Protein AF-0000000087012947 (afdb_homodimer)

Solvent-accessible surface area (backbone atoms only — not comparable to full-atom values): 39108 Å² total; per-residue (Å²): 115,67,81,66,63,63,36,28,13,41,36,41,19,41,29,39,44,44,91,86,48,76,45,68,60,33,16,40,22,33,47,44,43,22,22,65,38,73,39,83,63,78,46,70,52,77,39,88,22,59,62,22,33,34,32,38,19,29,26,30,60,28,26,24,43,42,33,34,78,40,29,28,61,63,59,70,38,49,50,70,62,33,48,54,52,50,54,58,54,54,73,69,54,49,71,67,54,40,45,52,17,30,48,48,36,51,44,48,20,41,41,27,31,32,42,31,38,27,40,54,45,83,55,37,69,50,50,49,52,48,20,62,74,72,47,31,32,37,34,29,19,43,53,45,35,55,91,80,39,58,57,68,58,46,51,57,54,44,69,67,58,70,68,54,98,39,28,40,58,34,40,25,35,56,30,74,91,45,38,54,69,70,49,52,52,50,50,48,51,48,19,60,73,64,73,42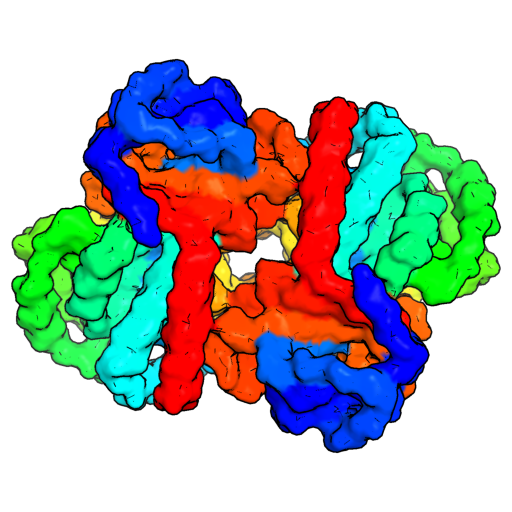,36,36,41,30,45,35,34,45,35,66,64,55,43,52,51,34,31,73,76,69,72,31,49,60,66,54,44,40,44,74,72,69,48,48,53,29,33,43,29,41,32,14,55,59,54,80,81,46,53,70,68,44,56,63,26,59,28,37,30,42,28,50,57,24,40,19,52,41,17,40,32,70,57,56,60,58,68,62,38,46,74,67,67,29,47,48,24,31,20,35,41,24,25,46,48,36,38,44,60,36,56,34,50,45,35,32,45,40,38,26,51,48,10,39,72,68,48,35,47,86,63,35,60,68,57,42,52,33,13,23,14,36,38,28,25,52,65,71,71,43,65,35,30,41,87,44,67,74,14,42,27,32,29,20,31,26,42,42,61,71,44,55,48,71,39,87,90,18,46,66,41,32,49,32,50,43,40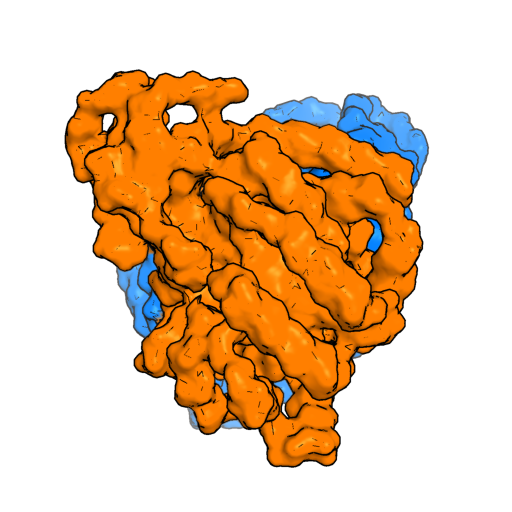,41,35,71,42,40,45,34,31,25,38,61,45,40,51,39,54,31,68,60,44,51,52,52,42,39,55,49,37,53,52,49,45,72,72,98,122,58,76,65,66,62,37,27,13,39,37,41,19,40,28,39,44,43,90,86,48,76,45,68,60,32,16,39,23,33,48,45,42,21,22,64,40,74,39,83,64,80,46,70,53,77,39,87,23,59,61,22,32,34,31,37,20,30,26,30,61,29,25,23,43,43,32,34,78,41,30,31,61,63,60,72,38,48,50,68,61,34,49,53,52,49,54,57,52,54,71,69,53,50,71,66,55,38,46,51,16,30,50,48,38,51,45,48,19,41,41,26,31,33,42,30,36,27,40,54,43,84,55,38,69,51,50,49,53,49,19,63,73,70,47,32,32,36,33,28,17,43,52,46,36,53,90,79,40,60,57,69,57,45,50,57,55,45,71,66,59,70,69,52,100,39,29,39,57,33,40,26,36,56,30,75,90,45,40,55,68,70,50,52,52,49,49,47,52,48,18,62,74,66,71,41,38,36,41,30,46,35,35,45,36,67,66,56,42,52,50,35,31,72,76,69,71,31,48,60,66,55,44,41,43,73,72,69,48,48,51,28,32,42,29,42,32,15,56,59,54,81,80,45,54,70,68,45,56,62,26,59,29,38,30,42,28,52,58,25,38,18,50,41,17,42,32,71,58,58,59,58,68,62,39,48,74,67,67,28,46,47,23,32,21,36,44,24,24,46,47,36,38,43,61,36,56,34,50,46,35,31,45,40,38,26,52,49,11,40,72,68,48,36,46,87,62,34,59,68,57,41,51,33,12,22,14,35,38,27,24,52,66,72,72,43,65,35,30,41,87,43,66,75,14,44,26,32,30,20,30,27,42,42,61,73,42,57,47,72,40,87,90,17,46,66,40,32,49,32,48,42,38,42,35,72,41,40,45,34,31,26,38,62,46,36,50,44,53,32,69,60,42,52,54,52,42,37,54,49,37,53,53,49,43,72,73,100

Structure (mmCIF, N/CA/C/O backbone):
data_AF-0000000087012947-model_v1
#
loop_
_entity.id
_entity.type
_entity.pdbx_description
1 polymer 'Amidohydrolase family protein'
#
loop_
_atom_site.group_PDB
_atom_site.id
_atom_site.type_symbol
_atom_site.label_atom_id
_atom_site.label_alt_id
_atom_site.label_comp_id
_atom_site.label_asym_id
_atom_site.label_entity_id
_atom_site.label_seq_id
_atom_site.pdbx_PDB_ins_code
_atom_site.Cartn_x
_atom_site.Cartn_y
_atom_site.Cartn_z
_atom_site.occupancy
_atom_site.B_iso_or_equiv
_atom_site.auth_seq_id
_atom_site.auth_comp_id
_atom_site.auth_asym_id
_atom_site.auth_atom_id
_atom_site.pdbx_PDB_model_num
ATOM 1 N N . MET A 1 1 ? 8.234 4.309 28.047 1 39.19 1 MET A N 1
ATOM 2 C CA . MET A 1 1 ? 9.023 5.359 27.406 1 39.19 1 MET A CA 1
ATOM 3 C C . MET A 1 1 ? 10.336 5.586 28.156 1 39.19 1 MET A C 1
ATOM 5 O O . MET A 1 1 ? 10.328 5.945 29.328 1 39.19 1 MET A O 1
ATOM 9 N N . GLU A 1 2 ? 11.328 4.879 27.828 1 47.81 2 GLU A N 1
ATOM 10 C CA . GLU A 1 2 ? 12.523 5.02 28.641 1 47.81 2 GLU A CA 1
ATOM 11 C C . GLU A 1 2 ? 13.148 6.402 28.484 1 47.81 2 GLU A C 1
ATOM 13 O O . GLU A 1 2 ? 13.273 6.91 27.375 1 47.81 2 GLU A O 1
ATOM 18 N N . VAL A 1 3 ? 12.93 7.129 29.562 1 48.41 3 VAL A N 1
ATOM 19 C CA . VAL A 1 3 ? 13.516 8.445 29.797 1 48.41 3 VAL A CA 1
ATOM 20 C C . VAL A 1 3 ? 15.023 8.391 29.531 1 48.41 3 VAL A C 1
ATOM 22 O O . VAL A 1 3 ? 15.742 7.637 30.188 1 48.41 3 VAL A O 1
ATOM 25 N N . PHE A 1 4 ? 15.539 8.43 28.25 1 52.97 4 PHE A N 1
ATOM 26 C CA . PHE A 1 4 ? 16.984 8.641 28.156 1 52.97 4 PHE A CA 1
ATOM 27 C C . PHE A 1 4 ? 17.375 10 28.719 1 52.97 4 PHE A C 1
ATOM 29 O O . PHE A 1 4 ? 16.562 10.922 28.75 1 52.97 4 PHE A O 1
ATOM 36 N N . ASN A 1 5 ? 18.438 10.039 29.406 1 60.81 5 ASN A N 1
ATOM 37 C CA . ASN A 1 5 ? 19.078 11.305 29.75 1 60.81 5 ASN A CA 1
ATOM 38 C C . ASN A 1 5 ? 19.016 12.305 28.609 1 60.81 5 ASN A C 1
ATOM 40 O O . ASN A 1 5 ? 18.75 11.93 27.453 1 60.81 5 ASN A O 1
ATOM 44 N N . LYS A 1 6 ? 19.188 13.57 28.875 1 83.12 6 LYS A N 1
ATOM 45 C CA . LYS A 1 6 ? 19.172 14.703 27.969 1 83.12 6 LYS A CA 1
ATOM 46 C C . LYS A 1 6 ? 20.031 14.438 26.734 1 83.12 6 LYS A C 1
ATOM 48 O O . LYS A 1 6 ? 19.641 14.766 25.609 1 83.12 6 LYS A O 1
ATOM 53 N N . THR A 1 7 ? 21.156 13.586 27 1 95.38 7 THR A N 1
ATOM 54 C CA . THR A 1 7 ? 22.094 13.258 25.922 1 95.38 7 THR A CA 1
ATOM 55 C C . THR A 1 7 ? 22.297 11.75 25.828 1 95.38 7 THR A C 1
ATOM 57 O O . THR A 1 7 ? 22.5 11.078 26.844 1 95.38 7 THR A O 1
ATOM 60 N N . TYR A 1 8 ? 22.172 11.141 24.641 1 97.38 8 TYR A N 1
ATOM 61 C CA . TYR A 1 8 ? 22.453 9.727 24.422 1 97.38 8 TYR A CA 1
ATOM 62 C C . TYR A 1 8 ? 22.938 9.484 23 1 97.38 8 TYR A C 1
ATOM 64 O O . TYR A 1 8 ? 22.859 10.375 22.156 1 97.38 8 TYR A O 1
ATOM 72 N N . THR A 1 9 ? 23.547 8.273 22.781 1 98.12 9 THR A N 1
ATOM 73 C CA . THR A 1 9 ? 24.125 7.922 21.484 1 98.12 9 THR A CA 1
ATOM 74 C C . THR A 1 9 ? 23.484 6.652 20.938 1 98.12 9 THR A C 1
ATOM 76 O O . THR A 1 9 ? 23.453 5.621 21.609 1 98.12 9 THR A O 1
ATOM 79 N N . LEU A 1 10 ? 22.828 6.734 19.781 1 98.5 10 LEU A N 1
ATOM 80 C CA . LEU A 1 10 ? 22.594 5.531 18.984 1 98.5 10 LEU A CA 1
ATOM 81 C C . LEU A 1 10 ? 23.906 4.98 18.438 1 98.5 10 LEU A C 1
ATOM 83 O O . LEU A 1 10 ? 24.469 5.547 17.5 1 98.5 10 LEU A O 1
ATOM 87 N N . LYS A 1 11 ? 24.312 3.887 18.953 1 98.56 11 LYS A N 1
ATOM 88 C CA . LYS A 1 11 ? 25.641 3.385 18.641 1 98.56 11 LYS A CA 1
ATOM 89 C C . LYS A 1 11 ? 25.609 2.338 17.531 1 98.56 11 LYS A C 1
ATOM 91 O O . LYS A 1 11 ? 24.797 1.411 17.578 1 98.56 11 LYS A O 1
ATOM 96 N N . ASN A 1 12 ? 26.438 2.486 16.578 1 98.5 12 ASN A N 1
ATOM 97 C CA . ASN A 1 12 ? 26.672 1.521 15.5 1 98.5 12 ASN A CA 1
ATOM 98 C C . ASN A 1 12 ? 25.391 1.253 14.703 1 98.5 12 ASN A C 1
ATOM 100 O O . ASN A 1 12 ? 25 0.098 14.516 1 98.5 12 ASN A O 1
ATOM 104 N N . CYS A 1 13 ? 24.719 2.34 14.336 1 98.69 13 CYS A N 1
ATOM 105 C CA . CYS A 1 13 ? 23.578 2.164 13.43 1 98.69 13 CYS A CA 1
ATOM 106 C C . CYS A 1 13 ? 24.016 1.456 12.148 1 98.69 13 CYS A C 1
ATOM 108 O O . CYS A 1 13 ? 24.969 1.87 11.5 1 98.69 13 CYS A O 1
ATOM 110 N N . SER A 1 14 ? 23.312 0.421 11.781 1 98.56 14 SER A N 1
ATOM 111 C CA . SER A 1 14 ? 23.703 -0.339 10.602 1 98.56 14 SER A CA 1
ATOM 112 C C . SER A 1 14 ? 23.781 0.559 9.367 1 98.56 14 SER A C 1
ATOM 114 O O . SER A 1 14 ? 24.766 0.536 8.641 1 98.56 14 SER A O 1
ATOM 116 N N . PHE A 1 15 ? 22.688 1.311 9.156 1 98.75 15 PHE A N 1
ATOM 117 C CA . PHE A 1 15 ? 22.688 2.33 8.109 1 98.75 15 PHE A CA 1
ATOM 118 C C . PHE A 1 15 ? 21.953 3.578 8.57 1 98.75 15 PHE A C 1
ATOM 120 O O . PHE A 1 15 ? 21.031 3.494 9.391 1 98.75 15 PHE A O 1
ATOM 127 N N . VAL A 1 16 ? 22.406 4.68 8.109 1 98.75 16 VAL A N 1
ATOM 128 C CA . VAL A 1 16 ? 21.703 5.957 8.195 1 98.75 16 VAL A CA 1
ATOM 129 C C . VAL A 1 16 ? 21.406 6.477 6.793 1 98.75 16 VAL A C 1
ATOM 131 O O . VAL A 1 16 ? 22.312 6.633 5.969 1 98.75 16 VAL A O 1
ATOM 134 N N . VAL A 1 17 ? 20.141 6.656 6.523 1 98.56 17 VAL A N 1
ATOM 135 C CA . VAL A 1 17 ? 19.703 7.016 5.176 1 98.56 17 VAL A CA 1
ATOM 136 C C . VAL A 1 17 ? 18.922 8.328 5.219 1 98.56 17 VAL A C 1
ATOM 138 O O . VAL A 1 17 ? 17.906 8.43 5.922 1 98.56 17 VAL A O 1
ATOM 141 N N . ASP A 1 18 ? 19.344 9.336 4.57 1 97.94 18 ASP A N 1
ATOM 142 C CA . ASP A 1 18 ? 18.531 10.508 4.246 1 97.94 18 ASP A CA 1
ATOM 143 C C . ASP A 1 18 ? 18.703 10.906 2.783 1 97.94 18 ASP A C 1
ATOM 145 O O . ASP A 1 18 ? 19.172 10.109 1.967 1 97.94 18 ASP A O 1
ATOM 149 N N . SER A 1 19 ? 18.141 12.055 2.359 1 97.06 19 SER A N 1
ATOM 150 C CA . SER A 1 19 ? 18.062 12.391 0.939 1 97.06 19 SER A CA 1
ATOM 151 C C . SER A 1 19 ? 19.438 12.75 0.389 1 97.06 19 SER A C 1
ATOM 153 O O . SER A 1 19 ? 19.641 12.805 -0.828 1 97.06 19 SER A O 1
ATOM 155 N N . GLU A 1 20 ? 20.438 12.891 1.264 1 96.94 20 GLU A N 1
ATOM 156 C CA . GLU A 1 20 ? 21.75 13.367 0.811 1 96.94 20 GLU A CA 1
ATOM 157 C C . GLU A 1 20 ? 22.797 12.258 0.869 1 96.94 20 GLU A C 1
ATOM 159 O O . GLU A 1 20 ? 23.781 12.305 0.149 1 96.94 20 GLU A O 1
ATOM 164 N N . LYS A 1 21 ? 22.5 11.289 1.762 1 96.31 21 LYS A N 1
ATOM 165 C CA . LYS A 1 21 ? 23.594 10.336 1.99 1 96.31 21 LYS A CA 1
ATOM 166 C C . LYS A 1 21 ? 23.062 9.016 2.543 1 96.31 21 LYS A C 1
ATOM 168 O O . LYS A 1 21 ? 21.938 8.961 3.061 1 96.31 21 LYS A O 1
ATOM 173 N N . VAL A 1 22 ? 23.828 8.008 2.369 1 97.94 22 VAL A N 1
ATOM 174 C CA . VAL A 1 22 ? 23.703 6.715 3.033 1 97.94 22 VAL A CA 1
ATOM 175 C C . VAL A 1 22 ? 25.016 6.383 3.738 1 97.94 22 VAL A C 1
ATOM 177 O O . VAL A 1 22 ? 26.062 6.262 3.094 1 97.94 22 VAL A O 1
ATOM 180 N N . LEU A 1 23 ? 24.953 6.312 5.074 1 98 23 LEU A N 1
ATOM 181 C CA . LEU A 1 23 ? 26.141 5.988 5.871 1 98 23 LEU A CA 1
ATOM 182 C C . LEU A 1 23 ? 26 4.605 6.504 1 98 23 LEU A C 1
ATOM 184 O O . LEU A 1 23 ? 24.891 4.156 6.785 1 98 23 LEU A O 1
ATOM 188 N N . GLU A 1 24 ? 27.078 3.941 6.625 1 97.88 24 GLU A N 1
ATOM 189 C CA . GLU A 1 24 ? 27.109 2.609 7.223 1 97.88 24 GLU A CA 1
ATOM 190 C C . GLU A 1 24 ? 27.906 2.613 8.523 1 97.88 24 GLU A C 1
ATOM 192 O O . GLU A 1 24 ? 28.984 3.207 8.602 1 97.88 24 GLU A O 1
ATOM 197 N N . ASN A 1 25 ? 27.344 2.006 9.531 1 98 25 ASN A N 1
ATOM 198 C CA . ASN A 1 25 ? 28.016 1.775 10.805 1 98 25 ASN A CA 1
ATOM 199 C C . ASN A 1 25 ? 28.469 3.086 11.438 1 98 25 ASN A C 1
ATOM 201 O O . ASN A 1 25 ? 29.656 3.26 11.734 1 98 25 ASN A O 1
ATOM 205 N N . VAL A 1 26 ? 27.484 3.959 11.711 1 98.44 26 VAL A N 1
ATOM 206 C CA . VAL A 1 26 ? 27.812 5.234 12.336 1 98.44 26 VAL A CA 1
ATOM 207 C C . VAL A 1 26 ? 27.016 5.406 13.625 1 98.44 26 VAL A C 1
ATOM 209 O O . VAL A 1 26 ? 26.047 4.68 13.859 1 98.44 26 VAL A O 1
ATOM 212 N N . ASN A 1 27 ? 27.484 6.309 14.461 1 98.75 27 ASN A N 1
ATOM 213 C CA . ASN A 1 27 ? 26.781 6.734 15.664 1 98.75 27 ASN A CA 1
ATOM 214 C C . ASN A 1 27 ? 25.984 8.016 15.422 1 98.75 27 ASN A C 1
ATOM 216 O O . ASN A 1 27 ? 26.344 8.828 14.562 1 98.75 27 ASN A O 1
ATOM 220 N N . ILE A 1 28 ? 24.938 8.211 16.094 1 98.75 28 ILE A N 1
ATOM 221 C CA . ILE A 1 28 ? 24.188 9.461 16.141 1 98.75 28 ILE A CA 1
ATOM 222 C C . ILE A 1 28 ? 24.094 9.938 17.594 1 98.75 28 ILE A C 1
ATOM 224 O O . ILE A 1 28 ? 23.453 9.289 18.422 1 98.75 28 ILE A O 1
ATOM 228 N N . VAL A 1 29 ? 24.672 11.047 17.891 1 98.5 29 VAL A N 1
ATOM 229 C CA . VAL A 1 29 ? 24.562 11.641 19.219 1 98.5 29 VAL A CA 1
ATOM 230 C C . VAL A 1 29 ? 23.375 12.609 19.25 1 98.5 29 VAL A C 1
ATOM 232 O O . VAL A 1 29 ? 23.297 13.523 18.438 1 98.5 29 VAL A O 1
ATOM 235 N N . ILE A 1 30 ? 22.484 12.383 20.156 1 98.06 30 ILE A N 1
ATOM 236 C CA . ILE A 1 30 ? 21.312 13.227 20.344 1 98.06 30 ILE A CA 1
ATOM 237 C C . ILE A 1 30 ? 21.422 13.977 21.672 1 98.06 30 ILE A C 1
ATOM 239 O O . ILE A 1 30 ? 21.766 13.391 22.688 1 98.06 30 ILE A O 1
ATOM 243 N N . ASP A 1 31 ? 21.281 15.234 21.641 1 97 31 ASP A N 1
ATOM 244 C CA . ASP A 1 31 ? 21.25 16.109 22.812 1 97 31 ASP A CA 1
ATOM 245 C C . ASP A 1 31 ? 19.922 16.859 22.891 1 97 31 ASP A C 1
ATOM 247 O O . ASP A 1 31 ? 19.688 17.797 22.141 1 97 31 ASP A O 1
ATOM 251 N N . ASN A 1 32 ? 19.109 16.422 23.859 1 93.5 32 ASN A N 1
ATOM 252 C CA . ASN A 1 32 ? 17.734 16.906 23.969 1 93.5 32 ASN A CA 1
ATOM 253 C C . ASN A 1 32 ? 16.922 16.625 22.703 1 93.5 32 ASN A C 1
ATOM 255 O O . ASN A 1 32 ? 16.719 15.469 22.359 1 93.5 32 ASN A O 1
ATOM 259 N N . ASP A 1 33 ? 16.594 17.641 22 1 94.12 33 ASP A N 1
ATOM 260 C CA . ASP A 1 33 ? 15.703 17.453 20.859 1 94.12 33 ASP A CA 1
ATOM 261 C C . ASP A 1 33 ? 16.453 17.641 19.531 1 94.12 33 ASP A C 1
ATOM 263 O O . ASP A 1 33 ? 15.828 17.719 18.469 1 94.12 33 ASP A O 1
ATOM 267 N N . LYS A 1 34 ? 17.859 17.578 19.625 1 97.31 34 LYS A N 1
ATOM 268 C CA . LYS A 1 34 ? 18.641 17.859 18.422 1 97.31 34 LYS A CA 1
ATOM 269 C C . LYS A 1 34 ? 19.688 16.766 18.203 1 97.31 34 LYS A C 1
ATOM 271 O O . LYS A 1 34 ? 20.141 16.125 19.156 1 97.31 34 LYS A O 1
ATOM 276 N N . ILE A 1 35 ? 20.016 16.609 16.969 1 98.31 35 ILE A N 1
ATOM 277 C CA . ILE A 1 35 ? 21.156 15.781 16.609 1 98.31 35 ILE A CA 1
ATOM 278 C C . ILE A 1 35 ? 22.453 16.562 16.844 1 98.31 35 ILE A C 1
ATOM 280 O O . ILE A 1 35 ? 22.672 17.609 16.234 1 98.31 35 ILE A O 1
ATOM 284 N N . LYS A 1 36 ? 23.234 16.078 17.672 1 98.19 36 LYS A N 1
ATOM 285 C CA . LYS A 1 36 ? 24.469 16.781 18.031 1 98.19 36 LYS A CA 1
ATOM 286 C C . LYS A 1 36 ? 25.609 16.375 17.094 1 98.19 36 LYS A C 1
ATOM 288 O O . LYS A 1 36 ? 26.469 17.203 16.766 1 98.19 36 LYS A O 1
ATOM 293 N N . ASN A 1 37 ? 25.641 15.102 16.766 1 98.31 37 ASN A N 1
ATOM 294 C CA . ASN A 1 37 ? 26.734 14.594 15.938 1 98.31 37 ASN A CA 1
ATOM 295 C C . ASN A 1 37 ? 26.344 13.312 15.211 1 98.31 37 ASN A C 1
ATOM 297 O O . ASN A 1 37 ? 25.547 12.523 15.719 1 98.31 37 ASN A O 1
ATOM 301 N N . VAL A 1 38 ? 26.891 13.133 14.047 1 98.62 38 VAL A N 1
ATOM 302 C CA . VAL A 1 38 ? 26.781 11.891 13.281 1 98.62 38 VAL A CA 1
ATOM 303 C C . VAL A 1 38 ? 28.172 11.414 12.883 1 98.62 38 VAL A C 1
ATOM 305 O O . VAL A 1 38 ? 28.891 12.109 12.156 1 98.62 38 VAL A O 1
ATOM 308 N N . GLY A 1 39 ? 28.562 10.391 13.305 1 97.94 39 GLY A N 1
ATOM 309 C CA . GLY A 1 39 ? 29.906 9.891 13.047 1 97.94 39 GLY A CA 1
ATOM 310 C C . GLY A 1 39 ? 30.328 8.797 14.008 1 97.94 39 GLY A C 1
ATOM 311 O O . GLY A 1 39 ? 29.641 7.777 14.141 1 97.94 39 GLY A O 1
ATOM 312 N N . LYS A 1 40 ? 31.406 8.992 14.703 1 97.75 40 LYS A N 1
ATOM 313 C CA . LYS A 1 40 ? 31.953 7.949 15.57 1 97.75 40 LYS A CA 1
ATOM 314 C C . LYS A 1 40 ? 31.875 8.367 17.031 1 97.75 40 LYS A C 1
ATOM 316 O O . LYS A 1 40 ? 32.094 7.547 17.938 1 97.75 40 LYS A O 1
ATOM 321 N N . GLU A 1 41 ? 31.438 9.594 17.266 1 97.88 41 GLU A N 1
ATOM 322 C CA . GLU A 1 41 ? 31.422 10.133 18.609 1 97.88 41 GLU A CA 1
ATOM 323 C C . GLU A 1 41 ? 30.422 9.398 19.5 1 97.88 41 GLU A C 1
ATOM 325 O O . GLU A 1 41 ? 29.406 8.891 19 1 97.88 41 GLU A O 1
ATOM 330 N N . ILE A 1 42 ? 30.797 9.305 20.766 1 98.06 42 ILE A N 1
ATOM 331 C CA . ILE A 1 42 ? 29.906 8.719 21.766 1 98.06 42 ILE A CA 1
ATOM 332 C C . ILE A 1 42 ? 29.766 9.672 22.938 1 98.06 42 ILE A C 1
ATOM 334 O O . ILE A 1 42 ? 30.75 10.164 23.484 1 98.06 42 ILE A O 1
ATOM 338 N N . GLU A 1 43 ? 28.609 9.984 23.203 1 97.25 43 GLU A N 1
ATOM 339 C CA . GLU A 1 43 ? 28.297 10.828 24.344 1 97.25 43 GLU A CA 1
ATOM 340 C C . GLU A 1 43 ? 27.031 10.367 25.047 1 97.25 43 GLU A C 1
ATOM 342 O O . GLU A 1 43 ? 26.047 9.992 24.391 1 97.25 43 GLU A O 1
ATOM 347 N N . GLY A 1 44 ? 27.031 10.32 26.375 1 96.12 44 GLY A N 1
ATOM 348 C CA . GLY A 1 44 ? 25.859 9.961 27.156 1 96.12 44 GLY A CA 1
ATOM 349 C C . GLY A 1 44 ? 25.547 8.477 27.125 1 96.12 44 GLY A C 1
ATOM 350 O O . GLY A 1 44 ? 26.438 7.652 26.938 1 96.12 44 GLY A O 1
ATOM 351 N N . ASP A 1 45 ? 24.281 8.125 27.406 1 95.62 45 ASP A N 1
ATOM 352 C CA . ASP A 1 45 ? 23.844 6.734 27.391 1 95.62 45 ASP A CA 1
ATOM 353 C C . ASP A 1 45 ? 23.984 6.129 26 1 95.62 45 ASP A C 1
ATOM 355 O O . ASP A 1 45 ? 23.797 6.82 24.984 1 95.62 45 ASP A O 1
ATOM 359 N N . GLU A 1 46 ? 24.391 4.918 26.016 1 96.81 46 GLU A N 1
ATOM 360 C CA . GLU A 1 46 ? 24.578 4.23 24.734 1 96.81 46 GLU A CA 1
ATOM 361 C C . GLU A 1 46 ? 23.406 3.301 24.422 1 96.81 46 GLU A C 1
ATOM 363 O O . GLU A 1 46 ? 22.984 2.521 25.281 1 96.81 46 GLU A O 1
ATOM 368 N N . ILE A 1 47 ? 22.844 3.436 23.297 1 96.88 47 ILE A N 1
ATOM 369 C CA . ILE A 1 47 ? 21.781 2.561 22.797 1 96.88 47 ILE A CA 1
ATOM 370 C C . ILE A 1 47 ? 22.281 1.793 21.578 1 96.88 47 ILE A C 1
ATOM 372 O O . ILE A 1 47 ? 22.719 2.395 20.594 1 96.88 47 ILE A O 1
ATOM 376 N N . ASP A 1 48 ? 22.25 0.467 21.641 1 98.19 48 ASP A N 1
ATOM 377 C CA . ASP A 1 48 ? 22.688 -0.355 20.531 1 98.19 48 ASP A CA 1
ATOM 378 C C . ASP A 1 48 ? 21.797 -0.166 19.312 1 98.19 48 ASP A C 1
ATOM 380 O O . ASP A 1 48 ? 20.594 -0.446 19.359 1 98.19 48 ASP A O 1
ATOM 384 N N . CYS A 1 49 ? 22.312 0.289 18.266 1 98.31 49 CYS A N 1
ATOM 385 C CA . CYS A 1 49 ? 21.562 0.582 17.047 1 98.31 49 CYS A CA 1
ATOM 386 C C . CYS A 1 49 ? 22.047 -0.293 15.891 1 98.31 49 CYS A C 1
ATOM 388 O O . CYS A 1 49 ? 21.734 -0.019 14.734 1 98.31 49 CYS A O 1
ATOM 390 N N . SER A 1 50 ? 22.734 -1.422 16.172 1 98.25 50 SER A N 1
ATOM 391 C CA . SER A 1 50 ? 23.391 -2.246 15.164 1 98.25 50 SER A CA 1
ATOM 392 C C . SER A 1 50 ? 22.375 -3.02 14.336 1 98.25 50 SER A C 1
ATOM 394 O O . SER A 1 50 ? 22.688 -3.502 13.25 1 98.25 50 SER A O 1
ATOM 396 N N . GLU A 1 51 ? 21.141 -3.1 14.789 1 97.94 51 GLU A N 1
ATOM 397 C CA . GLU A 1 51 ? 20.125 -3.883 14.086 1 97.94 51 GLU A CA 1
ATOM 398 C C . GLU A 1 51 ? 19.156 -2.98 13.344 1 97.94 51 GLU A C 1
ATOM 400 O O . GLU A 1 51 ? 18.094 -3.436 12.891 1 97.94 51 GLU A O 1
ATOM 405 N N . TYR A 1 52 ? 19.531 -1.676 13.203 1 98.69 52 TYR A N 1
ATOM 406 C CA . TYR A 1 52 ? 18.531 -0.752 12.68 1 98.69 52 TYR A CA 1
ATOM 407 C C . TYR A 1 52 ? 19.078 0.045 11.508 1 98.69 52 TYR A C 1
ATOM 409 O O . TYR A 1 52 ? 20.281 0.316 11.445 1 98.69 52 TYR A O 1
ATOM 417 N N . VAL A 1 53 ? 18.25 0.301 10.555 1 98.88 53 VAL A N 1
ATOM 418 C CA . VAL A 1 53 ? 18.391 1.359 9.562 1 98.88 53 VAL A CA 1
ATOM 419 C C . VAL A 1 53 ? 17.656 2.611 10.023 1 98.88 53 VAL A C 1
ATOM 421 O O . VAL A 1 53 ? 16.469 2.549 10.367 1 98.88 53 VAL A O 1
ATOM 424 N N . VAL A 1 54 ? 18.344 3.742 10.031 1 98.94 54 VAL A N 1
ATOM 425 C CA . VAL A 1 54 ? 17.766 4.949 10.609 1 98.94 54 VAL A CA 1
ATOM 426 C C . VAL A 1 54 ? 17.5 5.973 9.516 1 98.94 54 VAL A C 1
ATOM 428 O O . VAL A 1 54 ? 18.344 6.199 8.641 1 98.94 54 VAL A O 1
ATOM 431 N N . THR A 1 55 ? 16.328 6.535 9.469 1 98.94 55 THR A N 1
ATOM 432 C CA . THR A 1 55 ? 15.953 7.641 8.594 1 98.94 55 THR A CA 1
ATOM 433 C C . THR A 1 55 ? 15.445 8.828 9.414 1 98.94 55 THR A C 1
ATOM 435 O O . THR A 1 55 ? 15.188 8.695 10.609 1 98.94 55 THR A O 1
ATOM 438 N N . PRO A 1 56 ? 15.367 10.031 8.781 1 98.88 56 PRO A N 1
ATOM 439 C CA . PRO A 1 56 ? 14.586 11.078 9.453 1 98.88 56 PRO A CA 1
ATOM 440 C C . PRO A 1 56 ? 13.117 10.688 9.641 1 98.88 56 PRO A C 1
ATOM 442 O O . PRO A 1 56 ? 12.625 9.781 8.969 1 98.88 56 PRO A O 1
ATOM 445 N N . GLY A 1 57 ? 12.484 11.328 10.602 1 98.81 57 GLY A N 1
ATOM 446 C CA . GLY A 1 57 ? 11.039 11.195 10.703 1 98.81 57 GLY A CA 1
ATOM 447 C C . GLY A 1 57 ? 10.305 11.672 9.469 1 98.81 57 GLY A C 1
ATOM 448 O O . GLY A 1 57 ? 10.828 12.477 8.695 1 98.81 57 GLY A O 1
ATOM 449 N N . PHE A 1 58 ? 9.125 11.18 9.242 1 98.94 58 PHE A N 1
ATOM 450 C CA . PHE A 1 58 ? 8.32 11.539 8.078 1 98.94 58 PHE A CA 1
ATOM 451 C C . PHE A 1 58 ? 7.25 12.555 8.453 1 98.94 58 PHE A C 1
ATOM 453 O O . PHE A 1 58 ? 6.871 12.664 9.625 1 98.94 58 PHE A O 1
ATOM 460 N N . VAL A 1 59 ? 6.801 13.289 7.461 1 98.94 59 VAL A N 1
ATOM 461 C CA . VAL A 1 59 ? 5.754 14.281 7.656 1 98.94 59 VAL A CA 1
ATOM 462 C C . VAL A 1 59 ? 4.52 13.906 6.84 1 98.94 59 VAL A C 1
ATOM 464 O O . VAL A 1 59 ? 4.625 13.617 5.645 1 98.94 59 VAL A O 1
ATOM 467 N N . ASN A 1 60 ? 3.4 13.781 7.496 1 98.94 60 ASN A N 1
ATOM 468 C CA . ASN A 1 60 ? 2.102 13.719 6.832 1 98.94 60 ASN A CA 1
ATOM 469 C C . ASN A 1 60 ? 1.502 15.109 6.645 1 98.94 60 ASN A C 1
ATOM 471 O O . ASN A 1 60 ? 0.846 15.633 7.547 1 98.94 60 ASN A O 1
ATOM 475 N N . SER A 1 61 ? 1.589 15.625 5.43 1 98.94 61 SER A N 1
ATOM 476 C CA . SER A 1 61 ? 1.351 17.047 5.207 1 98.94 61 SER A CA 1
ATOM 477 C C . SER A 1 61 ? -0.141 17.344 5.102 1 98.94 61 SER A C 1
ATOM 479 O O . SER A 1 61 ? -0.536 18.5 4.922 1 98.94 61 SER A O 1
ATOM 481 N N . HIS A 1 62 ? -0.98 16.359 5.234 1 98.94 62 HIS A N 1
ATOM 482 C CA . HIS A 1 62 ? -2.418 16.609 5.242 1 98.94 62 HIS A CA 1
ATOM 483 C C . HIS A 1 62 ? -3.188 15.375 5.711 1 98.94 62 HIS A C 1
ATOM 485 O O . HIS A 1 62 ? -3.053 14.297 5.125 1 98.94 62 HIS A O 1
ATOM 491 N N . THR A 1 63 ? -4 15.555 6.676 1 98.88 63 THR A N 1
ATOM 492 C CA . THR A 1 63 ? -4.875 14.477 7.113 1 98.88 63 THR A CA 1
ATOM 493 C C . THR A 1 63 ? -6.121 15.031 7.793 1 98.88 63 THR A C 1
ATOM 495 O O . THR A 1 63 ? -6.219 16.234 8.039 1 98.88 63 THR A O 1
ATOM 498 N N . HIS A 1 64 ? -7.141 14.234 7.906 1 98.62 64 HIS A N 1
ATOM 499 C CA . HIS A 1 64 ? -8.328 14.422 8.727 1 98.62 64 HIS A CA 1
ATOM 500 C C . HIS A 1 64 ? -8.359 13.438 9.891 1 98.62 64 HIS A C 1
ATOM 502 O O . HIS A 1 64 ? -9.133 12.484 9.883 1 98.62 64 HIS A O 1
ATOM 508 N N . SER A 1 65 ? -7.621 13.719 10.922 1 98.44 65 SER A N 1
ATOM 509 C CA . SER A 1 65 ? -7.258 12.75 11.945 1 98.44 65 SER A CA 1
ATOM 510 C C . SER A 1 65 ? -8.492 12.18 12.633 1 98.44 65 SER A C 1
ATOM 512 O O . SER A 1 65 ? -8.586 10.969 12.859 1 98.44 65 SER A O 1
ATOM 514 N N . ALA A 1 66 ? -9.508 12.969 12.859 1 98.06 66 ALA A N 1
ATOM 515 C CA . ALA A 1 66 ? -10.648 12.547 13.672 1 98.06 66 ALA A CA 1
ATOM 516 C C . ALA A 1 66 ? -11.578 11.641 12.883 1 98.06 66 ALA A C 1
ATOM 518 O O . ALA A 1 66 ? -12.539 11.094 13.438 1 98.06 66 ALA A O 1
ATOM 519 N N . MET A 1 67 ? -11.273 11.391 11.672 1 98.06 67 MET A N 1
ATOM 520 C CA . MET A 1 67 ? -12.164 10.586 10.828 1 98.06 67 MET A CA 1
ATOM 521 C C . MET A 1 67 ? -11.922 9.094 11.055 1 98.06 67 MET A C 1
ATOM 523 O O . MET A 1 67 ? -12.523 8.258 10.383 1 98.06 67 MET A O 1
ATOM 527 N N . ILE A 1 68 ? -11.141 8.703 12.008 1 98.38 68 ILE A N 1
ATOM 528 C CA . ILE A 1 68 ? -10.883 7.301 12.297 1 98.38 68 ILE A CA 1
ATOM 529 C C . ILE A 1 68 ? -12.211 6.562 12.5 1 98.38 68 ILE A C 1
ATOM 531 O O . ILE A 1 68 ? -12.391 5.449 12.008 1 98.38 68 ILE A O 1
ATOM 535 N N . PHE A 1 69 ? -13.125 7.184 13.195 1 97.56 69 PHE A N 1
ATOM 536 C CA . PHE A 1 69 ? -14.375 6.508 13.5 1 97.56 69 PHE A CA 1
ATOM 537 C C . PHE A 1 69 ? -15.188 6.27 12.234 1 97.56 69 PHE A C 1
ATOM 539 O O . PHE A 1 69 ? -16.125 5.473 12.234 1 97.56 69 PHE A O 1
ATOM 546 N N . LEU A 1 70 ? -14.812 6.898 11.133 1 97.88 70 LEU A N 1
ATOM 547 C CA . LEU A 1 70 ? -15.523 6.781 9.867 1 97.88 70 LEU A CA 1
ATOM 548 C C . LEU A 1 70 ? -14.797 5.828 8.922 1 97.88 70 LEU A C 1
ATOM 550 O O . LEU A 1 70 ? -15.258 5.578 7.805 1 97.88 70 LEU A O 1
ATOM 554 N N . ARG A 1 71 ? -13.672 5.262 9.32 1 97.81 71 ARG A N 1
ATOM 555 C CA . ARG A 1 71 ? -12.906 4.352 8.477 1 97.81 71 ARG A CA 1
ATOM 556 C C . ARG A 1 71 ? -13.766 3.174 8.023 1 97.81 71 ARG A C 1
ATOM 558 O O . ARG A 1 71 ? -14.398 2.51 8.844 1 97.81 71 ARG A O 1
ATOM 565 N N . GLY A 1 72 ? -13.758 2.979 6.734 1 97.25 72 GLY A N 1
ATOM 566 C CA . GLY A 1 72 ? -14.477 1.848 6.172 1 97.25 72 GLY A CA 1
ATOM 567 C C . GLY A 1 72 ? -15.938 2.152 5.887 1 97.25 72 GLY A C 1
ATOM 568 O O . GLY A 1 72 ? -16.625 1.353 5.254 1 97.25 72 GLY A O 1
ATOM 569 N N . TYR A 1 73 ? -16.469 3.33 6.395 1 96 73 TYR A N 1
ATOM 570 C CA . TYR A 1 73 ? -17.859 3.713 6.227 1 96 73 TYR A CA 1
ATOM 571 C C . TYR A 1 73 ? -18.109 4.242 4.824 1 96 73 TYR A C 1
ATOM 573 O O . TYR A 1 73 ? -17.547 5.266 4.426 1 96 73 TYR A O 1
ATOM 581 N N . TYR A 1 74 ? -18.859 3.484 3.955 1 94.88 74 TYR A N 1
ATOM 582 C CA . TYR A 1 74 ? -19.297 3.869 2.613 1 94.88 74 TYR A CA 1
ATOM 583 C C . TYR A 1 74 ? -18.094 4.035 1.686 1 94.88 74 TYR A C 1
ATOM 585 O O . TYR A 1 74 ? -18.078 4.938 0.845 1 94.88 74 TYR A O 1
ATOM 593 N N . ASP A 1 75 ? -17.094 3.199 1.784 1 95.06 75 ASP A N 1
ATOM 594 C CA . ASP A 1 75 ? -15.859 3.27 1.005 1 95.06 75 ASP A CA 1
ATOM 595 C C . ASP A 1 75 ? -16.141 3.07 -0.483 1 95.06 75 ASP A C 1
ATOM 597 O O . ASP A 1 75 ? -15.383 3.543 -1.331 1 95.06 75 ASP A O 1
ATOM 601 N N . ASP A 1 76 ? -17.188 2.414 -0.863 1 94.69 76 ASP A N 1
ATOM 602 C CA . ASP A 1 76 ? -17.406 2.051 -2.258 1 94.69 76 ASP A CA 1
ATOM 603 C C . ASP A 1 76 ? -18.531 2.898 -2.873 1 94.69 76 ASP A C 1
ATOM 605 O O . ASP A 1 76 ? -19.344 2.393 -3.643 1 94.69 76 ASP A O 1
ATOM 609 N N . SER A 1 77 ? -18.469 4.215 -2.561 1 91.56 77 SER A N 1
ATOM 610 C CA . SER A 1 77 ? -19.438 5.168 -3.09 1 91.56 77 SER A CA 1
ATOM 611 C C . SER A 1 77 ? -18.75 6.277 -3.873 1 91.56 77 SER A C 1
ATOM 613 O O . SER A 1 77 ? -17.547 6.535 -3.684 1 91.56 77 SER A O 1
ATOM 615 N N . GLU A 1 78 ? -19.531 6.891 -4.742 1 89.44 78 GLU A N 1
ATOM 616 C CA . GLU A 1 78 ? -19.031 8.062 -5.461 1 89.44 78 GLU A CA 1
ATOM 617 C C . GLU A 1 78 ? -18.812 9.234 -4.516 1 89.44 78 GLU A C 1
ATOM 619 O O . GLU A 1 78 ? -19.469 9.32 -3.467 1 89.44 78 GLU A O 1
ATOM 624 N N . LEU A 1 79 ? -17.953 10.172 -4.91 1 85 79 LEU A N 1
ATOM 625 C CA . LEU A 1 79 ? -17.438 11.242 -4.055 1 85 79 LEU A CA 1
ATOM 626 C C . LEU A 1 79 ? -18.594 12 -3.396 1 85 79 LEU A C 1
ATOM 628 O O . LEU A 1 79 ? -18.609 12.156 -2.174 1 85 79 LEU A O 1
ATOM 632 N N . GLN A 1 80 ? -19.531 12.453 -4.188 1 85.25 80 GLN A N 1
ATOM 633 C CA . GLN A 1 80 ? -20.594 13.281 -3.635 1 85.25 80 GLN A CA 1
ATOM 634 C C . GLN A 1 80 ? -21.438 12.5 -2.623 1 85.25 80 GLN A C 1
ATOM 636 O O . GLN A 1 80 ? -21.766 13.016 -1.558 1 85.25 80 GLN A O 1
ATOM 641 N N . GLU A 1 81 ? -21.797 11.258 -3.027 1 89.81 81 GLU A N 1
ATOM 642 C CA . GLU A 1 81 ? -22.516 10.398 -2.09 1 89.81 81 GLU A CA 1
ATOM 643 C C . GLU A 1 81 ? -21.688 10.148 -0.832 1 89.81 81 GLU A C 1
ATOM 645 O O . GLU A 1 81 ? -22.219 10.203 0.283 1 89.81 81 GLU A O 1
ATOM 650 N N . TRP A 1 82 ? -20.484 9.844 -1.011 1 92.19 82 TRP A N 1
ATOM 651 C CA . TRP A 1 82 ? -19.562 9.617 0.101 1 92.19 82 TRP A CA 1
ATOM 652 C C . TRP A 1 82 ? -19.5 10.836 1.02 1 92.19 82 TRP A C 1
ATOM 654 O O . TRP A 1 82 ? -19.641 10.703 2.238 1 92.19 82 TRP A O 1
ATOM 664 N N . LEU A 1 83 ? -19.391 12.023 0.473 1 87.88 83 LEU A N 1
ATOM 665 C CA . LEU A 1 83 ? -19.328 13.258 1.24 1 87.88 83 LEU A CA 1
ATOM 666 C C . LEU A 1 83 ? -20.594 13.461 2.051 1 87.88 83 LEU A C 1
ATOM 668 O O . LEU A 1 83 ? -20.547 13.812 3.23 1 87.88 83 LEU A O 1
ATOM 672 N N . ASP A 1 84 ? -21.703 13.234 1.418 1 90.06 84 ASP A N 1
ATOM 673 C CA . ASP A 1 84 ? -22.984 13.391 2.094 1 90.06 84 ASP A CA 1
ATOM 674 C C . ASP A 1 84 ? -23.094 12.453 3.299 1 90.06 84 ASP A C 1
ATOM 676 O O . ASP A 1 84 ? -23.578 12.859 4.363 1 90.06 84 ASP A O 1
ATOM 680 N N . LYS A 1 85 ? -22.641 11.281 3.1 1 92.31 85 LYS A N 1
ATOM 681 C CA . LYS A 1 85 ? -22.703 10.297 4.18 1 92.31 85 LYS A CA 1
ATOM 682 C C . LYS A 1 85 ? -21.719 10.648 5.297 1 92.31 85 LYS A C 1
ATOM 684 O O . LYS A 1 85 ? -22.031 10.477 6.477 1 92.31 85 LYS A O 1
ATOM 689 N N . MET A 1 86 ? -20.516 11.094 4.945 1 91.56 86 MET A N 1
ATOM 690 C CA . MET A 1 86 ? -19.547 11.539 5.941 1 91.56 86 MET A CA 1
ATOM 691 C C . MET A 1 86 ? -20.125 12.664 6.797 1 91.56 86 MET A C 1
ATOM 693 O O . MET A 1 86 ? -20.078 12.594 8.031 1 91.56 86 MET A O 1
ATOM 697 N N . TRP A 1 87 ? -20.688 13.688 6.172 1 88 87 TRP A N 1
ATOM 698 C CA . TRP A 1 87 ? -21.188 14.859 6.879 1 88 87 TRP A CA 1
ATOM 699 C C . TRP A 1 87 ? -22.344 14.477 7.801 1 88 87 TRP A C 1
ATOM 701 O O . TRP A 1 87 ? -22.469 15 8.906 1 88 87 TRP A O 1
ATOM 711 N N . GLU A 1 88 ? -23.172 13.562 7.32 1 90.25 88 GLU A N 1
ATOM 712 C CA . GLU A 1 88 ? -24.281 13.07 8.141 1 90.25 88 GLU A CA 1
ATOM 713 C C . GLU A 1 88 ? -23.766 12.398 9.414 1 90.25 88 GLU A C 1
ATOM 715 O O . GLU A 1 88 ? -24.234 12.695 10.508 1 90.25 88 GLU A O 1
ATOM 720 N N . LYS A 1 89 ? -22.797 11.555 9.258 1 91.81 89 LYS A N 1
ATOM 721 C CA . LYS A 1 89 ? -22.266 10.82 10.398 1 91.81 89 LYS A CA 1
ATOM 722 C C . LYS A 1 89 ? -21.453 11.727 11.312 1 91.81 89 LYS A C 1
ATOM 724 O O . LYS A 1 89 ? -21.469 11.555 12.531 1 91.81 89 LYS A O 1
ATOM 729 N N . GLU A 1 90 ? -20.734 12.633 10.758 1 90.38 90 GLU A N 1
ATOM 730 C CA . GLU A 1 90 ? -19.922 13.586 11.523 1 90.38 90 GLU A CA 1
ATOM 731 C C . GLU A 1 90 ? -20.797 14.445 12.43 1 90.38 90 GLU A C 1
ATOM 733 O O . GLU A 1 90 ? -20.406 14.766 13.555 1 90.38 90 GLU A O 1
ATOM 738 N N . ARG A 1 91 ? -21.938 14.836 11.992 1 87.25 91 ARG A N 1
ATOM 739 C CA . ARG A 1 91 ? -22.859 15.648 12.773 1 87.25 91 ARG A CA 1
ATOM 740 C C . ARG A 1 91 ? -23.312 14.914 14.031 1 87.25 91 ARG A C 1
ATOM 742 O O . ARG A 1 91 ? -23.609 15.539 15.055 1 87.25 91 ARG A O 1
ATOM 749 N N . SER A 1 92 ? -23.219 13.672 13.938 1 87.25 92 SER A N 1
ATOM 750 C CA . SER A 1 92 ? -23.719 12.875 15.055 1 87.25 92 SER A CA 1
ATOM 751 C C . SER A 1 92 ? -22.578 12.477 15.984 1 87.25 92 SER A C 1
ATOM 753 O O . SER A 1 92 ? -22.828 11.914 17.062 1 87.25 92 SER A O 1
ATOM 755 N N . ALA A 1 93 ? -21.406 12.836 15.617 1 90.81 93 ALA A N 1
ATOM 756 C CA . ALA A 1 93 ? -20.266 12.406 16.422 1 90.81 93 ALA A CA 1
ATOM 757 C C . ALA A 1 93 ? -20.047 13.336 17.625 1 90.81 93 ALA A C 1
ATOM 759 O O . ALA A 1 93 ? -19.984 14.555 17.453 1 90.81 93 ALA A O 1
ATOM 760 N N . GLY A 1 94 ? -19.953 12.82 18.828 1 92.38 94 GLY A N 1
ATOM 761 C CA . GLY A 1 94 ? -19.672 13.602 20.016 1 92.38 94 GLY A CA 1
ATOM 762 C C . GLY A 1 94 ? -18.203 13.953 20.141 1 92.38 94 GLY A C 1
ATOM 763 O O . GLY A 1 94 ? -17.344 13.391 19.453 1 92.38 94 GLY A O 1
ATOM 764 N N . LYS A 1 95 ? -17.953 14.859 21.062 1 95 95 LYS A N 1
ATOM 765 C CA . LYS A 1 95 ? -16.594 15.352 21.281 1 95 95 LYS A CA 1
ATOM 766 C C . LYS A 1 95 ? -15.664 14.219 21.719 1 95 95 LYS A C 1
ATOM 768 O O . LYS A 1 95 ? -14.484 14.211 21.359 1 95 95 LYS A O 1
ATOM 773 N N . ASN A 1 96 ? -16.219 13.297 22.422 1 96.62 96 ASN A N 1
ATOM 774 C CA . ASN A 1 96 ? -15.414 12.18 22.906 1 96.62 96 ASN A CA 1
ATOM 775 C C . ASN A 1 96 ? -14.938 11.289 21.75 1 96.62 96 ASN A C 1
ATOM 777 O O . ASN A 1 96 ? -13.805 10.805 21.766 1 96.62 96 ASN A O 1
ATOM 781 N N . ILE A 1 97 ? -15.812 11.062 20.797 1 97.38 97 ILE A N 1
ATOM 782 C CA . ILE A 1 97 ? -15.477 10.242 19.625 1 97.38 97 ILE A CA 1
ATOM 783 C C . ILE A 1 97 ? -14.414 10.945 18.797 1 97.38 97 ILE A C 1
ATOM 785 O O . ILE A 1 97 ? -13.453 10.312 18.344 1 97.38 97 ILE A O 1
ATOM 789 N N . LEU A 1 98 ? -14.555 12.273 18.641 1 97.62 98 LEU A N 1
ATOM 790 C CA . LEU A 1 98 ? -13.594 13.039 17.859 1 97.62 98 LEU A CA 1
ATOM 791 C C . LEU A 1 98 ? -12.211 13.008 18.516 1 97.62 98 LEU A C 1
ATOM 793 O O . LEU A 1 98 ? -11.211 12.789 17.828 1 97.62 98 LEU A O 1
ATOM 797 N N . ARG A 1 99 ? -12.188 13.211 19.797 1 98.12 99 ARG A N 1
ATOM 798 C CA . ARG A 1 99 ? -10.922 13.211 20.516 1 98.12 99 ARG A CA 1
ATOM 799 C C . ARG A 1 99 ? -10.25 11.844 20.453 1 98.12 99 ARG A C 1
ATOM 801 O O . ARG A 1 99 ? -9.062 11.742 20.141 1 98.12 99 ARG A O 1
ATOM 808 N N . LEU A 1 100 ? -11.031 10.82 20.734 1 98.44 100 LEU A N 1
ATOM 809 C CA . LEU A 1 100 ? -10.523 9.453 20.719 1 98.44 100 LEU A CA 1
ATOM 810 C C . LEU A 1 100 ? -10.016 9.086 19.328 1 98.44 100 LEU A C 1
ATOM 812 O O . LEU A 1 100 ? -8.961 8.461 19.188 1 98.44 100 LEU A O 1
ATOM 816 N N . SER A 1 101 ? -10.766 9.438 18.344 1 98.62 101 SER A N 1
ATOM 817 C CA . SER A 1 101 ? -10.375 9.18 16.953 1 98.62 101 SER A CA 1
ATOM 818 C C . SER A 1 101 ? -9.086 9.914 16.594 1 98.62 101 SER A C 1
ATOM 820 O O . SER A 1 101 ? -8.203 9.352 15.945 1 98.62 101 SER A O 1
ATOM 822 N N . SER A 1 102 ? -8.969 11.164 17 1 98.81 102 SER A N 1
ATOM 823 C CA . SER A 1 102 ? -7.75 11.93 16.734 1 98.81 102 SER A CA 1
ATOM 824 C C . SER A 1 102 ? -6.543 11.297 17.422 1 98.81 102 SER A C 1
ATOM 826 O O . SER A 1 102 ? -5.453 11.242 16.844 1 98.81 102 SER A O 1
ATOM 828 N N . GLU A 1 103 ? -6.734 10.859 18.641 1 98.88 103 GLU A N 1
ATOM 829 C CA . GLU A 1 103 ? -5.637 10.227 19.359 1 98.88 103 GLU A CA 1
ATOM 830 C C . GLU A 1 103 ? -5.199 8.938 18.672 1 98.88 103 GLU A C 1
ATOM 832 O O . GLU A 1 103 ? -4.004 8.68 18.531 1 98.88 103 GLU A O 1
ATOM 837 N N . LEU A 1 104 ? -6.18 8.125 18.266 1 98.81 104 LEU A N 1
ATOM 838 C CA . LEU A 1 104 ? -5.887 6.91 17.516 1 98.81 104 LEU A CA 1
ATOM 839 C C . LEU A 1 104 ? -5.125 7.242 16.234 1 98.81 104 LEU A C 1
ATOM 841 O O . LEU A 1 104 ? -4.18 6.535 15.875 1 98.81 104 LEU A O 1
ATOM 845 N N . ALA A 1 105 ? -5.559 8.273 15.57 1 98.88 105 ALA A N 1
ATOM 846 C CA . ALA A 1 105 ? -4.898 8.688 14.328 1 98.88 105 ALA A CA 1
ATOM 847 C C . ALA A 1 105 ? -3.438 9.047 14.586 1 98.88 105 ALA A C 1
ATOM 849 O O . ALA A 1 105 ? -2.555 8.656 13.812 1 98.88 105 ALA A O 1
ATOM 850 N N . VAL A 1 106 ? -3.176 9.773 15.617 1 98.88 106 VAL A N 1
ATOM 851 C CA . VAL A 1 106 ? -1.818 10.188 15.953 1 98.88 106 VAL A CA 1
ATOM 852 C C . VAL A 1 106 ? -0.966 8.961 16.266 1 98.88 106 VAL A C 1
ATOM 854 O O . VAL A 1 106 ? 0.171 8.852 15.797 1 98.88 106 VAL A O 1
ATOM 857 N N . LEU A 1 107 ? -1.506 8.047 17 1 98.75 107 LEU A N 1
ATOM 858 C CA . LEU A 1 107 ? -0.771 6.832 17.328 1 98.75 107 LEU A CA 1
ATOM 859 C C . LEU A 1 107 ? -0.483 6.004 16.094 1 98.75 107 LEU A C 1
ATOM 861 O O . LEU A 1 107 ? 0.601 5.43 15.953 1 98.75 107 LEU A O 1
ATOM 865 N N . GLU A 1 108 ? -1.441 5.941 15.227 1 98.69 108 GLU A N 1
ATOM 866 C CA . GLU A 1 108 ? -1.221 5.25 13.953 1 98.69 108 GLU A CA 1
ATOM 867 C C . GLU A 1 108 ? -0.096 5.91 13.164 1 98.69 108 GLU A C 1
ATOM 869 O O . GLU A 1 108 ? 0.772 5.223 12.617 1 98.69 108 GLU A O 1
ATOM 874 N N . MET A 1 109 ? -0.129 7.195 13.055 1 98.88 109 MET A N 1
ATOM 875 C CA . MET A 1 109 ? 0.913 7.938 12.352 1 98.88 109 MET A CA 1
ATOM 876 C C . MET A 1 109 ? 2.275 7.703 12.992 1 98.88 109 MET A C 1
ATOM 878 O O . MET A 1 109 ? 3.252 7.41 12.297 1 98.88 109 MET A O 1
ATOM 882 N N . LEU A 1 110 ? 2.34 7.734 14.312 1 98.69 110 LEU A N 1
ATOM 883 C CA . LEU A 1 110 ? 3.588 7.469 15.023 1 98.69 110 LEU A CA 1
ATOM 884 C C . LEU A 1 110 ? 4.09 6.059 14.734 1 98.69 110 LEU A C 1
ATOM 886 O O . LEU A 1 110 ? 5.277 5.863 14.461 1 98.69 110 LEU A O 1
ATOM 890 N N . SER A 1 111 ? 3.234 5.113 14.719 1 98.31 111 SER A N 1
ATOM 891 C CA . SER A 1 111 ? 3.605 3.711 14.539 1 98.31 111 SER A CA 1
ATOM 892 C C . SER A 1 111 ? 4.195 3.469 13.148 1 98.31 111 SER A C 1
ATOM 894 O O . SER A 1 111 ? 4.887 2.473 12.93 1 98.31 111 SER A O 1
ATOM 896 N N . SER A 1 112 ? 3.898 4.402 12.234 1 98.31 112 SER A N 1
ATOM 897 C CA . SER A 1 112 ? 4.414 4.254 10.883 1 98.31 112 SER A CA 1
ATOM 898 C C . SER A 1 112 ? 5.512 5.27 10.594 1 98.31 112 SER A C 1
ATOM 900 O O . SER A 1 112 ? 5.887 5.477 9.438 1 98.31 112 SER A O 1
ATOM 902 N N . GLY A 1 113 ? 5.98 5.984 11.586 1 98.69 113 GLY A N 1
ATOM 903 C CA . GLY A 1 113 ? 7.188 6.785 11.445 1 98.69 113 GLY A CA 1
ATOM 904 C C . GLY A 1 113 ? 6.898 8.258 11.227 1 98.69 113 GLY A C 1
ATOM 905 O O . GLY A 1 113 ? 7.82 9.055 11.055 1 98.69 113 GLY A O 1
ATOM 906 N N . THR A 1 114 ? 5.609 8.664 11.258 1 98.88 114 THR A N 1
ATOM 907 C CA . THR A 1 114 ? 5.273 10.078 11.117 1 98.88 114 THR A CA 1
ATOM 908 C C . THR A 1 114 ? 5.598 10.844 12.398 1 98.88 114 THR A C 1
ATOM 910 O O . THR A 1 114 ? 5.168 10.453 13.484 1 98.88 114 THR A O 1
ATOM 913 N N . THR A 1 115 ? 6.309 11.891 12.234 1 98.69 115 THR A N 1
ATOM 914 C CA . THR A 1 115 ? 6.723 12.664 13.406 1 98.69 115 THR A CA 1
ATOM 915 C C . THR A 1 115 ? 6.184 14.086 13.336 1 98.69 115 THR A C 1
ATOM 917 O O . THR A 1 115 ? 6.34 14.859 14.273 1 98.69 115 THR A O 1
ATOM 920 N N . ALA A 1 116 ? 5.523 14.438 12.305 1 98.88 116 ALA A N 1
ATOM 921 C CA . ALA A 1 116 ? 4.809 15.695 12.156 1 98.88 116 ALA A CA 1
ATOM 922 C C . ALA A 1 116 ? 3.633 15.555 11.195 1 98.88 116 ALA A C 1
ATOM 924 O O . ALA A 1 116 ? 3.693 14.773 10.242 1 98.88 116 ALA A O 1
ATOM 925 N N . PHE A 1 117 ? 2.557 16.328 11.453 1 98.94 117 PHE A N 1
ATOM 926 C CA . PHE A 1 117 ? 1.421 16.203 10.547 1 98.94 117 PHE A CA 1
ATOM 927 C C . PHE A 1 117 ? 0.605 17.484 10.523 1 98.94 117 PHE A C 1
ATOM 929 O O . PHE A 1 117 ? 0.674 18.297 11.461 1 98.94 117 PHE A O 1
ATOM 936 N N . VAL A 1 118 ? -0.096 17.703 9.398 1 98.94 118 VAL A N 1
ATOM 937 C CA . VAL A 1 118 ? -1.053 18.797 9.227 1 98.94 118 VAL A CA 1
ATOM 938 C C . VAL A 1 118 ? -2.477 18.234 9.25 1 98.94 118 VAL A C 1
ATOM 940 O O . VAL A 1 118 ? -2.801 17.312 8.5 1 98.94 118 VAL A O 1
ATOM 943 N N . ASP A 1 119 ? -3.297 18.828 10.125 1 98.94 119 ASP A N 1
ATOM 944 C CA . ASP A 1 119 ? -4.641 18.297 10.328 1 98.94 119 ASP A CA 1
ATOM 945 C C . ASP A 1 119 ? -5.703 19.328 9.945 1 98.94 119 ASP A C 1
ATOM 947 O O . ASP A 1 119 ? -5.59 20.5 10.305 1 98.94 119 ASP A O 1
ATOM 951 N N . MET A 1 120 ? -6.625 18.906 9.156 1 98.69 120 MET A N 1
ATOM 952 C CA . MET A 1 120 ? -7.816 19.688 8.844 1 98.69 120 MET A CA 1
ATOM 953 C C . MET A 1 120 ? -9.078 19 9.359 1 98.69 120 MET A C 1
ATOM 955 O O . MET A 1 120 ? -9.586 18.078 8.719 1 98.69 120 MET A O 1
ATOM 959 N N . TYR A 1 121 ? -9.523 19.469 10.453 1 97.19 121 TYR A N 1
ATOM 960 C CA . TYR A 1 121 ? -10.773 18.953 10.992 1 97.19 121 TYR A CA 1
ATOM 961 C C . TYR A 1 121 ? -11.398 19.953 11.969 1 97.19 121 TYR A C 1
ATOM 963 O O . TYR A 1 121 ? -11.203 21.156 11.836 1 97.19 121 TYR A O 1
ATOM 971 N N . PHE A 1 122 ? -12.195 19.5 12.992 1 95.69 122 PHE A N 1
ATOM 972 C CA . PHE A 1 122 ? -13.055 20.422 13.734 1 95.69 122 PHE A CA 1
ATOM 973 C C . PHE A 1 122 ? -12.562 20.578 15.164 1 95.69 122 PHE A C 1
ATOM 975 O O . PHE A 1 122 ? -13.07 21.438 15.906 1 95.69 122 PHE A O 1
ATOM 982 N N . ASN A 1 123 ? -11.562 19.828 15.586 1 97.38 123 ASN A N 1
ATOM 983 C CA . ASN A 1 123 ? -11.188 19.812 17 1 97.38 123 ASN A CA 1
ATOM 984 C C . ASN A 1 123 ? -9.688 20.047 17.188 1 97.38 123 ASN A C 1
ATOM 986 O O . ASN A 1 123 ? -9.016 19.281 17.859 1 97.38 123 ASN A O 1
ATOM 990 N N . PRO A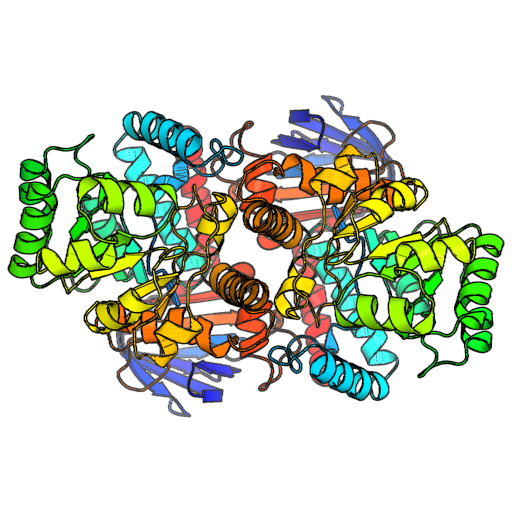 1 124 ? -9.203 21.188 16.703 1 98.44 124 PRO A N 1
ATOM 991 C CA . PRO A 1 124 ? -7.77 21.484 16.828 1 98.44 124 PRO A CA 1
ATOM 992 C C . PRO A 1 124 ? -7.312 21.562 18.281 1 98.44 124 PRO A C 1
ATOM 994 O O . PRO A 1 124 ? -6.137 21.328 18.578 1 98.44 124 PRO A O 1
ATOM 997 N N . GLU A 1 125 ? -8.18 21.906 19.234 1 98 125 GLU A N 1
ATOM 998 C CA . GLU A 1 125 ? -7.805 21.938 20.641 1 98 125 GLU A CA 1
ATOM 999 C C . GLU A 1 125 ? -7.359 20.562 21.141 1 98 125 GLU A C 1
ATOM 1001 O O . GLU A 1 125 ? -6.438 20.453 21.938 1 98 125 GLU A O 1
ATOM 1006 N N . ASP A 1 126 ? -8.062 19.531 20.703 1 98.44 126 ASP A N 1
ATOM 1007 C CA . ASP A 1 126 ? -7.645 18.172 21.016 1 98.44 126 ASP A CA 1
ATOM 1008 C C . ASP A 1 126 ? -6.262 17.875 20.453 1 98.44 126 ASP A C 1
ATOM 1010 O O . ASP A 1 126 ? -5.457 17.188 21.078 1 98.44 126 ASP A O 1
ATOM 1014 N N . ILE A 1 127 ? -6.008 18.375 19.25 1 98.75 127 ILE A N 1
ATOM 1015 C CA . ILE A 1 127 ? -4.738 18.125 18.578 1 98.75 127 ILE A CA 1
ATOM 1016 C C . ILE A 1 127 ? -3.602 18.781 19.375 1 98.75 127 ILE A C 1
ATOM 1018 O O . ILE A 1 127 ? -2.502 18.234 19.453 1 98.75 127 ILE A O 1
ATOM 1022 N N . ILE A 1 128 ? -3.834 20 19.953 1 98.38 128 ILE A N 1
ATOM 1023 C CA . ILE A 1 128 ? -2.85 20.656 20.812 1 98.38 128 ILE A CA 1
ATOM 1024 C C . ILE A 1 128 ? -2.475 19.719 21.953 1 98.38 128 ILE A C 1
ATOM 1026 O O . ILE A 1 128 ? -1.291 19.469 22.203 1 98.38 128 ILE A O 1
ATOM 1030 N N . GLU A 1 129 ? -3.479 19.203 22.609 1 98.31 129 GLU A N 1
ATOM 1031 C CA . GLU A 1 129 ? -3.264 18.359 23.781 1 98.31 129 GLU A CA 1
ATOM 1032 C C . GLU A 1 129 ? -2.584 17.047 23.391 1 98.31 129 GLU A C 1
ATOM 1034 O O . GLU A 1 129 ? -1.647 16.609 24.062 1 98.31 129 GLU A O 1
ATOM 1039 N N . ILE A 1 130 ? -3.061 16.406 22.328 1 98.38 130 ILE A N 1
ATOM 1040 C CA . ILE A 1 130 ? -2.551 15.125 21.875 1 98.38 130 ILE A CA 1
ATOM 1041 C C . ILE A 1 130 ? -1.103 15.273 21.422 1 98.38 130 ILE A C 1
ATOM 1043 O O . ILE A 1 130 ? -0.265 14.406 21.688 1 98.38 130 ILE A O 1
ATOM 1047 N N . SER A 1 131 ? -0.831 16.359 20.672 1 97.75 131 SER A N 1
ATOM 1048 C CA . SER A 1 131 ? 0.531 16.609 20.203 1 97.75 131 SER A CA 1
ATOM 1049 C C . SER A 1 131 ? 1.494 16.75 21.391 1 97.75 131 SER A C 1
ATOM 1051 O O . SER A 1 131 ? 2.605 16.219 21.344 1 97.75 131 SER A O 1
ATOM 1053 N N . GLN A 1 132 ? 1.078 17.422 22.438 1 96.69 132 GLN A N 1
ATOM 1054 C CA . GLN A 1 132 ? 1.895 17.578 23.625 1 96.69 132 GLN A CA 1
ATOM 1055 C C . GLN A 1 132 ? 2.076 16.25 24.344 1 96.69 132 GLN A C 1
ATOM 1057 O O . GLN A 1 132 ? 3.172 15.922 24.812 1 96.69 132 GLN A O 1
ATOM 1062 N N . GLN A 1 133 ? 1.039 15.516 24.422 1 97 133 GLN A N 1
ATOM 1063 C CA . GLN A 1 133 ? 1.037 14.234 25.125 1 97 133 GLN A CA 1
ATOM 1064 C C . GLN A 1 133 ? 2.008 13.258 24.469 1 97 133 GLN A C 1
ATOM 1066 O O . GLN A 1 133 ? 2.711 12.516 25.172 1 97 133 GLN A O 1
ATOM 1071 N N . TYR A 1 134 ? 2.1 13.258 23.156 1 97.25 134 TYR A N 1
ATOM 1072 C CA . TYR A 1 134 ? 2.848 12.211 22.469 1 97.25 134 TYR A CA 1
ATOM 1073 C C . TYR A 1 134 ? 4.133 12.766 21.859 1 97.25 134 TYR A C 1
ATOM 1075 O O . TYR A 1 134 ? 4.961 12.008 21.344 1 97.25 134 TYR A O 1
ATOM 1083 N N . GLY A 1 135 ? 4.293 14.07 21.875 1 96.44 135 GLY A N 1
ATOM 1084 C CA . GLY A 1 135 ? 5.531 14.695 21.438 1 96.44 135 GLY A CA 1
ATOM 1085 C C . GLY A 1 135 ? 5.586 14.898 19.938 1 96.44 135 GLY A C 1
ATOM 1086 O O . GLY A 1 135 ? 6.617 15.312 19.391 1 96.44 135 GLY A O 1
ATOM 1087 N N . ILE A 1 136 ? 4.465 14.656 19.234 1 98.06 136 ILE A N 1
ATOM 1088 C CA . ILE A 1 136 ? 4.434 14.773 17.781 1 98.06 136 ILE A CA 1
ATOM 1089 C C . ILE A 1 136 ? 4.137 16.219 17.391 1 98.06 136 ILE A C 1
ATOM 1091 O O . ILE A 1 136 ? 3.352 16.906 18.047 1 98.06 136 ILE A O 1
ATOM 1095 N N . ARG A 1 137 ? 4.758 16.734 16.344 1 98.31 137 ARG A N 1
ATOM 1096 C CA . ARG A 1 137 ? 4.508 18.078 15.859 1 98.31 137 ARG A CA 1
ATOM 1097 C C . ARG A 1 137 ? 3.246 18.141 15.008 1 98.31 137 ARG A C 1
ATOM 1099 O O . ARG A 1 137 ? 2.992 17.25 14.203 1 98.31 137 ARG A O 1
ATOM 1106 N N . ALA A 1 138 ? 2.447 19.172 15.258 1 98.75 138 ALA A N 1
ATOM 1107 C CA . ALA A 1 138 ? 1.186 19.266 14.523 1 98.75 138 ALA A CA 1
ATOM 1108 C C . ALA A 1 138 ? 0.911 20.703 14.094 1 98.75 138 ALA A C 1
ATOM 1110 O O . ALA A 1 138 ? 1.312 21.656 14.773 1 98.75 138 ALA A O 1
ATOM 1111 N N . ALA A 1 139 ? 0.346 20.875 12.961 1 98.88 139 ALA A N 1
ATOM 1112 C CA . ALA A 1 139 ? -0.307 22.109 12.523 1 98.88 139 ALA A CA 1
ATOM 1113 C C . ALA A 1 139 ? -1.796 21.891 12.281 1 98.88 139 ALA A C 1
ATOM 1115 O O . ALA A 1 139 ? -2.182 20.938 11.594 1 98.88 139 ALA A O 1
ATOM 1116 N N . ALA A 1 140 ? -2.617 22.656 12.93 1 98.81 140 ALA A N 1
ATOM 1117 C CA . ALA A 1 140 ? -4.062 22.484 12.797 1 98.81 140 ALA A CA 1
ATOM 1118 C C . ALA A 1 140 ? -4.797 23.781 13.156 1 98.81 140 ALA A C 1
ATOM 1120 O O . ALA A 1 140 ? -4.203 24.703 13.727 1 98.81 140 ALA A O 1
ATOM 1121 N N . GLY A 1 141 ? -5.98 23.859 12.844 1 98.69 141 GLY A N 1
ATOM 1122 C CA . GLY A 1 141 ? -6.898 24.953 13.133 1 98.69 141 GLY A CA 1
ATOM 1123 C C . GLY A 1 141 ? -8.352 24.594 12.859 1 98.69 141 GLY A C 1
ATOM 1124 O O . GLY A 1 141 ? -8.648 23.5 12.391 1 98.69 141 GLY A O 1
ATOM 1125 N N . TYR A 1 142 ? -9.203 25.5 13.266 1 98.06 142 TYR A N 1
ATOM 1126 C CA . TYR A 1 142 ? -10.617 25.312 12.938 1 98.06 142 TYR A CA 1
ATOM 1127 C C . TYR A 1 142 ? -10.852 25.438 11.438 1 98.06 142 TYR A C 1
ATOM 1129 O O . TYR A 1 142 ? -10.125 26.172 10.75 1 98.06 142 TYR A O 1
ATOM 1137 N N . THR A 1 143 ? -11.82 24.75 10.938 1 98.06 143 THR A N 1
ATOM 1138 C CA . THR A 1 143 ? -12.062 24.688 9.5 1 98.06 143 THR A CA 1
ATOM 1139 C C . THR A 1 143 ? -13.234 25.578 9.109 1 98.06 143 THR A C 1
ATOM 1141 O O . THR A 1 143 ? -14.328 25.453 9.664 1 98.06 143 THR A O 1
ATOM 1144 N N . PHE A 1 144 ? -13.008 26.5 8.188 1 98.38 144 PHE A N 1
ATOM 1145 C CA . PHE A 1 144 ? -14.094 27.25 7.574 1 98.38 144 PHE A CA 1
ATOM 1146 C C . PHE A 1 144 ? -14.891 26.375 6.617 1 98.38 144 PHE A C 1
ATOM 1148 O O . PHE A 1 144 ? -14.336 25.812 5.664 1 98.38 144 PHE A O 1
ATOM 1155 N N . LEU A 1 145 ? -16.062 26.172 6.832 1 95.94 145 LEU A N 1
ATOM 1156 C CA . LEU A 1 145 ? -17.078 25.438 6.07 1 95.94 145 LEU A CA 1
ATOM 1157 C C . LEU A 1 145 ? -18.453 26.094 6.242 1 95.94 145 LEU A C 1
ATOM 1159 O O . LEU A 1 145 ? -19.203 25.734 7.148 1 95.94 145 LEU A O 1
ATOM 1163 N N . ASP A 1 146 ? -18.906 26.875 5.32 1 95.62 146 ASP A N 1
ATOM 1164 C CA . ASP A 1 146 ? -19.984 27.844 5.488 1 95.62 146 ASP A CA 1
ATOM 1165 C C . ASP A 1 146 ? -21.312 27.141 5.762 1 95.62 146 ASP A C 1
ATOM 1167 O O . ASP A 1 146 ? -22.172 27.688 6.465 1 95.62 146 ASP A O 1
ATOM 1171 N N . LYS A 1 147 ? -21.547 25.953 5.18 1 90.94 147 LYS A N 1
ATOM 1172 C CA . LYS A 1 147 ? -22.828 25.266 5.332 1 90.94 147 LYS A CA 1
ATOM 1173 C C . LYS A 1 147 ? -22.984 24.719 6.746 1 90.94 147 LYS A C 1
ATOM 1175 O O . LYS A 1 147 ? -24.109 24.422 7.176 1 90.94 147 LYS A O 1
ATOM 1180 N N . ILE A 1 148 ? -21.906 24.656 7.453 1 89.56 148 ILE A N 1
ATOM 1181 C CA . ILE A 1 148 ? -21.953 23.969 8.734 1 89.56 148 ILE A CA 1
ATOM 1182 C C . ILE A 1 148 ? -21.641 24.953 9.867 1 89.56 148 ILE A C 1
ATOM 1184 O O . ILE A 1 148 ? -22.25 24.891 10.938 1 89.56 148 ILE A O 1
ATOM 1188 N N . PHE A 1 149 ? -20.734 25.906 9.625 1 93.69 149 PHE A N 1
ATOM 1189 C CA . PHE A 1 149 ? -20.266 26.781 10.688 1 93.69 149 PHE A CA 1
ATOM 1190 C C . PHE A 1 149 ? -20.375 28.25 10.266 1 93.69 149 PHE A C 1
ATOM 1192 O O . PHE A 1 149 ? -20.141 28.578 9.102 1 93.69 149 PHE A O 1
ATOM 1199 N N . ASP A 1 150 ? -20.672 29.094 11.273 1 97.25 150 ASP A N 1
ATOM 1200 C CA . ASP A 1 150 ? -20.594 30.531 11.062 1 97.25 150 ASP A CA 1
ATOM 1201 C C . ASP A 1 150 ? -19.141 31 10.969 1 97.25 150 ASP A C 1
ATOM 1203 O O . ASP A 1 150 ? -18.359 30.828 11.914 1 97.25 150 ASP A O 1
ATOM 1207 N N . PRO A 1 151 ? -18.781 31.609 9.852 1 98.12 151 PRO A N 1
ATOM 1208 C CA . PRO A 1 151 ? -17.375 32 9.656 1 98.12 151 PRO A CA 1
ATOM 1209 C C . PRO A 1 151 ? -16.859 32.906 10.766 1 98.12 151 PRO A C 1
ATOM 1211 O O . PRO A 1 151 ? -15.68 32.812 11.141 1 98.12 151 PRO A O 1
ATOM 1214 N N . GLU A 1 152 ? -17.703 33.781 11.242 1 98.06 152 GLU A N 1
ATOM 1215 C CA . GLU A 1 152 ? -17.281 34.688 12.297 1 98.06 152 GLU A CA 1
ATOM 1216 C C . GLU A 1 152 ? -16.984 33.906 13.594 1 98.06 152 GLU A C 1
ATOM 1218 O O . GLU A 1 152 ? -16.078 34.281 14.336 1 98.06 152 GLU A O 1
ATOM 1223 N N . GLU A 1 153 ? -17.781 32.969 13.844 1 98.12 153 GLU A N 1
ATOM 1224 C CA . GLU A 1 153 ? -17.547 32.125 15.008 1 98.12 153 GLU A CA 1
ATOM 1225 C C . GLU A 1 153 ? -16.25 31.328 14.859 1 98.12 153 GLU A C 1
ATOM 1227 O O . GLU A 1 153 ? -15.492 31.172 15.82 1 98.12 153 GLU A O 1
ATOM 1232 N N . VAL A 1 154 ? -16.062 30.797 13.703 1 98.25 154 VAL A N 1
ATOM 1233 C CA . VAL A 1 154 ? -14.828 30.078 13.414 1 98.25 154 VAL A CA 1
ATOM 1234 C C . VAL A 1 154 ? -13.617 30.984 13.641 1 98.25 154 VAL A C 1
ATOM 1236 O O . VAL A 1 154 ? -12.633 30.578 14.258 1 98.25 154 VAL A O 1
ATOM 1239 N N . ALA A 1 155 ? -13.727 32.188 13.133 1 98.38 155 ALA A N 1
ATOM 1240 C CA . ALA A 1 155 ? -12.641 33.156 13.273 1 98.38 155 ALA A CA 1
ATOM 1241 C C . ALA A 1 155 ? -12.352 33.438 14.742 1 98.38 155 ALA A C 1
ATOM 1243 O O . ALA A 1 155 ? -11.188 33.531 15.148 1 98.38 155 ALA A O 1
ATOM 1244 N N . LYS A 1 156 ? -13.406 33.625 15.516 1 98.19 156 LYS A N 1
ATOM 1245 C CA . LYS A 1 156 ? -13.258 33.906 16.953 1 98.19 156 LYS A CA 1
ATOM 1246 C C . LYS A 1 156 ? -12.555 32.75 17.641 1 98.19 156 LYS A C 1
ATOM 1248 O O . LYS A 1 156 ? -11.648 32.969 18.453 1 98.19 156 LYS A O 1
ATOM 1253 N N . MET A 1 157 ? -12.945 31.562 17.344 1 98.19 157 MET A N 1
ATOM 1254 C CA . MET A 1 157 ? -12.336 30.375 17.953 1 98.19 157 MET A CA 1
ATOM 1255 C C . MET A 1 157 ? -10.883 30.219 17.516 1 98.19 157 MET A C 1
ATOM 1257 O O . MET A 1 157 ? -10.023 29.875 18.328 1 98.19 157 MET A O 1
ATOM 1261 N N . GLN A 1 158 ? -10.641 30.438 16.25 1 98.38 158 GLN A N 1
ATOM 1262 C CA . GLN A 1 158 ? -9.297 30.344 15.695 1 98.38 158 GLN A CA 1
ATOM 1263 C C . GLN A 1 158 ? -8.336 31.297 16.422 1 98.38 158 GLN A C 1
ATOM 1265 O O . GLN A 1 158 ? -7.191 30.938 16.688 1 98.38 158 GLN A O 1
ATOM 1270 N N . ARG A 1 159 ? -8.797 32.469 16.734 1 97.94 159 ARG A N 1
ATOM 1271 C CA . ARG A 1 159 ? -7.973 33.5 17.391 1 97.94 159 ARG A CA 1
ATOM 1272 C C . ARG A 1 159 ? -7.559 33.031 18.781 1 97.94 159 ARG A C 1
ATOM 1274 O O . ARG A 1 159 ? -6.578 33.531 19.344 1 97.94 159 ARG A O 1
ATOM 1281 N N . ARG A 1 160 ? -8.242 32.062 19.312 1 97.31 160 ARG A N 1
ATOM 1282 C CA . ARG A 1 160 ? -7.965 31.594 20.672 1 97.31 160 ARG A CA 1
ATOM 1283 C C . ARG A 1 160 ? -6.875 30.516 20.656 1 97.31 160 ARG A C 1
ATOM 1285 O O . ARG A 1 160 ? -6.305 30.203 21.703 1 97.31 160 ARG A O 1
ATOM 1292 N N . LEU A 1 161 ? -6.621 29.953 19.516 1 97.69 161 LEU A N 1
ATOM 1293 C CA . LEU A 1 161 ? -5.582 28.938 19.438 1 97.69 161 LEU A CA 1
ATOM 1294 C C . LEU A 1 161 ? -4.199 29.547 19.641 1 97.69 161 LEU A C 1
ATOM 1296 O O . LEU A 1 161 ? -3.91 30.625 19.094 1 97.69 161 LEU A O 1
ATOM 1300 N N . ARG A 1 162 ? -3.396 28.891 20.453 1 94.88 162 ARG A N 1
ATOM 1301 C CA . ARG A 1 162 ? -2.055 29.391 20.734 1 94.88 162 ARG A CA 1
ATOM 1302 C C . ARG A 1 162 ? -0.99 28.422 20.234 1 94.88 162 ARG A C 1
ATOM 1304 O O . ARG A 1 162 ? -1.157 27.203 20.344 1 94.88 162 ARG A O 1
ATOM 1311 N N . GLU A 1 163 ? -0.024 28.969 19.672 1 96.5 163 GLU A N 1
ATOM 1312 C CA . GLU A 1 163 ? 1.135 28.188 19.25 1 96.5 163 GLU A CA 1
ATOM 1313 C C . GLU A 1 163 ? 1.888 27.625 20.453 1 96.5 163 GLU A C 1
ATOM 1315 O O . GLU A 1 163 ? 1.982 28.266 21.484 1 96.5 163 GLU A O 1
ATOM 1320 N N . THR A 1 164 ? 2.35 26.391 20.359 1 96 164 THR A N 1
ATOM 1321 C CA . THR A 1 164 ? 3.275 25.781 21.312 1 96 164 THR A CA 1
ATOM 1322 C C . THR A 1 164 ? 4.527 25.281 20.594 1 96 164 THR A C 1
ATOM 1324 O O . THR A 1 164 ? 4.699 25.516 19.391 1 96 164 THR A O 1
ATOM 1327 N N . ASN A 1 165 ? 5.406 24.703 21.375 1 93.69 165 ASN A N 1
ATOM 1328 C CA . ASN A 1 165 ? 6.617 24.141 20.781 1 93.69 165 ASN A CA 1
ATOM 1329 C C . ASN A 1 165 ? 6.305 23 19.812 1 93.69 165 ASN A C 1
ATOM 1331 O O . ASN A 1 165 ? 7.094 22.719 18.906 1 93.69 165 ASN A O 1
ATOM 1335 N N . LEU A 1 166 ? 5.113 22.391 19.938 1 96.94 166 LEU A N 1
ATOM 1336 C CA . LEU A 1 166 ? 4.781 21.219 19.125 1 96.94 166 LEU A CA 1
ATOM 1337 C C . LEU A 1 166 ? 3.537 21.484 18.281 1 96.94 166 LEU A C 1
ATOM 1339 O O . LEU A 1 166 ? 3.127 20.625 17.5 1 96.94 166 LEU A O 1
ATOM 1343 N N . PHE A 1 167 ? 2.961 22.688 18.438 1 98 167 PHE A N 1
ATOM 1344 C CA . PHE A 1 167 ? 1.707 22.953 17.734 1 98 167 PHE A CA 1
ATOM 1345 C C . PHE A 1 167 ? 1.738 24.328 17.062 1 98 167 PHE A C 1
ATOM 1347 O O . PHE A 1 167 ? 2.105 25.312 17.688 1 98 167 PHE A O 1
ATOM 1354 N N . LYS A 1 168 ? 1.379 24.344 15.844 1 98.19 168 LYS A N 1
ATOM 1355 C CA . LYS A 1 168 ? 1.248 25.578 15.07 1 98.19 168 LYS A CA 1
ATOM 1356 C C . LYS A 1 168 ? -0.189 25.781 14.602 1 98.19 168 LYS A C 1
ATOM 1358 O O . LYS A 1 168 ? -0.735 24.953 13.875 1 98.19 168 LYS A O 1
ATOM 1363 N N . PRO A 1 169 ? -0.831 26.859 15.031 1 98.5 169 PRO A N 1
ATOM 1364 C CA . PRO A 1 169 ? -2.16 27.156 14.492 1 98.5 169 PRO A CA 1
ATOM 1365 C C . PRO A 1 169 ? -2.123 27.562 13.023 1 98.5 169 PRO A C 1
ATOM 1367 O O . PRO A 1 169 ? -1.312 28.406 12.633 1 98.5 169 PRO A O 1
ATOM 1370 N N . ILE A 1 170 ? -2.922 26.953 12.227 1 98.81 170 ILE A N 1
ATOM 1371 C CA . ILE A 1 170 ? -3.068 27.312 10.82 1 98.81 170 ILE A CA 1
ATOM 1372 C C . ILE A 1 170 ? -4.539 27.547 10.5 1 98.81 170 ILE A C 1
ATOM 1374 O O . ILE A 1 170 ? -5.418 27.234 11.305 1 98.81 170 ILE A O 1
ATOM 1378 N N . ILE A 1 171 ? -4.793 28.188 9.344 1 98.81 171 ILE A N 1
ATOM 1379 C CA . ILE A 1 171 ? -6.16 28.453 8.922 1 98.81 171 ILE A CA 1
ATOM 1380 C C . ILE A 1 171 ? -6.621 27.375 7.941 1 98.81 171 ILE A C 1
ATOM 1382 O O . ILE A 1 171 ? -6.055 27.234 6.855 1 98.81 171 ILE A O 1
ATOM 1386 N N . ASN A 1 172 ? -7.605 26.625 8.383 1 98.81 172 ASN A N 1
ATOM 1387 C CA . ASN A 1 172 ? -8.164 25.609 7.492 1 98.81 172 ASN A CA 1
ATOM 1388 C C . ASN A 1 172 ? -9.391 26.125 6.754 1 98.81 172 ASN A C 1
ATOM 1390 O O . ASN A 1 172 ? -10.336 26.609 7.379 1 98.81 172 ASN A O 1
ATOM 1394 N N . VAL A 1 173 ? -9.359 26.094 5.492 1 98.75 173 VAL A N 1
ATOM 1395 C CA . VAL A 1 173 ? -10.516 26.312 4.621 1 98.75 173 VAL A CA 1
ATOM 1396 C C . VAL A 1 173 ? -10.82 25.031 3.848 1 98.75 173 VAL A C 1
ATOM 1398 O O . VAL A 1 173 ? -9.961 24.516 3.127 1 98.75 173 VAL A O 1
ATOM 1401 N N . HIS A 1 174 ? -11.992 24.578 4.047 1 97 174 HIS A N 1
ATOM 1402 C CA . HIS A 1 174 ? -12.297 23.297 3.424 1 97 174 HIS A CA 1
ATOM 1403 C C . HIS A 1 174 ? -11.992 23.328 1.929 1 97 174 HIS A C 1
ATOM 1405 O O . HIS A 1 174 ? -11.234 22.484 1.43 1 97 174 HIS A O 1
ATOM 1411 N N . SER A 1 175 ? -12.609 24.234 1.192 1 96.62 175 SER A N 1
ATOM 1412 C CA . SER A 1 175 ? -12.438 24.391 -0.248 1 96.62 175 SER A CA 1
ATOM 1413 C C . SER A 1 175 ? -13.055 25.688 -0.739 1 96.62 175 SER A C 1
ATOM 1415 O O . SER A 1 175 ? -13.789 26.344 -0.004 1 96.62 175 SER A O 1
ATOM 1417 N N . ILE A 1 176 ? -12.75 26.062 -1.976 1 96.62 176 ILE A N 1
ATOM 1418 C CA . ILE A 1 176 ? -13.289 27.297 -2.518 1 96.62 176 ILE A CA 1
ATOM 1419 C C . ILE A 1 176 ? -14.781 27.141 -2.789 1 96.62 176 ILE A C 1
ATOM 1421 O O . ILE A 1 176 ? -15.531 28.125 -2.785 1 96.62 176 ILE A O 1
ATOM 1425 N N . TYR A 1 177 ? -15.227 25.891 -2.988 1 93.38 177 TYR A N 1
ATOM 1426 C CA . TYR A 1 177 ? -16.641 25.688 -3.287 1 93.38 177 TYR A CA 1
ATOM 1427 C C . TYR A 1 177 ? -17.453 25.484 -2.008 1 93.38 177 TYR A C 1
ATOM 1429 O O . TYR A 1 177 ? -18.688 25.453 -2.043 1 93.38 177 TYR A O 1
ATOM 1437 N N . ALA A 1 178 ? -16.75 25.391 -0.876 1 93.94 178 ALA A N 1
ATOM 1438 C CA . ALA A 1 178 ? -17.453 25.156 0.383 1 93.94 178 ALA A CA 1
ATOM 1439 C C . ALA A 1 178 ? -17.578 26.438 1.195 1 93.94 178 ALA A C 1
ATOM 1441 O O . ALA A 1 178 ? -18.141 26.438 2.295 1 93.94 178 ALA A O 1
ATOM 1442 N N . VAL A 1 179 ? -17.047 27.578 0.699 1 97.31 179 VAL A N 1
ATOM 1443 C CA . VAL A 1 179 ? -17.078 28.859 1.409 1 97.31 179 VAL A CA 1
ATOM 1444 C C . VAL A 1 179 ? -17.375 29.984 0.427 1 97.31 179 VAL A C 1
ATOM 1446 O O . VAL A 1 179 ? -17.203 29.828 -0.783 1 97.31 179 VAL A O 1
ATOM 1449 N N . ASN A 1 180 ? -17.906 31.094 0.952 1 97 180 ASN A N 1
ATOM 1450 C CA . ASN A 1 180 ? -18.109 32.281 0.121 1 97 180 ASN A CA 1
ATOM 1451 C C . ASN A 1 180 ? -16.859 33.156 0.096 1 97 180 ASN A C 1
ATOM 1453 O O . ASN A 1 180 ? -15.898 32.906 0.82 1 97 180 ASN A O 1
ATOM 1457 N N . GLU A 1 181 ? -16.891 34.094 -0.78 1 97.94 181 GLU A N 1
ATOM 1458 C CA . GLU A 1 181 ? -15.75 35 -0.951 1 97.94 181 GLU A CA 1
ATOM 1459 C C . GLU A 1 181 ? -15.43 35.75 0.346 1 97.94 181 GLU A C 1
ATOM 1461 O O . GLU A 1 181 ? -14.266 35.938 0.69 1 97.94 181 GLU A O 1
ATOM 1466 N N . LYS A 1 182 ? -16.422 36.219 1.037 1 98.19 182 LYS A N 1
ATOM 1467 C CA . LYS A 1 182 ? -16.234 36.938 2.303 1 98.19 182 LYS A CA 1
ATOM 1468 C C . LYS A 1 182 ? -15.484 36.062 3.305 1 98.19 182 LYS A C 1
ATOM 1470 O O . LYS A 1 182 ? -14.641 36.562 4.059 1 98.19 182 LYS A O 1
ATOM 1475 N N . THR A 1 183 ? -15.828 34.812 3.314 1 98.62 183 THR A N 1
ATOM 1476 C CA . THR A 1 183 ? -15.164 33.875 4.203 1 98.62 183 THR A CA 1
ATOM 1477 C C . THR A 1 183 ? -13.695 33.688 3.816 1 98.62 183 THR A C 1
ATOM 1479 O O . THR A 1 183 ? -12.828 33.594 4.684 1 98.62 183 THR A O 1
ATOM 1482 N N . LEU A 1 184 ? -13.414 33.625 2.559 1 98.62 184 LEU A N 1
ATOM 1483 C CA . LEU A 1 184 ? -12.039 33.531 2.084 1 98.62 184 LEU A CA 1
ATOM 1484 C C . LEU A 1 184 ? -11.227 34.75 2.516 1 98.62 184 LEU A C 1
ATOM 1486 O O . LEU A 1 184 ? -10.078 34.625 2.93 1 98.62 184 LEU A O 1
ATOM 1490 N N . LEU A 1 185 ? -11.852 35.875 2.395 1 98.5 185 LEU A N 1
ATOM 1491 C CA . LEU A 1 185 ? -11.172 37.125 2.783 1 98.5 185 LEU A CA 1
ATOM 1492 C C . LEU A 1 185 ? -10.945 37.156 4.289 1 98.5 185 LEU A C 1
ATOM 1494 O O . LEU A 1 185 ? -9.914 37.656 4.758 1 98.5 185 LEU A O 1
ATOM 1498 N N . LEU A 1 186 ? -11.938 36.688 5.008 1 98.5 186 LEU A N 1
ATOM 1499 C CA . LEU A 1 186 ? -11.781 36.562 6.453 1 98.5 186 LEU A CA 1
ATOM 1500 C C . LEU A 1 186 ? -10.625 35.625 6.797 1 98.5 186 LEU A C 1
ATOM 1502 O O . LEU A 1 186 ? -9.836 35.906 7.695 1 98.5 186 LEU A O 1
ATOM 1506 N N . ALA A 1 187 ? -10.547 34.531 6.145 1 98.69 187 ALA A N 1
ATOM 1507 C CA . ALA A 1 187 ? -9.453 33.562 6.332 1 98.69 187 ALA A CA 1
ATOM 1508 C C . ALA A 1 187 ? -8.109 34.219 6.02 1 98.69 187 ALA A C 1
ATOM 1510 O O . ALA A 1 187 ? -7.129 34 6.738 1 98.69 187 ALA A O 1
ATOM 1511 N N . LYS A 1 188 ? -8.062 34.938 4.918 1 98.5 188 LYS A N 1
ATOM 1512 C CA . LYS A 1 188 ? -6.855 35.656 4.543 1 98.5 188 LYS A CA 1
ATOM 1513 C C . LYS A 1 188 ? -6.406 36.594 5.656 1 98.5 188 LYS A C 1
ATOM 1515 O O . LYS A 1 188 ? -5.234 36.594 6.039 1 98.5 188 LYS A O 1
ATOM 1520 N N . ASP A 1 189 ? -7.324 37.375 6.145 1 98 189 ASP A N 1
ATOM 1521 C CA . ASP A 1 189 ? -7.035 38.312 7.207 1 98 189 ASP A CA 1
ATOM 1522 C C . ASP A 1 189 ? -6.504 37.594 8.453 1 98 189 ASP A C 1
ATOM 1524 O O . ASP A 1 189 ? -5.559 38.062 9.086 1 98 189 ASP A O 1
ATOM 1528 N N . LEU A 1 190 ? -7.09 36.531 8.797 1 98 190 LEU A N 1
ATOM 1529 C CA . LEU A 1 190 ? -6.672 35.75 9.961 1 98 190 LEU A CA 1
ATOM 1530 C C . LEU A 1 190 ? -5.262 35.188 9.773 1 98 190 LEU A C 1
ATOM 1532 O O . LEU A 1 190 ? -4.469 35.188 10.719 1 98 190 LEU A O 1
ATOM 1536 N N . ALA A 1 191 ? -5.004 34.656 8.602 1 98.06 191 ALA A N 1
ATOM 1537 C CA . ALA A 1 191 ? -3.68 34.125 8.312 1 98.06 191 ALA A CA 1
ATOM 1538 C C . ALA A 1 191 ? -2.605 35.188 8.469 1 98.06 191 ALA A C 1
ATOM 1540 O O . ALA A 1 191 ? -1.523 34.938 8.992 1 98.06 191 ALA A O 1
ATOM 1541 N N . GLU A 1 192 ? -2.916 36.375 7.992 1 97.19 192 GLU A N 1
ATOM 1542 C CA . GLU A 1 192 ? -1.997 37.5 8.117 1 97.19 192 GLU A CA 1
ATOM 1543 C C . GLU A 1 192 ? -1.834 37.906 9.578 1 97.19 192 GLU A C 1
ATOM 1545 O O . GLU A 1 192 ? -0.714 38.125 10.039 1 97.19 192 GLU A O 1
ATOM 1550 N N . GLU A 1 193 ? -2.975 38 10.242 1 96.88 193 GLU A N 1
ATOM 1551 C CA . GLU A 1 193 ? -2.994 38.375 11.648 1 96.88 193 GLU A CA 1
ATOM 1552 C C . GLU A 1 193 ? -2.15 37.406 12.492 1 96.88 193 GLU A C 1
ATOM 1554 O O . GLU A 1 193 ? -1.44 37.844 13.398 1 96.88 193 GLU A O 1
ATOM 1559 N N . GLN A 1 194 ? -2.166 36.156 12.203 1 96.38 194 GLN A N 1
ATOM 1560 C CA . GLN A 1 194 ? -1.527 35.125 13.023 1 96.38 194 GLN A CA 1
ATOM 1561 C C . GLN A 1 194 ? -0.198 34.688 12.414 1 96.38 194 GLN A C 1
ATOM 1563 O O . GLN A 1 194 ? 0.461 33.812 12.938 1 96.38 194 GLN A O 1
ATOM 1568 N N . ASN A 1 195 ? 0.202 35.312 11.336 1 95.81 195 ASN A N 1
ATOM 1569 C CA . ASN A 1 195 ? 1.437 35 10.625 1 95.81 195 ASN A CA 1
ATOM 1570 C C . ASN A 1 195 ? 1.545 33.5 10.344 1 95.81 195 ASN A C 1
ATOM 1572 O O . ASN A 1 195 ? 2.527 32.875 10.719 1 95.81 195 ASN A O 1
ATOM 1576 N N . THR A 1 196 ? 0.521 33 9.797 1 97.75 196 THR A N 1
ATOM 1577 C CA . THR A 1 196 ? 0.437 31.578 9.445 1 97.75 196 THR A CA 1
ATOM 1578 C C . THR A 1 196 ? -0.096 31.406 8.023 1 97.75 196 THR A C 1
ATOM 1580 O O . THR A 1 196 ? -0.052 32.344 7.223 1 97.75 196 THR A O 1
ATOM 1583 N N . TRP A 1 197 ? -0.402 30.172 7.574 1 98.44 197 TRP A N 1
ATOM 1584 C CA . TRP A 1 197 ? -0.825 29.938 6.195 1 98.44 197 TRP A CA 1
ATOM 1585 C C . TRP A 1 197 ? -2.219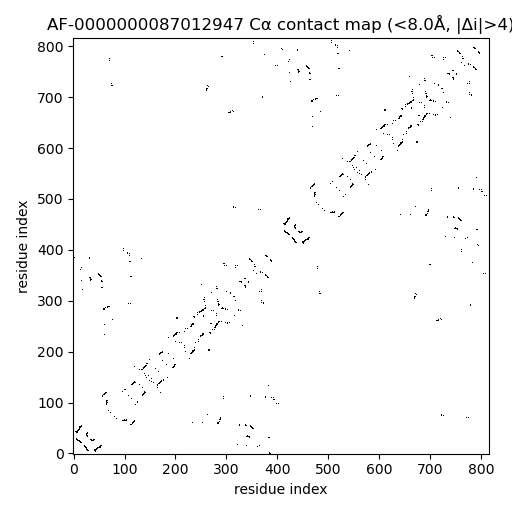 29.312 6.148 1 98.44 197 TRP A C 1
ATOM 1587 O O . TRP A 1 197 ? -2.74 28.875 7.172 1 98.44 197 TRP A O 1
ATOM 1597 N N . ILE A 1 198 ? -2.846 29.359 5.008 1 98.81 198 ILE A N 1
ATOM 1598 C CA . ILE A 1 198 ? -4.141 28.75 4.742 1 98.81 198 ILE A CA 1
ATOM 1599 C C . ILE A 1 198 ? -3.936 27.359 4.148 1 98.81 198 ILE A C 1
ATOM 1601 O O . ILE A 1 198 ? -3.191 27.188 3.18 1 98.81 198 ILE A O 1
ATOM 1605 N N . ASN A 1 199 ? -4.441 26.344 4.777 1 98.88 199 ASN A N 1
ATOM 1606 C CA . ASN A 1 199 ? -4.539 24.984 4.242 1 98.88 199 ASN A CA 1
ATOM 1607 C C . ASN A 1 199 ? -5.883 24.75 3.559 1 98.88 199 ASN A C 1
ATOM 1609 O O . ASN A 1 199 ? -6.934 24.906 4.18 1 98.88 199 ASN A O 1
ATOM 1613 N N . ILE A 1 200 ? -5.867 24.344 2.252 1 98.88 200 ILE A N 1
ATOM 1614 C CA . ILE A 1 200 ? -7.129 24.328 1.515 1 98.88 200 ILE A CA 1
ATOM 1615 C C . ILE A 1 200 ? -7.098 23.219 0.462 1 98.88 200 ILE A C 1
ATOM 1617 O O . ILE A 1 200 ? -6.074 23.016 -0.196 1 98.88 200 ILE A O 1
ATOM 1621 N N . HIS A 1 201 ? -8.172 22.391 0.382 1 98.25 201 HIS A N 1
ATOM 1622 C CA . HIS A 1 201 ? -8.352 21.547 -0.797 1 98.25 201 HIS A CA 1
ATOM 1623 C C . HIS A 1 201 ? -8.523 22.391 -2.053 1 98.25 201 HIS A C 1
ATOM 1625 O O . HIS A 1 201 ? -9.359 23.312 -2.08 1 98.25 201 HIS A O 1
ATOM 1631 N N . LEU A 1 202 ? -7.844 22.031 -3.098 1 98.5 202 LEU A N 1
ATOM 1632 C CA . LEU A 1 202 ? -7.859 22.891 -4.27 1 98.5 202 LEU A CA 1
ATOM 1633 C C . LEU A 1 202 ? -7.668 22.094 -5.547 1 98.5 202 LEU A C 1
ATOM 1635 O O . LEU A 1 202 ? -6.805 21.219 -5.609 1 98.5 202 LEU A O 1
ATOM 1639 N N . SER A 1 203 ? -8.492 22.391 -6.582 1 98.31 203 SER A N 1
ATOM 1640 C CA . SER A 1 203 ? -8.414 21.766 -7.902 1 98.31 203 SER A CA 1
ATOM 1641 C C . SER A 1 203 ? -8.43 20.25 -7.801 1 98.31 203 SER A C 1
ATOM 1643 O O . SER A 1 203 ? -7.598 19.578 -8.414 1 98.31 203 SER A O 1
ATOM 1645 N N . GLU A 1 204 ? -9.352 19.766 -6.992 1 96.06 204 GLU A N 1
ATOM 1646 C CA . GLU A 1 204 ? -9.406 18.328 -6.688 1 96.06 204 GLU A CA 1
ATOM 1647 C C . GLU A 1 204 ? -10.266 17.578 -7.703 1 96.06 204 GLU A C 1
ATOM 1649 O O . GLU A 1 204 ? -9.969 16.438 -8.047 1 96.06 204 GLU A O 1
ATOM 1654 N N . THR A 1 205 ? -11.344 18.266 -8.148 1 95.25 205 THR A N 1
ATOM 1655 C CA . THR A 1 205 ? -12.297 17.578 -9.023 1 95.25 205 THR A CA 1
ATOM 1656 C C . THR A 1 205 ? -12.57 18.406 -10.273 1 95.25 205 THR A C 1
ATOM 1658 O O . THR A 1 205 ? -12.398 19.641 -10.258 1 95.25 205 THR A O 1
ATOM 1661 N N . ARG A 1 206 ? -13.133 17.844 -11.344 1 94.38 206 ARG A N 1
ATOM 1662 C CA . ARG A 1 206 ? -13.562 18.516 -12.57 1 94.38 206 ARG A CA 1
ATOM 1663 C C . ARG A 1 206 ? -14.711 19.484 -12.289 1 94.38 206 ARG A C 1
ATOM 1665 O O . ARG A 1 206 ? -14.766 20.578 -12.867 1 94.38 206 ARG A O 1
ATOM 1672 N N . LYS A 1 207 ? -15.508 18.984 -11.383 1 94.56 207 LYS A N 1
ATOM 1673 C CA . LYS A 1 207 ? -16.656 19.828 -11.031 1 94.56 207 LYS A CA 1
ATOM 1674 C C . LYS A 1 207 ? -16.203 21.141 -10.406 1 94.56 207 LYS A C 1
ATOM 1676 O O . LYS A 1 207 ? -16.766 22.203 -10.703 1 94.56 207 LYS A O 1
ATOM 1681 N N . GLU A 1 208 ? -15.219 21.094 -9.578 1 95.5 208 GLU A N 1
ATOM 1682 C CA . GLU A 1 208 ? -14.688 22.297 -8.953 1 95.5 208 GLU A CA 1
ATOM 1683 C C . GLU A 1 208 ? -14.172 23.281 -10.008 1 95.5 208 GLU A C 1
ATOM 1685 O O . GLU A 1 208 ? -14.43 24.484 -9.93 1 95.5 208 GLU A O 1
ATOM 1690 N N . ILE A 1 209 ? -13.453 22.75 -11.008 1 97 209 ILE A N 1
ATOM 1691 C CA . ILE A 1 209 ? -12.883 23.578 -12.062 1 97 209 ILE A CA 1
ATOM 1692 C C . ILE A 1 209 ? -14.008 24.25 -12.852 1 97 209 ILE A C 1
ATOM 1694 O O . ILE A 1 209 ? -13.992 25.469 -13.047 1 97 209 ILE A O 1
ATOM 1698 N N . TYR A 1 210 ? -14.969 23.406 -13.203 1 96.56 210 TYR A N 1
ATOM 1699 C CA . TYR A 1 210 ? -16.094 23.891 -14.008 1 96.56 210 TYR A CA 1
ATOM 1700 C C . TYR A 1 210 ? -16.875 24.953 -13.266 1 96.56 210 TYR A C 1
ATOM 1702 O O . TYR A 1 210 ? -17.141 26.031 -13.805 1 96.56 210 TYR A O 1
ATOM 1710 N N . GLU A 1 211 ? -17.188 24.688 -12.031 1 96.31 211 GLU A N 1
ATOM 1711 C CA . GLU A 1 211 ? -18.031 25.594 -11.25 1 96.31 211 GLU A CA 1
ATOM 1712 C C . GLU A 1 211 ? -17.297 26.891 -10.93 1 96.31 211 GLU A C 1
ATOM 1714 O O . GLU A 1 211 ? -17.906 27.969 -10.93 1 96.31 211 GLU A O 1
ATOM 1719 N N . THR A 1 212 ? -16.031 26.828 -10.633 1 97.31 212 THR A N 1
ATOM 1720 C CA . THR A 1 212 ? -15.25 28.016 -10.328 1 97.31 212 THR A CA 1
ATOM 1721 C C . THR A 1 212 ? -15.133 28.922 -11.555 1 97.31 212 THR A C 1
ATOM 1723 O O . THR A 1 212 ? -15.32 30.125 -11.469 1 97.31 212 THR A O 1
ATOM 1726 N N . LYS A 1 213 ? -14.859 28.281 -12.688 1 97.25 213 LYS A N 1
ATOM 1727 C CA . LYS A 1 213 ? -14.766 29.031 -13.938 1 97.25 213 LYS A CA 1
ATOM 1728 C C . LYS A 1 213 ? -16.109 29.688 -14.281 1 97.25 213 LYS A C 1
ATOM 1730 O O . LYS A 1 213 ? -16.141 30.844 -14.695 1 97.25 213 LYS A O 1
ATOM 1735 N N . LEU A 1 214 ? -17.156 28.938 -14.117 1 97.31 214 LEU A N 1
ATOM 1736 C CA . LEU A 1 214 ? -18.5 29.422 -14.445 1 97.31 214 LEU A CA 1
ATOM 1737 C C . LEU A 1 214 ? -18.891 30.594 -13.547 1 97.31 214 LEU A C 1
ATOM 1739 O O . LEU A 1 214 ? -19.406 31.609 -14.031 1 97.31 214 LEU A O 1
ATOM 1743 N N . ARG A 1 215 ? -18.594 30.562 -12.25 1 96.69 215 ARG A N 1
ATOM 1744 C CA . ARG A 1 215 ? -19.109 31.516 -11.273 1 96.69 215 ARG A CA 1
ATOM 1745 C C . ARG A 1 215 ? -18.156 32.688 -11.094 1 96.69 215 ARG A C 1
ATOM 1747 O O . ARG A 1 215 ? -18.578 33.812 -10.82 1 96.69 215 ARG A O 1
ATOM 1754 N N . LYS A 1 216 ? -16.828 32.375 -11.227 1 96.81 216 LYS A N 1
ATOM 1755 C CA . LYS A 1 216 ? -15.844 33.406 -10.875 1 96.81 216 LYS A CA 1
ATOM 1756 C C . LYS A 1 216 ? -15.055 33.844 -12.102 1 96.81 216 LYS A C 1
ATOM 1758 O O . LYS A 1 216 ? -14.328 34.844 -12.055 1 96.81 216 LYS A O 1
ATOM 1763 N N . GLY A 1 217 ? -15.133 33.094 -13.211 1 97.31 217 GLY A N 1
ATOM 1764 C CA . GLY A 1 217 ? -14.422 33.438 -14.438 1 97.31 217 GLY A CA 1
ATOM 1765 C C . GLY A 1 217 ? -12.945 33.094 -14.383 1 97.31 217 GLY A C 1
ATOM 1766 O O . GLY A 1 217 ? -12.172 33.5 -15.25 1 97.31 217 GLY A O 1
ATOM 1767 N N . LYS A 1 218 ? -12.57 32.406 -13.352 1 97.69 218 LYS A N 1
ATOM 1768 C CA . LYS A 1 218 ? -11.172 32.062 -13.125 1 97.69 218 LYS A CA 1
ATOM 1769 C C . LYS A 1 218 ? -11.039 30.594 -12.703 1 97.69 218 LYS A C 1
ATOM 1771 O O . LYS A 1 218 ? -12.008 29.984 -12.25 1 97.69 218 LYS A O 1
ATOM 1776 N N . PHE A 1 219 ? -9.828 30.062 -12.898 1 97.94 219 PHE A N 1
ATOM 1777 C CA . PHE A 1 219 ? -9.516 28.766 -12.336 1 97.94 219 PHE A CA 1
ATOM 1778 C C . PHE A 1 219 ? -9.18 28.875 -10.852 1 97.94 219 PHE A C 1
ATOM 1780 O O . PHE A 1 219 ? -8.914 29.969 -10.359 1 97.94 219 PHE A O 1
ATOM 1787 N N . PRO A 1 220 ? -9.188 27.812 -10.109 1 98.38 220 PRO A N 1
ATOM 1788 C CA . PRO A 1 220 ? -9.164 27.859 -8.648 1 98.38 220 PRO A CA 1
ATOM 1789 C C . PRO A 1 220 ? -7.93 28.578 -8.102 1 98.38 220 PRO A C 1
ATOM 1791 O O . PRO A 1 220 ? -8.055 29.438 -7.23 1 98.38 220 PRO A O 1
ATOM 1794 N N . VAL A 1 221 ? -6.754 28.234 -8.578 1 98.38 221 VAL A N 1
ATOM 1795 C CA . VAL A 1 221 ? -5.539 28.875 -8.086 1 98.38 221 VAL A CA 1
ATOM 1796 C C . VAL A 1 221 ? -5.551 30.359 -8.438 1 98.38 221 VAL A C 1
ATOM 1798 O O . VAL A 1 221 ? -5.223 31.219 -7.609 1 98.38 221 VAL A O 1
ATOM 1801 N N . GLU A 1 222 ? -5.953 30.656 -9.648 1 97.56 222 GLU A N 1
ATOM 1802 C CA . GLU A 1 222 ? -6.086 32.031 -10.109 1 97.56 222 GLU A CA 1
ATOM 1803 C C . GLU A 1 222 ? -7.066 32.812 -9.234 1 97.56 222 GLU A C 1
ATOM 1805 O O . GLU A 1 222 ? -6.848 34 -8.953 1 97.56 222 GLU A O 1
ATOM 1810 N N . TYR A 1 223 ? -8.133 32.188 -8.945 1 98.19 223 TYR A N 1
ATOM 1811 C CA . TYR A 1 223 ? -9.164 32.812 -8.125 1 98.19 223 TYR A CA 1
ATOM 1812 C C . TYR A 1 223 ? -8.609 33.219 -6.762 1 98.19 223 TYR A C 1
ATOM 1814 O O . TYR A 1 223 ? -8.766 34.344 -6.324 1 98.19 223 TYR A O 1
ATOM 1822 N N . LEU A 1 224 ? -7.883 32.312 -6.078 1 98.31 224 LEU A N 1
ATOM 1823 C CA . LEU A 1 224 ? -7.285 32.625 -4.785 1 98.31 224 LEU A CA 1
ATOM 1824 C C . LEU A 1 224 ? -6.293 33.781 -4.906 1 98.31 224 LEU A C 1
ATOM 1826 O O . LEU A 1 224 ? -6.285 34.688 -4.074 1 98.31 224 LEU A O 1
ATOM 1830 N N . ARG A 1 225 ? -5.52 33.781 -5.938 1 97.38 225 ARG A N 1
ATOM 1831 C CA . ARG A 1 225 ? -4.527 34.812 -6.156 1 97.38 225 ARG A CA 1
ATOM 1832 C C . ARG A 1 225 ? -5.199 36.156 -6.406 1 97.38 225 ARG A C 1
ATOM 1834 O O . ARG A 1 225 ? -4.695 37.188 -5.973 1 97.38 225 ARG A O 1
ATOM 1841 N N . SER A 1 226 ? -6.281 36.125 -7.152 1 97.56 226 SER A N 1
ATOM 1842 C CA . SER A 1 226 ? -7.004 37.344 -7.457 1 97.56 226 SER A CA 1
ATOM 1843 C C . SER A 1 226 ? -7.555 38 -6.191 1 97.56 226 SER A C 1
ATOM 1845 O O . SER A 1 226 ? -7.801 39.219 -6.16 1 97.56 226 SER A O 1
ATOM 1847 N N . LEU A 1 227 ? -7.742 37.219 -5.164 1 97.94 227 LEU A N 1
ATOM 1848 C CA . LEU A 1 227 ? -8.211 37.719 -3.883 1 97.94 227 LEU A CA 1
ATOM 1849 C C . LEU A 1 227 ? -7.039 38.156 -3.002 1 97.94 227 LEU A C 1
ATOM 1851 O O . LEU A 1 227 ? -7.23 38.531 -1.846 1 97.94 227 LEU A O 1
ATOM 1855 N N . GLY A 1 228 ? -5.781 38 -3.531 1 97.5 228 GLY A N 1
ATOM 1856 C CA . GLY A 1 228 ? -4.586 38.375 -2.783 1 97.5 228 GLY A CA 1
ATOM 1857 C C . GLY A 1 228 ? -4.133 37.281 -1.827 1 97.5 228 GLY A C 1
ATOM 1858 O O . GLY A 1 228 ? -3.305 37.531 -0.948 1 97.5 228 GLY A O 1
ATOM 1859 N N . ILE A 1 229 ? -4.645 36.125 -1.918 1 97.88 229 ILE A N 1
ATOM 1860 C CA . ILE A 1 229 ? -4.25 35 -1.082 1 97.88 229 ILE A CA 1
ATOM 1861 C C . ILE A 1 229 ? -3.084 34.281 -1.733 1 97.88 229 ILE A C 1
ATOM 1863 O O . ILE A 1 229 ? -3.242 33.656 -2.797 1 97.88 229 ILE A O 1
ATOM 1867 N N . THR A 1 230 ? -1.888 34.281 -1.093 1 94.62 230 THR A N 1
ATOM 1868 C CA . THR A 1 230 ? -0.71 33.719 -1.726 1 94.62 230 THR A CA 1
ATOM 1869 C C . THR A 1 230 ? -0.041 32.688 -0.797 1 94.62 230 THR A C 1
ATOM 1871 O O . THR A 1 230 ? 0.682 31.812 -1.254 1 94.62 230 THR A O 1
ATOM 1874 N N . LYS A 1 231 ? -0.247 32.844 0.48 1 96.12 231 LYS A N 1
ATOM 1875 C CA . LYS A 1 231 ? 0.394 31.969 1.442 1 96.12 231 LYS A CA 1
ATOM 1876 C C . LYS A 1 231 ? -0.529 30.812 1.823 1 96.12 231 LYS A C 1
ATOM 1878 O O . LYS A 1 231 ? -1.02 30.75 2.953 1 96.12 231 LYS A O 1
ATOM 1883 N N . PHE A 1 232 ? -0.649 29.906 0.918 1 98.5 232 PHE A N 1
ATOM 1884 C CA . PHE A 1 232 ? -1.516 28.766 1.179 1 98.5 232 PHE A CA 1
ATOM 1885 C C . PHE A 1 232 ? -0.808 27.469 0.834 1 98.5 232 PHE A C 1
ATOM 1887 O O . PHE A 1 232 ? 0.206 27.469 0.132 1 98.5 232 PHE A O 1
ATOM 1894 N N . GLN A 1 233 ? -1.202 26.438 1.492 1 98.81 233 GLN A N 1
ATOM 1895 C CA . GLN A 1 233 ? -0.939 25.047 1.139 1 98.81 233 GLN A CA 1
ATOM 1896 C C . GLN A 1 233 ? -2.096 24.453 0.337 1 98.81 233 GLN A C 1
ATOM 1898 O O . GLN A 1 233 ? -3.211 24.328 0.845 1 98.81 233 GLN A O 1
ATOM 1903 N N . ALA A 1 234 ? -1.815 24.141 -0.924 1 98.88 234 ALA A N 1
ATOM 1904 C CA . ALA A 1 234 ? -2.84 23.578 -1.804 1 98.88 234 ALA A CA 1
ATOM 1905 C C . ALA A 1 234 ? -2.795 22.062 -1.8 1 98.88 234 ALA A C 1
ATOM 1907 O O . ALA A 1 234 ? -1.77 21.453 -2.133 1 98.88 234 ALA A O 1
ATOM 1908 N N . VAL A 1 235 ? -3.891 21.453 -1.456 1 98.75 235 VAL A N 1
ATOM 1909 C CA . VAL A 1 235 ? -3.951 20.016 -1.3 1 98.75 235 VAL A CA 1
ATOM 1910 C C . VAL A 1 235 ? -4.688 19.391 -2.484 1 98.75 235 VAL A C 1
ATOM 1912 O O . VAL A 1 235 ? -5.691 19.938 -2.953 1 98.75 235 VAL A O 1
ATOM 1915 N N . HIS A 1 236 ? -4.246 18.203 -3.021 1 98.25 236 HIS A N 1
ATOM 1916 C CA . HIS A 1 236 ? -4.773 17.359 -4.094 1 98.25 236 HIS A CA 1
ATOM 1917 C C . HIS A 1 236 ? -4.273 17.828 -5.457 1 98.25 236 HIS A C 1
ATOM 1919 O O . HIS A 1 236 ? -3.387 17.203 -6.043 1 98.25 236 HIS A O 1
ATOM 1925 N N . LEU A 1 237 ? -4.816 18.938 -6 1 98.25 237 LEU A N 1
ATOM 1926 C CA . LEU A 1 237 ? -4.332 19.609 -7.199 1 98.25 237 LEU A CA 1
ATOM 1927 C C . LEU A 1 237 ? -4.324 18.672 -8.391 1 98.25 237 LEU A C 1
ATOM 1929 O O . LEU A 1 237 ? -3.465 18.766 -9.266 1 98.25 237 LEU A O 1
ATOM 1933 N N . GLY A 1 238 ? -5.211 17.703 -8.461 1 97.31 238 GLY A N 1
ATOM 1934 C CA . GLY A 1 238 ? -5.293 16.766 -9.57 1 97.31 238 GLY A CA 1
ATOM 1935 C C . GLY A 1 238 ? -5.723 17.422 -10.867 1 97.31 238 GLY A C 1
ATOM 1936 O O . GLY A 1 238 ? -5.492 16.875 -11.945 1 97.31 238 GLY A O 1
ATOM 1937 N N . TRP A 1 239 ? -6.312 18.609 -10.828 1 97.75 239 TRP A N 1
ATOM 1938 C CA . TRP A 1 239 ? -6.863 19.266 -12.008 1 97.75 239 TRP A CA 1
ATOM 1939 C C . TRP A 1 239 ? -6.336 20.688 -12.125 1 97.75 239 TRP A C 1
ATOM 1941 O O . TRP A 1 239 ? -7.016 21.562 -12.664 1 97.75 239 TRP A O 1
ATOM 1951 N N . VAL A 1 240 ? -5.188 20.922 -11.625 1 97.94 240 VAL A N 1
ATOM 1952 C CA . VAL A 1 240 ? -4.578 22.25 -11.742 1 97.94 240 VAL A CA 1
ATOM 1953 C C . VAL A 1 240 ? -4.156 22.484 -13.195 1 97.94 240 VAL A C 1
ATOM 1955 O O . VAL A 1 240 ? -3.654 21.578 -13.859 1 97.94 240 VAL A O 1
ATOM 1958 N N . ALA A 1 241 ? -4.426 23.672 -13.656 1 96.25 241 ALA A N 1
ATOM 1959 C CA . ALA A 1 241 ? -4.051 24.016 -15.023 1 96.25 241 ALA A CA 1
ATOM 1960 C C . ALA A 1 241 ? -2.557 24.312 -15.125 1 96.25 241 ALA A C 1
ATOM 1962 O O . ALA A 1 241 ? -1.94 24.781 -14.164 1 96.25 241 ALA A O 1
ATOM 1963 N N . SER A 1 242 ? -1.988 24.109 -16.328 1 95.25 242 SER A N 1
ATOM 1964 C CA . SER A 1 242 ? -0.549 24.234 -16.516 1 95.25 242 SER A CA 1
ATOM 1965 C C . SER A 1 242 ? -0.085 25.656 -16.234 1 95.25 242 SER A C 1
ATOM 1967 O O . SER A 1 242 ? 1.004 25.875 -15.695 1 95.25 242 SER A O 1
ATOM 1969 N N . TRP A 1 243 ? -0.888 26.625 -16.578 1 95 243 TRP A N 1
ATOM 1970 C CA . TRP A 1 243 ? -0.474 28.016 -16.422 1 95 243 TRP A CA 1
ATOM 1971 C C . TRP A 1 243 ? -0.565 28.422 -14.953 1 95 243 TRP A C 1
ATOM 1973 O O . TRP A 1 243 ? -0.017 29.453 -14.562 1 95 243 TRP A O 1
ATOM 1983 N N . GLU A 1 244 ? -1.282 27.688 -14.117 1 97.5 244 GLU A N 1
ATOM 1984 C CA . GLU A 1 244 ? -1.416 27.969 -12.688 1 97.5 244 GLU A CA 1
ATOM 1985 C C . GLU A 1 244 ? -0.186 27.516 -11.914 1 97.5 244 GLU A C 1
ATOM 1987 O O . GLU A 1 244 ? 0.022 27.922 -10.773 1 97.5 244 GLU A O 1
ATOM 1992 N N . ILE A 1 245 ? 0.628 26.703 -12.453 1 97.56 245 ILE A N 1
ATOM 1993 C CA . ILE A 1 245 ? 1.768 26.125 -11.75 1 97.56 245 ILE A CA 1
ATOM 1994 C C . ILE A 1 245 ? 2.713 27.234 -11.297 1 97.56 245 ILE A C 1
ATOM 1996 O O . ILE A 1 245 ? 3.164 27.25 -10.156 1 97.56 245 ILE A O 1
ATOM 2000 N N . ASP A 1 246 ? 2.955 28.188 -12.133 1 95.62 246 ASP A N 1
ATOM 2001 C CA . ASP A 1 246 ? 3.838 29.297 -11.789 1 95.62 246 ASP A CA 1
ATOM 2002 C C . ASP A 1 246 ? 3.262 30.109 -10.641 1 95.62 246 ASP A C 1
ATOM 2004 O O . ASP A 1 246 ? 4.008 30.688 -9.844 1 95.62 246 ASP A O 1
ATOM 2008 N N . MET A 1 247 ? 1.953 30.156 -10.586 1 96.38 247 MET A N 1
ATOM 2009 C CA . MET A 1 247 ? 1.281 30.922 -9.539 1 96.38 247 MET A CA 1
ATOM 2010 C C . MET A 1 247 ? 1.453 30.25 -8.188 1 96.38 247 MET A C 1
ATOM 2012 O O . MET A 1 247 ? 1.26 30.891 -7.145 1 96.38 247 MET A O 1
ATOM 2016 N N . LEU A 1 248 ? 1.832 29.016 -8.172 1 98.06 248 LEU A N 1
ATOM 2017 C CA . LEU A 1 248 ? 1.966 28.234 -6.941 1 98.06 248 LEU A CA 1
ATOM 2018 C C . LEU A 1 248 ? 3.35 28.422 -6.328 1 98.06 248 LEU A C 1
ATOM 2020 O O . LEU A 1 248 ? 3.611 27.953 -5.219 1 98.06 248 LEU A O 1
ATOM 2024 N N . LYS A 1 249 ? 4.234 29.141 -6.973 1 96.5 249 LYS A N 1
ATOM 2025 C CA . LYS A 1 249 ? 5.594 29.344 -6.492 1 96.5 249 LYS A CA 1
ATOM 2026 C C . LYS A 1 249 ? 5.594 30.125 -5.176 1 96.5 249 LYS A C 1
ATOM 2028 O O . LYS A 1 249 ? 6.484 29.938 -4.34 1 96.5 249 LYS A O 1
ATOM 2033 N N . ASP A 1 250 ? 4.586 30.953 -5.02 1 94.38 250 ASP A N 1
ATOM 2034 C CA . ASP A 1 250 ? 4.5 31.781 -3.818 1 94.38 250 ASP A CA 1
ATOM 2035 C C . ASP A 1 250 ? 3.74 31.062 -2.709 1 94.38 250 ASP A C 1
ATOM 2037 O O . ASP A 1 250 ? 3.682 31.547 -1.575 1 94.38 250 ASP A O 1
ATOM 2041 N N . SER A 1 251 ? 3.135 29.938 -3.033 1 97.38 251 SER A N 1
ATOM 2042 C CA . SER A 1 251 ? 2.447 29.156 -2.012 1 97.38 251 SER A CA 1
ATOM 2043 C C . SER A 1 251 ? 3.438 28.531 -1.034 1 97.38 251 SER A C 1
ATOM 2045 O O . SER A 1 251 ? 4.633 28.453 -1.319 1 97.38 251 SER A O 1
ATOM 2047 N N . VAL A 1 252 ? 2.955 28.172 0.131 1 98.19 252 VAL A N 1
ATOM 2048 C CA . VAL A 1 252 ? 3.82 27.578 1.146 1 98.19 252 VAL A CA 1
ATOM 2049 C C . VAL A 1 252 ? 4.215 26.172 0.728 1 98.19 252 VAL A C 1
ATOM 2051 O O . VAL A 1 252 ? 5.352 25.75 0.946 1 98.19 252 VAL A O 1
ATOM 2054 N N . ALA A 1 253 ? 3.266 25.422 0.208 1 98.75 253 ALA A N 1
ATOM 2055 C CA . ALA A 1 253 ? 3.492 24.062 -0.246 1 98.75 253 ALA A CA 1
ATOM 2056 C C . ALA A 1 253 ? 2.32 23.562 -1.085 1 98.75 253 ALA A C 1
ATOM 2058 O O . ALA A 1 253 ? 1.233 24.141 -1.052 1 98.75 253 ALA A O 1
ATOM 2059 N N . VAL A 1 254 ? 2.576 22.578 -1.872 1 98.88 254 VAL A N 1
ATOM 2060 C CA . VAL A 1 254 ? 1.535 21.781 -2.502 1 98.88 254 VAL A CA 1
ATOM 2061 C C . VAL A 1 254 ? 1.603 20.344 -1.98 1 98.88 254 VAL A C 1
ATOM 2063 O O . VAL A 1 254 ? 2.689 19.828 -1.712 1 98.88 254 VAL A O 1
ATOM 2066 N N . THR A 1 255 ? 0.446 19.734 -1.771 1 98.94 255 THR A N 1
ATOM 2067 C CA . THR A 1 255 ? 0.403 18.406 -1.15 1 98.94 255 THR A CA 1
ATOM 2068 C C . THR A 1 255 ? -0.335 17.406 -2.043 1 98.94 255 THR A C 1
ATOM 2070 O O . THR A 1 255 ? -1.505 17.625 -2.375 1 98.94 255 THR A O 1
ATOM 2073 N N . HIS A 1 256 ? 0.365 16.375 -2.443 1 98.81 256 HIS A N 1
ATOM 2074 C CA . HIS A 1 256 ? -0.178 15.25 -3.205 1 98.81 256 HIS A CA 1
ATOM 2075 C C . HIS A 1 256 ? -0.777 14.195 -2.283 1 98.81 256 HIS A C 1
ATOM 2077 O O . HIS A 1 256 ? -0.131 13.766 -1.325 1 98.81 256 HIS A O 1
ATOM 2083 N N . CYS A 1 257 ? -2.018 13.828 -2.451 1 98.69 257 CYS A N 1
ATOM 2084 C CA . CYS A 1 257 ? -2.689 12.758 -1.725 1 98.69 257 CYS A CA 1
ATOM 2085 C C . CYS A 1 257 ? -3.156 11.664 -2.676 1 98.69 257 CYS A C 1
ATOM 2087 O O . CYS A 1 257 ? -4.355 11.5 -2.904 1 98.69 257 CYS A O 1
ATOM 2089 N N . PRO A 1 258 ? -2.207 10.828 -3.148 1 98.56 258 PRO A N 1
ATOM 2090 C CA . PRO A 1 258 ? -2.5 9.93 -4.27 1 98.56 258 PRO A CA 1
ATOM 2091 C C . PRO A 1 258 ? -3.572 8.898 -3.932 1 98.56 258 PRO A C 1
ATOM 2093 O O . PRO A 1 258 ? -4.473 8.648 -4.738 1 98.56 258 PRO A O 1
ATOM 2096 N N . THR A 1 259 ? -3.549 8.281 -2.795 1 98.69 259 THR A N 1
ATOM 2097 C CA . THR A 1 259 ? -4.48 7.215 -2.447 1 98.69 259 THR A CA 1
ATOM 2098 C C . THR A 1 259 ? -5.906 7.746 -2.361 1 98.69 259 THR A C 1
ATOM 2100 O O . THR A 1 259 ? -6.828 7.16 -2.936 1 98.69 259 THR A O 1
ATOM 2103 N N . SER A 1 260 ? -6.086 8.812 -1.641 1 97.81 260 SER A N 1
ATOM 2104 C CA . SER A 1 260 ? -7.426 9.375 -1.506 1 97.81 260 SER A CA 1
ATOM 2105 C C . SER A 1 260 ? -7.996 9.773 -2.861 1 97.81 260 SER A C 1
ATOM 2107 O O . SER A 1 260 ? -9.18 9.562 -3.133 1 97.81 260 SER A O 1
ATOM 2109 N N . ASN A 1 261 ? -7.168 10.422 -3.715 1 97.25 261 ASN A N 1
ATOM 2110 C CA . ASN A 1 261 ? -7.613 10.828 -5.043 1 97.25 261 ASN A CA 1
ATOM 2111 C C . ASN A 1 261 ? -8.055 9.625 -5.879 1 97.25 261 ASN A C 1
ATOM 2113 O O . ASN A 1 261 ? -9.062 9.695 -6.582 1 97.25 261 ASN A O 1
ATOM 2117 N N . MET A 1 262 ? -7.297 8.516 -5.785 1 97.88 262 MET A N 1
ATOM 2118 C CA . MET A 1 262 ? -7.668 7.312 -6.527 1 97.88 262 MET A CA 1
ATOM 2119 C C . MET A 1 262 ? -8.93 6.68 -5.945 1 97.88 262 MET A C 1
ATOM 2121 O O . MET A 1 262 ? -9.836 6.305 -6.688 1 97.88 262 MET A O 1
ATOM 2125 N N . LYS A 1 263 ? -8.969 6.566 -4.66 1 97.69 263 LYS A N 1
ATOM 2126 C CA . LYS A 1 263 ? -10.07 5.871 -3.994 1 97.69 263 LYS A CA 1
ATOM 2127 C C . LYS A 1 263 ? -11.406 6.559 -4.273 1 97.69 263 LYS A C 1
ATOM 2129 O O . LYS A 1 263 ? -12.414 5.895 -4.508 1 97.69 263 LYS A O 1
ATOM 2134 N N . LEU A 1 264 ? -11.352 7.871 -4.246 1 96.31 264 LEU A N 1
ATOM 2135 C CA . LEU A 1 264 ? -12.57 8.641 -4.449 1 96.31 264 LEU A CA 1
ATOM 2136 C C . LEU A 1 264 ? -12.805 8.906 -5.934 1 96.31 264 LEU A C 1
ATOM 2138 O O . LEU A 1 264 ? -13.773 9.578 -6.305 1 96.31 264 LEU A O 1
ATOM 2142 N N . ALA A 1 265 ? -11.945 8.453 -6.766 1 97.06 265 ALA A N 1
ATOM 2143 C CA . ALA A 1 265 ? -12.07 8.477 -8.219 1 97.06 265 ALA A CA 1
ATOM 2144 C C . ALA A 1 265 ? -12.195 9.914 -8.727 1 97.06 265 ALA A C 1
ATOM 2146 O O . ALA A 1 265 ? -13.047 10.203 -9.578 1 97.06 265 ALA A O 1
ATOM 2147 N N . THR A 1 266 ? -11.336 10.758 -8.141 1 95 266 THR A N 1
ATOM 2148 C CA . THR A 1 266 ? -11.391 12.164 -8.547 1 95 266 THR A CA 1
ATOM 2149 C C . THR A 1 266 ? -10.703 12.359 -9.898 1 95 266 THR A C 1
ATOM 2151 O O . THR A 1 266 ? -10.867 13.398 -10.539 1 95 266 THR A O 1
ATOM 2154 N N . ALA A 1 267 ? -9.969 11.398 -10.336 1 92.5 267 ALA A N 1
ATOM 2155 C CA . ALA A 1 267 ? -9.219 11.445 -11.586 1 92.5 267 ALA A CA 1
ATOM 2156 C C . ALA A 1 267 ? -8.234 12.609 -11.586 1 92.5 267 ALA A C 1
ATOM 2158 O O . ALA A 1 267 ? -7.762 13.039 -10.531 1 92.5 267 ALA A O 1
ATOM 2159 N N . GLY A 1 268 ? -7.77 12.969 -12.719 1 94.31 268 GLY A N 1
ATOM 2160 C CA . GLY A 1 268 ? -6.785 14.031 -12.812 1 94.31 268 GLY A CA 1
ATOM 2161 C C . GLY A 1 268 ? -5.371 13.57 -12.523 1 94.31 268 GLY A C 1
ATOM 2162 O O . GLY A 1 268 ? -5.148 12.398 -12.203 1 94.31 268 GLY A O 1
ATOM 2163 N N . ALA A 1 269 ? -4.438 14.445 -12.711 1 95.81 269 ALA A N 1
ATOM 2164 C CA . ALA A 1 269 ? -3.021 14.141 -12.531 1 95.81 269 ALA A CA 1
ATOM 2165 C C . ALA A 1 269 ? -2.311 15.258 -11.773 1 95.81 269 ALA A C 1
ATOM 2167 O O . ALA A 1 269 ? -2.305 16.406 -12.211 1 95.81 269 ALA A O 1
ATOM 2168 N N . PHE A 1 270 ? -1.794 14.93 -10.633 1 98.25 270 PHE A N 1
ATOM 2169 C CA . PHE A 1 270 ? -0.968 15.867 -9.883 1 98.25 270 PHE A CA 1
ATOM 2170 C C . PHE A 1 270 ? 0.367 16.094 -10.578 1 98.25 270 PHE A C 1
ATOM 2172 O O . PHE A 1 270 ? 1.164 15.164 -10.727 1 98.25 270 PHE A O 1
ATOM 2179 N N . PRO A 1 271 ? 0.633 17.297 -11 1 98.38 271 PRO A N 1
ATOM 2180 C CA . PRO A 1 271 ? 1.858 17.531 -11.773 1 98.38 271 PRO A CA 1
ATOM 2181 C C . PRO A 1 271 ? 3.102 17.625 -10.891 1 98.38 271 PRO A C 1
ATOM 2183 O O . PRO A 1 271 ? 3.758 18.656 -10.852 1 98.38 271 PRO A O 1
ATOM 2186 N N . PHE A 1 272 ? 3.477 16.516 -10.328 1 98.75 272 PHE A N 1
ATOM 2187 C CA . PHE A 1 272 ? 4.574 16.406 -9.375 1 98.75 272 PHE A CA 1
ATOM 2188 C C . PHE A 1 272 ? 5.879 16.891 -9.992 1 98.75 272 PHE A C 1
ATOM 2190 O O . PHE A 1 272 ? 6.562 17.75 -9.422 1 98.75 272 PHE A O 1
ATOM 2197 N N . TYR A 1 273 ? 6.227 16.406 -11.125 1 98.44 273 TYR A N 1
ATOM 2198 C CA . TYR A 1 273 ? 7.492 16.688 -11.789 1 98.44 273 TYR A CA 1
ATOM 2199 C C . TYR A 1 273 ? 7.602 18.172 -12.141 1 98.44 273 TYR A C 1
ATOM 2201 O O . TYR A 1 273 ? 8.625 18.812 -11.867 1 98.44 273 TYR A O 1
ATOM 2209 N N . GLU A 1 274 ? 6.555 18.719 -12.742 1 98.44 274 GLU A N 1
ATOM 2210 C CA . GLU A 1 274 ? 6.555 20.109 -13.156 1 98.44 274 GLU A CA 1
ATOM 2211 C C . GLU A 1 274 ? 6.676 21.047 -11.961 1 98.44 274 GLU A C 1
ATOM 2213 O O . GLU A 1 274 ? 7.414 22.031 -12 1 98.44 274 GLU A O 1
ATOM 2218 N N . MET A 1 275 ? 5.957 20.75 -10.938 1 98.62 275 MET A N 1
ATOM 2219 C CA . MET A 1 275 ? 5.984 21.594 -9.75 1 98.62 275 MET A CA 1
ATOM 2220 C C . MET A 1 275 ? 7.336 21.516 -9.047 1 98.62 275 MET A C 1
ATOM 2222 O O . MET A 1 275 ? 7.887 22.531 -8.633 1 98.62 275 MET A O 1
ATOM 2226 N N . MET A 1 276 ? 7.789 20.281 -8.875 1 98.31 276 MET A N 1
ATOM 2227 C CA . MET A 1 276 ? 9.109 20.094 -8.289 1 98.31 276 MET A CA 1
ATOM 2228 C C . MET A 1 276 ? 10.172 20.859 -9.07 1 98.31 276 MET A C 1
ATOM 2230 O O . MET A 1 276 ? 11.008 21.547 -8.484 1 98.31 276 MET A O 1
ATOM 2234 N N . ASN A 1 277 ? 10.156 20.797 -10.375 1 97.69 277 ASN A N 1
ATOM 2235 C CA . ASN A 1 277 ? 11.148 21.453 -11.234 1 97.69 277 ASN A CA 1
ATOM 2236 C C . ASN A 1 277 ? 10.984 22.969 -11.227 1 97.69 277 ASN A C 1
ATOM 2238 O O . ASN A 1 277 ? 11.938 23.703 -11.492 1 97.69 277 ASN A O 1
ATOM 2242 N N . ALA A 1 278 ? 9.805 23.391 -10.945 1 97.94 278 ALA A N 1
ATOM 2243 C CA . ALA A 1 278 ? 9.547 24.828 -10.859 1 97.94 278 ALA A CA 1
ATOM 2244 C C . ALA A 1 278 ? 10.016 25.391 -9.523 1 97.94 278 ALA A C 1
ATOM 2246 O O . ALA A 1 278 ? 9.953 26.609 -9.289 1 97.94 278 ALA A O 1
ATOM 2247 N N . GLY A 1 279 ? 10.445 24.547 -8.633 1 97.81 279 GLY A N 1
ATOM 2248 C CA . GLY A 1 279 ? 10.953 24.984 -7.348 1 97.81 279 GLY A CA 1
ATOM 2249 C C . GLY A 1 279 ? 9.883 25.078 -6.277 1 97.81 279 GLY A C 1
ATOM 2250 O O . GLY A 1 279 ? 10.109 25.641 -5.207 1 97.81 279 GLY A O 1
ATOM 2251 N N . ILE A 1 280 ? 8.711 24.625 -6.582 1 98.56 280 ILE A N 1
ATOM 2252 C CA . ILE A 1 280 ? 7.609 24.609 -5.625 1 98.56 280 ILE A CA 1
ATOM 2253 C C . ILE A 1 280 ? 7.852 23.531 -4.578 1 98.56 280 ILE A C 1
ATOM 2255 O O . ILE A 1 280 ? 8.383 22.453 -4.891 1 98.56 280 ILE A O 1
ATOM 2259 N N . ASN A 1 281 ? 7.562 23.75 -3.316 1 98.75 281 ASN A N 1
ATOM 2260 C CA . ASN A 1 281 ? 7.695 22.766 -2.24 1 98.75 281 ASN A CA 1
ATOM 2261 C C . ASN A 1 281 ? 6.613 21.703 -2.318 1 98.75 281 ASN A C 1
ATOM 2263 O O . ASN A 1 281 ? 5.508 21.891 -1.806 1 98.75 281 ASN A O 1
ATOM 2267 N N . VAL A 1 282 ? 6.949 20.578 -2.883 1 98.94 282 VAL A N 1
ATOM 2268 C CA . VAL A 1 282 ? 6.004 19.469 -3.057 1 98.94 282 VAL A CA 1
ATOM 2269 C C . VAL A 1 282 ? 6.051 18.562 -1.837 1 98.94 282 VAL A C 1
ATOM 2271 O O . VAL A 1 282 ? 7.125 18.109 -1.434 1 98.94 282 VAL A O 1
ATOM 2274 N N . THR A 1 283 ? 4.91 18.297 -1.267 1 98.94 283 THR A N 1
ATOM 2275 C CA . THR A 1 283 ? 4.789 17.406 -0.109 1 98.94 283 THR A CA 1
ATOM 2276 C C . THR A 1 283 ? 3.754 16.312 -0.366 1 98.94 283 THR A C 1
ATOM 2278 O O . THR A 1 283 ? 3.102 16.312 -1.412 1 98.94 283 THR A O 1
ATOM 2281 N N . ILE A 1 284 ? 3.617 15.352 0.58 1 98.94 284 ILE A N 1
ATOM 2282 C CA . ILE A 1 284 ? 2.682 14.234 0.454 1 98.94 284 ILE A CA 1
ATOM 2283 C C . ILE A 1 284 ? 1.841 14.125 1.724 1 98.94 284 ILE A C 1
ATOM 2285 O O . ILE A 1 284 ? 2.348 14.328 2.83 1 98.94 284 ILE A O 1
ATOM 2289 N N . GLY A 1 285 ? 0.63 13.867 1.586 1 98.94 285 GLY A N 1
ATOM 2290 C CA . GLY A 1 285 ? -0.29 13.617 2.686 1 98.94 285 GLY A CA 1
ATOM 2291 C C . GLY A 1 285 ? -1.178 12.414 2.459 1 98.94 285 GLY A C 1
ATOM 2292 O O . GLY A 1 285 ? -1.345 11.961 1.324 1 98.94 285 GLY A O 1
ATOM 2293 N N . THR A 1 286 ? -1.727 11.914 3.51 1 98.75 286 THR A N 1
ATOM 2294 C CA . THR A 1 286 ? -2.57 10.727 3.416 1 98.75 286 THR A CA 1
ATOM 2295 C C . THR A 1 286 ? -4.023 11.117 3.164 1 98.75 286 THR A C 1
ATOM 2297 O O . THR A 1 286 ? -4.824 10.289 2.721 1 98.75 286 THR A O 1
ATOM 2300 N N . ASP A 1 287 ? -4.25 12.289 3.455 1 98.06 287 ASP A N 1
ATOM 2301 C CA . ASP A 1 287 ? -5.648 12.664 3.619 1 98.06 287 ASP A CA 1
ATOM 2302 C C . ASP A 1 287 ? -6.27 11.969 4.824 1 98.06 287 ASP A C 1
ATOM 2304 O O . ASP A 1 287 ? -5.574 11.641 5.789 1 98.06 287 ASP A O 1
ATOM 2308 N N . GLY A 1 288 ? -7.621 11.664 4.867 1 97.38 288 GLY A N 1
ATOM 2309 C CA . GLY A 1 288 ? -8.258 11.141 6.066 1 97.38 288 GLY A CA 1
ATOM 2310 C C . GLY A 1 288 ? -8.391 9.625 6.059 1 97.38 288 GLY A C 1
ATOM 2311 O O . GLY A 1 288 ? -8.305 9 5 1 97.38 288 GLY A O 1
ATOM 2312 N N . PRO A 1 289 ? -8.516 9.039 7.223 1 97.88 289 PRO A N 1
ATOM 2313 C CA . PRO A 1 289 ? -8.711 7.59 7.32 1 97.88 289 PRO A CA 1
ATOM 2314 C C . PRO A 1 289 ? -9.992 7.117 6.637 1 97.88 289 PRO A C 1
ATOM 2316 O O . PRO A 1 289 ? -10.156 5.918 6.391 1 97.88 289 PRO A O 1
ATOM 2319 N N . ALA A 1 290 ? -10.859 8.008 6.316 1 97.44 290 ALA A N 1
ATOM 2320 C CA . ALA A 1 290 ? -12.086 7.621 5.621 1 97.44 290 ALA A CA 1
ATOM 2321 C C . ALA A 1 290 ? -11.883 7.637 4.105 1 97.44 290 ALA A C 1
ATOM 2323 O O . ALA A 1 290 ? -12.594 6.941 3.373 1 97.44 290 ALA A O 1
ATOM 2324 N N . SER A 1 291 ? -10.961 8.414 3.613 1 96.81 291 SER A N 1
ATOM 2325 C CA . SER A 1 291 ? -10.781 8.57 2.174 1 96.81 291 SER A CA 1
ATOM 2326 C C . SER A 1 291 ? -9.531 7.848 1.687 1 96.81 291 SER A C 1
ATOM 2328 O O . SER A 1 291 ? -9.344 7.672 0.482 1 96.81 291 SER A O 1
ATOM 2330 N N . ASN A 1 292 ? -8.664 7.438 2.562 1 96.75 292 ASN A N 1
ATOM 2331 C CA . ASN A 1 292 ? -7.414 6.754 2.266 1 96.75 292 ASN A CA 1
ATOM 2332 C C . ASN A 1 292 ? -7.457 5.289 2.688 1 96.75 292 ASN A C 1
ATOM 2334 O O . ASN A 1 292 ? -7.215 4.398 1.873 1 96.75 292 ASN A O 1
ATOM 2338 N N . ASN A 1 293 ? -7.703 5.246 4.039 1 97.38 293 ASN A N 1
ATOM 2339 C CA . ASN A 1 293 ? -8.031 4.305 5.105 1 97.38 293 ASN A CA 1
ATOM 2340 C C . ASN A 1 293 ? -6.828 4.039 6.004 1 97.38 293 ASN A C 1
ATOM 2342 O O . ASN A 1 293 ? -6.973 3.461 7.086 1 97.38 293 ASN A O 1
ATOM 2346 N N . SER A 1 294 ? -5.629 4.305 5.543 1 97.94 294 SER A N 1
ATOM 2347 C CA . SER A 1 294 ? -4.449 4.199 6.395 1 97.94 294 SER A CA 1
ATOM 2348 C C . SER A 1 294 ? -3.74 5.547 6.523 1 97.94 294 SER A C 1
ATOM 2350 O O . SER A 1 294 ? -3.721 6.336 5.574 1 97.94 294 SER A O 1
ATOM 2352 N N . LEU A 1 295 ? -3.15 5.805 7.637 1 98.69 295 LEU A N 1
ATOM 2353 C CA . LEU A 1 295 ? -2.348 7 7.863 1 98.69 295 LEU A CA 1
ATOM 2354 C C . LEU A 1 295 ? -0.859 6.668 7.84 1 98.69 295 LEU A C 1
ATOM 2356 O O . LEU A 1 295 ? -0.074 7.27 8.578 1 98.69 295 LEU A O 1
ATOM 2360 N N . ASP A 1 296 ? -0.487 5.637 7.078 1 98.75 296 ASP A N 1
ATOM 2361 C CA . ASP A 1 296 ? 0.883 5.18 6.867 1 98.75 296 ASP A CA 1
ATOM 2362 C C . ASP A 1 296 ? 1.543 5.93 5.715 1 98.75 296 ASP A C 1
ATOM 2364 O O . ASP A 1 296 ? 1.313 5.613 4.547 1 98.75 296 ASP A O 1
ATOM 2368 N N . ILE A 1 297 ? 2.402 6.844 6.016 1 98.81 297 ILE A N 1
ATOM 2369 C CA . ILE A 1 297 ? 2.973 7.758 5.035 1 98.81 297 ILE A CA 1
ATOM 2370 C C . ILE A 1 297 ? 3.961 7.008 4.145 1 98.81 297 ILE A C 1
ATOM 2372 O O . ILE A 1 297 ? 4.25 7.441 3.025 1 98.81 297 ILE A O 1
ATOM 2376 N N . ILE A 1 298 ? 4.516 5.883 4.605 1 98.81 298 ILE A N 1
ATOM 2377 C CA . ILE A 1 298 ? 5.418 5.078 3.793 1 98.81 298 ILE A CA 1
ATOM 2378 C C . ILE A 1 298 ? 4.648 4.461 2.627 1 98.81 298 ILE A C 1
ATOM 2380 O O . ILE A 1 298 ? 5.121 4.473 1.487 1 98.81 298 ILE A O 1
ATOM 2384 N N . ARG A 1 299 ? 3.471 3.977 2.9 1 98.69 299 ARG A N 1
ATOM 2385 C CA . ARG A 1 299 ? 2.611 3.455 1.841 1 98.69 299 ARG A CA 1
ATOM 2386 C C . ARG A 1 299 ? 2.254 4.551 0.839 1 98.69 299 ARG A C 1
ATOM 2388 O O . ARG A 1 299 ? 2.143 4.285 -0.36 1 98.69 299 ARG A O 1
ATOM 2395 N N . GLU A 1 300 ? 2.072 5.734 1.381 1 98.81 300 GLU A N 1
ATOM 2396 C CA . GLU A 1 300 ? 1.711 6.852 0.514 1 98.81 300 GLU A CA 1
ATOM 2397 C C . GLU A 1 300 ? 2.859 7.215 -0.425 1 98.81 300 GLU A C 1
ATOM 2399 O O . GLU A 1 300 ? 2.629 7.621 -1.565 1 98.81 300 GLU A O 1
ATOM 2404 N N . MET A 1 301 ? 4.145 7.172 0.062 1 98.75 301 MET A N 1
ATOM 2405 C CA . MET A 1 301 ? 5.297 7.402 -0.803 1 98.75 301 MET A CA 1
ATOM 2406 C C . MET A 1 301 ? 5.254 6.484 -2.021 1 98.75 301 MET A C 1
ATOM 2408 O O . MET A 1 301 ? 5.406 6.941 -3.154 1 98.75 301 MET A O 1
ATOM 2412 N N . LYS A 1 302 ? 5.027 5.215 -1.731 1 98.75 302 LYS A N 1
ATOM 2413 C CA . LYS A 1 302 ? 4.988 4.242 -2.82 1 98.75 302 LYS A CA 1
ATOM 2414 C C . LYS A 1 302 ? 3.869 4.57 -3.809 1 98.75 302 LYS A C 1
ATOM 2416 O O . LYS A 1 302 ? 4.094 4.602 -5.02 1 98.75 302 LYS A O 1
ATOM 2421 N N . ASN A 1 303 ? 2.689 4.801 -3.295 1 98.75 303 ASN A N 1
ATOM 2422 C CA . ASN A 1 303 ? 1.55 5.078 -4.164 1 98.75 303 ASN A CA 1
ATOM 2423 C C . ASN A 1 303 ? 1.761 6.352 -4.98 1 98.75 303 ASN A C 1
ATOM 2425 O O . ASN A 1 303 ? 1.297 6.445 -6.117 1 98.75 303 ASN A O 1
ATOM 2429 N N . ALA A 1 304 ? 2.473 7.324 -4.371 1 98.81 304 ALA A N 1
ATOM 2430 C CA . ALA A 1 304 ? 2.764 8.555 -5.098 1 98.81 304 ALA A CA 1
ATOM 2431 C C . ALA A 1 304 ? 3.617 8.281 -6.332 1 98.81 304 ALA A C 1
ATOM 2433 O O . ALA A 1 304 ? 3.287 8.719 -7.434 1 98.81 304 ALA A O 1
ATOM 2434 N N . VAL A 1 305 ? 4.691 7.535 -6.156 1 98.56 305 VAL A N 1
ATOM 2435 C CA . VAL A 1 305 ? 5.574 7.23 -7.281 1 98.56 305 VAL A CA 1
ATOM 2436 C C . VAL A 1 305 ? 4.82 6.398 -8.32 1 98.56 305 VAL A C 1
ATOM 2438 O O . VAL A 1 305 ? 4.898 6.672 -9.516 1 98.56 305 VAL A O 1
ATOM 2441 N N . LEU A 1 306 ? 4.078 5.395 -7.859 1 98.56 306 LEU A N 1
ATOM 2442 C CA . LEU A 1 306 ? 3.352 4.508 -8.758 1 98.56 306 LEU A CA 1
ATOM 2443 C C . LEU A 1 306 ? 2.363 5.289 -9.617 1 98.56 306 LEU A C 1
ATOM 2445 O O . LEU A 1 306 ? 2.324 5.121 -10.836 1 98.56 306 LEU A O 1
ATOM 2449 N N . LEU A 1 307 ? 1.601 6.137 -8.961 1 98.5 307 LEU A N 1
ATOM 2450 C CA . LEU A 1 307 ? 0.583 6.895 -9.68 1 98.5 307 LEU A CA 1
ATOM 2451 C C . LEU A 1 307 ? 1.223 7.855 -10.68 1 98.5 307 LEU A C 1
ATOM 2453 O O . LEU A 1 307 ? 0.713 8.039 -11.789 1 98.5 307 LEU A O 1
ATOM 2457 N N . GLN A 1 308 ? 2.316 8.508 -10.305 1 98.5 308 GLN A N 1
ATOM 2458 C CA . GLN A 1 308 ? 3.025 9.406 -11.211 1 98.5 308 GLN A CA 1
ATOM 2459 C C . GLN A 1 308 ? 3.539 8.664 -12.438 1 98.5 308 GLN A C 1
ATOM 2461 O O . GLN A 1 308 ? 3.406 9.156 -13.562 1 98.5 308 GLN A O 1
ATOM 2466 N N . ARG A 1 309 ? 4.09 7.473 -12.219 1 98.06 309 ARG A N 1
ATOM 2467 C CA . ARG A 1 309 ? 4.629 6.688 -13.32 1 98.06 309 ARG A CA 1
ATOM 2468 C C . ARG A 1 309 ? 3.518 6.215 -14.25 1 98.06 309 ARG A C 1
ATOM 2470 O O . ARG A 1 309 ? 3.715 6.125 -15.469 1 98.06 309 ARG A O 1
ATOM 2477 N N . HIS A 1 310 ? 2.391 5.895 -13.664 1 97.38 310 HIS A N 1
ATOM 2478 C CA . HIS A 1 310 ? 1.238 5.523 -14.477 1 97.38 310 HIS A CA 1
ATOM 2479 C C . HIS A 1 310 ? 0.743 6.707 -15.305 1 97.38 310 HIS A C 1
ATOM 2481 O O . HIS A 1 310 ? 0.289 6.535 -16.438 1 97.38 310 HIS A O 1
ATOM 2487 N N . SER A 1 311 ? 0.826 7.902 -14.742 1 96.19 311 SER A N 1
ATOM 2488 C CA . SER A 1 311 ? 0.311 9.102 -15.391 1 96.19 311 SER A CA 1
ATOM 2489 C C . SER A 1 311 ? 1.266 9.602 -16.469 1 96.19 311 SER A C 1
ATOM 2491 O O . SER A 1 311 ? 0.83 10.055 -17.531 1 96.19 311 SER A O 1
ATOM 2493 N N . TYR A 1 312 ? 2.566 9.523 -16.203 1 96.25 312 TYR A N 1
ATOM 2494 C CA . TYR A 1 312 ? 3.562 10.078 -17.125 1 96.25 312 TYR A CA 1
ATOM 2495 C C . TYR A 1 312 ? 4.023 9.023 -18.125 1 96.25 312 TYR A C 1
ATOM 2497 O O . TYR A 1 312 ? 4.66 9.359 -19.125 1 96.25 312 TYR A O 1
ATOM 2505 N N . TRP A 1 313 ? 3.799 7.734 -17.828 1 95.94 313 TRP A N 1
ATOM 2506 C CA . TRP A 1 313 ? 4.227 6.598 -18.641 1 95.94 313 TRP A CA 1
ATOM 2507 C C . TRP A 1 313 ? 5.746 6.535 -18.734 1 95.94 313 TRP A C 1
ATOM 2509 O O . TRP A 1 313 ? 6.301 6.203 -19.781 1 95.94 313 TRP A O 1
ATOM 2519 N N . ASP A 1 314 ? 6.422 7.027 -17.656 1 96.56 314 ASP A N 1
ATOM 2520 C CA . ASP A 1 314 ? 7.871 6.918 -17.547 1 96.56 314 ASP A CA 1
ATOM 2521 C C . ASP A 1 314 ? 8.305 6.996 -16.078 1 96.56 314 ASP A C 1
ATOM 2523 O O . ASP A 1 314 ? 7.469 7.004 -15.172 1 96.56 314 ASP A O 1
ATOM 2527 N N . THR A 1 315 ? 9.555 6.902 -15.867 1 97.25 315 THR A N 1
ATOM 2528 C CA . THR A 1 315 ? 10.055 6.789 -14.5 1 97.25 315 THR A CA 1
ATOM 2529 C C . THR A 1 315 ? 10.688 8.102 -14.039 1 97.25 315 THR A C 1
ATOM 2531 O O . THR A 1 315 ? 11.625 8.094 -13.242 1 97.25 315 THR A O 1
ATOM 2534 N N . ARG A 1 316 ? 10.18 9.312 -14.547 1 97.44 316 ARG A N 1
ATOM 2535 C CA . ARG A 1 316 ? 10.773 10.602 -14.203 1 97.44 316 ARG A CA 1
ATOM 2536 C C . ARG A 1 316 ? 10.641 10.891 -12.719 1 97.44 316 ARG A C 1
ATOM 2538 O O . ARG A 1 316 ? 11.492 11.57 -12.133 1 97.44 316 ARG A O 1
ATOM 2545 N N . ILE A 1 317 ? 9.57 10.445 -12.094 1 98.38 317 ILE A N 1
ATOM 2546 C CA . ILE A 1 317 ? 9.445 10.539 -10.641 1 98.38 317 ILE A CA 1
ATOM 2547 C C . ILE A 1 317 ? 10.016 9.281 -10 1 98.38 317 ILE A C 1
ATOM 2549 O O . ILE A 1 317 ? 9.664 8.164 -10.383 1 98.38 317 ILE A O 1
ATOM 2553 N N . LYS A 1 318 ? 10.891 9.445 -9.055 1 98.19 318 LYS A N 1
ATOM 2554 C CA . LYS A 1 318 ? 11.656 8.352 -8.461 1 98.19 318 LYS A CA 1
ATOM 2555 C C . LYS A 1 318 ? 11.469 8.312 -6.945 1 98.19 318 LYS A C 1
ATOM 2557 O O . LYS A 1 318 ? 10.812 9.18 -6.371 1 98.19 318 LYS A O 1
ATOM 2562 N N . ALA A 1 319 ? 12.062 7.281 -6.32 1 98.44 319 ALA A N 1
ATOM 2563 C CA . ALA A 1 319 ? 11.984 7.078 -4.875 1 98.44 319 ALA A CA 1
ATOM 2564 C C . ALA A 1 319 ? 12.508 8.297 -4.117 1 98.44 319 ALA A C 1
ATOM 2566 O O . ALA A 1 319 ? 11.906 8.727 -3.135 1 98.44 319 ALA A O 1
ATOM 2567 N N . MET A 1 320 ? 13.586 8.859 -4.59 1 98.44 320 MET A N 1
ATOM 2568 C CA . MET A 1 320 ? 14.227 9.984 -3.92 1 98.44 320 MET A CA 1
ATOM 2569 C C . MET A 1 320 ? 13.289 11.188 -3.867 1 98.44 320 MET A C 1
ATOM 2571 O O . MET A 1 320 ? 13.266 11.922 -2.877 1 98.44 320 MET A O 1
ATOM 2575 N N . HIS A 1 321 ? 12.5 11.391 -4.883 1 98.81 321 HIS A N 1
ATOM 2576 C CA . HIS A 1 321 ? 11.609 12.547 -4.961 1 98.81 321 HIS A CA 1
ATOM 2577 C C . HIS A 1 321 ? 10.516 12.469 -3.904 1 98.81 321 HIS A C 1
ATOM 2579 O O . HIS A 1 321 ? 10.242 13.461 -3.217 1 98.81 321 HIS A O 1
ATOM 2585 N N . VAL A 1 322 ? 9.906 11.32 -3.75 1 98.88 322 VAL A N 1
ATOM 2586 C CA . VAL A 1 322 ? 8.812 11.188 -2.797 1 98.88 322 VAL A CA 1
ATOM 2587 C C . VAL A 1 322 ? 9.367 11.094 -1.378 1 98.88 322 VAL A C 1
ATOM 2589 O O . VAL A 1 322 ? 8.734 11.555 -0.426 1 98.88 322 VAL A O 1
ATOM 2592 N N . PHE A 1 323 ? 10.594 10.523 -1.198 1 98.94 323 PHE A N 1
ATOM 2593 C CA . PHE A 1 323 ? 11.258 10.508 0.099 1 98.94 323 PHE A CA 1
ATOM 2594 C C . PHE A 1 323 ? 11.516 11.93 0.586 1 98.94 323 PHE A C 1
ATOM 2596 O O . PHE A 1 323 ? 11.227 12.258 1.736 1 98.94 323 PHE A O 1
ATOM 2603 N N . LYS A 1 324 ? 11.984 12.773 -0.295 1 98.88 324 LYS A N 1
ATOM 2604 C CA . LYS A 1 324 ? 12.203 14.18 0.033 1 98.88 324 LYS A CA 1
ATOM 2605 C C . LYS A 1 324 ? 10.883 14.875 0.365 1 98.88 324 LYS A C 1
ATOM 2607 O O . LYS A 1 324 ? 10.82 15.68 1.295 1 98.88 324 LYS A O 1
ATOM 2612 N N . ALA A 1 325 ? 9.883 14.547 -0.354 1 98.94 325 ALA A N 1
ATOM 2613 C CA . ALA A 1 325 ? 8.57 15.164 -0.189 1 98.94 325 ALA A CA 1
ATOM 2614 C C . ALA A 1 325 ? 7.988 14.859 1.188 1 98.94 325 ALA A C 1
ATOM 2616 O O . ALA A 1 325 ? 7.188 15.633 1.717 1 98.94 325 ALA A O 1
ATOM 2617 N N . THR A 1 326 ? 8.422 13.727 1.815 1 98.88 326 THR A N 1
ATOM 2618 C CA . THR A 1 326 ? 7.855 13.305 3.094 1 98.88 326 THR A CA 1
ATOM 2619 C C . THR A 1 326 ? 8.844 13.547 4.23 1 98.88 326 THR A C 1
ATOM 2621 O O . THR A 1 326 ? 8.586 13.172 5.375 1 98.88 326 THR A O 1
ATOM 2624 N N . THR A 1 327 ? 10.039 14.094 3.943 1 98.81 327 THR A N 1
ATOM 2625 C CA . THR A 1 327 ? 11.031 14.422 4.957 1 98.81 327 THR A CA 1
ATOM 2626 C C . THR A 1 327 ? 11.406 15.898 4.895 1 98.81 327 THR A C 1
ATOM 2628 O O . THR A 1 327 ? 10.664 16.75 5.395 1 98.81 327 THR A O 1
ATOM 2631 N N . GLU A 1 328 ? 12.344 16.25 4.055 1 98.5 328 GLU A N 1
ATOM 2632 C CA . GLU A 1 328 ? 12.859 17.625 3.982 1 98.5 328 GLU A CA 1
ATOM 2633 C C . GLU A 1 328 ? 11.75 18.609 3.617 1 98.5 328 GLU A C 1
ATOM 2635 O O . GLU A 1 328 ? 11.602 19.641 4.266 1 98.5 328 GLU A O 1
ATOM 2640 N N . ASN A 1 329 ? 11.016 18.281 2.568 1 98.88 329 ASN A N 1
ATOM 2641 C CA . ASN A 1 329 ? 9.977 19.203 2.098 1 98.88 329 ASN A CA 1
ATOM 2642 C C . ASN A 1 329 ? 8.844 19.344 3.115 1 98.88 329 ASN A C 1
ATOM 2644 O O . ASN A 1 329 ? 8.266 20.422 3.256 1 98.88 329 ASN A O 1
ATOM 2648 N N . GLY A 1 330 ? 8.5 18.234 3.762 1 98.81 330 GLY A N 1
ATOM 2649 C CA . GLY A 1 330 ? 7.504 18.297 4.816 1 98.81 330 GLY A CA 1
ATOM 2650 C C . GLY A 1 330 ? 7.914 19.188 5.973 1 98.81 330 GLY A C 1
ATOM 2651 O O . GLY A 1 330 ? 7.117 20 6.449 1 98.81 330 GLY A O 1
ATOM 2652 N N . TYR A 1 331 ? 9.141 19.047 6.426 1 98.62 331 TYR A N 1
ATOM 2653 C CA . TYR A 1 331 ? 9.625 19.875 7.535 1 98.62 331 TYR A CA 1
ATOM 2654 C C . TYR A 1 331 ? 9.758 21.328 7.121 1 98.62 331 TYR A C 1
ATOM 2656 O O . TYR A 1 331 ? 9.555 22.234 7.934 1 98.62 331 TYR A O 1
ATOM 2664 N N . LYS A 1 332 ? 10.094 21.547 5.871 1 98.5 332 LYS A N 1
ATOM 2665 C CA . LYS A 1 332 ? 10.125 22.906 5.336 1 98.5 332 LYS A CA 1
ATOM 2666 C C . LYS A 1 332 ? 8.758 23.562 5.445 1 98.5 332 LYS A C 1
ATOM 2668 O O . LYS A 1 332 ? 8.664 24.766 5.742 1 98.5 332 LYS A O 1
ATOM 2673 N N . LEU A 1 333 ? 7.723 22.812 5.195 1 98.5 333 LEU A N 1
ATOM 2674 C CA . LEU A 1 333 ? 6.355 23.297 5.355 1 98.5 333 LEU A CA 1
ATOM 2675 C C . LEU A 1 333 ? 6.129 23.828 6.77 1 98.5 333 LEU A C 1
ATOM 2677 O O . LEU A 1 333 ? 5.445 24.828 6.961 1 98.5 333 LEU A O 1
ATOM 2681 N N . PHE A 1 334 ? 6.77 23.219 7.781 1 97.44 334 PHE A N 1
ATOM 2682 C CA . PHE A 1 334 ? 6.621 23.578 9.188 1 97.44 334 PHE A CA 1
ATOM 2683 C C . PHE A 1 334 ? 7.594 24.688 9.555 1 97.44 334 PHE A C 1
ATOM 2685 O O . PHE A 1 334 ? 7.484 25.281 10.633 1 97.44 334 PHE A O 1
ATOM 2692 N N . GLY A 1 335 ? 8.523 24.953 8.688 1 96.81 335 GLY A N 1
ATOM 2693 C CA . GLY A 1 335 ? 9.555 25.922 9.008 1 96.81 335 GLY A CA 1
ATOM 2694 C C . GLY A 1 335 ? 10.547 25.406 10.039 1 96.81 335 GLY A C 1
ATOM 2695 O O . GLY A 1 335 ? 11.055 26.188 10.852 1 96.81 335 GLY A O 1
ATOM 2696 N N . ILE A 1 336 ? 10.719 24.141 10.062 1 96.38 336 ILE A N 1
ATOM 2697 C CA . ILE A 1 336 ? 11.578 23.5 11.047 1 96.38 336 ILE A CA 1
ATOM 2698 C C . ILE A 1 336 ? 12.781 22.875 10.344 1 96.38 336 ILE A C 1
ATOM 2700 O O . ILE A 1 336 ? 12.648 22.312 9.25 1 96.38 336 ILE A O 1
ATOM 2704 N N . LYS A 1 337 ? 13.898 22.984 11.008 1 97.12 337 LYS A N 1
ATOM 2705 C CA . LYS A 1 337 ? 15.078 22.297 10.5 1 97.12 337 LYS A CA 1
ATOM 2706 C C . LYS A 1 337 ? 15.016 20.797 10.797 1 97.12 337 LYS A C 1
ATOM 2708 O O . LYS A 1 337 ? 15.586 20.328 11.789 1 97.12 337 LYS A O 1
ATOM 2713 N N . GLY A 1 338 ? 14.438 20.078 9.945 1 97.69 338 GLY A N 1
ATOM 2714 C CA . GLY A 1 338 ? 14.258 18.625 10.047 1 97.69 338 GLY A CA 1
ATOM 2715 C C . GLY A 1 338 ? 14.289 17.938 8.703 1 97.69 338 GLY A C 1
ATOM 2716 O O . GLY A 1 338 ? 14.43 18.578 7.66 1 97.69 338 GLY A O 1
ATOM 2717 N N . GLY A 1 339 ? 14.273 16.656 8.711 1 98.44 339 GLY A N 1
ATOM 2718 C CA . GLY A 1 339 ? 14.172 15.875 7.484 1 98.44 339 GLY A CA 1
ATOM 2719 C C . GLY A 1 339 ? 15.516 15.383 6.977 1 98.44 339 GLY A C 1
ATOM 2720 O O . GLY A 1 339 ? 15.578 14.672 5.969 1 98.44 339 GLY A O 1
ATOM 2721 N N . LEU A 1 340 ? 16.547 15.766 7.633 1 98.56 340 LEU A N 1
ATOM 2722 C CA . LEU A 1 340 ? 17.891 15.25 7.41 1 98.56 340 LEU A CA 1
ATOM 2723 C C . LEU A 1 340 ? 18.531 14.797 8.727 1 98.56 340 LEU A C 1
ATOM 2725 O O . LEU A 1 340 ? 18.109 15.234 9.797 1 98.56 340 LEU A O 1
ATOM 2729 N N . ILE A 1 341 ? 19.453 13.867 8.602 1 98.62 341 ILE A N 1
ATOM 2730 C CA . ILE A 1 341 ? 20.219 13.445 9.773 1 98.62 341 ILE A CA 1
ATOM 2731 C C . ILE A 1 341 ? 21.562 14.18 9.797 1 98.62 341 ILE A C 1
ATOM 2733 O O . ILE A 1 341 ? 22.578 13.648 9.328 1 98.62 341 ILE A O 1
ATOM 2737 N N . LYS A 1 342 ? 21.438 15.328 10.336 1 97.69 342 LYS A N 1
ATOM 2738 C CA . LYS A 1 342 ? 22.547 16.281 10.352 1 97.69 342 LYS A CA 1
ATOM 2739 C C . LYS A 1 342 ? 22.609 17.047 11.672 1 97.69 342 LYS A C 1
ATOM 2741 O O . LYS A 1 342 ? 21.594 17.188 12.352 1 97.69 342 LYS A O 1
ATOM 2746 N N . GLU A 1 343 ? 23.828 17.594 11.945 1 98.19 343 GLU A N 1
ATOM 2747 C CA . GLU A 1 343 ? 24.016 18.375 13.164 1 98.19 343 GLU A CA 1
ATOM 2748 C C . GLU A 1 343 ? 23.047 19.562 13.203 1 98.19 343 GLU A C 1
ATOM 2750 O O . GLU A 1 343 ? 22.812 20.219 12.188 1 98.19 343 GLU A O 1
ATOM 2755 N N . ASP A 1 344 ? 22.406 19.734 14.336 1 97.69 344 ASP A N 1
ATOM 2756 C CA . ASP A 1 344 ? 21.531 20.859 14.672 1 97.69 344 ASP A CA 1
ATOM 2757 C C . ASP A 1 344 ? 20.125 20.656 14.125 1 97.69 344 ASP A C 1
ATOM 2759 O O . ASP A 1 344 ? 19.25 21.5 14.312 1 97.69 344 ASP A O 1
ATOM 2763 N N . TYR A 1 345 ? 19.875 19.578 13.414 1 98.31 345 TYR A N 1
ATOM 2764 C CA . TYR A 1 345 ? 18.516 19.219 13.008 1 98.31 345 TYR A CA 1
ATOM 2765 C C . TYR A 1 345 ? 17.75 18.578 14.156 1 98.31 345 TYR A C 1
ATOM 2767 O O . TYR A 1 345 ? 18.359 18.047 15.094 1 98.31 345 TYR A O 1
ATOM 2775 N N . VAL A 1 346 ? 16.406 18.688 14.109 1 97.88 346 VAL A N 1
ATOM 2776 C CA . VAL A 1 346 ? 15.594 18.078 15.141 1 97.88 346 VAL A CA 1
ATOM 2777 C C . VAL A 1 346 ? 15.836 16.562 15.156 1 97.88 346 VAL A C 1
ATOM 2779 O O . VAL A 1 346 ? 16.016 15.953 14.102 1 97.88 346 VAL A O 1
ATOM 2782 N N . ALA A 1 347 ? 15.844 15.984 16.359 1 97.5 347 ALA A N 1
ATOM 2783 C CA . ALA A 1 347 ? 16.047 14.547 16.531 1 97.5 347 ALA A CA 1
ATOM 2784 C C . ALA A 1 347 ? 14.727 13.781 16.406 1 97.5 347 ALA A C 1
ATOM 2786 O O . ALA A 1 347 ? 14.289 13.148 17.375 1 97.5 347 ALA A O 1
ATOM 2787 N N . ASP A 1 348 ? 14.086 13.883 15.352 1 98.25 348 ASP A N 1
ATOM 2788 C CA . ASP A 1 348 ? 12.961 13.062 14.906 1 98.25 348 ASP A CA 1
ATOM 2789 C C . ASP A 1 348 ? 13.422 12.008 13.906 1 98.25 348 ASP A C 1
ATOM 2791 O O . ASP A 1 348 ? 13.719 12.328 12.75 1 98.25 348 ASP A O 1
ATOM 2795 N N . LEU A 1 349 ? 13.461 10.758 14.359 1 98.75 349 LEU A N 1
ATOM 2796 C CA . LEU A 1 349 ? 14.055 9.688 13.57 1 98.75 349 LEU A CA 1
ATOM 2797 C C . LEU A 1 349 ? 13.172 8.445 13.57 1 98.75 349 LEU A C 1
ATOM 2799 O O . LEU A 1 349 ? 12.344 8.273 14.477 1 98.75 349 LEU A O 1
ATOM 2803 N N . VAL A 1 350 ? 13.312 7.672 12.586 1 98.88 350 VAL A N 1
ATOM 2804 C CA . VAL A 1 350 ? 12.633 6.387 12.461 1 98.88 350 VAL A CA 1
ATOM 2805 C C . VAL A 1 350 ? 13.656 5.258 12.391 1 98.88 350 VAL A C 1
ATOM 2807 O O . VAL A 1 350 ? 14.633 5.34 11.641 1 98.88 350 VAL A O 1
ATOM 2810 N N . LEU A 1 351 ? 13.523 4.246 13.195 1 98.88 351 LEU A N 1
ATOM 2811 C CA . LEU A 1 351 ? 14.391 3.076 13.188 1 98.88 351 LEU A CA 1
ATOM 2812 C C . LEU A 1 351 ? 13.672 1.865 12.602 1 98.88 351 LEU A C 1
ATOM 2814 O O . LEU A 1 351 ? 12.711 1.364 13.195 1 98.88 351 LEU A O 1
ATOM 2818 N N . PHE A 1 352 ? 14.172 1.405 11.445 1 98.81 352 PHE A N 1
ATOM 2819 C CA . PHE A 1 352 ? 13.656 0.21 10.781 1 98.81 352 PHE A CA 1
ATOM 2820 C C . PHE A 1 352 ? 14.445 -1.022 11.211 1 98.81 352 PHE A C 1
ATOM 2822 O O . PHE A 1 352 ? 15.672 -0.965 11.359 1 98.81 352 PHE A O 1
ATOM 2829 N N . ASN A 1 353 ? 13.805 -2.141 11.406 1 97.75 353 ASN A N 1
ATOM 2830 C CA . ASN A 1 353 ? 14.508 -3.41 11.562 1 97.75 353 ASN A CA 1
ATOM 2831 C C . ASN A 1 353 ? 15.266 -3.793 10.297 1 97.75 353 ASN A C 1
ATOM 2833 O O . ASN A 1 353 ? 14.664 -4.055 9.258 1 97.75 353 ASN A O 1
ATOM 2837 N N . LYS A 1 354 ? 16.531 -3.896 10.398 1 97.44 354 LYS A N 1
ATOM 2838 C CA . LYS A 1 354 ? 17.344 -4.082 9.195 1 97.44 354 LYS A CA 1
ATOM 2839 C C . LYS A 1 354 ? 17.078 -5.434 8.547 1 97.44 354 LYS A C 1
ATOM 2841 O O . LYS A 1 354 ? 17.219 -5.59 7.336 1 97.44 354 LYS A O 1
ATOM 2846 N N . TYR A 1 355 ? 16.594 -6.43 9.266 1 96.38 355 TYR A N 1
ATOM 2847 C CA . TYR A 1 355 ? 16.359 -7.773 8.75 1 96.38 355 TYR A CA 1
ATOM 2848 C C . TYR A 1 355 ? 15.078 -7.82 7.918 1 96.38 355 TYR A C 1
ATOM 2850 O O . TYR A 1 355 ? 14.852 -8.781 7.176 1 96.38 355 TYR A O 1
ATOM 2858 N N . ASP A 1 356 ? 14.273 -6.773 8.039 1 96.62 356 ASP A N 1
ATOM 2859 C CA . ASP A 1 356 ? 13.062 -6.68 7.238 1 96.62 356 ASP A CA 1
ATOM 2860 C C . ASP A 1 356 ? 13.352 -6.07 5.871 1 96.62 356 ASP A C 1
ATOM 2862 O O . ASP A 1 356 ? 12.539 -6.184 4.949 1 96.62 356 ASP A O 1
ATOM 2866 N N . LEU A 1 357 ? 14.445 -5.406 5.742 1 97.81 357 LEU A N 1
ATOM 2867 C CA . LEU A 1 357 ? 14.742 -4.66 4.523 1 97.81 357 LEU A CA 1
ATOM 2868 C C . LEU A 1 357 ? 15.695 -5.441 3.629 1 97.81 357 LEU A C 1
ATOM 2870 O O . LEU A 1 357 ? 16.641 -4.875 3.064 1 97.81 357 LEU A O 1
ATOM 2874 N N . TYR A 1 358 ? 15.477 -6.73 3.49 1 97.44 358 TYR A N 1
ATOM 2875 C CA . TYR A 1 358 ? 16.344 -7.578 2.676 1 97.44 358 TYR A CA 1
ATOM 2876 C C . TYR A 1 358 ? 15.984 -7.461 1.199 1 97.44 358 TYR A C 1
ATOM 2878 O O . TYR A 1 358 ? 14.82 -7.262 0.847 1 97.44 358 TYR A O 1
ATOM 2886 N N . PRO A 1 359 ? 16.984 -7.57 0.299 1 97.19 359 PRO A N 1
ATOM 2887 C CA . PRO A 1 359 ? 18.406 -7.602 0.605 1 97.19 359 PRO A CA 1
ATOM 2888 C C . PRO A 1 359 ? 18.922 -6.293 1.208 1 97.19 359 PRO A C 1
ATOM 2890 O O . PRO A 1 359 ? 18.516 -5.211 0.766 1 97.19 359 PRO A O 1
ATOM 2893 N N . LEU A 1 360 ? 19.656 -6.391 2.193 1 97.75 360 LEU A N 1
ATOM 2894 C CA . LEU A 1 360 ? 20.219 -5.23 2.875 1 97.75 360 LEU A CA 1
ATOM 2895 C C . LEU A 1 360 ? 21.484 -4.758 2.18 1 97.75 360 LEU A C 1
ATOM 2897 O O . LEU A 1 360 ? 22.594 -5.145 2.566 1 97.75 360 LEU A O 1
ATOM 2901 N N . LYS A 1 361 ? 21.328 -3.914 1.195 1 96.38 361 LYS A N 1
ATOM 2902 C CA . LYS A 1 361 ? 22.422 -3.365 0.399 1 96.38 361 LYS A CA 1
ATOM 2903 C C . LYS A 1 361 ? 22.328 -1.843 0.329 1 96.38 361 LYS A C 1
ATOM 2905 O O . LYS A 1 361 ? 21.25 -1.28 0.196 1 96.38 361 LYS A O 1
ATOM 2910 N N . LYS A 1 362 ? 23.484 -1.205 0.399 1 96.12 362 LYS A N 1
ATOM 2911 C CA . LYS A 1 362 ? 23.578 0.251 0.437 1 96.12 362 LYS A CA 1
ATOM 2912 C C . LYS A 1 362 ? 22.875 0.881 -0.758 1 96.12 362 LYS A C 1
ATOM 2914 O O . LYS A 1 362 ? 22.188 1.902 -0.617 1 96.12 362 LYS A O 1
ATOM 2919 N N . ASP A 1 363 ? 22.984 0.261 -1.882 1 94.19 363 ASP A N 1
ATOM 2920 C CA . ASP A 1 363 ? 22.453 0.846 -3.113 1 94.19 363 ASP A CA 1
ATOM 2921 C C . ASP A 1 363 ? 20.969 0.55 -3.275 1 94.19 363 ASP A C 1
ATOM 2923 O O . ASP A 1 363 ? 20.328 1.031 -4.215 1 94.19 363 ASP A O 1
ATOM 2927 N N . ARG A 1 364 ? 20.359 -0.175 -2.301 1 95.81 364 ARG A N 1
ATOM 2928 C CA . ARG A 1 364 ? 18.969 -0.589 -2.436 1 95.81 364 ARG A CA 1
ATOM 2929 C C . ARG A 1 364 ? 18.125 -0.066 -1.275 1 95.81 364 ARG A C 1
ATOM 2931 O O . ARG A 1 364 ? 16.891 -0.157 -1.302 1 95.81 364 ARG A O 1
ATOM 2938 N N . LEU A 1 365 ? 18.75 0.55 -0.342 1 97.44 365 LEU A N 1
ATOM 2939 C CA . LEU A 1 365 ? 18.094 0.871 0.919 1 97.44 365 LEU A CA 1
ATOM 2940 C C . LEU A 1 365 ? 16.938 1.84 0.696 1 97.44 365 LEU A C 1
ATOM 2942 O O . LEU A 1 365 ? 15.836 1.626 1.205 1 97.44 365 LEU A O 1
ATOM 2946 N N . LEU A 1 366 ? 17.234 2.91 -0.067 1 97.94 366 LEU A N 1
ATOM 2947 C CA . LEU A 1 366 ? 16.156 3.877 -0.303 1 97.94 366 LEU A CA 1
ATOM 2948 C C . LEU A 1 366 ? 15 3.232 -1.046 1 97.94 366 LEU A C 1
ATOM 2950 O O . LEU A 1 366 ? 13.836 3.486 -0.727 1 97.94 366 LEU A O 1
ATOM 2954 N N . SER A 1 367 ? 15.312 2.393 -2.031 1 97.69 367 SER A N 1
ATOM 2955 C CA . SER A 1 367 ? 14.289 1.659 -2.766 1 97.69 367 SER A CA 1
ATOM 2956 C C . SER A 1 367 ? 13.484 0.759 -1.838 1 97.69 367 SER A C 1
ATOM 2958 O O . SER A 1 367 ? 12.25 0.703 -1.933 1 97.69 367 SER A O 1
ATOM 2960 N N . ASN A 1 368 ? 14.164 0.047 -0.968 1 98.38 368 ASN A N 1
ATOM 2961 C CA . ASN A 1 368 ? 13.484 -0.856 -0.048 1 98.38 368 ASN A CA 1
ATOM 2962 C C . ASN A 1 368 ? 12.578 -0.094 0.919 1 98.38 368 ASN A C 1
ATOM 2964 O O . ASN A 1 368 ? 11.508 -0.578 1.289 1 98.38 368 ASN A O 1
ATOM 2968 N N . ILE A 1 369 ? 12.961 1.08 1.289 1 98.56 369 ILE A N 1
ATOM 2969 C CA . ILE A 1 369 ? 12.172 1.899 2.201 1 98.56 369 ILE A CA 1
ATOM 2970 C C . ILE A 1 369 ? 10.922 2.406 1.487 1 98.56 369 ILE A C 1
ATOM 2972 O O . ILE A 1 369 ? 9.828 2.379 2.051 1 98.56 369 ILE A O 1
ATOM 2976 N N . VAL A 1 370 ? 11.047 2.768 0.224 1 98.69 370 VAL A N 1
ATOM 2977 C CA . VAL A 1 370 ? 9.961 3.436 -0.477 1 98.69 370 VAL A CA 1
ATOM 2978 C C . VAL A 1 370 ? 9.047 2.395 -1.13 1 98.69 370 VAL A C 1
ATOM 2980 O O . VAL A 1 370 ? 7.824 2.494 -1.051 1 98.69 370 VAL A O 1
ATOM 2983 N N . TYR A 1 371 ? 9.594 1.359 -1.732 1 98.56 371 TYR A N 1
ATOM 2984 C CA . TYR A 1 371 ? 8.812 0.483 -2.594 1 98.56 371 TYR A CA 1
ATOM 2985 C C . TYR A 1 371 ? 8.406 -0.79 -1.857 1 98.56 371 TYR A C 1
ATOM 2987 O O . TYR A 1 371 ? 7.512 -1.512 -2.295 1 98.56 371 TYR A O 1
ATOM 2995 N N . TYR A 1 372 ? 9.102 -1.083 -0.774 1 98.62 372 TYR A N 1
ATOM 2996 C CA . TYR A 1 372 ? 8.852 -2.361 -0.12 1 98.62 372 TYR A CA 1
ATOM 2997 C C . TYR A 1 372 ? 8.289 -2.156 1.28 1 98.62 372 TYR A C 1
ATOM 2999 O O . TYR A 1 372 ? 7.27 -2.756 1.639 1 98.62 372 TYR A O 1
ATOM 3007 N N . ALA A 1 373 ? 8.859 -1.316 2.076 1 98.5 373 ALA A N 1
ATOM 3008 C CA . ALA A 1 373 ? 8.547 -1.171 3.496 1 98.5 373 ALA A CA 1
ATOM 3009 C C . ALA A 1 373 ? 7.176 -0.532 3.691 1 98.5 373 ALA A C 1
ATOM 3011 O O . ALA A 1 373 ? 6.605 0.026 2.75 1 98.5 373 ALA A O 1
ATOM 3012 N N . THR A 1 374 ? 6.57 -0.702 4.805 1 98.25 374 THR A N 1
ATOM 3013 C CA . THR A 1 374 ? 5.418 -0.014 5.371 1 98.25 374 THR A CA 1
ATOM 3014 C C . THR A 1 374 ? 5.633 0.269 6.855 1 98.25 374 THR A C 1
ATOM 3016 O O . THR A 1 374 ? 6.746 0.128 7.363 1 98.25 374 THR A O 1
ATOM 3019 N N . GLY A 1 375 ? 4.582 0.74 7.473 1 97.69 375 GLY A N 1
ATOM 3020 C CA . GLY A 1 375 ? 4.664 0.903 8.914 1 97.69 375 GLY A CA 1
ATOM 3021 C C . GLY A 1 375 ? 5.027 -0.377 9.641 1 97.69 375 GLY A C 1
ATOM 3022 O O . GLY A 1 375 ? 5.539 -0.337 10.758 1 97.69 375 GLY A O 1
ATOM 3023 N N . GLU A 1 376 ? 4.844 -1.532 8.992 1 95.81 376 GLU A N 1
ATOM 3024 C CA . GLU A 1 376 ? 5.172 -2.826 9.586 1 95.81 376 GLU A CA 1
ATOM 3025 C C . GLU A 1 376 ? 6.656 -2.922 9.914 1 95.81 376 GLU A C 1
ATOM 3027 O O . GLU A 1 376 ? 7.039 -3.561 10.898 1 95.81 376 GLU A O 1
ATOM 3032 N N . ASN A 1 377 ? 7.469 -2.277 9.164 1 98 377 ASN A N 1
ATOM 3033 C CA . ASN A 1 377 ? 8.914 -2.455 9.25 1 98 377 ASN A CA 1
ATOM 3034 C C . ASN A 1 377 ? 9.547 -1.476 10.234 1 98 377 ASN A C 1
ATOM 3036 O O . ASN A 1 377 ? 10.727 -1.585 10.555 1 98 377 ASN A O 1
ATOM 3040 N N . VAL A 1 378 ? 8.734 -0.529 10.703 1 98.56 378 VAL A N 1
ATOM 3041 C CA . VAL A 1 378 ? 9.188 0.415 11.719 1 98.56 378 VAL A CA 1
ATOM 3042 C C . VAL A 1 378 ? 9.219 -0.27 13.086 1 98.56 378 VAL A C 1
ATOM 3044 O O . VAL A 1 378 ? 8.273 -0.967 13.461 1 98.56 378 VAL A O 1
ATOM 3047 N N . ASN A 1 379 ? 10.297 -0.103 13.836 1 98.31 379 ASN A N 1
ATOM 3048 C CA . ASN A 1 379 ? 10.445 -0.738 15.141 1 98.31 379 ASN A CA 1
ATOM 3049 C C . ASN A 1 379 ? 10.406 0.287 16.266 1 98.31 379 ASN A C 1
ATOM 3051 O O . ASN A 1 379 ? 9.828 0.03 17.328 1 98.31 379 ASN A O 1
ATOM 3055 N N . LYS A 1 380 ? 11.086 1.442 16.047 1 98.25 380 LYS A N 1
ATOM 3056 C CA . LYS A 1 380 ? 11.148 2.535 17.016 1 98.25 380 LYS A CA 1
ATOM 3057 C C . LYS A 1 380 ? 11.039 3.889 16.312 1 98.25 380 LYS A C 1
ATOM 3059 O O . LYS A 1 380 ? 11.328 4.008 15.125 1 98.25 380 LYS A O 1
ATOM 3064 N N . ILE A 1 381 ? 10.641 4.785 17.109 1 98.25 381 ILE A N 1
ATOM 3065 C CA . ILE A 1 381 ? 10.586 6.164 16.656 1 98.25 381 ILE A CA 1
ATOM 3066 C C . ILE A 1 381 ? 11.219 7.082 17.703 1 98.25 381 ILE A C 1
ATOM 3068 O O . ILE A 1 381 ? 11.141 6.812 18.891 1 98.25 381 ILE A O 1
ATOM 3072 N N . ILE A 1 382 ? 11.898 8.008 17.281 1 97.56 382 ILE A N 1
ATOM 3073 C CA . ILE A 1 382 ? 12.391 9.086 18.141 1 97.56 382 ILE A CA 1
ATOM 3074 C C . ILE A 1 382 ? 11.664 10.383 17.812 1 97.56 382 ILE A C 1
ATOM 3076 O O . ILE A 1 382 ? 11.664 10.82 16.656 1 97.56 382 ILE A O 1
ATOM 3080 N N . ILE A 1 383 ? 11.055 10.945 18.781 1 95.69 383 ILE A N 1
ATOM 3081 C CA . ILE A 1 383 ? 10.32 12.195 18.625 1 95.69 383 ILE A CA 1
ATOM 3082 C C . ILE A 1 383 ? 10.773 13.195 19.688 1 95.69 383 ILE A C 1
ATOM 3084 O O . ILE A 1 383 ? 10.656 12.93 20.875 1 95.69 383 ILE A O 1
ATOM 3088 N N . ASN A 1 384 ? 11.219 14.289 19.188 1 91.06 384 ASN A N 1
ATOM 3089 C CA . ASN A 1 384 ? 11.734 15.289 20.125 1 91.06 384 ASN A CA 1
ATOM 3090 C C . ASN A 1 384 ? 12.781 14.703 21.062 1 91.06 384 ASN A C 1
ATOM 3092 O O . ASN A 1 384 ? 12.734 14.938 22.266 1 91.06 384 ASN A O 1
ATOM 3096 N N . GLY A 1 385 ? 13.562 13.828 20.516 1 91.94 385 GLY A N 1
ATOM 3097 C CA . GLY A 1 385 ? 14.695 13.258 21.219 1 91.94 385 GLY A CA 1
ATOM 3098 C C . GLY A 1 385 ? 14.312 12.086 22.109 1 91.94 385 GLY A C 1
ATOM 3099 O O . GLY A 1 385 ? 15.172 11.445 22.703 1 91.94 385 GLY A O 1
ATOM 3100 N N . LYS A 1 386 ? 13.102 11.789 22.219 1 94.69 386 LYS A N 1
ATOM 3101 C CA . LYS A 1 386 ? 12.641 10.688 23.047 1 94.69 386 LYS A CA 1
ATOM 3102 C C . LYS A 1 386 ? 12.359 9.438 22.219 1 94.69 386 LYS A C 1
ATOM 3104 O O . LYS A 1 386 ? 11.656 9.508 21.219 1 94.69 386 LYS A O 1
ATOM 3109 N N . ILE A 1 387 ? 12.836 8.273 22.672 1 95.5 387 ILE A N 1
ATOM 3110 C CA . ILE A 1 387 ? 12.688 7.016 21.938 1 95.5 387 ILE A CA 1
ATOM 3111 C C . ILE A 1 387 ? 11.422 6.293 22.406 1 95.5 387 ILE A C 1
ATOM 3113 O O . ILE A 1 387 ? 11.172 6.176 23.609 1 95.5 387 ILE A O 1
ATOM 3117 N N . ILE A 1 388 ? 10.656 5.887 21.516 1 96.19 388 ILE A N 1
ATOM 3118 C CA . ILE A 1 388 ? 9.445 5.125 21.797 1 96.19 388 ILE A CA 1
ATOM 3119 C C . ILE A 1 388 ? 9.438 3.84 20.969 1 96.19 388 ILE A C 1
ATOM 3121 O O . ILE A 1 388 ? 9.719 3.867 19.766 1 96.19 388 ILE A O 1
ATOM 3125 N N . ASP A 1 389 ? 9.133 2.719 21.594 1 97.62 389 ASP A N 1
ATOM 3126 C CA . ASP A 1 389 ? 9.023 1.439 20.906 1 97.62 389 ASP A CA 1
ATOM 3127 C C . ASP A 1 389 ? 7.656 1.287 20.25 1 97.62 389 ASP A C 1
ATOM 3129 O O . ASP A 1 389 ? 6.625 1.576 20.859 1 97.62 389 ASP A O 1
ATOM 3133 N N . LYS A 1 390 ? 7.613 0.851 19.031 1 97.75 390 LYS A N 1
ATOM 3134 C CA . LYS A 1 390 ? 6.355 0.651 18.312 1 97.75 390 LYS A CA 1
ATOM 3135 C C . LYS A 1 390 ? 5.414 -0.262 19.094 1 97.75 390 LYS A C 1
ATOM 3137 O O . LYS A 1 390 ? 4.195 -0.079 19.062 1 97.75 390 LYS A O 1
ATOM 3142 N N . LYS A 1 391 ? 5.957 -1.25 19.781 1 96.75 391 LYS A N 1
ATOM 3143 C CA . LYS A 1 391 ? 5.145 -2.191 20.547 1 96.75 391 LYS A CA 1
ATOM 3144 C C . LYS A 1 391 ? 4.27 -1.462 21.578 1 96.75 391 LYS A C 1
ATOM 3146 O O . LYS A 1 391 ? 3.105 -1.812 21.766 1 96.75 391 LYS A O 1
ATOM 3151 N N . THR A 1 392 ? 4.852 -0.464 22.156 1 97.62 392 THR A N 1
ATOM 3152 C CA . THR A 1 392 ? 4.109 0.319 23.141 1 97.62 392 THR A CA 1
ATOM 3153 C C . THR A 1 392 ? 2.994 1.115 22.484 1 97.62 392 THR A C 1
ATOM 3155 O O . THR A 1 392 ? 1.9 1.246 23.031 1 97.62 392 THR A O 1
ATOM 3158 N N . ILE A 1 393 ? 3.262 1.62 21.359 1 98.12 393 ILE A N 1
ATOM 3159 C CA . ILE A 1 393 ? 2.273 2.377 20.594 1 98.12 393 ILE A CA 1
ATOM 3160 C C . ILE A 1 393 ? 1.112 1.465 20.203 1 98.12 393 ILE A C 1
ATOM 3162 O O . ILE A 1 393 ? -0.054 1.835 20.359 1 98.12 393 ILE A O 1
ATOM 3166 N N . LYS A 1 394 ? 1.425 0.275 19.719 1 97.75 394 LYS A N 1
ATOM 3167 C CA . LYS A 1 394 ? 0.414 -0.68 19.281 1 97.75 394 LYS A CA 1
ATOM 3168 C C . LYS A 1 394 ? -0.489 -1.104 20.438 1 97.75 394 LYS A C 1
ATOM 3170 O O . LYS A 1 394 ? -1.691 -1.303 20.25 1 97.75 394 LYS A O 1
ATOM 3175 N N . GLU A 1 395 ? 0.131 -1.3 21.578 1 98 395 GLU A N 1
ATOM 3176 C CA . GLU A 1 395 ? -0.661 -1.658 22.75 1 98 395 GLU A CA 1
ATOM 3177 C C . GLU A 1 395 ? -1.677 -0.569 23.094 1 98 395 GLU A C 1
ATOM 3179 O O . GLU A 1 395 ? -2.83 -0.865 23.406 1 98 395 GLU A O 1
ATOM 3184 N N . LYS A 1 396 ? -1.211 0.652 22.984 1 98.38 396 LYS A N 1
ATOM 3185 C CA . LYS A 1 396 ? -2.109 1.774 23.234 1 98.38 396 LYS A CA 1
ATOM 3186 C C . LYS A 1 396 ? -3.203 1.857 22.188 1 98.38 396 LYS A C 1
ATOM 3188 O O . LYS A 1 396 ? -4.352 2.174 22.484 1 98.38 396 LYS A O 1
ATOM 3193 N N . ILE A 1 397 ? -2.838 1.597 20.953 1 98.44 397 ILE A N 1
ATOM 3194 C CA . ILE A 1 397 ? -3.816 1.584 19.875 1 98.44 397 ILE A CA 1
ATOM 3195 C C . ILE A 1 397 ? -4.898 0.548 20.172 1 98.44 397 ILE A C 1
ATOM 3197 O O . ILE A 1 397 ? -6.094 0.835 20.047 1 98.44 397 ILE A O 1
ATOM 3201 N N . HIS A 1 398 ? -4.531 -0.643 20.578 1 98.12 398 HIS A N 1
ATOM 3202 C CA . HIS A 1 398 ? -5.488 -1.706 20.859 1 98.12 398 HIS A CA 1
ATOM 3203 C C . HIS A 1 398 ? -6.438 -1.315 21.984 1 98.12 398 HIS A C 1
ATOM 3205 O O . HIS A 1 398 ? -7.637 -1.584 21.922 1 98.12 398 HIS A O 1
ATOM 3211 N N . GLU A 1 399 ? -5.859 -0.637 22.984 1 98.38 399 GLU A N 1
ATOM 3212 C CA . GLU A 1 399 ? -6.676 -0.172 24.094 1 98.38 399 GLU A CA 1
ATOM 3213 C C . GLU A 1 399 ? -7.707 0.852 23.641 1 98.38 399 GLU A C 1
ATOM 3215 O O . GLU A 1 399 ? -8.891 0.739 23.969 1 98.38 399 GLU A O 1
ATOM 3220 N N . LEU A 1 400 ? -7.258 1.789 22.891 1 98.44 400 LEU A N 1
ATOM 3221 C CA . LEU A 1 400 ? -8.133 2.871 22.453 1 98.44 400 LEU A CA 1
ATOM 3222 C C . LEU A 1 400 ? -9.125 2.381 21.406 1 98.44 400 LEU A C 1
ATOM 3224 O O . LEU A 1 400 ? -10.258 2.854 21.344 1 98.44 400 LEU A O 1
ATOM 3228 N N . ALA A 1 401 ? -8.664 1.451 20.547 1 97.81 401 ALA A N 1
ATOM 3229 C CA . ALA A 1 401 ? -9.555 0.862 19.562 1 97.81 401 ALA A CA 1
ATOM 3230 C C . ALA A 1 401 ? -10.734 0.165 20.234 1 97.81 401 ALA A C 1
ATOM 3232 O O . ALA A 1 401 ? -11.875 0.255 19.75 1 97.81 401 ALA A O 1
ATOM 3233 N N . LYS A 1 402 ? -10.477 -0.542 21.312 1 97.38 402 LYS A N 1
ATOM 3234 C CA . LYS A 1 402 ? -11.547 -1.179 22.094 1 97.38 402 LYS A CA 1
ATOM 3235 C C . LYS A 1 402 ? -12.547 -0.147 22.594 1 97.38 402 LYS A C 1
ATOM 3237 O O . LYS A 1 402 ? -13.758 -0.352 22.516 1 97.38 402 LYS A O 1
ATOM 3242 N N . LYS A 1 403 ? -12.008 0.946 23.094 1 97.81 403 LYS A N 1
ATOM 3243 C CA . LYS A 1 403 ? -12.859 2.018 23.609 1 97.81 403 LYS A CA 1
ATOM 3244 C C . LYS A 1 403 ? -13.703 2.629 22.5 1 97.81 403 LYS A C 1
ATOM 3246 O O . LYS A 1 403 ? -14.891 2.904 22.703 1 97.81 403 LYS A O 1
ATOM 3251 N N . LEU A 1 404 ? -13.07 2.861 21.359 1 97.25 404 LEU A N 1
ATOM 3252 C CA . LEU A 1 404 ? -13.797 3.426 20.234 1 97.25 404 LEU A CA 1
ATOM 3253 C C . LEU A 1 404 ? -14.945 2.508 19.812 1 97.25 404 LEU A C 1
ATOM 3255 O O . LEU A 1 404 ? -16.047 2.975 19.547 1 97.25 404 LEU A O 1
ATOM 3259 N N . ASN A 1 405 ? -14.641 1.207 19.734 1 96.12 405 ASN A N 1
ATOM 3260 C CA . ASN A 1 405 ? -15.648 0.237 19.328 1 96.12 405 ASN A CA 1
ATOM 3261 C C . ASN A 1 405 ? -16.844 0.219 20.281 1 96.12 405 ASN A C 1
ATOM 3263 O O . ASN A 1 405 ? -17.969 -0.01 19.859 1 96.12 405 ASN A O 1
ATOM 3267 N N . GLU A 1 406 ? -16.609 0.469 21.516 1 95.31 406 GLU A N 1
ATOM 3268 C CA . GLU A 1 406 ? -17.672 0.517 22.516 1 95.31 406 GLU A CA 1
ATOM 3269 C C . GLU A 1 406 ? -18.547 1.759 22.328 1 95.31 406 GLU A C 1
ATOM 3271 O O . GLU A 1 406 ? -19.75 1.735 22.625 1 95.31 406 GLU A O 1
ATOM 3276 N N . LEU A 1 407 ? -17.953 2.791 21.812 1 94.25 407 LEU A N 1
ATOM 3277 C CA . LEU A 1 407 ? -18.641 4.074 21.719 1 94.25 407 LEU A CA 1
ATOM 3278 C C . LEU A 1 407 ? -19.469 4.148 20.438 1 94.25 407 LEU A C 1
ATOM 3280 O O . LEU A 1 407 ? -20.469 4.871 20.375 1 94.25 407 LEU A O 1
ATOM 3284 N N . ILE A 1 408 ? -19.031 3.496 19.453 1 92.19 408 ILE A N 1
ATOM 3285 C CA . ILE A 1 408 ? -19.719 3.676 18.172 1 92.19 408 ILE A CA 1
ATOM 3286 C C . ILE A 1 408 ? -20.547 2.438 17.844 1 92.19 408 ILE A C 1
ATOM 3288 O O . ILE A 1 408 ? -20.172 1.321 18.219 1 92.19 408 ILE A O 1
ATOM 3292 N N . MET B 1 1 ? 5.293 -25.172 15.875 1 36.5 1 MET B N 1
ATOM 3293 C CA . MET B 1 1 ? 4.859 -26.562 15.945 1 36.5 1 MET B CA 1
ATOM 3294 C C . MET B 1 1 ? 3.336 -26.656 15.938 1 36.5 1 MET B C 1
ATOM 3296 O O . MET B 1 1 ? 2.777 -27.734 16.125 1 36.5 1 MET B O 1
ATOM 3300 N N . GLU B 1 2 ? 2.328 -25.969 15.336 1 47.31 2 GLU B N 1
ATOM 3301 C CA . GLU B 1 2 ? 0.969 -26.172 15.828 1 47.31 2 GLU B CA 1
ATOM 3302 C C . GLU B 1 2 ? 0.425 -27.531 15.406 1 47.31 2 GLU B C 1
ATOM 3304 O O . GLU B 1 2 ? -0.001 -27.703 14.258 1 47.31 2 GLU B O 1
ATOM 3309 N N . VAL B 1 3 ? 1.185 -28.641 15.648 1 50.78 3 VAL B N 1
ATOM 3310 C CA . VAL B 1 3 ? 0.553 -29.859 15.141 1 50.78 3 VAL B CA 1
ATOM 3311 C C . VAL B 1 3 ? -0.811 -30.047 15.805 1 50.78 3 VAL B C 1
ATOM 3313 O O . VAL B 1 3 ? -0.903 -30.141 17.031 1 50.78 3 VAL B O 1
ATOM 3316 N N . PHE B 1 4 ? -1.904 -29.344 15.25 1 57.62 4 PHE B N 1
ATOM 3317 C CA . PHE B 1 4 ? -3.213 -29.781 15.727 1 57.62 4 PHE B CA 1
ATOM 3318 C C . PHE B 1 4 ? -3.514 -31.203 15.297 1 57.62 4 PHE B C 1
ATOM 3320 O O . PHE B 1 4 ? -2.955 -31.688 14.305 1 57.62 4 PHE B O 1
ATOM 3327 N N . ASN B 1 5 ? -4.207 -31.953 16.141 1 62.69 5 ASN B N 1
ATOM 3328 C CA . ASN B 1 5 ? -4.805 -33.219 15.703 1 62.69 5 ASN B CA 1
ATOM 3329 C C . ASN B 1 5 ? -5.496 -33.062 14.352 1 62.69 5 ASN B C 1
ATOM 3331 O O . ASN B 1 5 ? -5.707 -31.953 13.875 1 62.69 5 ASN B O 1
ATOM 3335 N N . LYS B 1 6 ? -5.844 -34.156 13.797 1 84.25 6 LYS B N 1
ATOM 3336 C CA . LYS B 1 6 ? -6.484 -34.25 12.484 1 84.25 6 LYS B CA 1
ATOM 3337 C C . LYS B 1 6 ? -7.758 -33.406 12.438 1 84.25 6 LYS B C 1
ATOM 3339 O O . LYS B 1 6 ? -8.047 -32.75 11.43 1 84.25 6 LYS B O 1
ATOM 3344 N N . THR B 1 7 ? -8.477 -33.25 13.68 1 95.62 7 THR B N 1
ATOM 3345 C CA . THR B 1 7 ? -9.711 -32.469 13.781 1 95.62 7 THR B CA 1
ATOM 3346 C C . THR B 1 7 ? -9.617 -31.469 14.922 1 95.62 7 THR B C 1
ATOM 3348 O O . THR B 1 7 ? -9.203 -31.797 16.031 1 95.62 7 THR B O 1
ATOM 3351 N N . TYR B 1 8 ? -9.945 -30.172 14.672 1 97.5 8 TYR B N 1
ATOM 3352 C CA . TYR B 1 8 ? -9.977 -29.141 15.695 1 97.5 8 TYR B CA 1
ATOM 3353 C C . TYR B 1 8 ? -11 -28.062 15.336 1 97.5 8 TYR B C 1
ATOM 3355 O O . TYR B 1 8 ? -11.516 -28.031 14.219 1 97.5 8 TYR B O 1
ATOM 3363 N N . THR B 1 9 ? -11.352 -27.219 16.359 1 98.25 9 THR B N 1
ATOM 3364 C CA . THR B 1 9 ? -12.359 -26.188 16.188 1 98.25 9 THR B CA 1
ATOM 3365 C C . THR B 1 9 ? -11.781 -24.812 16.531 1 98.25 9 THR B C 1
ATOM 3367 O O . THR B 1 9 ? -11.234 -24.609 17.625 1 98.25 9 THR B O 1
ATOM 3370 N N . LEU B 1 10 ? -11.742 -23.891 15.57 1 98.56 10 LEU B N 1
ATOM 3371 C CA . LEU B 1 10 ? -11.641 -22.484 15.914 1 98.56 10 LEU B CA 1
ATOM 3372 C C . LEU B 1 10 ? -12.906 -22 16.625 1 98.56 10 LEU B C 1
ATOM 3374 O O . LEU B 1 10 ? -13.938 -21.812 15.977 1 98.56 10 LEU B O 1
ATOM 3378 N N . LYS B 1 11 ? -12.812 -21.766 17.859 1 98.56 11 LYS B N 1
ATOM 3379 C CA . LYS B 1 11 ? -14 -21.5 18.672 1 98.56 11 LYS B CA 1
ATOM 3380 C C . LYS B 1 11 ? -14.234 -20 18.828 1 98.56 11 LYS B C 1
ATOM 3382 O O . LYS B 1 11 ? -13.305 -19.25 19.156 1 98.56 11 LYS B O 1
ATOM 3387 N N . ASN B 1 12 ? -15.398 -19.578 18.578 1 98.56 12 ASN B N 1
ATOM 3388 C CA . ASN B 1 12 ? -15.875 -18.219 18.828 1 98.56 12 ASN B CA 1
ATOM 3389 C C . ASN B 1 12 ? -15.078 -17.188 18.031 1 98.56 12 ASN B C 1
ATOM 3391 O O . ASN B 1 12 ? -14.578 -16.219 18.594 1 98.56 12 ASN B O 1
ATOM 3395 N N . CYS B 1 13 ? -14.906 -17.484 16.734 1 98.75 13 CYS B N 1
ATOM 3396 C CA . CYS B 1 13 ? -14.305 -16.484 15.883 1 98.75 13 CYS B CA 1
ATOM 3397 C C . CYS B 1 13 ? -15.109 -15.18 15.914 1 98.75 13 CYS B C 1
ATOM 3399 O O . CYS B 1 13 ? -16.312 -15.195 15.703 1 98.75 13 CYS B O 1
ATOM 3401 N N . SER B 1 14 ? -14.445 -14.078 16.141 1 98.56 14 SER B N 1
ATOM 3402 C CA . SER B 1 14 ? -15.156 -12.805 16.25 1 98.56 14 SER B CA 1
ATOM 3403 C C . SER B 1 14 ? -15.977 -12.531 14.992 1 98.56 14 SER B C 1
ATOM 3405 O O . SER B 1 14 ? -17.156 -12.211 15.078 1 98.56 14 SER B O 1
ATOM 3407 N N . PHE B 1 15 ? -15.289 -12.633 13.844 1 98.75 15 PHE B N 1
ATOM 3408 C CA . PHE B 1 15 ? -15.977 -12.555 12.562 1 98.75 15 PHE B CA 1
ATOM 3409 C C . PHE B 1 15 ? -15.391 -13.547 11.57 1 98.75 15 PHE B C 1
ATOM 3411 O O . PHE B 1 15 ? -14.211 -13.883 11.641 1 98.75 15 PHE B O 1
ATOM 3418 N N . VAL B 1 16 ? -16.219 -14.047 10.742 1 98.75 16 VAL B N 1
ATOM 3419 C CA . VAL B 1 16 ? -15.852 -14.797 9.547 1 98.75 16 VAL B CA 1
ATOM 3420 C C . VAL B 1 16 ? -16.328 -14.062 8.297 1 98.75 16 VAL B C 1
ATOM 3422 O O . VAL B 1 16 ? -17.516 -13.766 8.164 1 98.75 16 VAL B O 1
ATOM 3425 N N . VAL B 1 17 ? -15.406 -13.711 7.457 1 98.56 17 VAL B N 1
ATOM 3426 C CA . VAL B 1 17 ? -15.719 -12.883 6.297 1 98.56 17 VAL B CA 1
ATOM 3427 C C . VAL B 1 17 ? -15.297 -13.609 5.02 1 98.56 17 VAL B C 1
ATOM 3429 O O . VAL B 1 17 ? -14.133 -13.961 4.855 1 98.56 17 VAL B O 1
ATOM 3432 N N . ASP B 1 18 ? -16.172 -13.906 4.137 1 97.94 18 ASP B N 1
ATOM 3433 C CA . ASP B 1 18 ? -15.867 -14.273 2.754 1 97.94 18 ASP B CA 1
ATOM 3434 C C . ASP B 1 18 ? -16.766 -13.516 1.776 1 97.94 18 ASP B C 1
ATOM 3436 O O . ASP B 1 18 ? -17.359 -12.5 2.135 1 97.94 18 ASP B O 1
ATOM 3440 N N . SER B 1 19 ? -16.719 -13.844 0.475 1 97.12 19 SER B N 1
ATOM 3441 C CA . SER B 1 19 ? -17.375 -13.031 -0.54 1 97.12 19 SER B CA 1
ATOM 3442 C C . SER B 1 19 ? -18.891 -13.164 -0.463 1 97.12 19 SER B C 1
ATOM 3444 O O . SER B 1 19 ? -19.625 -12.367 -1.056 1 97.12 19 SER B O 1
ATOM 3446 N N . GLU B 1 20 ? -19.391 -14.109 0.339 1 97 20 GLU B N 1
ATOM 3447 C CA . GLU B 1 20 ? -20.812 -14.375 0.345 1 97 20 GLU B CA 1
ATOM 3448 C C . GLU B 1 20 ? -21.469 -13.914 1.648 1 97 20 GLU B C 1
ATOM 3450 O O . GLU B 1 20 ? -22.656 -13.641 1.69 1 97 20 GLU B O 1
ATOM 3455 N N . LYS B 1 21 ? -20.594 -13.852 2.689 1 96.31 21 LYS B N 1
ATOM 3456 C CA . LYS B 1 21 ? -21.234 -13.625 3.984 1 96.31 21 LYS B CA 1
ATOM 3457 C C . LYS B 1 21 ? -20.25 -13.039 4.988 1 96.31 21 LYS B C 1
ATOM 3459 O O . LYS B 1 21 ? -19.031 -13.141 4.801 1 96.31 21 LYS B O 1
ATOM 3464 N N . VAL B 1 22 ? -20.781 -12.414 5.961 1 97.94 22 VAL B N 1
ATOM 3465 C CA . VAL B 1 22 ? -20.094 -12.016 7.191 1 97.94 22 VAL B CA 1
ATOM 3466 C C . VAL B 1 22 ? -20.844 -12.586 8.398 1 97.94 22 VAL B C 1
ATOM 3468 O O . VAL B 1 22 ? -22.016 -12.273 8.609 1 97.94 22 VAL B O 1
ATOM 3471 N N . LEU B 1 23 ? -20.172 -13.477 9.125 1 98 23 LEU B N 1
ATOM 3472 C CA . LEU B 1 23 ? -20.75 -14.086 10.312 1 98 23 LEU B CA 1
ATOM 3473 C C . LEU B 1 23 ? -20.047 -13.602 11.578 1 98 23 LEU B C 1
ATOM 3475 O O . LEU B 1 23 ? -18.859 -13.266 11.539 1 98 23 LEU B O 1
ATOM 3479 N N . GLU B 1 24 ? -20.781 -13.484 12.602 1 97.88 24 GLU B N 1
ATOM 3480 C CA . GLU B 1 24 ? -20.266 -13.047 13.891 1 97.88 24 GLU B CA 1
ATOM 3481 C C . GLU B 1 24 ? -20.359 -14.156 14.938 1 97.88 24 GLU B C 1
ATOM 3483 O O . GLU B 1 24 ? -21.391 -14.836 15.031 1 97.88 24 GLU B O 1
ATOM 3488 N N . ASN B 1 25 ? -19.281 -14.367 15.648 1 98 25 ASN B N 1
ATOM 3489 C CA . ASN B 1 25 ? -19.25 -15.273 16.781 1 98 25 ASN B CA 1
ATOM 3490 C C . ASN B 1 25 ? -19.641 -16.703 16.391 1 98 25 ASN B C 1
ATOM 3492 O O . ASN B 1 25 ? -20.562 -17.281 16.953 1 98 25 ASN B O 1
ATOM 3496 N N . VAL B 1 26 ? -18.844 -17.25 15.453 1 98.44 26 VAL B N 1
ATOM 3497 C CA . VAL B 1 26 ? -19.109 -18.625 15.016 1 98.44 26 VAL B CA 1
ATOM 3498 C C . VAL B 1 26 ? -17.875 -19.484 15.211 1 98.44 26 VAL B C 1
ATOM 3500 O O . VAL B 1 26 ? -16.766 -18.969 15.414 1 98.44 26 VAL B O 1
ATOM 3503 N N . ASN B 1 27 ? -18.094 -20.781 15.211 1 98.81 27 ASN B N 1
ATOM 3504 C CA . ASN B 1 27 ? -17.016 -21.766 15.211 1 98.81 27 ASN B CA 1
ATOM 3505 C C . ASN B 1 27 ? -16.719 -22.281 13.805 1 98.81 27 ASN B C 1
ATOM 3507 O O . ASN B 1 27 ? -17.609 -22.266 12.938 1 98.81 27 ASN B O 1
ATOM 3511 N N . ILE B 1 28 ? -15.555 -22.672 13.539 1 98.81 28 ILE B N 1
ATOM 3512 C CA . ILE B 1 28 ? -15.156 -23.375 12.328 1 98.81 28 ILE B CA 1
ATOM 3513 C C . ILE B 1 28 ? -14.516 -24.703 12.703 1 98.81 28 ILE B C 1
ATOM 3515 O O . ILE B 1 28 ? -13.453 -24.75 13.32 1 98.81 28 ILE B O 1
ATOM 3519 N N . VAL B 1 29 ? -15.125 -25.781 12.328 1 98.62 29 VAL B N 1
ATOM 3520 C CA . VAL B 1 29 ? -14.547 -27.094 12.539 1 98.62 29 VAL B CA 1
ATOM 3521 C C . VAL B 1 29 ? -13.719 -27.5 11.328 1 98.62 29 VAL B C 1
ATOM 3523 O O . VAL B 1 29 ? -14.211 -27.5 10.195 1 98.62 29 VAL B O 1
ATOM 3526 N N . ILE B 1 30 ? -12.5 -27.828 11.562 1 98.12 30 ILE B N 1
ATOM 3527 C CA . ILE B 1 30 ? -11.578 -28.266 10.523 1 98.12 30 ILE B CA 1
ATOM 3528 C C . ILE B 1 30 ? -11.242 -29.75 10.727 1 98.12 30 ILE B C 1
ATOM 3530 O O . ILE B 1 30 ? -10.945 -30.172 11.852 1 98.12 30 ILE B O 1
ATOM 3534 N N . ASP B 1 31 ? -11.383 -30.516 9.75 1 97.12 31 ASP B N 1
ATOM 3535 C CA . ASP B 1 31 ? -11.008 -31.938 9.727 1 97.12 31 ASP B CA 1
ATOM 3536 C C . ASP B 1 31 ? -9.992 -32.219 8.625 1 97.12 31 ASP B C 1
ATOM 3538 O O . ASP B 1 31 ? -10.336 -32.219 7.438 1 97.12 31 ASP B O 1
ATOM 3542 N N . ASN B 1 32 ? -8.758 -32.469 9.055 1 93.69 32 ASN B N 1
ATOM 3543 C CA . ASN B 1 32 ? -7.637 -32.594 8.133 1 93.69 32 ASN B CA 1
ATOM 3544 C C . ASN B 1 32 ? -7.434 -31.312 7.324 1 93.69 32 ASN B C 1
ATOM 3546 O O . ASN B 1 32 ? -7.145 -30.25 7.891 1 93.69 32 ASN B O 1
ATOM 3550 N N . ASP B 1 33 ? -7.684 -31.375 6.07 1 94.25 33 ASP B N 1
ATOM 3551 C CA . ASP B 1 33 ? -7.383 -30.219 5.227 1 94.25 33 ASP B CA 1
ATOM 3552 C C . ASP B 1 33 ? -8.664 -29.562 4.727 1 94.25 33 ASP B C 1
ATOM 3554 O O . ASP B 1 33 ? -8.617 -28.703 3.832 1 94.25 33 ASP B O 1
ATOM 3558 N N . LYS B 1 34 ? -9.836 -29.875 5.441 1 97.44 34 LYS B N 1
ATOM 3559 C CA . LYS B 1 34 ? -11.117 -29.359 4.973 1 97.44 34 LYS B CA 1
ATOM 3560 C C . LYS B 1 34 ? -11.898 -28.719 6.113 1 97.44 34 LYS B C 1
ATOM 3562 O O . LYS B 1 34 ? -11.719 -29.062 7.277 1 97.44 34 LYS B O 1
ATOM 3567 N N . ILE B 1 35 ? -12.703 -27.781 5.723 1 98.31 35 ILE B N 1
ATOM 3568 C CA . ILE B 1 35 ? -13.68 -27.219 6.652 1 98.31 35 ILE B CA 1
ATOM 3569 C C . ILE B 1 35 ? -14.859 -28.172 6.797 1 98.31 35 ILE B C 1
ATOM 3571 O O . ILE B 1 35 ? -15.539 -28.484 5.816 1 98.31 35 ILE B O 1
ATOM 3575 N N . LYS B 1 36 ? -15.055 -28.625 7.93 1 98.25 36 LYS B N 1
ATOM 3576 C CA . LYS B 1 36 ? -16.109 -29.609 8.18 1 98.25 36 LYS B CA 1
ATOM 3577 C C . LYS B 1 36 ? -17.438 -28.922 8.5 1 98.25 36 LYS B C 1
ATOM 3579 O O . LYS B 1 36 ? -18.5 -29.406 8.117 1 98.25 36 LYS B O 1
ATOM 3584 N N . ASN B 1 37 ? -17.344 -27.844 9.258 1 98.31 37 ASN B N 1
ATOM 3585 C CA . ASN B 1 37 ? -18.562 -27.156 9.688 1 98.31 37 ASN B CA 1
ATOM 3586 C C . ASN B 1 37 ? -18.266 -25.703 10.055 1 98.31 37 ASN B C 1
ATOM 3588 O O . ASN B 1 37 ? -17.172 -25.375 10.523 1 98.31 37 ASN B O 1
ATOM 3592 N N . VAL B 1 38 ? -19.234 -24.859 9.82 1 98.62 38 VAL B N 1
ATOM 3593 C CA . VAL B 1 38 ? -19.219 -23.469 10.258 1 98.62 38 VAL B CA 1
ATOM 3594 C C . VAL B 1 38 ? -20.5 -23.156 11.023 1 98.62 38 VAL B C 1
ATOM 3596 O O . VAL B 1 38 ? -21.609 -23.25 10.469 1 98.62 38 VAL B O 1
ATOM 3599 N N . GLY B 1 39 ? -20.422 -22.875 12.148 1 97.94 39 GLY B N 1
ATOM 3600 C CA . GLY B 1 39 ? -21.594 -22.641 12.984 1 97.94 39 GLY B CA 1
ATOM 3601 C C . GLY B 1 39 ? -21.297 -22.703 14.469 1 97.94 39 GLY B C 1
ATOM 3602 O O . GLY B 1 39 ? -20.422 -21.984 14.961 1 97.94 39 GLY B O 1
ATOM 3603 N N . LYS B 1 40 ? -21.969 -23.562 15.195 1 97.69 40 LYS B N 1
ATOM 3604 C CA . LYS B 1 40 ? -21.812 -23.625 16.656 1 97.69 40 LYS B CA 1
ATOM 3605 C C . LYS B 1 40 ? -21.172 -24.953 17.078 1 97.69 40 LYS B C 1
ATOM 3607 O O . LYS B 1 40 ? -20.781 -25.094 18.234 1 97.69 40 LYS B O 1
ATOM 3612 N N . GLU B 1 41 ? -20.953 -25.812 16.094 1 97.94 41 GLU B N 1
ATOM 3613 C CA . GLU B 1 41 ? -20.438 -27.141 16.406 1 97.94 41 GLU B CA 1
ATOM 3614 C C . GLU B 1 41 ? -19.016 -27.078 16.953 1 97.94 41 GLU B C 1
ATOM 3616 O O . GLU B 1 41 ? -18.266 -26.156 16.609 1 97.94 41 GLU B O 1
ATOM 3621 N N . ILE B 1 42 ? -18.75 -28 17.844 1 98.12 42 ILE B N 1
ATOM 3622 C CA . ILE B 1 42 ? -17.406 -28.156 18.391 1 98.12 42 ILE B CA 1
ATOM 3623 C C . ILE B 1 42 ? -16.938 -29.594 18.25 1 98.12 42 ILE B C 1
ATOM 3625 O O . ILE B 1 42 ? -17.672 -30.531 18.625 1 98.12 42 ILE B O 1
ATOM 3629 N N . GLU B 1 43 ? -15.906 -29.75 17.656 1 97.44 43 GLU B N 1
ATOM 3630 C CA . GLU B 1 43 ? -15.289 -31.062 17.516 1 97.44 43 GLU B CA 1
ATOM 3631 C C . GLU B 1 43 ? -13.773 -30.984 17.641 1 97.44 43 GLU B C 1
ATOM 3633 O O . GLU B 1 43 ? -13.148 -30.047 17.125 1 97.44 43 GLU B O 1
ATOM 3638 N N . GLY B 1 44 ? -13.156 -31.938 18.359 1 96.19 44 GLY B N 1
ATOM 3639 C CA . GLY B 1 44 ? -11.711 -32 18.484 1 96.19 44 GLY B CA 1
ATOM 3640 C C . GLY B 1 44 ? -11.148 -30.938 19.406 1 96.19 44 GLY B C 1
ATOM 3641 O O . GLY B 1 44 ? -11.844 -30.469 20.312 1 96.19 44 GLY B O 1
ATOM 3642 N N . ASP B 1 45 ? -9.852 -30.641 19.25 1 95.69 45 ASP B N 1
ATOM 3643 C CA . ASP B 1 45 ? -9.195 -29.625 20.062 1 95.69 45 ASP B CA 1
ATOM 3644 C C . ASP B 1 45 ? -9.805 -28.25 19.828 1 95.69 45 ASP B C 1
ATOM 3646 O O . ASP B 1 45 ? -10.234 -27.938 18.703 1 95.69 45 ASP B O 1
ATOM 3650 N N . GLU B 1 46 ? -9.891 -27.547 20.875 1 97 46 GLU B N 1
ATOM 3651 C CA . GLU B 1 46 ? -10.484 -26.203 20.781 1 97 46 GLU B CA 1
ATOM 3652 C C . GLU B 1 46 ? -9.414 -25.125 20.766 1 97 46 GLU B C 1
ATOM 3654 O O . GLU B 1 46 ? -8.492 -25.141 21.578 1 97 46 GLU B O 1
ATOM 3659 N N . ILE B 1 47 ? -9.445 -24.266 19.812 1 96.94 47 ILE B N 1
ATOM 3660 C CA . ILE B 1 47 ? -8.57 -23.109 19.703 1 96.94 47 ILE B CA 1
ATOM 3661 C C . ILE B 1 47 ? -9.398 -21.828 19.844 1 96.94 47 ILE B C 1
ATOM 3663 O O . ILE B 1 47 ? -10.352 -21.609 19.078 1 96.94 47 ILE B O 1
ATOM 3667 N N . ASP B 1 48 ? -9.062 -20.984 20.828 1 98.25 48 ASP B N 1
ATOM 3668 C CA . ASP B 1 48 ? -9.789 -19.734 21.031 1 98.25 48 ASP B CA 1
ATOM 3669 C C . ASP B 1 48 ? -9.594 -18.781 19.844 1 98.25 48 ASP B C 1
ATOM 3671 O O . ASP B 1 48 ? -8.469 -18.391 19.531 1 98.25 48 ASP B O 1
ATOM 3675 N N . CYS B 1 49 ? -10.609 -18.453 19.203 1 98.31 49 CYS B N 1
ATOM 3676 C CA . CYS B 1 49 ? -10.57 -17.609 18.016 1 98.31 49 CYS B CA 1
ATOM 3677 C C . CYS B 1 49 ? -11.32 -16.297 18.25 1 98.31 49 CYS B C 1
ATOM 3679 O O . CYS B 1 49 ? -11.633 -15.578 17.297 1 98.31 49 CYS B O 1
ATOM 3681 N N . SER B 1 50 ? -11.547 -15.906 19.516 1 98.31 50 SER B N 1
ATOM 3682 C CA . SER B 1 50 ? -12.398 -14.773 19.891 1 98.31 50 SER B CA 1
ATOM 3683 C C . SER B 1 50 ? -11.727 -13.445 19.547 1 98.31 50 SER B C 1
ATOM 3685 O O . SER B 1 50 ? -12.391 -12.414 19.469 1 98.31 50 SER B O 1
ATOM 3687 N N . GLU B 1 51 ? -10.445 -13.461 19.281 1 97.94 51 GLU B N 1
ATOM 3688 C CA . GLU B 1 51 ? -9.719 -12.219 19.031 1 97.94 51 GLU B CA 1
ATOM 3689 C C . GLU B 1 51 ? -9.406 -12.062 17.547 1 97.94 51 GLU B C 1
ATOM 3691 O O . GLU B 1 51 ? -8.609 -11.203 17.156 1 97.94 51 GLU B O 1
ATOM 3696 N N . TYR B 1 52 ? -10.078 -12.898 16.703 1 98.69 52 TYR B N 1
ATOM 3697 C CA . TYR B 1 52 ? -9.641 -12.914 15.305 1 98.69 52 TYR B CA 1
ATOM 3698 C C . TYR B 1 52 ? -10.828 -12.711 14.367 1 98.69 52 TYR B C 1
ATOM 3700 O O . TYR B 1 52 ? -11.953 -13.109 14.68 1 98.69 52 TYR B O 1
ATOM 3708 N N . VAL B 1 53 ? -10.586 -12.016 13.305 1 98.88 53 VAL B N 1
ATOM 3709 C CA . VAL B 1 53 ? -11.391 -12.031 12.086 1 98.88 53 VAL B CA 1
ATOM 3710 C C . VAL B 1 53 ? -10.812 -13.031 11.094 1 98.88 53 VAL B C 1
ATOM 3712 O O . VAL B 1 53 ? -9.617 -12.992 10.789 1 98.88 53 VAL B O 1
ATOM 3715 N N . VAL B 1 54 ? -11.648 -13.938 10.586 1 98.94 54 VAL B N 1
ATOM 3716 C CA . VAL B 1 54 ? -11.141 -15.023 9.766 1 98.94 54 VAL B CA 1
ATOM 3717 C C . VAL B 1 54 ? -11.617 -14.852 8.32 1 98.94 54 VAL B C 1
ATOM 3719 O O . VAL B 1 54 ? -12.789 -14.555 8.086 1 98.94 54 VAL B O 1
ATOM 3722 N N . THR B 1 55 ? -10.75 -14.938 7.367 1 98.94 55 THR B N 1
ATOM 3723 C CA . THR B 1 55 ? -11.055 -14.961 5.941 1 98.94 55 THR B CA 1
ATOM 3724 C C . THR B 1 55 ? -10.5 -16.219 5.289 1 98.94 55 THR B C 1
ATOM 3726 O O . THR B 1 55 ? -9.703 -16.953 5.898 1 98.94 55 THR B O 1
ATOM 3729 N N . PRO B 1 56 ? -10.969 -16.547 4.055 1 98.88 56 PRO B N 1
ATOM 3730 C CA . PRO B 1 56 ? -10.211 -17.562 3.301 1 98.88 56 PRO B CA 1
ATOM 3731 C C . PRO B 1 56 ? -8.773 -17.125 3.018 1 98.88 56 PRO B C 1
ATOM 3733 O O . PRO B 1 56 ? -8.461 -15.93 3.092 1 98.88 56 PRO B O 1
ATOM 3736 N N . GLY B 1 57 ? -7.918 -18.109 2.775 1 98.81 57 GLY B N 1
ATOM 3737 C CA . GLY B 1 57 ? -6.594 -17.781 2.275 1 98.81 57 GLY B CA 1
ATOM 3738 C C . GLY B 1 57 ? -6.617 -17.047 0.946 1 98.81 57 GLY B C 1
ATOM 3739 O O . GLY B 1 57 ? -7.594 -17.141 0.198 1 98.81 57 GLY B O 1
ATOM 3740 N N . PHE B 1 58 ? -5.598 -16.297 0.642 1 98.94 58 PHE B N 1
ATOM 3741 C CA . PHE B 1 58 ? -5.512 -15.531 -0.594 1 98.94 58 PHE B CA 1
ATOM 3742 C C . PHE B 1 58 ? -4.633 -16.25 -1.614 1 98.94 58 PHE B C 1
ATOM 3744 O O . PHE B 1 58 ? -3.797 -17.078 -1.25 1 98.94 58 PHE B O 1
ATOM 3751 N N . VAL B 1 59 ? -4.852 -15.914 -2.865 1 98.94 59 VAL B N 1
ATOM 3752 C CA . VAL B 1 59 ? -4.07 -16.5 -3.955 1 98.94 59 VAL B CA 1
ATOM 3753 C C . VAL B 1 59 ? -3.291 -15.391 -4.672 1 98.94 59 VAL B C 1
ATOM 3755 O O . VAL B 1 59 ? -3.859 -14.359 -5.043 1 98.94 59 VAL B O 1
ATOM 3758 N N . ASN B 1 60 ? -2.002 -15.539 -4.742 1 98.94 60 ASN B N 1
ATOM 3759 C CA . ASN B 1 60 ? -1.168 -14.742 -5.633 1 98.94 60 ASN B CA 1
ATOM 3760 C C . ASN B 1 60 ? -1.032 -15.398 -7.008 1 98.94 60 ASN B C 1
ATOM 3762 O O . ASN B 1 60 ? -0.17 -16.25 -7.207 1 98.94 60 ASN B O 1
ATOM 3766 N N . SER B 1 61 ? -1.768 -14.891 -7.977 1 98.94 61 SER B N 1
ATOM 3767 C CA . SER B 1 61 ? -1.969 -15.609 -9.227 1 98.94 61 SER B CA 1
ATOM 3768 C C . SER B 1 61 ? -0.791 -15.422 -10.172 1 98.94 61 SER B C 1
ATOM 3770 O O . SER B 1 61 ? -0.782 -15.961 -11.281 1 98.94 61 SER B O 1
ATOM 3772 N N . HIS B 1 62 ? 0.215 -14.688 -9.773 1 98.94 62 HIS B N 1
ATOM 3773 C CA . HIS B 1 62 ? 1.409 -14.555 -10.602 1 98.94 62 HIS B CA 1
ATOM 3774 C C . HIS B 1 62 ? 2.549 -13.906 -9.82 1 98.94 62 HIS B C 1
ATOM 3776 O O . HIS B 1 62 ? 2.4 -12.805 -9.289 1 98.94 62 HIS B O 1
ATOM 3782 N N . THR B 1 63 ? 3.65 -14.562 -9.805 1 98.88 63 THR B N 1
ATOM 3783 C CA . THR B 1 63 ? 4.836 -13.969 -9.195 1 98.88 63 THR B CA 1
ATOM 3784 C C . THR B 1 63 ? 6.105 -14.562 -9.797 1 98.88 63 THR B C 1
ATOM 3786 O O . THR B 1 63 ? 6.043 -15.523 -10.57 1 98.88 63 THR B O 1
ATOM 3789 N N . HIS B 1 64 ? 7.211 -13.891 -9.633 1 98.62 64 HIS B N 1
ATOM 3790 C CA . HIS B 1 64 ? 8.57 -14.359 -9.875 1 98.62 64 HIS B CA 1
ATOM 3791 C C . HIS B 1 64 ? 9.328 -14.539 -8.562 1 98.62 64 HIS B C 1
ATOM 3793 O O . HIS B 1 64 ? 10.203 -13.734 -8.227 1 98.62 64 HIS B O 1
ATOM 3799 N N . SER B 1 65 ? 9.094 -15.625 -7.883 1 98.44 65 SER B N 1
ATOM 3800 C CA . SER B 1 65 ? 9.453 -15.797 -6.48 1 98.44 65 SER B CA 1
ATOM 3801 C C . SER B 1 65 ? 10.953 -15.656 -6.273 1 98.44 65 SER B C 1
ATOM 3803 O O . SER B 1 65 ? 11.398 -15 -5.328 1 98.44 65 SER B O 1
ATOM 3805 N N . ALA B 1 66 ? 11.766 -16.125 -7.18 1 98.06 66 ALA B N 1
ATOM 3806 C CA . ALA B 1 66 ? 13.211 -16.203 -6.969 1 98.06 66 ALA B CA 1
ATOM 3807 C C . ALA B 1 66 ? 13.859 -14.828 -7.152 1 98.06 66 ALA B C 1
ATOM 3809 O O . ALA B 1 66 ? 15.055 -14.656 -6.895 1 98.06 66 ALA B O 1
ATOM 3810 N N . MET B 1 67 ? 13.102 -13.852 -7.477 1 98.06 67 MET B N 1
ATOM 3811 C CA . MET B 1 67 ? 13.664 -12.531 -7.742 1 98.06 67 MET B CA 1
ATOM 3812 C C . MET B 1 67 ? 13.867 -11.758 -6.441 1 98.06 67 MET B C 1
ATOM 3814 O O . MET B 1 67 ? 14.258 -10.586 -6.469 1 98.06 67 MET B O 1
ATOM 3818 N N . ILE B 1 68 ? 13.711 -12.352 -5.305 1 98.38 68 ILE B N 1
ATOM 3819 C CA . ILE B 1 68 ? 13.914 -11.688 -4.023 1 98.38 68 ILE B CA 1
ATOM 3820 C C . ILE B 1 68 ? 15.312 -11.07 -3.982 1 98.38 68 ILE B C 1
ATOM 3822 O O . ILE B 1 68 ? 15.484 -9.938 -3.521 1 98.38 68 ILE B O 1
ATOM 3826 N N . PHE B 1 69 ? 16.281 -11.781 -4.48 1 97.56 69 PHE B N 1
ATOM 3827 C CA . PHE B 1 69 ? 17.656 -11.289 -4.406 1 97.56 69 PHE B CA 1
ATOM 3828 C C . PHE B 1 69 ? 17.828 -10.047 -5.266 1 97.56 69 PHE B C 1
ATOM 3830 O O . PHE B 1 69 ? 18.828 -9.32 -5.125 1 97.56 69 PHE B O 1
ATOM 3837 N N . LEU B 1 70 ? 16.875 -9.742 -6.133 1 97.88 70 LEU B N 1
ATOM 3838 C CA . LEU B 1 70 ? 16.938 -8.602 -7.035 1 97.88 70 LEU B CA 1
ATOM 3839 C C . LEU B 1 70 ? 16.094 -7.445 -6.512 1 97.88 70 LEU B C 1
ATOM 3841 O O . LEU B 1 70 ? 16.047 -6.375 -7.125 1 97.88 70 LEU B O 1
ATOM 3845 N N . ARG B 1 71 ? 15.422 -7.602 -5.379 1 97.81 71 ARG B N 1
ATOM 3846 C CA . ARG B 1 71 ? 14.57 -6.559 -4.82 1 97.81 71 ARG B CA 1
ATOM 3847 C C . ARG B 1 71 ? 15.359 -5.27 -4.602 1 97.81 71 ARG B C 1
ATOM 3849 O O . ARG B 1 71 ? 16.422 -5.285 -3.979 1 97.81 71 ARG B O 1
ATOM 3856 N N . GLY B 1 72 ? 14.812 -4.219 -5.137 1 97.31 72 GLY B N 1
ATOM 3857 C CA . GLY B 1 72 ? 15.422 -2.91 -4.941 1 97.31 72 GLY B CA 1
ATOM 3858 C C . GLY B 1 72 ? 16.484 -2.59 -5.969 1 97.31 72 GLY B C 1
ATOM 3859 O O . GLY B 1 72 ? 16.969 -1.458 -6.039 1 97.31 72 GLY B O 1
ATOM 3860 N N . TYR B 1 73 ? 16.922 -3.623 -6.773 1 96 73 TYR B N 1
ATOM 3861 C CA . TYR B 1 73 ? 17.969 -3.451 -7.77 1 96 73 TYR B CA 1
ATOM 3862 C C . TYR B 1 73 ? 17.438 -2.732 -9 1 96 73 TYR B C 1
ATOM 3864 O O . TYR B 1 73 ? 16.547 -3.234 -9.688 1 96 73 TYR B O 1
ATOM 3872 N N . TYR B 1 74 ? 17.875 -1.448 -9.258 1 94.88 74 TYR B N 1
ATOM 3873 C CA . TYR B 1 74 ? 17.547 -0.646 -10.438 1 94.88 74 TYR B CA 1
ATOM 3874 C C . TYR B 1 74 ? 16.062 -0.342 -10.508 1 94.88 74 TYR B C 1
ATOM 3876 O O . TYR B 1 74 ? 15.469 -0.34 -11.586 1 94.88 74 TYR B O 1
ATOM 3884 N N . ASP B 1 75 ? 15.414 -0.075 -9.398 1 95 75 ASP B N 1
ATOM 3885 C CA . ASP B 1 75 ? 13.984 0.177 -9.312 1 95 75 ASP B CA 1
ATOM 3886 C C . ASP B 1 75 ? 13.594 1.438 -10.078 1 95 75 ASP B C 1
ATOM 3888 O O . ASP B 1 75 ? 12.453 1.57 -10.531 1 95 75 ASP B O 1
ATOM 3892 N N . ASP B 1 76 ? 14.477 2.371 -10.281 1 94.69 76 ASP B N 1
ATOM 3893 C CA . ASP B 1 76 ? 14.117 3.664 -10.859 1 94.69 76 ASP B CA 1
ATOM 3894 C C . ASP B 1 76 ? 14.625 3.787 -12.289 1 94.69 76 ASP B C 1
ATOM 3896 O O . ASP B 1 76 ? 15.102 4.848 -12.695 1 94.69 76 ASP B O 1
ATOM 3900 N N . SER B 1 77 ? 14.414 2.68 -13.047 1 91.44 77 SER B N 1
ATOM 3901 C CA . SER B 1 77 ? 14.812 2.635 -14.453 1 91.44 77 SER B CA 1
ATOM 3902 C C . SER B 1 77 ? 13.625 2.312 -15.352 1 91.44 77 SER B C 1
ATOM 3904 O O . SER B 1 77 ? 12.625 1.75 -14.891 1 91.44 77 SER B O 1
ATOM 3906 N N . GLU B 1 78 ? 13.773 2.705 -16.609 1 89.31 78 GLU B N 1
ATOM 3907 C CA . GLU B 1 78 ? 12.758 2.342 -17.594 1 89.31 78 GLU B CA 1
ATOM 3908 C C . GLU B 1 78 ? 12.75 0.838 -17.844 1 89.31 78 GLU B C 1
ATOM 3910 O O . GLU B 1 78 ? 13.766 0.164 -17.656 1 89.31 78 GLU B O 1
ATOM 3915 N N . LEU B 1 79 ? 11.625 0.315 -18.328 1 84.81 79 LEU B N 1
ATOM 3916 C CA . LEU B 1 79 ? 11.344 -1.114 -18.422 1 84.81 79 LEU B CA 1
ATOM 3917 C C . LEU B 1 79 ? 12.469 -1.845 -19.141 1 84.81 79 LEU B C 1
ATOM 3919 O O . LEU B 1 79 ? 13.016 -2.822 -18.625 1 84.81 79 LEU B O 1
ATOM 3923 N N . GLN B 1 80 ? 12.828 -1.376 -20.312 1 84.88 80 GLN B N 1
ATOM 3924 C CA . GLN B 1 80 ? 13.828 -2.092 -21.094 1 84.88 80 GLN B CA 1
ATOM 3925 C C . GLN B 1 80 ? 15.172 -2.123 -20.375 1 84.88 80 GLN B C 1
ATOM 3927 O O . GLN B 1 80 ? 15.844 -3.16 -20.344 1 84.88 80 GLN B O 1
ATOM 3932 N N . GLU B 1 81 ? 15.578 -0.933 -19.875 1 89.69 81 GLU B N 1
ATOM 3933 C CA . GLU B 1 81 ? 16.812 -0.888 -19.094 1 89.69 81 GLU B CA 1
ATOM 3934 C C . GLU B 1 81 ? 16.719 -1.799 -17.875 1 89.69 81 GLU B C 1
ATOM 3936 O O . GLU B 1 81 ? 17.672 -2.523 -17.562 1 89.69 81 GLU B O 1
ATOM 3941 N N . TRP B 1 82 ? 15.656 -1.736 -17.203 1 92.12 82 TRP B N 1
ATOM 3942 C CA . TRP B 1 82 ? 15.414 -2.58 -16.031 1 92.12 82 TRP B CA 1
ATOM 3943 C C . TRP B 1 82 ? 15.523 -4.059 -16.391 1 92.12 82 TRP B C 1
ATOM 3945 O O . TRP B 1 82 ? 16.219 -4.82 -15.727 1 92.12 82 TRP B O 1
ATOM 3955 N N . LEU B 1 83 ? 14.914 -4.473 -17.484 1 87.75 83 LEU B N 1
ATOM 3956 C CA . LEU B 1 83 ? 14.945 -5.855 -17.953 1 87.75 83 LEU B CA 1
ATOM 3957 C C . LEU B 1 83 ? 16.375 -6.301 -18.25 1 87.75 83 LEU B C 1
ATOM 3959 O O . LEU B 1 83 ? 16.781 -7.391 -17.844 1 87.75 83 LEU B O 1
ATOM 3963 N N . ASP B 1 84 ? 17.094 -5.449 -18.906 1 89.88 84 ASP B N 1
ATOM 3964 C CA . ASP B 1 84 ? 18.484 -5.766 -19.25 1 89.88 84 ASP B CA 1
ATOM 3965 C C . ASP B 1 84 ? 19.312 -5.996 -17.984 1 89.88 84 ASP B C 1
ATOM 3967 O O . ASP B 1 84 ? 20.125 -6.922 -17.938 1 89.88 84 ASP B O 1
ATOM 3971 N N . LYS B 1 85 ? 19.078 -5.172 -17.047 1 92.25 85 LYS B N 1
ATOM 3972 C CA . LYS B 1 85 ? 19.828 -5.289 -15.797 1 92.25 85 LYS B CA 1
ATOM 3973 C C . LYS B 1 85 ? 19.406 -6.535 -15.016 1 92.25 85 LYS B C 1
ATOM 3975 O O . LYS B 1 85 ? 20.25 -7.207 -14.414 1 92.25 85 LYS B O 1
ATOM 3980 N N . MET B 1 86 ? 18.109 -6.836 -14.992 1 91.56 86 MET B N 1
ATOM 3981 C CA . MET B 1 86 ? 17.625 -8.055 -14.352 1 91.56 86 MET B CA 1
ATOM 3982 C C . MET B 1 86 ? 18.281 -9.289 -14.961 1 91.56 86 MET B C 1
ATOM 3984 O O . MET B 1 86 ? 18.812 -10.141 -14.25 1 91.56 86 MET B O 1
ATOM 3988 N N . TRP B 1 87 ? 18.266 -9.398 -16.281 1 87.94 87 TRP B N 1
ATOM 3989 C CA . TRP B 1 87 ? 18.781 -10.562 -16.984 1 87.94 87 TRP B CA 1
ATOM 3990 C C . TRP B 1 87 ? 20.281 -10.727 -16.75 1 87.94 87 TRP B C 1
ATOM 3992 O O . TRP B 1 87 ? 20.766 -11.844 -16.594 1 87.94 87 TRP B O 1
ATOM 4002 N N . GLU B 1 88 ? 20.969 -9.609 -16.719 1 90.19 88 GLU B N 1
ATOM 4003 C CA . GLU B 1 88 ? 22.391 -9.633 -16.438 1 90.19 88 GLU B CA 1
ATOM 4004 C C . GLU B 1 88 ? 22.672 -10.219 -15.047 1 90.19 88 GLU B C 1
ATOM 4006 O O . GLU B 1 88 ? 23.516 -11.102 -14.898 1 90.19 88 GLU B O 1
ATOM 4011 N N . LYS B 1 89 ? 21.953 -9.758 -14.086 1 91.69 89 LYS B N 1
ATOM 4012 C CA . LYS B 1 89 ? 22.172 -10.211 -12.711 1 91.69 89 LYS B CA 1
ATOM 4013 C C . LYS B 1 89 ? 21.688 -11.648 -12.523 1 91.69 89 LYS B C 1
ATOM 4015 O O . LYS B 1 89 ? 22.281 -12.414 -11.758 1 91.69 89 LYS B O 1
ATOM 4020 N N . GLU B 1 90 ? 20.609 -12.008 -13.141 1 90.38 90 GLU B N 1
ATOM 4021 C CA . GLU B 1 90 ? 20.062 -13.352 -13.062 1 90.38 90 GLU B CA 1
ATOM 4022 C C . GLU B 1 90 ? 21.047 -14.391 -13.594 1 90.38 90 GLU B C 1
ATOM 4024 O O . GLU B 1 90 ? 21.141 -15.492 -13.055 1 90.38 90 GLU B O 1
ATOM 4029 N N . ARG B 1 91 ? 21.75 -14.078 -14.617 1 87.25 91 ARG B N 1
ATOM 4030 C CA . ARG B 1 91 ? 22.734 -14.977 -15.211 1 87.25 91 ARG B CA 1
ATOM 4031 C C . ARG B 1 91 ? 23.844 -15.297 -14.227 1 87.25 91 ARG B C 1
ATOM 4033 O O . ARG B 1 91 ? 24.438 -16.391 -14.273 1 87.25 91 ARG B O 1
ATOM 4040 N N . SER B 1 92 ? 24 -14.43 -13.344 1 87.38 92 SER B N 1
ATOM 4041 C CA . SER B 1 92 ? 25.094 -14.602 -12.406 1 87.38 92 SER B CA 1
ATOM 4042 C C . SER B 1 92 ? 24.625 -15.25 -11.109 1 87.38 92 SER B C 1
ATOM 4044 O O . SER B 1 92 ? 25.438 -15.609 -10.25 1 87.38 92 SER B O 1
ATOM 4046 N N . ALA B 1 93 ? 23.359 -15.484 -11.031 1 90.94 93 ALA B N 1
ATOM 4047 C CA . ALA B 1 93 ? 22.828 -16.031 -9.781 1 90.94 93 ALA B CA 1
ATOM 4048 C C . ALA B 1 93 ? 22.969 -17.547 -9.727 1 90.94 93 ALA B C 1
ATOM 4050 O O . ALA B 1 93 ? 22.594 -18.25 -10.664 1 90.94 93 ALA B O 1
ATOM 4051 N N . GLY B 1 94 ? 23.547 -18.094 -8.68 1 92.5 94 GLY B N 1
ATOM 4052 C CA . GLY B 1 94 ? 23.656 -19.531 -8.492 1 92.5 94 GLY B CA 1
ATOM 4053 C C . GLY B 1 94 ? 22.375 -20.172 -8.008 1 92.5 94 GLY B C 1
ATOM 4054 O O . GLY B 1 94 ? 21.453 -19.469 -7.586 1 92.5 94 GLY B O 1
ATOM 4055 N N . LYS B 1 95 ? 22.375 -21.484 -8.07 1 95 95 LYS B N 1
ATOM 4056 C CA . LYS B 1 95 ? 21.203 -22.266 -7.688 1 95 95 LYS B CA 1
ATOM 4057 C C . LYS B 1 95 ? 20.828 -22.031 -6.227 1 95 95 LYS B C 1
ATOM 4059 O O . LYS B 1 95 ? 19.656 -22.016 -5.871 1 95 95 LYS B O 1
ATOM 4064 N N . ASN B 1 96 ? 21.828 -21.797 -5.438 1 96.62 96 ASN B N 1
ATOM 4065 C CA . ASN B 1 96 ? 21.594 -21.578 -4.016 1 96.62 96 ASN B CA 1
ATOM 4066 C C . ASN B 1 96 ? 20.844 -20.266 -3.766 1 96.62 96 ASN B C 1
ATOM 4068 O O . ASN B 1 96 ? 19.984 -20.203 -2.898 1 96.62 96 ASN B O 1
ATOM 4072 N N . ILE B 1 97 ? 21.219 -19.234 -4.504 1 97.38 97 ILE B N 1
ATOM 4073 C CA . ILE B 1 97 ? 20.578 -17.938 -4.371 1 97.38 97 ILE B CA 1
ATOM 4074 C C . ILE B 1 97 ? 19.125 -18.031 -4.832 1 97.38 97 ILE B C 1
ATOM 4076 O O . ILE B 1 97 ? 18.234 -17.484 -4.184 1 97.38 97 ILE B O 1
ATOM 4080 N N . LEU B 1 98 ? 18.906 -18.75 -5.934 1 97.62 98 LEU B N 1
ATOM 4081 C CA . LEU B 1 98 ? 17.547 -18.906 -6.461 1 97.62 98 LEU B CA 1
ATOM 4082 C C . LEU B 1 98 ? 16.656 -19.641 -5.469 1 97.62 98 LEU B C 1
ATOM 4084 O O . LEU B 1 98 ? 15.523 -19.219 -5.215 1 97.62 98 LEU B O 1
ATOM 4088 N N . ARG B 1 99 ? 17.172 -20.703 -4.934 1 98.12 99 ARG B N 1
ATOM 4089 C CA . ARG B 1 99 ? 16.406 -21.5 -3.979 1 98.12 99 ARG B CA 1
ATOM 4090 C C . ARG B 1 99 ? 16.094 -20.688 -2.723 1 98.12 99 ARG B C 1
ATOM 4092 O O . ARG B 1 99 ? 14.945 -20.656 -2.273 1 98.12 99 ARG B O 1
ATOM 4099 N N . LEU B 1 100 ? 17.125 -20.062 -2.186 1 98.44 100 LEU B N 1
ATOM 4100 C CA . LEU B 1 100 ? 16.953 -19.25 -0.981 1 98.44 100 LEU B CA 1
ATOM 4101 C C . LEU B 1 100 ? 15.969 -18.109 -1.215 1 98.44 100 LEU B C 1
ATOM 4103 O O . LEU B 1 100 ? 15.133 -17.828 -0.357 1 98.44 100 LEU B O 1
ATOM 4107 N N . SER B 1 101 ? 16.094 -17.469 -2.328 1 98.62 101 SER B N 1
ATOM 4108 C CA . SER B 1 101 ? 15.188 -16.391 -2.688 1 98.62 101 SER B CA 1
ATOM 4109 C C . SER B 1 101 ? 13.75 -16.891 -2.822 1 98.62 101 SER B C 1
ATOM 4111 O O . SER B 1 101 ? 12.812 -16.234 -2.361 1 98.62 101 SER B O 1
ATOM 4113 N N . SER B 1 102 ? 13.555 -18.031 -3.457 1 98.81 102 SER B N 1
ATOM 4114 C CA . SER B 1 102 ? 12.227 -18.609 -3.592 1 98.81 102 SER B CA 1
ATOM 4115 C C . SER B 1 102 ? 11.625 -18.938 -2.229 1 98.81 102 SER B C 1
ATOM 4117 O O . SER B 1 102 ? 10.43 -18.719 -2.002 1 98.81 102 SER B O 1
ATOM 4119 N N . GLU B 1 103 ? 12.438 -19.5 -1.359 1 98.88 103 GLU B N 1
ATOM 4120 C CA . GLU B 1 103 ? 11.953 -19.828 -0.022 1 98.88 103 GLU B CA 1
ATOM 4121 C C . GLU B 1 103 ? 11.539 -18.562 0.741 1 98.88 103 GLU B C 1
ATOM 4123 O O . GLU B 1 103 ? 10.492 -18.547 1.396 1 98.88 103 GLU B O 1
ATOM 4128 N N . LEU B 1 104 ? 12.383 -17.531 0.664 1 98.81 104 LEU B N 1
ATOM 4129 C CA . LEU B 1 104 ? 12.039 -16.25 1.272 1 98.81 104 LEU B CA 1
ATOM 4130 C C . LEU B 1 104 ? 10.734 -15.711 0.707 1 98.81 104 LEU B C 1
ATOM 4132 O O . LEU B 1 104 ? 9.898 -15.18 1.45 1 98.81 104 LEU B O 1
ATOM 4136 N N . ALA B 1 105 ? 10.586 -15.812 -0.582 1 98.88 105 ALA B N 1
ATOM 4137 C CA . ALA B 1 105 ? 9.367 -15.344 -1.231 1 98.88 105 ALA B CA 1
ATOM 4138 C C . ALA B 1 105 ? 8.133 -16.078 -0.693 1 98.88 105 ALA B C 1
ATOM 4140 O O . ALA B 1 105 ? 7.109 -15.445 -0.419 1 98.88 105 ALA B O 1
ATOM 4141 N N . VAL B 1 106 ? 8.227 -17.359 -0.559 1 98.88 106 VAL B N 1
ATOM 4142 C CA . VAL B 1 106 ? 7.117 -18.156 -0.061 1 98.88 106 VAL B CA 1
ATOM 4143 C C . VAL B 1 106 ? 6.785 -17.75 1.371 1 98.88 106 VAL B C 1
ATOM 4145 O O . VAL B 1 106 ? 5.613 -17.578 1.719 1 98.88 106 VAL B O 1
ATOM 4148 N N . LEU B 1 107 ? 7.773 -17.562 2.168 1 98.75 107 LEU B N 1
ATOM 4149 C CA . LEU B 1 107 ? 7.551 -17.156 3.553 1 98.75 107 LEU B CA 1
ATOM 4150 C C . LEU B 1 107 ? 6.914 -15.773 3.623 1 98.75 107 LEU B C 1
ATOM 4152 O O . LEU B 1 107 ? 6.039 -15.531 4.457 1 98.75 107 LEU B O 1
ATOM 4156 N N . GLU B 1 108 ? 7.371 -14.898 2.773 1 98.69 108 GLU B N 1
ATOM 4157 C CA . GLU B 1 108 ? 6.754 -13.578 2.701 1 98.69 108 GLU B CA 1
ATOM 4158 C C . GLU B 1 108 ? 5.281 -13.68 2.318 1 98.69 108 GLU B C 1
ATOM 4160 O O . GLU B 1 108 ? 4.43 -13.023 2.92 1 98.69 108 GLU B O 1
ATOM 4165 N N . MET B 1 109 ? 4.984 -14.445 1.327 1 98.88 109 MET B N 1
ATOM 4166 C CA . MET B 1 109 ? 3.605 -14.656 0.895 1 98.88 109 MET B CA 1
ATOM 4167 C C . MET B 1 109 ? 2.768 -15.25 2.02 1 98.88 109 MET B C 1
ATOM 4169 O O . MET B 1 109 ? 1.67 -14.773 2.305 1 98.88 109 MET B O 1
ATOM 4173 N N . LEU B 1 110 ? 3.301 -16.234 2.719 1 98.69 110 LEU B N 1
ATOM 4174 C CA . LEU B 1 110 ? 2.6 -16.844 3.848 1 98.69 110 LEU B CA 1
ATOM 4175 C C . LEU B 1 110 ? 2.334 -15.812 4.938 1 98.69 110 LEU B C 1
ATOM 4177 O O . LEU B 1 110 ? 1.229 -15.742 5.477 1 98.69 110 LEU B O 1
ATOM 4181 N N . SER B 1 111 ? 3.27 -14.992 5.223 1 98.31 111 SER B N 1
ATOM 4182 C CA . SER B 1 111 ? 3.168 -14.016 6.305 1 98.31 111 SER B CA 1
ATOM 4183 C C . SER B 1 111 ? 2.084 -12.984 6.02 1 98.31 111 SER B C 1
ATOM 4185 O O . SER B 1 111 ? 1.6 -12.312 6.934 1 98.31 111 SER B O 1
ATOM 4187 N N . SER B 1 112 ? 1.728 -12.875 4.73 1 98.31 112 SER B N 1
ATOM 4188 C CA . SER B 1 112 ? 0.697 -11.914 4.359 1 98.31 112 SER B CA 1
ATOM 4189 C C . SER B 1 112 ? -0.601 -12.609 3.971 1 98.31 112 SER B C 1
ATOM 4191 O O . SER B 1 112 ? -1.491 -12 3.379 1 98.31 112 SER B O 1
ATOM 4193 N N . GLY B 1 113 ? -0.714 -13.891 4.203 1 98.69 113 GLY B N 1
ATOM 4194 C CA . GLY B 1 113 ? -1.991 -14.578 4.098 1 98.69 113 GLY B CA 1
ATOM 4195 C C . GLY B 1 113 ? -2.156 -15.336 2.793 1 98.69 113 GLY B C 1
ATOM 4196 O O . GLY B 1 113 ? -3.201 -15.945 2.549 1 98.69 113 GLY B O 1
ATOM 4197 N N . THR B 1 114 ? -1.117 -15.344 1.929 1 98.88 114 THR B N 1
ATOM 4198 C CA . THR B 1 114 ? -1.195 -16.109 0.685 1 98.88 114 THR B CA 1
ATOM 4199 C C . THR B 1 114 ? -1.059 -17.594 0.954 1 98.88 114 THR B C 1
ATOM 4201 O O . THR B 1 114 ? -0.11 -18.031 1.61 1 98.88 114 THR B O 1
ATOM 4204 N N . THR B 1 115 ? -1.964 -18.328 0.436 1 98.69 115 THR B N 1
ATOM 4205 C CA . THR B 1 115 ? -1.956 -19.766 0.683 1 98.69 115 THR B CA 1
ATOM 4206 C C . THR B 1 115 ? -1.826 -20.547 -0.627 1 98.69 115 THR B C 1
ATOM 4208 O O . THR B 1 115 ? -1.695 -21.766 -0.621 1 98.69 115 THR B O 1
ATOM 4211 N N . ALA B 1 116 ? -1.801 -19.891 -1.718 1 98.88 116 ALA B N 1
ATOM 4212 C CA . ALA B 1 116 ? -1.522 -20.469 -3.031 1 98.88 116 ALA B CA 1
ATOM 4213 C C . ALA B 1 116 ? -0.906 -19.422 -3.965 1 98.88 116 ALA B C 1
ATOM 4215 O O . ALA B 1 116 ? -1.225 -18.234 -3.879 1 98.88 116 ALA B O 1
ATOM 4216 N N . PHE B 1 117 ? -0.022 -19.891 -4.875 1 98.94 117 PHE B N 1
ATOM 4217 C CA . PHE B 1 117 ? 0.577 -18.922 -5.781 1 98.94 117 PHE B CA 1
ATOM 4218 C C . PHE B 1 117 ? 0.999 -19.578 -7.086 1 98.94 117 PHE B C 1
ATOM 4220 O O . PHE B 1 117 ? 1.193 -20.797 -7.141 1 98.94 117 PHE B O 1
ATOM 4227 N N . VAL B 1 118 ? 1.046 -18.766 -8.148 1 98.94 118 VAL B N 1
ATOM 4228 C CA . VAL B 1 118 ? 1.562 -19.156 -9.461 1 98.94 118 VAL B CA 1
ATOM 4229 C C . VAL B 1 118 ? 2.924 -18.516 -9.695 1 98.94 118 VAL B C 1
ATOM 4231 O O . VAL B 1 118 ? 3.062 -17.297 -9.578 1 98.94 118 VAL B O 1
ATOM 4234 N N . ASP B 1 119 ? 3.902 -19.359 -10.031 1 98.94 119 ASP B N 1
ATOM 4235 C CA . ASP B 1 119 ? 5.27 -18.859 -10.148 1 98.94 119 ASP B CA 1
ATOM 4236 C C . ASP B 1 119 ? 5.797 -19.047 -11.57 1 98.94 119 ASP B C 1
ATOM 4238 O O . ASP B 1 119 ? 5.605 -20.094 -12.18 1 98.94 119 ASP B O 1
ATOM 4242 N N . MET B 1 120 ? 6.328 -18 -12.102 1 98.69 120 MET B N 1
ATOM 4243 C CA . MET B 1 120 ? 7.051 -18.031 -13.375 1 98.69 120 MET B CA 1
ATOM 4244 C C . MET B 1 120 ? 8.523 -17.688 -13.172 1 98.69 120 MET B C 1
ATOM 4246 O O . MET B 1 120 ? 8.875 -16.516 -13.062 1 98.69 120 MET B O 1
ATOM 4250 N N . TYR B 1 121 ? 9.305 -18.688 -13.141 1 97.25 121 TYR B N 1
ATOM 4251 C CA . TYR B 1 121 ? 10.742 -18.469 -13.055 1 97.25 121 TYR B CA 1
ATOM 4252 C C . TYR B 1 121 ? 11.516 -19.688 -13.547 1 97.25 121 TYR B C 1
ATOM 4254 O O . TYR B 1 121 ? 11.031 -20.422 -14.406 1 97.25 121 TYR B O 1
ATOM 4262 N N . PHE B 1 122 ? 12.766 -19.969 -13.023 1 95.75 122 PHE B N 1
ATOM 4263 C CA . PHE B 1 122 ? 13.641 -20.922 -13.688 1 95.75 122 PHE B CA 1
ATOM 4264 C C . PHE B 1 122 ? 13.828 -22.172 -12.836 1 95.75 122 PHE B C 1
ATOM 4266 O O . PHE B 1 122 ? 14.422 -23.156 -13.289 1 95.75 122 PHE B O 1
ATOM 4273 N N . ASN B 1 123 ? 13.312 -22.188 -11.609 1 97.44 123 ASN B N 1
ATOM 4274 C CA . ASN B 1 123 ? 13.633 -23.266 -10.68 1 97.44 123 ASN B CA 1
ATOM 4275 C C . ASN B 1 123 ? 12.367 -23.875 -10.086 1 97.44 123 ASN B C 1
ATOM 4277 O O . ASN B 1 123 ? 12.25 -24 -8.859 1 97.44 123 ASN B O 1
ATOM 4281 N N . PRO B 1 124 ? 11.469 -24.391 -10.945 1 98.44 124 PRO B N 1
ATOM 4282 C CA . PRO B 1 124 ? 10.227 -24.969 -10.438 1 98.44 124 PRO B CA 1
ATOM 4283 C C . PRO B 1 124 ? 10.477 -26.172 -9.523 1 98.44 124 PRO B C 1
ATOM 4285 O O . PRO B 1 124 ? 9.633 -26.484 -8.672 1 98.44 124 PRO B O 1
ATOM 4288 N N . GLU B 1 125 ? 11.578 -26.906 -9.656 1 98.06 125 GLU B N 1
ATOM 4289 C CA . GLU B 1 125 ? 11.883 -28.016 -8.773 1 98.06 125 GLU B CA 1
ATOM 4290 C C . GLU B 1 125 ? 12.016 -27.562 -7.324 1 98.06 125 GLU B C 1
ATOM 4292 O O . GLU B 1 125 ? 11.602 -28.266 -6.406 1 98.06 125 GLU B O 1
ATOM 4297 N N . ASP B 1 126 ? 12.648 -26.422 -7.137 1 98.44 126 ASP B N 1
ATOM 4298 C CA . ASP B 1 126 ? 12.727 -25.844 -5.797 1 98.44 126 ASP B CA 1
ATOM 4299 C C . ASP B 1 126 ? 11.328 -25.531 -5.258 1 98.44 126 ASP B C 1
ATOM 4301 O O . ASP B 1 126 ? 11.07 -25.703 -4.066 1 98.44 126 ASP B O 1
ATOM 4305 N N . ILE B 1 127 ? 10.469 -25.047 -6.129 1 98.75 127 ILE B N 1
ATOM 4306 C CA . ILE B 1 127 ? 9.117 -24.672 -5.73 1 98.75 127 ILE B CA 1
ATOM 4307 C C . ILE B 1 127 ? 8.352 -25.906 -5.27 1 98.75 127 ILE B C 1
ATOM 4309 O O . ILE B 1 127 ? 7.559 -25.844 -4.328 1 98.75 127 ILE B O 1
ATOM 4313 N N . ILE B 1 128 ? 8.547 -27.078 -5.961 1 98.44 128 ILE B N 1
ATOM 4314 C CA . ILE B 1 128 ? 7.949 -28.344 -5.531 1 98.44 128 ILE B CA 1
ATOM 4315 C C . ILE B 1 128 ? 8.344 -28.641 -4.082 1 98.44 128 ILE B C 1
ATOM 4317 O O . ILE B 1 128 ? 7.48 -28.906 -3.242 1 98.44 128 ILE B O 1
ATOM 4321 N N . GLU B 1 129 ? 9.609 -28.547 -3.822 1 98.31 129 GLU B N 1
ATOM 4322 C CA . GLU B 1 129 ? 10.133 -28.875 -2.5 1 98.31 129 GLU B CA 1
ATOM 4323 C C . GLU B 1 129 ? 9.648 -27.875 -1.452 1 98.31 129 GLU B C 1
ATOM 4325 O O . GLU B 1 129 ? 9.242 -28.266 -0.358 1 98.31 129 GLU B O 1
ATOM 4330 N N . ILE B 1 130 ? 9.727 -26.594 -1.766 1 98.38 130 ILE B N 1
ATOM 4331 C CA . ILE B 1 130 ? 9.352 -25.531 -0.843 1 98.38 130 ILE B CA 1
ATOM 4332 C C . ILE B 1 130 ? 7.859 -25.609 -0.541 1 98.38 130 ILE B C 1
ATOM 4334 O O . ILE B 1 130 ? 7.438 -25.406 0.6 1 98.38 130 ILE B O 1
ATOM 4338 N N . SER B 1 131 ? 7.062 -25.859 -1.595 1 97.69 131 SER B N 1
ATOM 4339 C CA . SER B 1 131 ? 5.621 -25.984 -1.401 1 97.69 131 SER B CA 1
ATOM 4340 C C . SER B 1 131 ? 5.289 -27.125 -0.445 1 97.69 131 SER B C 1
ATOM 4342 O O . SER B 1 131 ? 4.426 -26.984 0.422 1 97.69 131 SER B O 1
ATOM 4344 N N . GLN B 1 132 ? 5.98 -28.234 -0.564 1 96.69 132 GLN B N 1
ATOM 4345 C CA . GLN B 1 132 ? 5.789 -29.375 0.33 1 96.69 132 GLN B CA 1
ATOM 4346 C C . GLN B 1 132 ? 6.242 -29.031 1.748 1 96.69 132 GLN B C 1
ATOM 4348 O O . GLN B 1 132 ? 5.578 -29.391 2.721 1 96.69 132 GLN B O 1
ATOM 4353 N N . GLN B 1 133 ? 7.324 -28.391 1.841 1 97 133 GLN B N 1
ATOM 4354 C CA . GLN B 1 133 ? 7.922 -28.047 3.129 1 97 133 GLN B CA 1
ATOM 4355 C C . GLN B 1 133 ? 7 -27.141 3.938 1 97 133 GLN B C 1
ATOM 4357 O O . GLN B 1 133 ? 6.867 -27.297 5.152 1 97 133 GLN B O 1
ATOM 4362 N N . TYR B 1 134 ? 6.316 -26.203 3.281 1 97.19 134 TYR B N 1
ATOM 4363 C CA . TYR B 1 134 ? 5.582 -25.188 4.016 1 97.19 134 TYR B CA 1
ATOM 4364 C C . TYR B 1 134 ? 4.078 -25.391 3.883 1 97.19 134 TYR B C 1
ATOM 4366 O O . TYR B 1 134 ? 3.289 -24.703 4.531 1 97.19 134 TYR B O 1
ATOM 4374 N N . GLY B 1 135 ? 3.664 -26.297 3.021 1 96.44 135 GLY B N 1
ATOM 4375 C CA . GLY B 1 135 ? 2.258 -26.656 2.896 1 96.44 135 GLY B CA 1
ATOM 4376 C C . GLY B 1 135 ? 1.488 -25.719 1.986 1 96.44 135 GLY B C 1
ATOM 4377 O O . GLY B 1 135 ? 0.264 -25.812 1.88 1 96.44 135 GLY B O 1
ATOM 4378 N N . ILE B 1 136 ? 2.193 -24.812 1.284 1 98.06 136 ILE B N 1
ATOM 4379 C CA . ILE B 1 136 ? 1.543 -23.828 0.421 1 98.06 136 ILE B CA 1
ATOM 4380 C C . ILE B 1 136 ? 1.308 -24.438 -0.96 1 98.06 136 ILE B C 1
ATOM 4382 O O . ILE B 1 136 ? 2.139 -25.203 -1.461 1 98.06 136 ILE B O 1
ATOM 4386 N N . ARG B 1 137 ? 0.189 -24.156 -1.592 1 98.31 137 ARG B N 1
ATOM 4387 C CA . ARG B 1 137 ? -0.108 -24.641 -2.932 1 98.31 137 ARG B CA 1
ATOM 4388 C C . ARG B 1 137 ? 0.59 -23.812 -3.994 1 98.31 137 ARG B C 1
ATOM 4390 O O . ARG B 1 137 ? 0.642 -22.578 -3.887 1 98.31 137 ARG B O 1
ATOM 4397 N N . ALA B 1 138 ? 1.171 -24.5 -4.969 1 98.75 138 ALA B N 1
ATOM 4398 C CA . ALA B 1 138 ? 1.914 -23.766 -5.996 1 98.75 138 ALA B CA 1
ATOM 4399 C C . ALA B 1 138 ? 1.648 -24.344 -7.383 1 98.75 138 ALA B C 1
ATOM 4401 O O . ALA B 1 138 ? 1.405 -25.547 -7.523 1 98.75 138 ALA B O 1
ATOM 4402 N N . ALA B 1 139 ? 1.59 -23.531 -8.352 1 98.88 139 ALA B N 1
ATOM 4403 C CA . ALA B 1 139 ? 1.694 -23.891 -9.766 1 98.88 139 ALA B CA 1
ATOM 4404 C C . ALA B 1 139 ? 2.922 -23.25 -10.406 1 98.88 139 ALA B C 1
ATOM 4406 O O . ALA B 1 139 ? 3.145 -22.047 -10.266 1 98.88 139 ALA B O 1
ATOM 4407 N N . ALA B 1 140 ? 3.764 -24.047 -10.984 1 98.81 140 ALA B N 1
ATOM 4408 C CA . ALA B 1 140 ? 4.988 -23.531 -11.594 1 98.81 140 ALA B CA 1
ATOM 4409 C C . ALA B 1 140 ? 5.508 -24.484 -12.672 1 98.81 140 ALA B C 1
ATOM 4411 O O . ALA B 1 140 ? 5.051 -25.625 -12.773 1 98.81 140 ALA B O 1
ATOM 4412 N N . GLY B 1 141 ? 6.371 -24.062 -13.422 1 98.69 141 GLY B N 1
ATOM 4413 C CA . GLY B 1 141 ? 7.062 -24.781 -14.477 1 98.69 141 GLY B CA 1
ATOM 4414 C C . GLY B 1 141 ? 8.266 -24.047 -15.023 1 98.69 141 GLY B C 1
ATOM 4415 O O . GLY B 1 141 ? 8.555 -22.922 -14.609 1 98.69 141 GLY B O 1
ATOM 4416 N N . TYR B 1 142 ? 9 -24.75 -15.844 1 98.12 142 TYR B N 1
ATOM 4417 C CA . TYR B 1 142 ? 10.117 -24.078 -16.516 1 98.12 142 TYR B CA 1
ATOM 4418 C C . TYR B 1 142 ? 9.609 -23.047 -17.5 1 98.12 142 TYR B C 1
ATOM 4420 O O . TYR B 1 142 ? 8.516 -23.188 -18.062 1 98.12 142 TYR B O 1
ATOM 4428 N N . THR B 1 143 ? 10.375 -22.016 -17.719 1 98.06 143 THR B N 1
ATOM 4429 C CA . THR B 1 143 ? 9.938 -20.891 -18.531 1 98.06 143 THR B CA 1
ATOM 4430 C C . THR B 1 143 ? 10.586 -20.953 -19.906 1 98.06 143 THR B C 1
ATOM 4432 O O . THR B 1 143 ? 11.812 -21.031 -20.031 1 98.06 143 THR B O 1
ATOM 4435 N N . PHE B 1 144 ? 9.781 -20.953 -20.953 1 98.38 144 PHE B N 1
ATOM 4436 C CA . PHE B 1 144 ? 10.281 -20.766 -22.312 1 98.38 144 PHE B CA 1
ATOM 4437 C C . PHE B 1 144 ? 10.727 -19.328 -22.547 1 98.38 144 PHE B C 1
ATOM 4439 O O . PHE B 1 144 ? 9.938 -18.391 -22.391 1 98.38 144 PHE B O 1
ATOM 4446 N N . LEU B 1 145 ? 11.883 -19.094 -22.812 1 95.88 145 LEU B N 1
ATOM 4447 C CA . LEU B 1 145 ? 12.57 -17.859 -23.141 1 95.88 145 LEU B CA 1
ATOM 4448 C C . LEU B 1 145 ? 13.695 -18.109 -24.141 1 95.88 145 LEU B C 1
ATOM 4450 O O . LEU B 1 145 ? 14.836 -18.359 -23.734 1 95.88 145 LEU B O 1
ATOM 4454 N N . ASP B 1 146 ? 13.523 -17.859 -25.391 1 95.56 146 ASP B N 1
ATOM 4455 C CA . ASP B 1 146 ? 14.32 -18.391 -26.484 1 95.56 146 ASP B CA 1
ATOM 4456 C C . ASP B 1 146 ? 15.742 -17.844 -26.453 1 95.56 146 ASP B C 1
ATOM 4458 O O . ASP B 1 146 ? 16.688 -18.516 -26.844 1 95.56 146 ASP B O 1
ATOM 4462 N N . LYS B 1 147 ? 15.93 -16.594 -25.984 1 90.81 147 LYS B N 1
ATOM 4463 C CA . LYS B 1 147 ? 17.25 -15.969 -25.984 1 90.81 147 LYS B CA 1
ATOM 4464 C C . LYS B 1 147 ? 18.156 -16.594 -24.922 1 90.81 147 LYS B C 1
ATOM 4466 O O . LYS B 1 147 ? 19.375 -16.469 -25 1 90.81 147 LYS B O 1
ATOM 4471 N N . ILE B 1 148 ? 17.547 -17.297 -24.016 1 89.56 148 ILE B N 1
ATOM 4472 C CA . ILE B 1 148 ? 18.312 -17.766 -22.875 1 89.56 148 ILE B CA 1
ATOM 4473 C C . ILE B 1 148 ? 18.344 -19.297 -22.859 1 89.56 148 ILE B C 1
ATOM 4475 O O . ILE B 1 148 ? 19.375 -19.891 -22.531 1 89.56 148 ILE B O 1
ATOM 4479 N N . PHE B 1 149 ? 17.25 -19.938 -23.25 1 93.62 149 PHE B N 1
ATOM 4480 C CA . PHE B 1 149 ? 17.125 -21.391 -23.109 1 93.62 149 PHE B CA 1
ATOM 4481 C C . PHE B 1 149 ? 16.734 -22.031 -24.438 1 93.62 149 PHE B C 1
ATOM 4483 O O . PHE B 1 149 ? 15.93 -21.469 -25.188 1 93.62 149 PHE B O 1
ATOM 4490 N N . ASP B 1 150 ? 17.266 -23.25 -24.656 1 97.25 150 ASP B N 1
ATOM 4491 C CA . ASP B 1 150 ? 16.797 -24.062 -25.781 1 97.25 150 ASP B CA 1
ATOM 4492 C C . ASP B 1 150 ? 15.391 -24.609 -25.5 1 97.25 150 ASP B C 1
ATOM 4494 O O . ASP B 1 150 ? 15.188 -25.344 -24.531 1 97.25 150 ASP B O 1
ATOM 4498 N N . PRO B 1 151 ? 14.445 -24.281 -26.375 1 98.12 151 PRO B N 1
ATOM 4499 C CA . PRO B 1 151 ? 13.062 -24.703 -26.109 1 98.12 151 PRO B CA 1
ATOM 4500 C C . PRO B 1 151 ? 12.914 -26.203 -25.953 1 98.12 151 PRO B C 1
ATOM 4502 O O . PRO B 1 151 ? 12.086 -26.672 -25.172 1 98.12 151 PRO B O 1
ATOM 4505 N N . GLU B 1 152 ? 13.68 -26.938 -26.719 1 98.06 152 GLU B N 1
ATOM 4506 C CA . GLU B 1 152 ? 13.594 -28.391 -26.625 1 98.06 152 GLU B CA 1
ATOM 4507 C C . GLU B 1 152 ? 14.094 -28.891 -25.266 1 98.06 152 GLU B C 1
ATOM 4509 O O . GLU B 1 152 ? 13.562 -29.859 -24.719 1 98.06 152 GLU B O 1
ATOM 4514 N N . GLU B 1 153 ? 15.086 -28.281 -24.812 1 98.12 153 GLU B N 1
ATOM 4515 C CA . GLU B 1 153 ? 15.586 -28.625 -23.484 1 98.12 153 GLU B CA 1
ATOM 4516 C C . GLU B 1 153 ? 14.578 -28.266 -22.406 1 98.12 153 GLU B C 1
ATOM 4518 O O . GLU B 1 153 ? 14.383 -29.016 -21.453 1 98.12 153 GLU B O 1
ATOM 4523 N N . VAL B 1 154 ? 13.992 -27.109 -22.547 1 98.31 154 VAL B N 1
ATOM 4524 C CA . VAL B 1 154 ? 12.953 -26.688 -21.609 1 98.31 154 VAL B CA 1
ATOM 4525 C C . VAL B 1 154 ? 11.812 -27.703 -21.609 1 98.31 154 VAL B C 1
ATOM 4527 O O . VAL B 1 154 ? 11.328 -28.094 -20.531 1 98.31 154 VAL B O 1
ATOM 4530 N N . ALA B 1 155 ? 11.43 -28.109 -22.781 1 98.38 155 ALA B N 1
ATOM 4531 C CA . ALA B 1 155 ? 10.344 -29.078 -22.906 1 98.38 155 ALA B CA 1
ATOM 4532 C C . ALA B 1 155 ? 10.695 -30.391 -22.219 1 98.38 155 ALA B C 1
ATOM 4534 O O . ALA B 1 155 ? 9.852 -30.984 -21.547 1 98.38 155 ALA B O 1
ATOM 4535 N N . LYS B 1 156 ? 11.922 -30.859 -22.438 1 98.19 156 LYS B N 1
ATOM 4536 C CA . LYS B 1 156 ? 12.383 -32.094 -21.812 1 98.19 156 LYS B CA 1
ATOM 4537 C C . LYS B 1 156 ? 12.328 -31.984 -20.297 1 98.19 156 LYS B C 1
ATOM 4539 O O . LYS B 1 156 ? 11.867 -32.906 -19.609 1 98.19 156 LYS B O 1
ATOM 4544 N N . MET B 1 157 ? 12.789 -30.906 -19.766 1 98.25 157 MET B N 1
ATOM 4545 C CA . MET B 1 157 ? 12.789 -30.688 -18.328 1 98.25 157 MET B CA 1
ATOM 4546 C C . MET B 1 157 ? 11.367 -30.578 -17.781 1 98.25 157 MET B C 1
ATOM 4548 O O . MET B 1 157 ? 11.055 -31.125 -16.719 1 98.25 157 MET B O 1
ATOM 4552 N N . GLN B 1 158 ? 10.539 -29.875 -18.484 1 98.38 158 GLN B N 1
ATOM 4553 C CA . GLN B 1 158 ? 9.141 -29.703 -18.109 1 98.38 158 GLN B CA 1
ATOM 4554 C C . GLN B 1 158 ? 8.438 -31.047 -17.969 1 98.38 158 GLN B C 1
ATOM 4556 O O . GLN B 1 158 ? 7.645 -31.25 -17.062 1 98.38 158 GLN B O 1
ATOM 4561 N N . ARG B 1 159 ? 8.719 -31.953 -18.875 1 97.88 159 ARG B N 1
ATOM 4562 C CA . ARG B 1 159 ? 8.086 -33.281 -18.891 1 97.88 159 ARG B CA 1
ATOM 4563 C C . ARG B 1 159 ? 8.453 -34.062 -17.641 1 97.88 159 ARG B C 1
ATOM 4565 O O . ARG B 1 159 ? 7.746 -35 -17.266 1 97.88 159 ARG B O 1
ATOM 4572 N N . ARG B 1 160 ? 9.492 -33.656 -16.969 1 97.31 160 ARG B N 1
ATOM 4573 C CA . ARG B 1 160 ? 9.969 -34.375 -15.797 1 97.31 160 ARG B CA 1
ATOM 4574 C C . ARG B 1 160 ? 9.25 -33.906 -14.539 1 97.31 160 ARG B C 1
ATOM 4576 O O . ARG B 1 160 ? 9.297 -34.562 -13.5 1 97.31 160 ARG B O 1
ATOM 4583 N N . LEU B 1 161 ? 8.641 -32.781 -14.609 1 97.69 161 LEU B N 1
ATOM 4584 C CA . LEU B 1 161 ? 7.93 -32.25 -13.445 1 97.69 161 LEU B CA 1
ATOM 4585 C C . LEU B 1 161 ? 6.691 -33.094 -13.156 1 97.69 161 LEU B C 1
ATOM 4587 O O . LEU B 1 161 ? 5.965 -33.469 -14.07 1 97.69 161 LEU B O 1
ATOM 4591 N N . ARG B 1 162 ? 6.504 -33.406 -11.883 1 94.69 162 ARG B N 1
ATOM 4592 C CA . ARG B 1 162 ? 5.371 -34.25 -11.477 1 94.69 162 ARG B CA 1
ATOM 4593 C C . ARG B 1 162 ? 4.43 -33.469 -10.562 1 94.69 162 ARG B C 1
ATOM 4595 O O . ARG B 1 162 ? 4.875 -32.688 -9.711 1 94.69 162 ARG B O 1
ATOM 4602 N N . GLU B 1 163 ? 3.205 -33.625 -10.828 1 96.44 163 GLU B N 1
ATOM 4603 C CA . GLU B 1 163 ? 2.178 -33.062 -9.961 1 96.44 163 GLU B CA 1
ATOM 4604 C C . GLU B 1 163 ? 2.186 -33.688 -8.586 1 96.44 163 GLU B C 1
ATOM 4606 O O . GLU B 1 163 ? 2.443 -34.906 -8.453 1 96.44 163 GLU B O 1
ATOM 4611 N N . THR B 1 164 ? 2.006 -32.938 -7.535 1 96 164 THR B N 1
ATOM 4612 C CA . THR B 1 164 ? 1.765 -33.406 -6.176 1 96 164 THR B CA 1
ATOM 4613 C C . THR B 1 164 ? 0.467 -32.812 -5.621 1 96 164 THR B C 1
ATOM 4615 O O . THR B 1 164 ? -0.272 -32.156 -6.34 1 96 164 THR B O 1
ATOM 4618 N N . ASN B 1 165 ? 0.181 -33.188 -4.398 1 93.69 165 ASN B N 1
ATOM 4619 C CA . ASN B 1 165 ? -1.021 -32.656 -3.768 1 93.69 165 ASN B CA 1
ATOM 4620 C C . ASN B 1 165 ? -0.938 -31.141 -3.596 1 93.69 165 ASN B C 1
ATOM 4622 O O . ASN B 1 165 ? -1.965 -30.469 -3.498 1 93.69 165 ASN B O 1
ATOM 4626 N N . LEU B 1 166 ? 0.28 -30.562 -3.625 1 97 166 LEU B N 1
ATOM 4627 C CA . LEU B 1 166 ? 0.456 -29.141 -3.355 1 97 166 LEU B CA 1
ATOM 4628 C C . LEU B 1 166 ? 1.099 -28.438 -4.547 1 97 166 LEU B C 1
ATOM 4630 O O . LEU B 1 166 ? 1.282 -27.219 -4.527 1 97 166 LEU B O 1
ATOM 4634 N N . PHE B 1 167 ? 1.402 -29.219 -5.602 1 98 167 PHE B N 1
ATOM 4635 C CA . PHE B 1 167 ? 2.119 -28.625 -6.723 1 98 167 PHE B CA 1
ATOM 4636 C C . PHE B 1 167 ? 1.498 -29.062 -8.047 1 98 167 PHE B C 1
ATOM 4638 O O . PHE B 1 167 ? 1.252 -30.25 -8.273 1 98 167 PHE B O 1
ATOM 4645 N N . LYS B 1 168 ? 1.251 -28.109 -8.875 1 98.19 168 LYS B N 1
ATOM 4646 C CA . LYS B 1 168 ? 0.75 -28.344 -10.227 1 98.19 168 LYS B CA 1
ATOM 4647 C C . LYS B 1 168 ? 1.738 -27.844 -11.273 1 98.19 168 LYS B C 1
ATOM 4649 O O . LYS B 1 168 ? 2.064 -26.641 -11.297 1 98.19 168 LYS B O 1
ATOM 4654 N N . PRO B 1 169 ? 2.258 -28.719 -12.117 1 98.5 169 PRO B N 1
ATOM 4655 C CA . PRO B 1 169 ? 3.104 -28.234 -13.211 1 98.5 169 PRO B CA 1
ATOM 4656 C C . PRO B 1 169 ? 2.322 -27.453 -14.258 1 98.5 169 PRO B C 1
ATOM 4658 O O . PRO B 1 169 ? 1.26 -27.906 -14.703 1 98.5 169 PRO B O 1
ATOM 4661 N N . ILE B 1 170 ? 2.781 -26.297 -14.602 1 98.81 170 ILE B N 1
ATOM 4662 C CA . ILE B 1 170 ? 2.195 -25.5 -15.664 1 98.81 170 ILE B CA 1
ATOM 4663 C C . ILE B 1 170 ? 3.273 -25.109 -16.672 1 98.81 170 ILE B C 1
ATOM 4665 O O . ILE B 1 170 ? 4.465 -25.297 -16.422 1 98.81 170 ILE B O 1
ATOM 4669 N N . ILE B 1 171 ? 2.834 -24.656 -17.844 1 98.81 171 ILE B N 1
ATOM 4670 C CA . ILE B 1 171 ? 3.768 -24.234 -18.891 1 98.81 171 ILE B CA 1
ATOM 4671 C C . ILE B 1 171 ? 3.951 -22.719 -18.828 1 98.81 171 ILE B C 1
ATOM 4673 O O . ILE B 1 171 ? 2.998 -21.953 -19.047 1 98.81 171 ILE B O 1
ATOM 4677 N N . ASN B 1 172 ? 5.16 -22.312 -18.5 1 98.88 172 ASN B N 1
ATOM 4678 C CA . ASN B 1 172 ? 5.453 -20.891 -18.5 1 98.88 172 ASN B CA 1
ATOM 4679 C C . ASN B 1 172 ? 6.074 -20.438 -19.812 1 98.88 172 ASN B C 1
ATOM 4681 O O . ASN B 1 172 ? 7.062 -21.016 -20.266 1 98.88 172 ASN B O 1
ATOM 4685 N N . VAL B 1 173 ? 5.492 -19.516 -20.438 1 98.75 173 VAL B N 1
ATOM 4686 C CA . VAL B 1 173 ? 6.051 -18.781 -21.562 1 98.75 173 VAL B CA 1
ATOM 4687 C C . VAL B 1 173 ? 6.242 -17.312 -21.188 1 98.75 173 VAL B C 1
ATOM 4689 O O . VAL B 1 173 ? 5.285 -16.641 -20.812 1 98.75 173 VAL B O 1
ATOM 4692 N N . HIS B 1 174 ? 7.438 -16.906 -21.281 1 96.94 174 HIS B N 1
ATOM 4693 C CA . HIS B 1 174 ? 7.691 -15.547 -20.828 1 96.94 174 HIS B CA 1
ATOM 4694 C C . HIS B 1 174 ? 6.746 -14.562 -21.5 1 96.94 174 HIS B C 1
ATOM 4696 O O . HIS B 1 174 ? 6.043 -13.812 -20.812 1 96.94 174 HIS B O 1
ATOM 4702 N N . SER B 1 175 ? 6.762 -14.492 -22.828 1 96.56 175 SER B N 1
ATOM 4703 C CA . SER B 1 175 ? 5.922 -13.594 -23.625 1 96.56 175 SER B CA 1
ATOM 4704 C C . SER B 1 175 ? 5.957 -13.977 -25.094 1 96.56 175 SER B C 1
ATOM 4706 O O . SER B 1 175 ? 6.793 -14.781 -25.516 1 96.56 175 SER B O 1
ATOM 4708 N N . ILE B 1 176 ? 5.059 -13.406 -25.875 1 96.62 176 ILE B N 1
ATOM 4709 C CA . ILE B 1 176 ? 5.016 -13.719 -27.297 1 96.62 176 ILE B CA 1
ATOM 4710 C C . ILE B 1 176 ? 6.223 -13.102 -28 1 96.62 176 ILE B C 1
ATOM 4712 O O . ILE B 1 176 ? 6.672 -13.602 -29.031 1 96.62 176 ILE B O 1
ATOM 4716 N N . TYR B 1 177 ? 6.785 -12.031 -27.406 1 93.31 177 TYR B N 1
ATOM 4717 C CA . TYR B 1 177 ? 7.918 -11.383 -28.047 1 93.31 177 TYR B CA 1
ATOM 4718 C C . TYR B 1 177 ? 9.234 -12 -27.594 1 93.31 177 TYR B C 1
ATOM 4720 O O . TYR B 1 177 ? 10.297 -11.695 -28.141 1 93.31 177 TYR B O 1
ATOM 4728 N N . ALA B 1 178 ? 9.164 -12.891 -26.609 1 93.88 178 ALA B N 1
ATOM 4729 C CA . ALA B 1 178 ? 10.398 -13.492 -26.094 1 93.88 178 ALA B CA 1
ATOM 4730 C C . ALA B 1 178 ? 10.594 -14.898 -26.656 1 93.88 178 ALA B C 1
ATOM 4732 O O . ALA B 1 178 ? 11.578 -15.562 -26.344 1 93.88 178 ALA B O 1
ATOM 4733 N N . VAL B 1 179 ? 9.656 -15.406 -27.5 1 97.25 179 VAL B N 1
ATOM 4734 C CA . VAL B 1 179 ? 9.742 -16.75 -28.062 1 97.25 179 VAL B CA 1
ATOM 4735 C C . VAL B 1 179 ? 9.312 -16.734 -29.531 1 97.25 179 VAL B C 1
ATOM 4737 O O . VAL B 1 179 ? 8.656 -15.789 -29.969 1 97.25 179 VAL B O 1
ATOM 4740 N N . ASN B 1 180 ? 9.773 -17.734 -30.281 1 97 180 ASN B N 1
ATOM 4741 C CA . ASN B 1 180 ? 9.32 -17.875 -31.672 1 97 180 ASN B CA 1
ATOM 4742 C C . ASN B 1 180 ? 8.039 -18.703 -31.75 1 97 180 ASN B C 1
ATOM 4744 O O . ASN B 1 180 ? 7.586 -19.266 -30.75 1 97 180 ASN B O 1
ATOM 4748 N N . GLU B 1 181 ? 7.465 -18.688 -32.906 1 97.94 181 GLU B N 1
ATOM 4749 C CA . GLU B 1 181 ? 6.207 -19.406 -33.125 1 97.94 181 GLU B CA 1
ATOM 4750 C C . GLU B 1 181 ? 6.355 -20.891 -32.844 1 97.94 181 GLU B C 1
ATOM 4752 O O . GLU B 1 181 ? 5.461 -21.5 -32.25 1 97.94 181 GLU B O 1
ATOM 4757 N N . LYS B 1 182 ? 7.43 -21.5 -33.281 1 98.19 182 LYS B N 1
ATOM 4758 C CA . LYS B 1 182 ? 7.68 -22.906 -33.031 1 98.19 182 LYS B CA 1
ATOM 4759 C C . LYS B 1 182 ? 7.668 -23.219 -31.531 1 98.19 182 LYS B C 1
ATOM 4761 O O . LYS B 1 182 ? 7.172 -24.266 -31.109 1 98.19 182 LYS B O 1
ATOM 4766 N N . THR B 1 183 ? 8.25 -22.328 -30.781 1 98.62 183 THR B N 1
ATOM 4767 C CA . THR B 1 183 ? 8.281 -22.484 -29.328 1 98.62 183 THR B CA 1
ATOM 4768 C C . THR B 1 183 ? 6.871 -22.406 -28.75 1 98.62 183 THR B C 1
ATOM 4770 O O . THR B 1 183 ? 6.527 -23.156 -27.844 1 98.62 183 THR B O 1
ATOM 4773 N N . LEU B 1 184 ? 6.066 -21.516 -29.234 1 98.62 184 LEU B N 1
ATOM 4774 C CA . LEU B 1 184 ? 4.68 -21.406 -28.797 1 98.62 184 LEU B CA 1
ATOM 4775 C C . LEU B 1 184 ? 3.914 -22.688 -29.078 1 98.62 184 LEU B C 1
ATOM 4777 O O . LEU B 1 184 ? 3.129 -23.141 -28.234 1 98.62 184 LEU B O 1
ATOM 4781 N N . LEU B 1 185 ? 4.148 -23.219 -30.234 1 98.5 185 LEU B N 1
ATOM 4782 C CA . LEU B 1 185 ? 3.475 -24.453 -30.609 1 98.5 185 LEU B CA 1
ATOM 4783 C C . LEU B 1 185 ? 3.955 -25.625 -29.75 1 98.5 185 LEU B C 1
ATOM 4785 O O . LEU B 1 185 ? 3.164 -26.5 -29.391 1 98.5 185 LEU B O 1
ATOM 4789 N N . LEU B 1 186 ? 5.23 -25.625 -29.484 1 98.5 186 LEU B N 1
ATOM 4790 C CA . LEU B 1 186 ? 5.777 -26.609 -28.562 1 98.5 186 LEU B CA 1
ATOM 4791 C C . LEU B 1 186 ? 5.141 -26.484 -27.188 1 98.5 186 LEU B C 1
ATOM 4793 O O . LEU B 1 186 ? 4.793 -27.484 -26.562 1 98.5 186 LEU B O 1
ATOM 4797 N N . ALA B 1 187 ? 5.012 -25.297 -26.703 1 98.69 187 ALA B N 1
ATOM 4798 C CA . ALA B 1 187 ? 4.359 -25.047 -25.422 1 98.69 187 ALA B CA 1
ATOM 4799 C C . ALA B 1 187 ? 2.912 -25.531 -25.422 1 98.69 187 ALA B C 1
ATOM 4801 O O . ALA B 1 187 ? 2.436 -26.109 -24.453 1 98.69 187 ALA B O 1
ATOM 4802 N N . LYS B 1 188 ? 2.221 -25.219 -26.516 1 98.5 188 LYS B N 1
ATOM 4803 C CA . LYS B 1 188 ? 0.845 -25.672 -26.672 1 98.5 188 LYS B CA 1
ATOM 4804 C C . LYS B 1 188 ? 0.759 -27.203 -26.562 1 98.5 188 LYS B C 1
ATOM 4806 O O . LYS B 1 188 ? -0.084 -27.719 -25.844 1 98.5 188 LYS B O 1
ATOM 4811 N N . ASP B 1 189 ? 1.608 -27.859 -27.281 1 98 189 ASP B N 1
ATOM 4812 C CA . ASP B 1 189 ? 1.631 -29.312 -27.281 1 98 189 ASP B CA 1
ATOM 4813 C C . ASP B 1 189 ? 1.891 -29.859 -25.875 1 98 189 ASP B C 1
ATOM 4815 O O . ASP B 1 189 ? 1.255 -30.828 -25.453 1 98 189 ASP B O 1
ATOM 4819 N N . LEU B 1 190 ? 2.795 -29.266 -25.172 1 98 190 LEU B N 1
ATOM 4820 C CA . LEU B 1 190 ? 3.131 -29.688 -23.812 1 98 190 LEU B CA 1
ATOM 4821 C C . LEU B 1 190 ? 1.942 -29.484 -22.875 1 98 190 LEU B C 1
ATOM 4823 O O . LEU B 1 190 ? 1.688 -30.328 -22 1 98 190 LEU B O 1
ATOM 4827 N N . ALA B 1 191 ? 1.301 -28.344 -22.984 1 98.06 191 ALA B N 1
ATOM 4828 C CA . ALA B 1 191 ? 0.137 -28.062 -22.156 1 98.06 191 ALA B CA 1
ATOM 4829 C C . ALA B 1 191 ? -0.951 -29.109 -22.359 1 98.06 191 ALA B C 1
ATOM 4831 O O . ALA B 1 191 ? -1.591 -29.547 -21.391 1 98.06 191 ALA B O 1
ATOM 4832 N N . GLU B 1 192 ? -1.151 -29.484 -23.594 1 97.12 192 GLU B N 1
ATOM 4833 C CA . GLU B 1 192 ? -2.131 -30.516 -23.922 1 97.12 192 GLU B CA 1
ATOM 4834 C C . GLU B 1 192 ? -1.7 -31.875 -23.375 1 97.12 192 GLU B C 1
ATOM 4836 O O . GLU B 1 192 ? -2.504 -32.594 -22.781 1 97.12 192 GLU B O 1
ATOM 4841 N N . GLU B 1 193 ? -0.431 -32.156 -23.594 1 96.81 193 GLU B N 1
ATOM 4842 C CA . GLU B 1 193 ? 0.144 -33.406 -23.141 1 96.81 193 GLU B CA 1
ATOM 4843 C C . GLU B 1 193 ? -0.001 -33.562 -21.625 1 96.81 193 GLU B C 1
ATOM 4845 O O . GLU B 1 193 ? -0.299 -34.656 -21.125 1 96.81 193 GLU B O 1
ATOM 4850 N N . GLN B 1 194 ? 0.16 -32.531 -20.875 1 96.31 194 GLN B N 1
ATOM 4851 C CA . GLN B 1 194 ? 0.193 -32.594 -19.422 1 96.31 194 GLN B CA 1
ATOM 4852 C C . GLN B 1 194 ? -1.142 -32.156 -18.828 1 96.31 194 GLN B C 1
ATOM 4854 O O . GLN B 1 194 ? -1.285 -32.062 -17.609 1 96.31 194 GLN B O 1
ATOM 4859 N N . ASN B 1 195 ? -2.109 -31.859 -19.672 1 95.75 195 ASN B N 1
ATOM 4860 C CA . ASN B 1 195 ? -3.432 -31.406 -19.25 1 95.75 195 ASN B CA 1
ATOM 4861 C C . ASN B 1 195 ? -3.34 -30.234 -18.281 1 95.75 195 ASN B C 1
ATOM 4863 O O . ASN B 1 195 ? -3.885 -30.297 -17.172 1 95.75 195 ASN B O 1
ATOM 4867 N N . THR B 1 196 ? -2.594 -29.281 -18.656 1 97.75 196 THR B N 1
ATOM 4868 C CA . THR B 1 196 ? -2.381 -28.078 -17.859 1 97.75 196 THR B CA 1
ATOM 4869 C C . THR B 1 196 ? -2.527 -26.828 -18.719 1 97.75 196 THR B C 1
ATOM 4871 O O . THR B 1 196 ? -3.135 -26.875 -19.797 1 97.75 196 THR B O 1
ATOM 4874 N N . TRP B 1 197 ? -2.191 -25.609 -18.219 1 98.44 197 TRP B N 1
ATOM 4875 C CA . TRP B 1 197 ? -2.398 -24.375 -18.969 1 98.44 197 TRP B CA 1
ATOM 4876 C C . TRP B 1 197 ? -1.082 -23.641 -19.172 1 98.44 197 TRP B C 1
ATOM 4878 O O . TRP B 1 197 ? -0.071 -23.969 -18.547 1 98.44 197 TRP B O 1
ATOM 4888 N N . ILE B 1 198 ? -1.064 -22.719 -20.094 1 98.81 198 ILE B N 1
ATOM 4889 C CA . ILE B 1 198 ? 0.069 -21.844 -20.375 1 98.81 198 ILE B CA 1
ATOM 4890 C C . ILE B 1 198 ? -0.079 -20.547 -19.594 1 98.81 198 ILE B C 1
ATOM 4892 O O . ILE B 1 198 ? -1.127 -19.891 -19.641 1 98.81 198 ILE B O 1
ATOM 4896 N N . ASN B 1 199 ? 0.852 -20.203 -18.766 1 98.88 199 ASN B N 1
ATOM 4897 C CA . ASN B 1 199 ? 0.982 -18.906 -18.109 1 98.88 199 ASN B CA 1
ATOM 4898 C C . ASN B 1 199 ? 1.889 -17.969 -18.906 1 98.88 199 ASN B C 1
ATOM 4900 O O . ASN B 1 199 ? 3.051 -18.297 -19.156 1 98.88 199 ASN B O 1
ATOM 4904 N N . ILE B 1 200 ? 1.379 -16.766 -19.297 1 98.88 200 ILE B N 1
ATOM 4905 C CA . ILE B 1 200 ? 2.141 -15.953 -20.234 1 98.88 200 ILE B CA 1
ATOM 4906 C C . ILE B 1 200 ? 1.874 -14.477 -19.984 1 98.88 200 ILE B C 1
ATOM 4908 O O . ILE B 1 200 ? 0.737 -14.078 -19.719 1 98.88 200 ILE B O 1
ATOM 4912 N N . HIS B 1 201 ? 2.941 -13.641 -19.922 1 98.19 201 HIS B N 1
ATOM 4913 C CA . HIS B 1 201 ? 2.742 -12.203 -20.016 1 98.19 201 HIS B CA 1
ATOM 4914 C C . HIS B 1 201 ? 2.146 -11.812 -21.375 1 98.19 201 HIS B C 1
ATOM 4916 O O . HIS B 1 201 ? 2.658 -12.219 -22.422 1 98.19 201 HIS B O 1
ATOM 4922 N N . LEU B 1 202 ? 1.167 -10.977 -21.344 1 98.5 202 LEU B N 1
ATOM 4923 C CA . LEU B 1 202 ? 0.462 -10.703 -22.594 1 98.5 202 LEU B CA 1
ATOM 4924 C C . LEU B 1 202 ? -0.109 -9.289 -22.594 1 98.5 202 LEU B C 1
ATOM 4926 O O . LEU B 1 202 ? -0.696 -8.844 -21.609 1 98.5 202 LEU B O 1
ATOM 4930 N N . SER B 1 203 ? 0.059 -8.562 -23.734 1 98.31 203 SER B N 1
ATOM 4931 C CA . SER B 1 203 ? -0.465 -7.215 -23.938 1 98.31 203 SER B CA 1
ATOM 4932 C C . SER B 1 203 ? -0.081 -6.285 -22.797 1 98.31 203 SER B C 1
ATOM 4934 O O . SER B 1 203 ? -0.933 -5.582 -22.25 1 98.31 203 SER B O 1
ATOM 4936 N N . GLU B 1 204 ? 1.192 -6.355 -22.438 1 96.06 204 GLU B N 1
ATOM 4937 C CA . GLU B 1 204 ? 1.686 -5.621 -21.281 1 96.06 204 GLU B CA 1
ATOM 4938 C C . GLU B 1 204 ? 2.129 -4.215 -21.656 1 96.06 204 GLU B C 1
ATOM 4940 O O . GLU B 1 204 ? 1.969 -3.273 -20.875 1 96.06 204 GLU B O 1
ATOM 4945 N N . THR B 1 205 ? 2.723 -4.109 -22.859 1 95.25 205 THR B N 1
ATOM 4946 C CA . THR B 1 205 ? 3.297 -2.83 -23.266 1 95.25 205 THR B CA 1
ATOM 4947 C C . THR B 1 205 ? 2.795 -2.42 -24.641 1 95.25 205 THR B C 1
ATOM 4949 O O . THR B 1 205 ? 2.387 -3.268 -25.438 1 95.25 205 THR B O 1
ATOM 4952 N N . ARG B 1 206 ? 2.904 -1.148 -25.047 1 94.38 206 ARG B N 1
ATOM 4953 C CA . ARG B 1 206 ? 2.582 -0.621 -26.375 1 94.38 206 ARG B CA 1
ATOM 4954 C C . ARG B 1 206 ? 3.498 -1.216 -27.438 1 94.38 206 ARG B C 1
ATOM 4956 O O . ARG B 1 206 ? 3.059 -1.505 -28.547 1 94.38 206 ARG B O 1
ATOM 4963 N N . LYS B 1 207 ? 4.707 -1.359 -26.969 1 94.5 207 LYS B N 1
ATOM 4964 C CA . LYS B 1 207 ? 5.688 -1.921 -27.891 1 94.5 207 LYS B CA 1
ATOM 4965 C C . LYS B 1 207 ? 5.293 -3.332 -28.312 1 94.5 207 LYS B C 1
ATOM 4967 O O . LYS B 1 207 ? 5.422 -3.691 -29.484 1 94.5 207 LYS B O 1
ATOM 4972 N N . GLU B 1 208 ? 4.828 -4.117 -27.406 1 95.5 208 GLU B N 1
ATOM 4973 C CA . GLU B 1 208 ? 4.387 -5.477 -27.719 1 95.5 208 GLU B CA 1
ATOM 4974 C C . GLU B 1 208 ? 3.258 -5.473 -28.734 1 95.5 208 GLU B C 1
ATOM 4976 O O . GLU B 1 208 ? 3.266 -6.266 -29.688 1 95.5 208 GLU B O 1
ATOM 4981 N N . ILE B 1 209 ? 2.291 -4.555 -28.562 1 97 209 ILE B N 1
ATOM 4982 C CA . ILE B 1 209 ? 1.148 -4.457 -29.469 1 97 209 ILE B CA 1
ATOM 4983 C C . ILE B 1 209 ? 1.628 -4.094 -30.859 1 97 209 ILE B C 1
ATOM 4985 O O . ILE B 1 209 ? 1.266 -4.754 -31.844 1 97 209 ILE B O 1
ATOM 4989 N N . TYR B 1 210 ? 2.486 -3.078 -30.875 1 96.5 210 TYR B N 1
ATOM 4990 C CA . TYR B 1 210 ? 2.988 -2.574 -32.156 1 96.5 210 TYR B CA 1
ATOM 4991 C C . TYR B 1 210 ? 3.785 -3.646 -32.875 1 96.5 210 TYR B C 1
ATOM 4993 O O . TYR B 1 210 ? 3.539 -3.91 -34.062 1 96.5 210 TYR B O 1
ATOM 5001 N N . GLU B 1 211 ? 4.66 -4.301 -32.188 1 96.25 211 GLU B N 1
ATOM 5002 C CA . GLU B 1 211 ? 5.547 -5.281 -32.781 1 96.25 211 GLU B CA 1
ATOM 5003 C C . GLU B 1 211 ? 4.777 -6.523 -33.25 1 96.25 211 GLU B C 1
ATOM 5005 O O . GLU B 1 211 ? 5.07 -7.105 -34.281 1 96.25 211 GLU B O 1
ATOM 5010 N N . THR B 1 212 ? 3.826 -6.965 -32.469 1 97.31 212 THR B N 1
ATOM 5011 C CA . THR B 1 212 ? 3.031 -8.141 -32.812 1 97.31 212 THR B CA 1
ATOM 5012 C C . THR B 1 212 ? 2.184 -7.863 -34.062 1 97.31 212 THR B C 1
ATOM 5014 O O . THR B 1 212 ? 2.123 -8.695 -34.969 1 97.31 212 THR B O 1
ATOM 5017 N N . LYS B 1 213 ? 1.581 -6.688 -34.062 1 97.25 213 LYS B N 1
ATOM 5018 C CA . LYS B 1 213 ? 0.774 -6.309 -35.219 1 97.25 213 LYS B CA 1
ATOM 5019 C C . LYS B 1 213 ? 1.633 -6.203 -36.469 1 97.25 213 LYS B C 1
ATOM 5021 O O . LYS B 1 213 ? 1.231 -6.66 -37.562 1 97.25 213 LYS B O 1
ATOM 5026 N N . LEU B 1 214 ? 2.783 -5.598 -36.312 1 97.31 214 LEU B N 1
ATOM 5027 C CA . LEU B 1 214 ? 3.688 -5.395 -37.438 1 97.31 214 LEU B CA 1
ATOM 5028 C C . LEU B 1 214 ? 4.18 -6.73 -38 1 97.31 214 LEU B C 1
ATOM 5030 O O . LEU B 1 214 ? 4.191 -6.938 -39.219 1 97.31 214 LEU B O 1
ATOM 5034 N N . ARG B 1 215 ? 4.52 -7.711 -37.156 1 96.69 215 ARG B N 1
ATOM 5035 C CA . ARG B 1 215 ? 5.207 -8.93 -37.562 1 96.69 215 ARG B CA 1
ATOM 5036 C C . ARG B 1 215 ? 4.207 -10.039 -37.875 1 96.69 215 ARG B C 1
ATOM 5038 O O . ARG B 1 215 ? 4.457 -10.883 -38.75 1 96.69 215 ARG B O 1
ATOM 5045 N N . LYS B 1 216 ? 3.062 -10.023 -37.125 1 96.81 216 LYS B N 1
ATOM 5046 C CA . LYS B 1 216 ? 2.152 -11.164 -37.25 1 96.81 216 LYS B CA 1
ATOM 5047 C C . LYS B 1 216 ? 0.818 -10.742 -37.844 1 96.81 216 LYS B C 1
ATOM 5049 O O . LYS B 1 216 ? -0.002 -11.586 -38.219 1 96.81 216 LYS B O 1
ATOM 5054 N N . GLY B 1 217 ? 0.546 -9.438 -37.938 1 97.31 217 GLY B N 1
ATOM 5055 C CA . GLY B 1 217 ? -0.693 -8.914 -38.5 1 97.31 217 GLY B CA 1
ATOM 5056 C C . GLY B 1 217 ? -1.873 -9.047 -37.562 1 97.31 217 GLY B C 1
ATOM 5057 O O . GLY B 1 217 ? -3.023 -8.875 -37.969 1 97.31 217 GLY B O 1
ATOM 5058 N N . LYS B 1 218 ? -1.592 -9.438 -36.344 1 97.69 218 LYS B N 1
ATOM 5059 C CA . LYS B 1 218 ? -2.625 -9.664 -35.344 1 97.69 218 LYS B CA 1
ATOM 5060 C C . LYS B 1 218 ? -2.24 -9.023 -34.031 1 97.69 218 LYS B C 1
ATOM 5062 O O . LYS B 1 218 ? -1.068 -8.727 -33.781 1 97.69 218 LYS B O 1
ATOM 5067 N N . PHE B 1 219 ? -3.26 -8.789 -33.188 1 97.94 219 PHE B N 1
ATOM 5068 C CA . PHE B 1 219 ? -2.998 -8.398 -31.812 1 97.94 219 PHE B CA 1
ATOM 5069 C C . PHE B 1 219 ? -2.641 -9.609 -30.969 1 97.94 219 PHE B C 1
ATOM 5071 O O . PHE B 1 219 ? -2.877 -10.75 -31.375 1 97.94 219 PHE B O 1
ATOM 5078 N N . PRO B 1 220 ? -2.082 -9.438 -29.812 1 98.38 220 PRO B N 1
ATOM 5079 C CA . PRO B 1 220 ? -1.453 -10.523 -29.062 1 98.38 220 PRO B CA 1
ATOM 5080 C C . PRO B 1 220 ? -2.426 -11.656 -28.734 1 98.38 220 PRO B C 1
ATOM 5082 O O . PRO B 1 220 ? -2.104 -12.828 -28.953 1 98.38 220 PRO B O 1
ATOM 5085 N N . VAL B 1 221 ? -3.59 -11.344 -28.219 1 98.44 221 VAL B N 1
ATOM 5086 C CA . VAL B 1 221 ? -4.551 -12.383 -27.859 1 98.44 221 VAL B CA 1
ATOM 5087 C C . VAL B 1 221 ? -5.02 -13.102 -29.125 1 98.44 221 VAL B C 1
ATOM 5089 O O . VAL B 1 221 ? -5.109 -14.328 -29.156 1 98.44 221 VAL B O 1
ATOM 5092 N N . GLU B 1 222 ? -5.277 -12.344 -30.156 1 97.56 222 GLU B N 1
ATOM 5093 C CA . GLU B 1 222 ? -5.664 -12.891 -31.453 1 97.56 222 GLU B CA 1
ATOM 5094 C C . GLU B 1 222 ? -4.594 -13.82 -32 1 97.56 222 GLU B C 1
ATOM 5096 O O . GLU B 1 222 ? -4.906 -14.859 -32.594 1 97.56 222 GLU B O 1
ATOM 5101 N N . TYR B 1 223 ? -3.396 -13.391 -31.859 1 98.19 223 TYR B N 1
ATOM 5102 C CA . TYR B 1 223 ? -2.273 -14.18 -32.344 1 98.19 223 TYR B CA 1
ATOM 5103 C C . TYR B 1 223 ? -2.217 -15.531 -31.656 1 98.19 223 TYR B C 1
ATOM 5105 O O . TYR B 1 223 ? -2.133 -16.578 -32.312 1 98.19 223 TYR B O 1
ATOM 5113 N N . LEU B 1 224 ? -2.344 -15.594 -30.344 1 98.25 224 LEU B N 1
ATOM 5114 C CA . LEU B 1 224 ? -2.346 -16.859 -29.609 1 98.25 224 LEU B CA 1
ATOM 5115 C C . LEU B 1 224 ? -3.502 -17.75 -30.062 1 98.25 224 LEU B C 1
ATOM 5117 O O . LEU B 1 224 ? -3.324 -18.953 -30.266 1 98.25 224 LEU B O 1
ATOM 5121 N N . ARG B 1 225 ? -4.641 -17.156 -30.25 1 97.38 225 ARG B N 1
ATOM 5122 C CA . ARG B 1 225 ? -5.824 -17.906 -30.656 1 97.38 225 ARG B CA 1
ATOM 5123 C C . ARG B 1 225 ? -5.645 -18.469 -32.062 1 97.38 225 ARG B C 1
ATOM 5125 O O . ARG B 1 225 ? -6.109 -19.578 -32.344 1 97.38 225 ARG B O 1
ATOM 5132 N N . SER B 1 226 ? -5.027 -17.672 -32.938 1 97.56 226 SER B N 1
ATOM 5133 C CA . SER B 1 226 ? -4.805 -18.125 -34.281 1 97.56 226 SER B CA 1
ATOM 5134 C C . SER B 1 226 ? -3.896 -19.344 -34.344 1 97.56 226 SER B C 1
ATOM 5136 O O . SER B 1 226 ? -3.928 -20.109 -35.312 1 97.56 226 SER B O 1
ATOM 5138 N N . LEU B 1 227 ? -3.109 -19.531 -33.312 1 97.88 227 LEU B N 1
ATOM 5139 C CA . LEU B 1 227 ? -2.232 -20.688 -33.219 1 97.88 227 LEU B CA 1
ATOM 5140 C C . LEU B 1 227 ? -2.941 -21.844 -32.531 1 97.88 227 LEU B C 1
ATOM 5142 O O . LEU B 1 227 ? -2.338 -22.891 -32.281 1 97.88 227 LEU B O 1
ATOM 5146 N N . GLY B 1 228 ? -4.25 -21.656 -32.156 1 97.44 228 GLY B N 1
ATOM 5147 C CA . GLY B 1 228 ? -5.023 -22.688 -31.469 1 97.44 228 GLY B CA 1
ATOM 5148 C C . GLY B 1 228 ? -4.75 -22.75 -29.969 1 97.44 228 GLY B C 1
ATOM 5149 O O . GLY B 1 228 ? -5.113 -23.734 -29.312 1 97.44 228 GLY B O 1
ATOM 5150 N N . ILE B 1 229 ? -4.098 -21.828 -29.438 1 97.88 229 ILE B N 1
ATOM 5151 C CA . ILE B 1 229 ? -3.818 -21.766 -28 1 97.88 229 ILE B CA 1
ATOM 5152 C C . ILE B 1 229 ? -4.965 -21.062 -27.281 1 97.88 229 ILE B C 1
ATOM 5154 O O . ILE B 1 229 ? -5.184 -19.859 -27.469 1 97.88 229 ILE B O 1
ATOM 5158 N N . THR B 1 230 ? -5.711 -21.797 -26.422 1 94.56 230 THR B N 1
ATOM 5159 C CA . THR B 1 230 ? -6.891 -21.203 -25.797 1 94.56 230 THR B CA 1
ATOM 5160 C C . THR B 1 230 ? -6.832 -21.359 -24.281 1 94.56 230 THR B C 1
ATOM 5162 O O . THR B 1 230 ? -7.477 -20.594 -23.547 1 94.56 230 THR B O 1
ATOM 5165 N N . LYS B 1 231 ? -6.105 -22.328 -23.812 1 96.12 231 LYS B N 1
ATOM 5166 C CA . LYS B 1 231 ? -6.031 -22.578 -22.375 1 96.12 231 LYS B CA 1
ATOM 5167 C C . LYS B 1 231 ? -4.812 -21.891 -21.766 1 96.12 231 LYS B C 1
ATOM 5169 O O . LYS B 1 231 ? -3.861 -22.547 -21.359 1 96.12 231 LYS B O 1
ATOM 5174 N N . PHE B 1 232 ? -4.926 -20.609 -21.656 1 98.5 232 PHE B N 1
ATOM 5175 C CA . PHE B 1 232 ? -3.816 -19.859 -21.078 1 98.5 232 PHE B CA 1
ATOM 5176 C C . PHE B 1 232 ? -4.309 -18.906 -20 1 98.5 232 PHE B C 1
ATOM 5178 O O . PHE B 1 232 ? -5.504 -18.609 -19.922 1 98.5 232 PHE B O 1
ATOM 5185 N N . GLN B 1 233 ? -3.453 -18.594 -19.094 1 98.81 233 GLN B N 1
ATOM 5186 C CA . GLN B 1 233 ? -3.547 -17.469 -18.172 1 98.81 233 GLN B CA 1
ATOM 5187 C C . GLN B 1 233 ? -2.781 -16.266 -18.688 1 98.81 233 GLN B C 1
ATOM 5189 O O . GLN B 1 233 ? -1.559 -16.312 -18.828 1 98.81 233 GLN B O 1
ATOM 5194 N N . ALA B 1 234 ? -3.525 -15.211 -19 1 98.81 234 ALA B N 1
ATOM 5195 C CA . ALA B 1 234 ? -2.92 -13.992 -19.516 1 98.81 234 ALA B CA 1
ATOM 5196 C C . ALA B 1 234 ? -2.631 -12.992 -18.406 1 98.81 234 ALA B C 1
ATOM 5198 O O . ALA B 1 234 ? -3.541 -12.57 -17.688 1 98.81 234 ALA B O 1
ATOM 5199 N N . VAL B 1 235 ? -1.397 -12.617 -18.281 1 98.75 235 VAL B N 1
ATOM 5200 C CA . VAL B 1 235 ? -0.965 -11.758 -17.188 1 98.75 235 VAL B CA 1
ATOM 5201 C C . VAL B 1 235 ? -0.731 -10.336 -17.703 1 98.75 235 VAL B C 1
ATOM 5203 O O . VAL B 1 235 ? -0.192 -10.148 -18.797 1 98.75 235 VAL B O 1
ATOM 5206 N N . HIS B 1 236 ? -1.099 -9.25 -16.922 1 98.25 236 HIS B N 1
ATOM 5207 C CA . HIS B 1 236 ? -0.946 -7.816 -17.141 1 98.25 236 HIS B CA 1
ATOM 5208 C C . HIS B 1 236 ? -2.098 -7.25 -17.953 1 98.25 236 HIS B C 1
ATOM 5210 O O . HIS B 1 236 ? -2.992 -6.594 -17.422 1 98.25 236 HIS B O 1
ATOM 5216 N N . LEU B 1 237 ? -2.111 -7.477 -19.266 1 98.25 237 LEU B N 1
ATOM 5217 C CA . LEU B 1 237 ? -3.221 -7.168 -20.172 1 98.25 237 LEU B CA 1
ATOM 5218 C C . LEU B 1 237 ? -3.568 -5.684 -20.109 1 98.25 237 LEU B C 1
ATOM 5220 O O . LEU B 1 237 ? -4.734 -5.309 -20.266 1 98.25 237 LEU B O 1
ATOM 5224 N N . GLY B 1 238 ? -2.635 -4.812 -19.859 1 97.38 238 GLY B N 1
ATOM 5225 C CA . GLY B 1 238 ? -2.875 -3.379 -19.812 1 97.38 238 GLY B CA 1
ATOM 5226 C C . GLY B 1 238 ? -3.225 -2.783 -21.156 1 97.38 238 GLY B C 1
ATOM 5227 O O . GLY B 1 238 ? -3.801 -1.695 -21.234 1 97.38 238 GLY B O 1
ATOM 5228 N N . TRP B 1 239 ? -2.93 -3.469 -22.25 1 97.75 239 TRP B N 1
ATOM 5229 C CA . TRP B 1 239 ? -3.121 -2.941 -23.594 1 97.75 239 TRP B CA 1
ATOM 5230 C C . TRP B 1 239 ? -3.938 -3.908 -24.453 1 97.75 239 TRP B C 1
ATOM 5232 O O . TRP B 1 239 ? -3.787 -3.947 -25.672 1 97.75 239 TRP B O 1
ATOM 5242 N N . VAL B 1 240 ? -4.754 -4.664 -23.828 1 97.94 240 VAL B N 1
ATOM 5243 C CA . VAL B 1 240 ? -5.621 -5.582 -24.562 1 97.94 240 VAL B CA 1
ATOM 5244 C C . VAL B 1 240 ? -6.691 -4.789 -25.312 1 97.94 240 VAL B C 1
ATOM 5246 O O . VAL B 1 240 ? -7.234 -3.816 -24.781 1 97.94 240 VAL B O 1
ATOM 5249 N N . ALA B 1 241 ? -6.918 -5.172 -26.531 1 96.25 241 ALA B N 1
ATOM 5250 C CA . ALA B 1 241 ? -7.938 -4.5 -27.328 1 96.25 241 ALA B CA 1
ATOM 5251 C C . ALA B 1 241 ? -9.336 -4.934 -26.906 1 96.25 241 ALA B C 1
ATOM 5253 O O . ALA B 1 241 ? -9.539 -6.062 -26.469 1 96.25 241 ALA B O 1
ATOM 5254 N N . SER B 1 242 ? -10.328 -4.059 -27.125 1 95.25 242 SER B N 1
ATOM 5255 C CA . SER B 1 242 ? -11.695 -4.316 -26.688 1 95.25 242 SER B CA 1
ATOM 5256 C C . SER B 1 242 ? -12.273 -5.562 -27.344 1 95.25 242 SER B C 1
ATOM 5258 O O . SER B 1 242 ? -13.016 -6.32 -26.719 1 95.25 242 SER B O 1
ATOM 5260 N N . TRP B 1 243 ? -11.945 -5.766 -28.578 1 95 243 TRP B N 1
ATOM 5261 C CA . TRP B 1 243 ? -12.523 -6.895 -29.312 1 95 243 TRP B CA 1
ATOM 5262 C C . TRP B 1 243 ? -11.867 -8.203 -28.875 1 95 243 TRP B C 1
ATOM 5264 O O . TRP B 1 243 ? -12.383 -9.289 -29.156 1 95 243 TRP B O 1
ATOM 5274 N N . GLU B 1 244 ? -10.703 -8.156 -28.234 1 97.44 244 GLU B N 1
ATOM 5275 C CA . GLU B 1 244 ? -10 -9.352 -27.766 1 97.44 244 GLU B CA 1
ATOM 5276 C C . GLU B 1 244 ? -10.617 -9.867 -26.469 1 97.44 244 GLU B C 1
ATOM 5278 O O . GLU B 1 244 ? -10.367 -11.008 -26.062 1 97.44 244 GLU B O 1
ATOM 5283 N N . ILE B 1 245 ? -11.391 -9.109 -25.797 1 97.56 245 ILE B N 1
ATOM 5284 C CA . ILE B 1 245 ? -11.938 -9.484 -24.5 1 97.56 245 ILE B CA 1
ATOM 5285 C C . ILE B 1 245 ? -12.789 -10.742 -24.641 1 97.56 245 ILE B C 1
ATOM 5287 O O . ILE B 1 245 ? -12.672 -11.672 -23.844 1 97.56 245 ILE B O 1
ATOM 5291 N N . ASP B 1 246 ? -13.578 -10.805 -25.641 1 95.69 246 ASP B N 1
ATOM 5292 C CA . ASP B 1 246 ? -14.422 -11.969 -25.875 1 95.69 246 ASP B CA 1
ATOM 5293 C C . ASP B 1 246 ? -13.586 -13.219 -26.125 1 95.69 246 ASP B C 1
ATOM 5295 O O . ASP B 1 246 ? -13.992 -14.328 -25.781 1 95.69 246 ASP B O 1
ATOM 5299 N N . MET B 1 247 ? -12.438 -13.016 -26.719 1 96.31 247 MET B N 1
ATOM 5300 C CA . MET B 1 247 ? -11.547 -14.133 -27.016 1 96.31 247 MET B CA 1
ATOM 5301 C C . MET B 1 247 ? -10.938 -14.703 -25.75 1 96.31 247 MET B C 1
ATOM 5303 O O . MET B 1 247 ? -10.438 -15.828 -25.75 1 96.31 247 MET B O 1
ATOM 5307 N N . LEU B 1 248 ? -11 -13.977 -24.672 1 98.06 248 LEU B N 1
ATOM 5308 C CA . LEU B 1 248 ? -10.391 -14.391 -23.406 1 98.06 248 LEU B CA 1
ATOM 5309 C C . LEU B 1 248 ? -11.359 -15.25 -22.594 1 98.06 248 LEU B C 1
ATOM 5311 O O . LEU B 1 248 ? -10.984 -15.797 -21.562 1 98.06 248 LEU B O 1
ATOM 5315 N N . LYS B 1 249 ? -12.562 -15.438 -23.047 1 96.44 249 LYS B N 1
ATOM 5316 C CA . LYS B 1 249 ? -13.578 -16.219 -22.328 1 96.44 249 LYS B CA 1
ATOM 5317 C C . LYS B 1 249 ? -13.148 -17.672 -22.188 1 96.44 249 LYS B C 1
ATOM 5319 O O . LYS B 1 249 ? -13.508 -18.344 -21.219 1 96.44 249 LYS B O 1
ATOM 5324 N N . ASP B 1 250 ? -12.375 -18.125 -23.172 1 94.31 250 ASP B N 1
ATOM 5325 C CA . ASP B 1 250 ? -11.945 -19.516 -23.156 1 94.31 250 ASP B CA 1
ATOM 5326 C C . ASP B 1 250 ? -10.625 -19.688 -22.406 1 94.31 250 ASP B C 1
ATOM 5328 O O . ASP B 1 250 ? -10.156 -20.812 -22.188 1 94.31 250 ASP B O 1
ATOM 5332 N N . SER B 1 251 ? -10 -18.578 -22.047 1 97.31 251 SER B N 1
ATOM 5333 C CA . SER B 1 251 ? -8.781 -18.656 -21.25 1 97.31 251 SER B CA 1
ATOM 5334 C C . SER B 1 251 ? -9.062 -19.156 -19.844 1 97.31 251 SER B C 1
ATOM 5336 O O . SER B 1 251 ? -10.211 -19.156 -19.406 1 97.31 251 SER B O 1
ATOM 5338 N N . VAL B 1 252 ? -8.047 -19.656 -19.188 1 98.19 252 VAL B N 1
ATOM 5339 C CA . VAL B 1 252 ? -8.203 -20.172 -17.844 1 98.19 252 VAL B CA 1
ATOM 5340 C C . VAL B 1 252 ? -8.438 -19.031 -16.859 1 98.19 252 VAL B C 1
ATOM 5342 O O . VAL B 1 252 ? -9.242 -19.141 -15.938 1 98.19 252 VAL B O 1
ATOM 5345 N N . ALA B 1 253 ? -7.688 -17.969 -17.031 1 98.75 253 ALA B N 1
ATOM 5346 C CA . ALA B 1 253 ? -7.801 -16.781 -16.172 1 98.75 253 ALA B CA 1
ATOM 5347 C C . ALA B 1 253 ? -7.059 -15.594 -16.781 1 98.75 253 ALA B C 1
ATOM 5349 O O . ALA B 1 253 ? -6.23 -15.766 -17.688 1 98.75 253 ALA B O 1
ATOM 5350 N N . VAL B 1 254 ? -7.418 -14.438 -16.375 1 98.88 254 VAL B N 1
ATOM 5351 C CA . VAL B 1 254 ? -6.629 -13.227 -16.609 1 98.88 254 VAL B CA 1
ATOM 5352 C C . VAL B 1 254 ? -6.141 -12.672 -15.266 1 98.88 254 VAL B C 1
ATOM 5354 O O . VAL B 1 254 ? -6.844 -12.75 -14.258 1 98.88 254 VAL B O 1
ATOM 5357 N N . THR B 1 255 ? -4.922 -12.164 -15.242 1 98.94 255 THR B N 1
ATOM 5358 C CA . THR B 1 255 ? -4.316 -11.734 -13.984 1 98.94 255 THR B CA 1
ATOM 5359 C C . THR B 1 255 ? -3.873 -10.281 -14.07 1 98.94 255 THR B C 1
ATOM 5361 O O . THR B 1 255 ? -3.061 -9.922 -14.922 1 98.94 255 THR B O 1
ATOM 5364 N N . HIS B 1 256 ? -4.43 -9.453 -13.211 1 98.81 256 HIS B N 1
ATOM 5365 C CA . HIS B 1 256 ? -4.066 -8.047 -13.047 1 98.81 256 HIS B CA 1
ATOM 5366 C C . HIS B 1 256 ? -2.902 -7.891 -12.07 1 98.81 256 HIS B C 1
ATOM 5368 O O . HIS B 1 256 ? -2.932 -8.438 -10.969 1 98.81 256 HIS B O 1
ATOM 5374 N N . CYS B 1 257 ? -1.831 -7.262 -12.461 1 98.69 257 CYS B N 1
ATOM 5375 C CA . CYS B 1 257 ? -0.688 -6.938 -11.609 1 98.69 257 CYS B CA 1
ATOM 5376 C C . CYS B 1 257 ? -0.48 -5.43 -11.531 1 98.69 257 CYS B C 1
ATOM 5378 O O . CYS B 1 257 ? 0.487 -4.902 -12.086 1 98.69 257 CYS B O 1
ATOM 5380 N N . PRO B 1 258 ? -1.326 -4.738 -10.75 1 98.56 258 PRO B N 1
ATOM 5381 C CA . PRO B 1 258 ? -1.386 -3.275 -10.828 1 98.56 258 PRO B CA 1
ATOM 5382 C C . PRO B 1 258 ? -0.084 -2.607 -10.391 1 98.56 258 PRO B C 1
ATOM 5384 O O . PRO B 1 258 ? 0.382 -1.671 -11.047 1 98.56 258 PRO B O 1
ATOM 5387 N N . THR B 1 259 ? 0.537 -3.031 -9.336 1 98.69 259 THR B N 1
ATOM 5388 C CA . THR B 1 259 ? 1.73 -2.379 -8.805 1 98.69 259 THR B CA 1
ATOM 5389 C C . THR B 1 259 ? 2.887 -2.484 -9.797 1 98.69 259 THR B C 1
ATOM 5391 O O . THR B 1 259 ? 3.549 -1.487 -10.094 1 98.69 259 THR B O 1
ATOM 5394 N N . SER B 1 260 ? 3.143 -3.662 -10.273 1 97.75 260 SER B N 1
ATOM 5395 C CA . SER B 1 260 ? 4.238 -3.846 -11.219 1 97.75 260 SER B CA 1
ATOM 5396 C C . SER B 1 260 ? 4.031 -3.008 -12.477 1 97.75 260 SER B C 1
ATOM 5398 O O . SER B 1 260 ? 4.98 -2.414 -13 1 97.75 260 SER B O 1
ATOM 5400 N N . ASN B 1 261 ? 2.793 -2.994 -13.008 1 97.19 261 ASN B N 1
ATOM 5401 C CA . ASN B 1 261 ? 2.488 -2.211 -14.203 1 97.19 261 ASN B CA 1
ATOM 5402 C C . ASN B 1 261 ? 2.74 -0.724 -13.977 1 97.19 261 ASN B C 1
ATOM 5404 O O . ASN B 1 261 ? 3.275 -0.04 -14.852 1 97.19 261 ASN B O 1
ATOM 5408 N N . MET B 1 262 ? 2.367 -0.217 -12.781 1 97.88 262 MET B N 1
ATOM 5409 C CA . MET B 1 262 ? 2.607 1.189 -12.469 1 97.88 262 MET B CA 1
ATOM 5410 C C . MET B 1 262 ? 4.0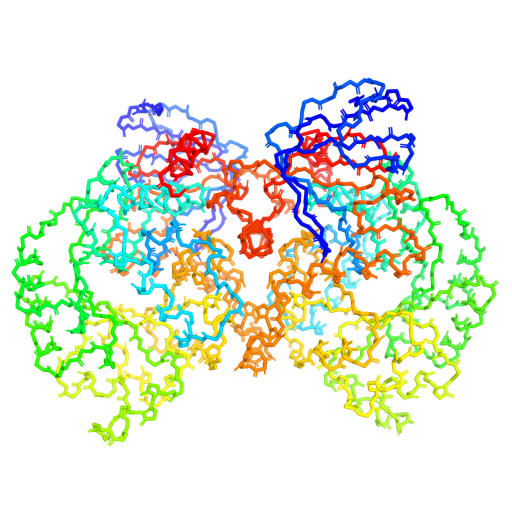98 1.457 -12.281 1 97.88 262 MET B C 1
ATOM 5412 O O . MET B 1 262 ? 4.629 2.434 -12.812 1 97.88 262 MET B O 1
ATOM 5416 N N . LYS B 1 263 ? 4.742 0.617 -11.547 1 97.69 263 LYS B N 1
ATOM 5417 C CA . LYS B 1 263 ? 6.141 0.834 -11.195 1 97.69 263 LYS B CA 1
ATOM 5418 C C . LYS B 1 263 ? 7.02 0.864 -12.445 1 97.69 263 LYS B C 1
ATOM 5420 O O . LYS B 1 263 ? 7.934 1.688 -12.547 1 97.69 263 LYS B O 1
ATOM 5425 N N . LEU B 1 264 ? 6.715 -0.036 -13.352 1 96.31 264 LEU B N 1
ATOM 5426 C CA . LEU B 1 264 ? 7.512 -0.136 -14.57 1 96.31 264 LEU B CA 1
ATOM 5427 C C . LEU B 1 264 ? 6.98 0.803 -15.648 1 96.31 264 LEU B C 1
ATOM 5429 O O . LEU B 1 264 ? 7.508 0.836 -16.766 1 96.31 264 LEU B O 1
ATOM 5433 N N . ALA B 1 265 ? 5.957 1.525 -15.359 1 97.06 265 ALA B N 1
ATOM 5434 C CA . ALA B 1 265 ? 5.395 2.582 -16.188 1 97.06 265 ALA B CA 1
ATOM 5435 C C . ALA B 1 265 ? 4.969 2.035 -17.547 1 97.06 265 ALA B C 1
ATOM 5437 O O . ALA B 1 265 ? 5.262 2.639 -18.594 1 97.06 265 ALA B O 1
ATOM 5438 N N . THR B 1 266 ? 4.309 0.875 -17.469 1 94.94 266 THR B N 1
ATOM 5439 C CA . THR B 1 266 ? 3.875 0.256 -18.719 1 94.94 266 THR B CA 1
ATOM 5440 C C . THR B 1 266 ? 2.625 0.945 -19.266 1 94.94 266 THR B C 1
ATOM 5442 O O . THR B 1 266 ? 2.256 0.755 -20.422 1 94.94 266 THR B O 1
ATOM 5445 N N . ALA B 1 267 ? 2.002 1.743 -18.469 1 92.56 267 ALA B N 1
ATOM 5446 C CA . ALA B 1 267 ? 0.774 2.447 -18.828 1 92.56 267 ALA B CA 1
ATOM 5447 C C . ALA B 1 267 ? -0.331 1.467 -19.219 1 92.56 267 ALA B C 1
ATOM 5449 O O . ALA B 1 267 ? -0.352 0.33 -18.734 1 92.56 267 ALA B O 1
ATOM 5450 N N . GLY B 1 268 ? -1.321 1.938 -19.844 1 94.25 268 GLY B N 1
ATOM 5451 C CA . GLY B 1 268 ? -2.439 1.084 -20.219 1 94.25 268 GLY B CA 1
ATOM 5452 C C . GLY B 1 268 ? -3.439 0.893 -19.094 1 94.25 268 GLY B C 1
ATOM 5453 O O . GLY B 1 268 ? -3.246 1.409 -17.984 1 94.25 268 GLY B O 1
ATOM 5454 N N . ALA B 1 269 ? -4.504 0.228 -19.406 1 95.81 269 ALA B N 1
ATOM 5455 C CA . ALA B 1 269 ? -5.59 0.008 -18.453 1 95.81 269 ALA B CA 1
ATOM 5456 C C . ALA B 1 269 ? -6.102 -1.428 -18.516 1 95.81 269 ALA B C 1
ATOM 5458 O O . ALA B 1 269 ? -6.551 -1.881 -19.578 1 95.81 269 ALA B O 1
ATOM 5459 N N . PHE B 1 270 ? -5.965 -2.137 -17.453 1 98.25 270 PHE B N 1
ATOM 5460 C CA . PHE B 1 270 ? -6.539 -3.475 -17.359 1 98.25 270 PHE B CA 1
ATOM 5461 C C . PHE B 1 270 ? -8.062 -3.404 -17.281 1 98.25 270 PHE B C 1
ATOM 5463 O O . PHE B 1 270 ? -8.617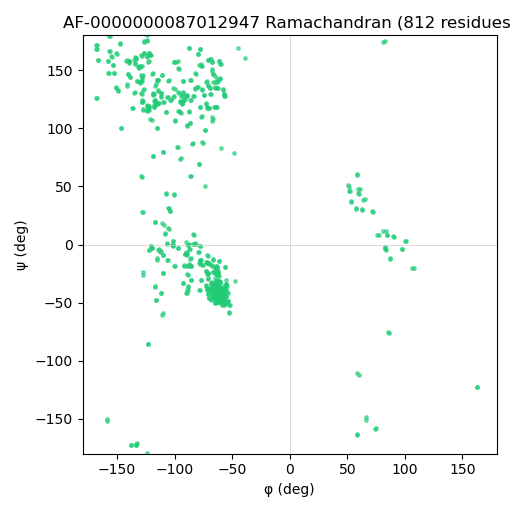 -2.857 -16.328 1 98.25 270 PHE B O 1
ATOM 5470 N N . PRO B 1 271 ? -8.734 -3.949 -18.25 1 98.38 271 PRO B N 1
ATOM 5471 C CA . PRO B 1 271 ? -10.195 -3.809 -18.266 1 98.38 271 PRO B CA 1
ATOM 5472 C C . PRO B 1 271 ? -10.891 -4.773 -17.297 1 98.38 271 PRO B C 1
ATOM 5474 O O . PRO B 1 271 ? -11.664 -5.633 -17.734 1 98.38 271 PRO B O 1
ATOM 5477 N N . PHE B 1 272 ? -10.727 -4.535 -16.047 1 98.75 272 PHE B N 1
ATOM 5478 C CA . PHE B 1 272 ? -11.227 -5.387 -14.977 1 98.75 272 PHE B CA 1
ATOM 5479 C C . PHE B 1 272 ? -12.742 -5.543 -15.062 1 98.75 272 PHE B C 1
ATOM 5481 O O . PHE B 1 272 ? -13.258 -6.66 -15.062 1 98.75 272 PHE B O 1
ATOM 5488 N N . TYR B 1 273 ? -13.445 -4.473 -15.133 1 98.44 273 TYR B N 1
ATOM 5489 C CA . TYR B 1 273 ? -14.898 -4.449 -15.117 1 98.44 273 TYR B CA 1
ATOM 5490 C C . TYR B 1 273 ? -15.469 -5.195 -16.312 1 98.44 273 TYR B C 1
ATOM 5492 O O . TYR B 1 273 ? -16.375 -6.031 -16.172 1 98.44 273 TYR B O 1
ATOM 5500 N N . GLU B 1 274 ? -14.961 -4.895 -17.5 1 98.44 274 GLU B N 1
ATOM 5501 C CA . GLU B 1 274 ? -15.453 -5.52 -18.719 1 98.44 274 GLU B CA 1
ATOM 5502 C C . GLU B 1 274 ? -15.211 -7.027 -18.703 1 98.44 274 GLU B C 1
ATOM 5504 O O . GLU B 1 274 ? -16.078 -7.801 -19.109 1 98.44 274 GLU B O 1
ATOM 5509 N N . MET B 1 275 ? -14.062 -7.414 -18.297 1 98.62 275 MET B N 1
ATOM 5510 C CA . MET B 1 275 ? -13.727 -8.836 -18.266 1 98.62 275 MET B CA 1
ATOM 5511 C C . MET B 1 275 ? -14.562 -9.57 -17.219 1 98.62 275 MET B C 1
ATOM 5513 O O . MET B 1 275 ? -15.07 -10.664 -17.5 1 98.62 275 MET B O 1
ATOM 5517 N N . MET B 1 276 ? -14.617 -8.984 -16.047 1 98.31 276 MET B N 1
ATOM 5518 C CA . MET B 1 276 ? -15.453 -9.562 -15 1 98.31 276 MET B CA 1
ATOM 5519 C C . MET B 1 276 ? -16.891 -9.734 -15.477 1 98.31 276 MET B C 1
ATOM 5521 O O . MET B 1 276 ? -17.484 -10.789 -15.289 1 98.31 276 MET B O 1
ATOM 5525 N N . ASN B 1 277 ? -17.453 -8.75 -16.141 1 97.75 277 ASN B N 1
ATOM 5526 C CA . ASN B 1 277 ? -18.828 -8.773 -16.594 1 97.75 277 ASN B CA 1
ATOM 5527 C C . ASN B 1 277 ? -19.016 -9.742 -17.766 1 97.75 277 ASN B C 1
ATOM 5529 O O . ASN B 1 277 ? -20.125 -10.242 -18 1 97.75 277 ASN B O 1
ATOM 5533 N N . ALA B 1 278 ? -17.969 -9.977 -18.469 1 97.94 278 ALA B N 1
ATOM 5534 C CA . ALA B 1 278 ? -18 -10.93 -19.578 1 97.94 278 ALA B CA 1
ATOM 5535 C C . ALA B 1 278 ? -17.922 -12.359 -19.062 1 97.94 278 ALA B C 1
ATOM 5537 O O . ALA B 1 278 ? -18.031 -13.312 -19.844 1 97.94 278 ALA B O 1
ATOM 5538 N N . GLY B 1 279 ? -17.719 -12.539 -17.797 1 97.81 279 GLY B N 1
ATOM 5539 C CA . GLY B 1 279 ? -17.672 -13.867 -17.219 1 97.81 279 GLY B CA 1
ATOM 5540 C C . GLY B 1 279 ? -16.266 -14.469 -17.203 1 97.81 279 GLY B C 1
ATOM 5541 O O . GLY B 1 279 ? -16.109 -15.656 -16.938 1 97.81 279 GLY B O 1
ATOM 5542 N N . ILE B 1 280 ? -15.305 -13.703 -17.562 1 98.56 280 ILE B N 1
ATOM 5543 C CA . ILE B 1 280 ? -13.914 -14.141 -17.531 1 98.56 280 ILE B CA 1
ATOM 5544 C C . ILE B 1 280 ? -13.422 -14.234 -16.094 1 98.56 280 ILE B C 1
ATOM 5546 O O . ILE B 1 280 ? -13.789 -13.406 -15.258 1 98.56 280 ILE B O 1
ATOM 5550 N N . ASN B 1 281 ? -12.641 -15.219 -15.719 1 98.75 281 ASN B N 1
ATOM 5551 C CA . ASN B 1 281 ? -12.062 -15.375 -14.383 1 98.75 281 ASN B CA 1
ATOM 5552 C C . ASN B 1 281 ? -10.93 -14.383 -14.148 1 98.75 281 ASN B C 1
ATOM 5554 O O . ASN B 1 281 ? -9.781 -14.648 -14.516 1 98.75 281 ASN B O 1
ATOM 5558 N N . VAL B 1 282 ? -11.234 -13.305 -13.484 1 98.94 282 VAL B N 1
ATOM 5559 C CA . VAL B 1 282 ? -10.258 -12.258 -13.211 1 98.94 282 VAL B CA 1
ATOM 5560 C C . VAL B 1 282 ? -9.547 -12.539 -11.891 1 98.94 282 VAL B C 1
ATOM 5562 O O . VAL B 1 282 ? -10.195 -12.758 -10.867 1 98.94 282 VAL B O 1
ATOM 5565 N N . THR B 1 283 ? -8.242 -12.539 -11.914 1 98.94 283 THR B N 1
ATOM 5566 C CA . THR B 1 283 ? -7.426 -12.766 -10.727 1 98.94 283 THR B CA 1
ATOM 5567 C C . THR B 1 283 ? -6.414 -11.641 -10.539 1 98.94 283 THR B C 1
ATOM 5569 O O . THR B 1 283 ? -6.316 -10.742 -11.383 1 98.94 283 THR B O 1
ATOM 5572 N N . ILE B 1 284 ? -5.652 -11.641 -9.406 1 98.94 284 ILE B N 1
ATOM 5573 C CA . ILE B 1 284 ? -4.664 -10.617 -9.102 1 98.94 284 ILE B CA 1
ATOM 5574 C C . ILE B 1 284 ? -3.336 -11.281 -8.727 1 98.94 284 ILE B C 1
ATOM 5576 O O . ILE B 1 284 ? -3.318 -12.312 -8.055 1 98.94 284 ILE B O 1
ATOM 5580 N N . GLY B 1 285 ? -2.293 -10.758 -9.164 1 98.94 285 GLY B N 1
ATOM 5581 C CA . GLY B 1 285 ? -0.947 -11.195 -8.828 1 98.94 285 GLY B CA 1
ATOM 5582 C C . GLY B 1 285 ? -0.022 -10.039 -8.477 1 98.94 285 GLY B C 1
ATOM 5583 O O . GLY B 1 285 ? -0.292 -8.891 -8.82 1 98.94 285 GLY B O 1
ATOM 5584 N N . THR B 1 286 ? 1.024 -10.359 -7.805 1 98.75 286 THR B N 1
ATOM 5585 C CA . THR B 1 286 ? 1.969 -9.328 -7.383 1 98.75 286 THR B CA 1
ATOM 5586 C C . THR B 1 286 ? 3.029 -9.094 -8.461 1 98.75 286 THR B C 1
ATOM 5588 O O . THR B 1 286 ? 3.695 -8.055 -8.461 1 98.75 286 THR B O 1
ATOM 5591 N N . ASP B 1 287 ? 3.098 -10.031 -9.25 1 98.06 287 ASP B N 1
ATOM 5592 C CA . ASP B 1 287 ? 4.297 -10.117 -10.078 1 98.06 287 ASP B CA 1
ATOM 5593 C C . ASP B 1 287 ? 5.535 -10.398 -9.227 1 98.06 287 ASP B C 1
ATOM 5595 O O . ASP B 1 287 ? 5.441 -11.07 -8.195 1 98.06 287 ASP B O 1
ATOM 5599 N N . GLY B 1 288 ? 6.789 -9.914 -9.578 1 97.31 288 GLY B N 1
ATOM 5600 C CA . GLY B 1 288 ? 7.992 -10.297 -8.859 1 97.31 288 GLY B CA 1
ATOM 5601 C C . GLY B 1 288 ? 8.438 -9.266 -7.844 1 97.31 288 GLY B C 1
ATOM 5602 O O . GLY B 1 288 ? 8.016 -8.102 -7.91 1 97.31 288 GLY B O 1
ATOM 5603 N N . PRO B 1 289 ? 9.195 -9.688 -6.867 1 97.88 289 PRO B N 1
ATOM 5604 C CA . PRO B 1 289 ? 9.711 -8.758 -5.859 1 97.88 289 PRO B CA 1
ATOM 5605 C C . PRO B 1 289 ? 10.609 -7.68 -6.461 1 97.88 289 PRO B C 1
ATOM 5607 O O . PRO B 1 289 ? 10.898 -6.676 -5.805 1 97.88 289 PRO B O 1
ATOM 5610 N N . ALA B 1 290 ? 11.039 -7.859 -7.664 1 97.44 290 ALA B N 1
ATOM 5611 C CA . ALA B 1 290 ? 11.867 -6.844 -8.305 1 97.44 290 ALA B CA 1
ATOM 5612 C C . ALA B 1 290 ? 11.008 -5.805 -9.023 1 97.44 290 ALA B C 1
ATOM 5614 O O . ALA B 1 290 ? 11.43 -4.664 -9.211 1 97.44 290 ALA B O 1
ATOM 5615 N N . SER B 1 291 ? 9.812 -6.156 -9.438 1 96.75 291 SER B N 1
ATOM 5616 C CA . SER B 1 291 ? 8.977 -5.258 -10.219 1 96.75 291 SER B CA 1
ATOM 5617 C C . SER B 1 291 ? 7.832 -4.695 -9.383 1 96.75 291 SER B C 1
ATOM 5619 O O . SER B 1 291 ? 7.152 -3.756 -9.797 1 96.75 291 SER B O 1
ATOM 5621 N N . ASN B 1 292 ? 7.57 -5.234 -8.234 1 96.69 292 ASN B N 1
ATOM 5622 C CA . ASN B 1 292 ? 6.508 -4.84 -7.312 1 96.69 292 ASN B CA 1
ATOM 5623 C C . ASN B 1 292 ? 7.07 -4.199 -6.047 1 96.69 292 ASN B C 1
ATOM 5625 O O . ASN B 1 292 ? 6.707 -3.07 -5.707 1 96.69 292 ASN B O 1
ATOM 5629 N N . ASN B 1 293 ? 7.852 -5.074 -5.43 1 97.38 293 ASN B N 1
ATOM 5630 C CA . ASN B 1 293 ? 8.82 -5.145 -4.34 1 97.38 293 ASN B CA 1
ATOM 5631 C C . ASN B 1 293 ? 8.25 -5.871 -3.125 1 97.38 293 ASN B C 1
ATOM 5633 O O . ASN B 1 293 ? 8.992 -6.23 -2.209 1 97.38 293 ASN B O 1
ATOM 5637 N N . SER B 1 294 ? 6.957 -5.969 -3.025 1 97.94 294 SER B N 1
ATOM 5638 C CA . SER B 1 294 ? 6.34 -6.762 -1.968 1 97.94 294 SER B CA 1
ATOM 5639 C C . SER B 1 294 ? 5.496 -7.891 -2.545 1 97.94 294 SER B C 1
ATOM 5641 O O . SER B 1 294 ? 4.871 -7.734 -3.596 1 97.94 294 SER B O 1
ATOM 5643 N N . LEU B 1 295 ? 5.445 -8.984 -1.884 1 98.69 295 LEU B N 1
ATOM 5644 C CA . LEU B 1 295 ? 4.594 -10.109 -2.26 1 98.69 295 LEU B CA 1
ATOM 5645 C C . LEU B 1 295 ? 3.369 -10.195 -1.355 1 98.69 295 LEU B C 1
ATOM 5647 O O . LEU B 1 295 ? 2.895 -11.289 -1.045 1 98.69 295 LEU B O 1
ATOM 5651 N N . ASP B 1 296 ? 2.922 -9.047 -0.84 1 98.75 296 ASP B N 1
ATOM 5652 C CA . ASP B 1 296 ? 1.736 -8.883 -0.005 1 98.75 296 ASP B CA 1
ATOM 5653 C C . ASP B 1 296 ? 0.485 -8.688 -0.859 1 98.75 296 ASP B C 1
ATOM 5655 O O . ASP B 1 296 ? 0.226 -7.586 -1.348 1 98.75 296 ASP B O 1
ATOM 5659 N N . ILE B 1 297 ? -0.319 -9.695 -0.969 1 98.81 297 ILE B N 1
ATOM 5660 C CA . ILE B 1 297 ? -1.449 -9.711 -1.891 1 98.81 297 ILE B CA 1
ATOM 5661 C C . ILE B 1 297 ? -2.549 -8.781 -1.372 1 98.81 297 ILE B C 1
ATOM 5663 O O . ILE B 1 297 ? -3.398 -8.328 -2.143 1 98.81 297 ILE B O 1
ATOM 5667 N N . ILE B 1 298 ? -2.584 -8.492 -0.074 1 98.81 298 ILE B N 1
ATOM 5668 C CA . ILE B 1 298 ? -3.562 -7.566 0.485 1 98.81 298 ILE B CA 1
ATOM 5669 C C . ILE B 1 298 ? -3.293 -6.156 -0.031 1 98.81 298 ILE B C 1
ATOM 5671 O O . ILE B 1 298 ? -4.219 -5.445 -0.427 1 98.81 298 ILE B O 1
ATOM 5675 N N . ARG B 1 299 ? -2.039 -5.785 -0.069 1 98.75 299 ARG B N 1
ATOM 5676 C CA . ARG B 1 299 ? -1.661 -4.496 -0.641 1 98.75 299 ARG B CA 1
ATOM 5677 C C . ARG B 1 299 ? -2.037 -4.422 -2.117 1 98.75 299 ARG B C 1
ATOM 5679 O O . ARG B 1 299 ? -2.43 -3.359 -2.609 1 98.75 299 ARG B O 1
ATOM 5686 N N . GLU B 1 300 ? -1.897 -5.547 -2.768 1 98.81 300 GLU B N 1
ATOM 5687 C CA . GLU B 1 300 ? -2.217 -5.582 -4.191 1 98.81 300 GLU B CA 1
ATOM 5688 C C . GLU B 1 300 ? -3.713 -5.395 -4.43 1 98.81 300 GLU B C 1
ATOM 5690 O O . GLU B 1 300 ? -4.117 -4.797 -5.426 1 98.81 300 GLU B O 1
ATOM 5695 N N . MET B 1 301 ? -4.594 -5.992 -3.553 1 98.75 301 MET B N 1
ATOM 5696 C CA . MET B 1 301 ? -6.035 -5.762 -3.65 1 98.75 301 MET B CA 1
ATOM 5697 C C . MET B 1 301 ? -6.352 -4.273 -3.65 1 98.75 301 MET B C 1
ATOM 5699 O O . MET B 1 301 ? -7.094 -3.791 -4.508 1 98.75 301 MET B O 1
ATOM 5703 N N . LYS B 1 302 ? -5.75 -3.588 -2.688 1 98.75 302 LYS B N 1
ATOM 5704 C CA . LYS B 1 302 ? -6 -2.154 -2.58 1 98.75 302 LYS B CA 1
ATOM 5705 C C . LYS B 1 302 ? -5.547 -1.42 -3.84 1 98.75 302 LYS B C 1
ATOM 5707 O O . LYS B 1 302 ? -6.297 -0.621 -4.402 1 98.75 302 LYS B O 1
ATOM 5712 N N . ASN B 1 303 ? -4.344 -1.699 -4.277 1 98.75 303 ASN B N 1
ATOM 5713 C CA . ASN B 1 303 ? -3.807 -1.015 -5.449 1 98.75 303 ASN B CA 1
ATOM 5714 C C . ASN B 1 303 ? -4.633 -1.313 -6.699 1 98.75 303 ASN B C 1
ATOM 5716 O O . ASN B 1 303 ? -4.766 -0.461 -7.578 1 98.75 303 ASN B O 1
ATOM 5720 N N . ALA B 1 304 ? -5.188 -2.545 -6.754 1 98.81 304 ALA B N 1
ATOM 5721 C CA . ALA B 1 304 ? -6.031 -2.898 -7.891 1 98.81 304 ALA B CA 1
ATOM 5722 C C . ALA B 1 304 ? -7.27 -2.012 -7.953 1 98.81 304 ALA B C 1
ATOM 5724 O O . ALA B 1 304 ? -7.578 -1.437 -9 1 98.81 304 ALA B O 1
ATOM 5725 N N . VAL B 1 305 ? -7.957 -1.877 -6.844 1 98.56 305 VAL B N 1
ATOM 5726 C CA . VAL B 1 305 ? -9.164 -1.06 -6.82 1 98.56 305 VAL B CA 1
ATOM 5727 C C . VAL B 1 305 ? -8.812 0.399 -7.102 1 98.56 305 VAL B C 1
ATOM 5729 O O . VAL B 1 305 ? -9.484 1.068 -7.887 1 98.56 305 VAL B O 1
ATOM 5732 N N . LEU B 1 306 ? -7.746 0.892 -6.469 1 98.5 306 LEU B N 1
ATOM 5733 C CA . LEU B 1 306 ? -7.336 2.281 -6.633 1 98.5 306 LEU B CA 1
ATOM 5734 C C . LEU B 1 306 ? -7.035 2.594 -8.094 1 98.5 306 LEU B C 1
ATOM 5736 O O . LEU B 1 306 ? -7.52 3.592 -8.633 1 98.5 306 LEU B O 1
ATOM 5740 N N . LEU B 1 307 ? -6.258 1.728 -8.711 1 98.5 307 LEU B N 1
ATOM 5741 C CA . LEU B 1 307 ? -5.867 1.961 -10.094 1 98.5 307 LEU B CA 1
ATOM 5742 C C . LEU B 1 307 ? -7.082 1.909 -11.016 1 98.5 307 LEU B C 1
ATOM 5744 O O . LEU B 1 307 ? -7.18 2.695 -11.961 1 98.5 307 LEU B O 1
ATOM 5748 N N . GLN B 1 308 ? -7.996 0.981 -10.789 1 98.44 308 GLN B N 1
ATOM 5749 C CA . GLN B 1 308 ? -9.211 0.885 -11.594 1 98.44 308 GLN B CA 1
ATOM 5750 C C . GLN B 1 308 ? -10.055 2.152 -11.469 1 98.44 308 GLN B C 1
ATOM 5752 O O . GLN B 1 308 ? -10.555 2.668 -12.469 1 98.44 308 GLN B O 1
ATOM 5757 N N . ARG B 1 309 ? -10.172 2.672 -10.242 1 98.06 309 ARG B N 1
ATOM 5758 C CA . ARG B 1 309 ? -10.977 3.869 -10.016 1 98.06 309 ARG B CA 1
ATOM 5759 C C . ARG B 1 309 ? -10.328 5.09 -10.664 1 98.06 309 ARG B C 1
ATOM 5761 O O . ARG B 1 309 ? -11.031 5.984 -11.141 1 98.06 309 ARG B O 1
ATOM 5768 N N . HIS B 1 310 ? -9.023 5.109 -10.641 1 97.38 310 HIS B N 1
ATOM 5769 C CA . HIS B 1 310 ? -8.312 6.184 -11.328 1 97.38 310 HIS B CA 1
ATOM 5770 C C . HIS B 1 310 ? -8.516 6.102 -12.836 1 97.38 310 HIS B C 1
ATOM 5772 O O . HIS B 1 310 ? -8.609 7.129 -13.508 1 97.38 310 HIS B O 1
ATOM 5778 N N . SER B 1 311 ? -8.594 4.898 -13.367 1 96.06 311 SER B N 1
ATOM 5779 C CA . SER B 1 311 ? -8.703 4.68 -14.805 1 96.06 311 SER B CA 1
ATOM 5780 C C . SER B 1 311 ? -10.125 4.926 -15.297 1 96.06 311 SER B C 1
ATOM 5782 O O . SER B 1 311 ? -10.32 5.477 -16.375 1 96.06 311 SER B O 1
ATOM 5784 N N . TYR B 1 312 ? -11.109 4.512 -14.508 1 96.25 312 TYR B N 1
ATOM 5785 C CA . TYR B 1 312 ? -12.5 4.594 -14.938 1 96.25 312 TYR B CA 1
ATOM 5786 C C . TYR B 1 312 ? -13.133 5.906 -14.492 1 96.25 312 TYR B C 1
ATOM 5788 O O . TYR B 1 312 ? -14.211 6.277 -14.969 1 96.25 312 TYR B O 1
ATOM 5796 N N . TRP B 1 313 ? -12.531 6.594 -13.523 1 96 313 TRP B N 1
ATOM 5797 C CA . TRP B 1 313 ? -13.023 7.836 -12.938 1 96 313 TRP B CA 1
ATOM 5798 C C . TRP B 1 313 ? -14.375 7.621 -12.25 1 96 313 TRP B C 1
ATOM 5800 O O . TRP B 1 313 ? -15.258 8.484 -12.32 1 96 313 TRP B O 1
ATOM 5810 N N . ASP B 1 314 ? -14.57 6.375 -11.734 1 96.56 314 ASP B N 1
ATOM 5811 C CA . ASP B 1 314 ? -15.75 6.051 -10.938 1 96.56 314 ASP B CA 1
ATOM 5812 C C . ASP B 1 314 ? -15.484 4.855 -10.023 1 96.56 314 ASP B C 1
ATOM 5814 O O . ASP B 1 314 ? -14.352 4.379 -9.93 1 96.56 314 ASP B O 1
ATOM 5818 N N . THR B 1 315 ? -16.438 4.496 -9.273 1 97.25 315 THR B N 1
ATOM 5819 C CA . THR B 1 315 ? -16.234 3.48 -8.25 1 97.25 315 THR B CA 1
ATOM 5820 C C . THR B 1 315 ? -16.859 2.152 -8.672 1 97.25 315 THR B C 1
ATOM 5822 O O . THR B 1 315 ? -17.312 1.379 -7.828 1 97.25 315 THR B O 1
ATOM 5825 N N . ARG B 1 316 ? -16.906 1.831 -10.039 1 97.38 316 ARG B N 1
ATOM 5826 C CA . ARG B 1 316 ? -17.531 0.611 -10.523 1 97.38 316 ARG B CA 1
ATOM 5827 C C . ARG B 1 316 ? -16.812 -0.627 -10.016 1 97.38 316 ARG B C 1
ATOM 5829 O O . ARG B 1 316 ? -17.422 -1.675 -9.805 1 97.38 316 ARG B O 1
ATOM 5836 N N . ILE B 1 317 ? -15.516 -0.557 -9.859 1 98.38 317 ILE B N 1
ATOM 5837 C CA . ILE B 1 317 ? -14.766 -1.636 -9.219 1 98.38 317 ILE B CA 1
ATOM 5838 C C . ILE B 1 317 ? -14.703 -1.396 -7.715 1 98.38 317 ILE B C 1
ATOM 5840 O O . ILE B 1 317 ? -14.328 -0.307 -7.27 1 98.38 317 ILE B O 1
ATOM 5844 N N . LYS B 1 318 ? -15.062 -2.367 -6.941 1 98.19 318 LYS B N 1
ATOM 5845 C CA . LYS B 1 318 ? -15.219 -2.242 -5.496 1 98.19 318 LYS B CA 1
ATOM 5846 C C . LYS B 1 318 ? -14.367 -3.264 -4.758 1 98.19 318 LYS B C 1
ATOM 5848 O O . LYS B 1 318 ? -13.727 -4.113 -5.379 1 98.19 318 LYS B O 1
ATOM 5853 N N . ALA B 1 319 ? -14.359 -3.16 -3.422 1 98.44 319 ALA B N 1
ATOM 5854 C CA . ALA B 1 319 ? -13.594 -4.047 -2.553 1 98.44 319 ALA B CA 1
ATOM 5855 C C . ALA B 1 319 ? -13.969 -5.508 -2.793 1 98.44 319 ALA B C 1
ATOM 5857 O O . ALA B 1 319 ? -13.094 -6.375 -2.859 1 98.44 319 ALA B O 1
ATOM 5858 N N . MET B 1 320 ? -15.242 -5.77 -2.949 1 98.44 320 MET B N 1
ATOM 5859 C CA . MET B 1 320 ? -15.734 -7.133 -3.119 1 98.44 320 MET B CA 1
ATOM 5860 C C . MET B 1 320 ? -15.148 -7.77 -4.379 1 98.44 320 MET B C 1
ATOM 5862 O O . MET B 1 320 ? -14.844 -8.961 -4.395 1 98.44 320 MET B O 1
ATOM 5866 N N . HIS B 1 321 ? -14.969 -7 -5.418 1 98.81 321 HIS B N 1
ATOM 5867 C CA . HIS B 1 321 ? -14.484 -7.52 -6.691 1 98.81 321 HIS B CA 1
ATOM 5868 C C . HIS B 1 321 ? -13.039 -7.996 -6.574 1 98.81 321 HIS B C 1
ATOM 5870 O O . HIS B 1 321 ? -12.703 -9.086 -7.047 1 98.81 321 HIS B O 1
ATOM 5876 N N . VAL B 1 322 ? -12.203 -7.215 -5.945 1 98.88 322 VAL B N 1
ATOM 5877 C CA . VAL B 1 322 ? -10.789 -7.574 -5.844 1 98.88 322 VAL B CA 1
ATOM 5878 C C . VAL B 1 322 ? -10.609 -8.656 -4.777 1 98.88 322 VAL B C 1
ATOM 5880 O O . VAL B 1 322 ? -9.719 -9.5 -4.895 1 98.88 322 VAL B O 1
ATOM 5883 N N . PHE B 1 323 ? -11.461 -8.672 -3.719 1 98.94 323 PHE B N 1
ATOM 5884 C CA . PHE B 1 323 ? -11.453 -9.734 -2.727 1 98.94 323 PHE B CA 1
ATOM 5885 C C . PHE B 1 323 ? -11.758 -11.078 -3.373 1 98.94 323 PHE B C 1
ATOM 5887 O O . PHE B 1 323 ? -11.055 -12.062 -3.139 1 98.94 323 PHE B O 1
ATOM 5894 N N . LYS B 1 324 ? -12.742 -11.102 -4.234 1 98.88 324 LYS B N 1
ATOM 5895 C CA . LYS B 1 324 ? -13.078 -12.312 -4.977 1 98.88 324 LYS B CA 1
ATOM 5896 C C . LYS B 1 324 ? -11.938 -12.734 -5.898 1 98.88 324 LYS B C 1
ATOM 5898 O O . LYS B 1 324 ? -11.625 -13.922 -6.016 1 98.88 324 LYS B O 1
ATOM 5903 N N . ALA B 1 325 ? -11.32 -11.781 -6.488 1 98.94 325 ALA B N 1
ATOM 5904 C CA . ALA B 1 325 ? -10.242 -12.031 -7.441 1 98.94 325 ALA B CA 1
ATOM 5905 C C . ALA B 1 325 ? -9.055 -12.695 -6.762 1 98.94 325 ALA B C 1
ATOM 5907 O O . ALA B 1 325 ? -8.281 -13.414 -7.402 1 98.94 325 ALA B O 1
ATOM 5908 N N . THR B 1 326 ? -8.898 -12.484 -5.418 1 98.88 326 THR B N 1
ATOM 5909 C CA . THR B 1 326 ? -7.742 -13.008 -4.703 1 98.88 326 THR B CA 1
ATOM 5910 C C . THR B 1 326 ? -8.133 -14.195 -3.83 1 98.88 326 THR B C 1
ATOM 5912 O O . THR B 1 326 ? -7.312 -14.719 -3.076 1 98.88 326 THR B O 1
ATOM 5915 N N . THR B 1 327 ? -9.422 -14.617 -3.834 1 98.81 327 THR B N 1
ATOM 5916 C CA . THR B 1 327 ? -9.891 -15.773 -3.082 1 98.81 327 THR B CA 1
ATOM 5917 C C . THR B 1 327 ? -10.562 -16.781 -4.012 1 98.81 327 THR B C 1
ATOM 5919 O O . THR B 1 327 ? -9.883 -17.547 -4.699 1 98.81 327 THR B O 1
ATOM 5922 N N . GLU B 1 328 ? -11.828 -16.609 -4.277 1 98.5 328 GLU B N 1
ATOM 5923 C CA . GLU B 1 328 ? -12.602 -17.578 -5.066 1 98.5 328 GLU B CA 1
ATOM 5924 C C . GLU B 1 328 ? -12.023 -17.719 -6.469 1 98.5 328 GLU B C 1
ATOM 5926 O O . GLU B 1 328 ? -11.82 -18.844 -6.945 1 98.5 328 GLU B O 1
ATOM 5931 N N . ASN B 1 329 ? -11.797 -16.594 -7.125 1 98.88 329 ASN B N 1
ATOM 5932 C CA . ASN B 1 329 ? -11.305 -16.641 -8.5 1 98.88 329 ASN B CA 1
ATOM 5933 C C . ASN B 1 329 ? -9.898 -17.219 -8.578 1 98.88 329 ASN B C 1
ATOM 5935 O O . ASN B 1 329 ? -9.562 -17.906 -9.547 1 98.88 329 ASN B O 1
ATOM 5939 N N . GLY B 1 330 ? -9.055 -16.891 -7.605 1 98.81 330 GLY B N 1
ATOM 5940 C CA . GLY B 1 330 ? -7.73 -17.469 -7.547 1 98.81 330 GLY B CA 1
ATOM 5941 C C . GLY B 1 330 ? -7.754 -18.984 -7.398 1 98.81 330 GLY B C 1
ATOM 5942 O O . GLY B 1 330 ? -7.027 -19.688 -8.102 1 98.81 330 GLY B O 1
ATOM 5943 N N . TYR B 1 331 ? -8.578 -19.484 -6.504 1 98.62 331 TYR B N 1
ATOM 5944 C CA . TYR B 1 331 ? -8.672 -20.922 -6.289 1 98.62 331 TYR B CA 1
ATOM 5945 C C . TYR B 1 331 ? -9.289 -21.625 -7.492 1 98.62 331 TYR B C 1
ATOM 5947 O O . TYR B 1 331 ? -8.938 -22.75 -7.812 1 98.62 331 TYR B O 1
ATOM 5955 N N . LYS B 1 332 ? -10.195 -20.938 -8.156 1 98.5 332 LYS B N 1
ATOM 5956 C CA . LYS B 1 332 ? -10.758 -21.453 -9.398 1 98.5 332 LYS B CA 1
ATOM 5957 C C . LYS B 1 332 ? -9.664 -21.672 -10.445 1 98.5 332 LYS B C 1
ATOM 5959 O O . LYS B 1 332 ? -9.711 -22.656 -11.188 1 98.5 332 LYS B O 1
ATOM 5964 N N . LEU B 1 333 ? -8.719 -20.766 -10.5 1 98.5 333 LEU B N 1
ATOM 5965 C CA . LEU B 1 333 ? -7.574 -20.922 -11.391 1 98.5 333 LEU B CA 1
ATOM 5966 C C . LEU B 1 333 ? -6.852 -22.234 -11.133 1 98.5 333 LEU B C 1
ATOM 5968 O O . LEU B 1 333 ? -6.391 -22.891 -12.07 1 98.5 333 LEU B O 1
ATOM 5972 N N . PHE B 1 334 ? -6.809 -22.688 -9.867 1 97.38 334 PHE B N 1
ATOM 5973 C CA . PHE B 1 334 ? -6.121 -23.922 -9.461 1 97.38 334 PHE B CA 1
ATOM 5974 C C . PHE B 1 334 ? -7.031 -25.125 -9.625 1 97.38 334 PHE B C 1
ATOM 5976 O O . PHE B 1 334 ? -6.574 -26.266 -9.539 1 97.38 334 PHE B O 1
ATOM 5983 N N . GLY B 1 335 ? -8.289 -24.859 -9.852 1 96.75 335 GLY B N 1
ATOM 5984 C CA . GLY B 1 335 ? -9.25 -25.953 -9.906 1 96.75 335 GLY B CA 1
ATOM 5985 C C . GLY B 1 335 ? -9.523 -26.578 -8.547 1 96.75 335 GLY B C 1
ATOM 5986 O O . GLY B 1 335 ? -9.758 -27.781 -8.453 1 96.75 335 GLY B O 1
ATOM 5987 N N . ILE B 1 336 ? -9.391 -25.797 -7.547 1 96.38 336 ILE B N 1
ATOM 5988 C CA . ILE B 1 336 ? -9.555 -26.266 -6.172 1 96.38 336 ILE B CA 1
ATOM 5989 C C . ILE B 1 336 ? -10.773 -25.609 -5.547 1 96.38 336 ILE B C 1
ATOM 5991 O O . ILE B 1 336 ? -11.039 -24.422 -5.777 1 96.38 336 ILE B O 1
ATOM 5995 N N . LYS B 1 337 ? -11.477 -26.391 -4.77 1 97.12 337 LYS B N 1
ATOM 5996 C CA . LYS B 1 337 ? -12.578 -25.828 -4.004 1 97.12 337 LYS B CA 1
ATOM 5997 C C . LYS B 1 337 ? -12.07 -25.031 -2.799 1 97.12 337 LYS B C 1
ATOM 5999 O O . LYS B 1 337 ? -12.023 -25.562 -1.685 1 97.12 337 LYS B O 1
ATOM 6004 N N . GLY B 1 338 ? -11.797 -23.828 -2.982 1 97.69 338 GLY B N 1
ATOM 6005 C CA . GLY B 1 338 ? -11.289 -22.906 -1.974 1 97.69 338 GLY B CA 1
ATOM 6006 C C . GLY B 1 338 ? -11.766 -21.484 -2.166 1 97.69 338 GLY B C 1
ATOM 6007 O O . GLY B 1 338 ? -12.5 -21.188 -3.115 1 97.69 338 GLY B O 1
ATOM 6008 N N . GLY B 1 339 ? -11.484 -20.641 -1.243 1 98.44 339 GLY B N 1
ATOM 6009 C CA . GLY B 1 339 ? -11.781 -19.219 -1.368 1 98.44 339 GLY B CA 1
ATOM 6010 C C . GLY B 1 339 ? -13.07 -18.812 -0.677 1 98.44 339 GLY B C 1
ATOM 6011 O O . GLY B 1 339 ? -13.43 -17.641 -0.665 1 98.44 339 GLY B O 1
ATOM 6012 N N . LEU B 1 340 ? -13.75 -19.766 -0.147 1 98.56 340 LEU B N 1
ATOM 6013 C CA . LEU B 1 340 ? -14.906 -19.547 0.718 1 98.56 340 LEU B CA 1
ATOM 6014 C C . LEU B 1 340 ? -14.758 -20.328 2.018 1 98.56 340 LEU B C 1
ATOM 6016 O O . LEU B 1 340 ? -14.016 -21.312 2.08 1 98.56 340 LEU B O 1
ATOM 6020 N N . ILE B 1 341 ? -15.406 -19.828 3.049 1 98.62 341 ILE B N 1
ATOM 6021 C CA . ILE B 1 341 ? -15.461 -20.547 4.312 1 98.62 341 ILE B CA 1
ATOM 6022 C C . ILE B 1 341 ? -16.766 -21.344 4.402 1 98.62 341 ILE B C 1
ATOM 6024 O O . ILE B 1 341 ? -17.734 -20.875 4.992 1 98.62 341 ILE B O 1
ATOM 6028 N N . LYS B 1 342 ? -16.656 -22.453 3.809 1 97.69 342 LYS B N 1
ATOM 6029 C CA . LYS B 1 342 ? -17.812 -23.328 3.633 1 97.69 342 LYS B CA 1
ATOM 6030 C C . LYS B 1 342 ? -17.422 -24.797 3.799 1 97.69 342 LYS B C 1
ATOM 6032 O O . LYS B 1 342 ? -16.266 -25.156 3.592 1 97.69 342 LYS B O 1
ATOM 6037 N N . GLU B 1 343 ? -18.469 -25.609 4.117 1 98.19 343 GLU B N 1
ATOM 6038 C CA . GLU B 1 343 ? -18.25 -27.047 4.277 1 98.19 343 GLU B CA 1
ATOM 6039 C C . GLU B 1 343 ? -17.656 -27.656 3.012 1 98.19 343 GLU B C 1
ATOM 6041 O O . GLU B 1 343 ? -18.062 -27.312 1.899 1 98.19 343 GLU B O 1
ATOM 6046 N N . ASP B 1 344 ? -16.625 -28.469 3.186 1 97.75 344 ASP B N 1
ATOM 6047 C CA . ASP B 1 344 ? -15.961 -29.266 2.158 1 97.75 344 ASP B CA 1
ATOM 6048 C C . ASP B 1 344 ? -14.938 -28.438 1.383 1 97.75 344 ASP B C 1
ATOM 6050 O O . ASP B 1 344 ? -14.273 -28.938 0.483 1 97.75 344 ASP B O 1
ATOM 6054 N N . TYR B 1 345 ? -14.828 -27.141 1.659 1 98.31 345 TYR B N 1
ATOM 6055 C CA . TYR B 1 345 ? -13.758 -26.328 1.086 1 98.31 345 TYR B CA 1
ATOM 6056 C C . TYR B 1 345 ? -12.438 -26.578 1.807 1 98.31 345 TYR B C 1
ATOM 6058 O O . TYR B 1 345 ? -12.422 -27.031 2.951 1 98.31 345 TYR B O 1
ATOM 6066 N N . VAL B 1 346 ? -11.32 -26.328 1.097 1 97.88 346 VAL B N 1
ATOM 6067 C CA . VAL B 1 346 ? -10.008 -26.5 1.715 1 97.88 346 VAL B CA 1
ATOM 6068 C C . VAL B 1 346 ? -9.883 -25.562 2.916 1 97.88 346 VAL B C 1
ATOM 6070 O O . VAL B 1 346 ? -10.391 -24.438 2.891 1 97.88 346 VAL B O 1
ATOM 6073 N N . ALA B 1 347 ? -9.219 -26.047 3.975 1 97.56 347 ALA B N 1
ATOM 6074 C CA . ALA B 1 347 ? -9.023 -25.266 5.188 1 97.56 347 ALA B CA 1
ATOM 6075 C C . ALA B 1 347 ? -7.77 -24.391 5.078 1 97.56 347 ALA B C 1
ATOM 6077 O O . ALA B 1 347 ? -6.82 -24.562 5.844 1 97.56 347 ALA B O 1
ATOM 6078 N N . ASP B 1 348 ? -7.711 -23.562 4.164 1 98.25 348 ASP B N 1
ATOM 6079 C CA . ASP B 1 348 ? -6.766 -22.453 4.008 1 98.25 348 ASP B CA 1
ATOM 6080 C C . ASP B 1 348 ? -7.387 -21.125 4.445 1 98.25 348 ASP B C 1
ATOM 6082 O O . ASP B 1 348 ? -8.234 -20.578 3.742 1 98.25 348 ASP B O 1
ATOM 6086 N N . LEU B 1 349 ? -6.957 -20.641 5.602 1 98.75 349 LEU B N 1
ATOM 6087 C CA . LEU B 1 349 ? -7.602 -19.484 6.227 1 98.75 349 LEU B CA 1
ATOM 6088 C C . LEU B 1 349 ? -6.562 -18.484 6.719 1 98.75 349 LEU B C 1
ATOM 6090 O O . LEU B 1 349 ? -5.402 -18.844 6.941 1 98.75 349 LEU B O 1
ATOM 6094 N N . VAL B 1 350 ? -6.965 -17.297 6.828 1 98.88 350 VAL B N 1
ATOM 6095 C CA . VAL B 1 350 ? -6.152 -16.219 7.383 1 98.88 350 VAL B CA 1
ATOM 6096 C C . VAL B 1 350 ? -6.836 -15.641 8.625 1 98.88 350 VAL B C 1
ATOM 6098 O O . VAL B 1 350 ? -8.039 -15.359 8.609 1 98.88 350 VAL B O 1
ATOM 6101 N N . LEU B 1 351 ? -6.145 -15.516 9.711 1 98.88 351 LEU B N 1
ATOM 6102 C CA . LEU B 1 351 ? -6.652 -14.922 10.945 1 98.88 351 LEU B CA 1
ATOM 6103 C C . LEU B 1 351 ? -6.031 -13.547 11.18 1 98.88 351 LEU B C 1
ATOM 6105 O O . LEU B 1 351 ? -4.828 -13.438 11.422 1 98.88 351 LEU B O 1
ATOM 6109 N N . PHE B 1 352 ? -6.895 -12.516 11.125 1 98.81 352 PHE B N 1
ATOM 6110 C CA . PHE B 1 352 ? -6.496 -11.148 11.406 1 98.81 352 PHE B CA 1
ATOM 6111 C C . PHE B 1 352 ? -6.723 -10.805 12.875 1 98.81 352 PHE B C 1
ATOM 6113 O O . PHE B 1 352 ? -7.727 -11.211 13.461 1 98.81 352 PHE B O 1
ATOM 6120 N N . ASN B 1 353 ? -5.836 -10.078 13.5 1 97.75 353 ASN B N 1
ATOM 6121 C CA . ASN B 1 353 ? -6.105 -9.508 14.812 1 97.75 353 ASN B CA 1
ATOM 6122 C C . ASN B 1 353 ? -7.254 -8.5 14.766 1 97.75 353 ASN B C 1
ATOM 6124 O O . ASN B 1 353 ? -7.137 -7.453 14.133 1 97.75 353 ASN B O 1
ATOM 6128 N N . LYS B 1 354 ? -8.281 -8.773 15.461 1 97.44 354 LYS B N 1
ATOM 6129 C CA . LYS B 1 354 ? -9.484 -7.961 15.328 1 97.44 354 LYS B CA 1
ATOM 6130 C C . LYS B 1 354 ? -9.25 -6.543 15.836 1 97.44 354 LYS B C 1
ATOM 6132 O O . LYS B 1 354 ? -9.891 -5.594 15.375 1 97.44 354 LYS B O 1
ATOM 6137 N N . TYR B 1 355 ? -8.297 -6.293 16.719 1 96.38 355 TYR B N 1
ATOM 6138 C CA . TYR B 1 355 ? -8.039 -4.98 17.297 1 96.38 355 TYR B CA 1
ATOM 6139 C C . TYR B 1 355 ? -7.293 -4.082 16.328 1 96.38 355 TYR B C 1
ATOM 6141 O O . TYR B 1 355 ? -7.223 -2.869 16.516 1 96.38 355 TYR B O 1
ATOM 6149 N N . ASP B 1 356 ? -6.766 -4.703 15.266 1 96.62 356 ASP B N 1
ATOM 6150 C CA . ASP B 1 356 ? -6.094 -3.932 14.227 1 96.62 356 ASP B CA 1
ATOM 6151 C C . ASP B 1 356 ? -7.094 -3.408 13.195 1 96.62 356 ASP B C 1
ATOM 6153 O O . ASP B 1 356 ? -6.781 -2.5 12.43 1 96.62 356 ASP B O 1
ATOM 6157 N N . LEU B 1 357 ? -8.242 -3.979 13.156 1 97.81 357 LEU B N 1
ATOM 6158 C CA . LEU B 1 357 ? -9.219 -3.656 12.109 1 97.81 357 LEU B CA 1
ATOM 6159 C C . LEU B 1 357 ? -10.281 -2.697 12.641 1 97.81 357 LEU B C 1
ATOM 6161 O O . LEU B 1 357 ? -11.469 -2.871 12.359 1 97.81 357 LEU B O 1
ATOM 6165 N N . TYR B 1 358 ? -9.867 -1.691 13.383 1 97.38 358 TYR B N 1
ATOM 6166 C CA . TYR B 1 358 ? -10.805 -0.735 13.961 1 97.38 358 TYR B CA 1
ATOM 6167 C C . TYR B 1 358 ? -11.195 0.324 12.938 1 97.38 358 TYR B C 1
ATOM 6169 O O . TYR B 1 358 ? -10.398 0.691 12.07 1 97.38 358 TYR B O 1
ATOM 6177 N N . PRO B 1 359 ? -12.445 0.837 13 1 97.12 359 PRO B N 1
ATOM 6178 C CA . PRO B 1 359 ? -13.531 0.33 13.836 1 97.12 359 PRO B CA 1
ATOM 6179 C C . PRO B 1 359 ? -13.977 -1.073 13.438 1 97.12 359 PRO B C 1
ATOM 6181 O O . PRO B 1 359 ? -14.07 -1.381 12.242 1 97.12 359 PRO B O 1
ATOM 6184 N N . LEU B 1 360 ? -14.164 -1.885 14.359 1 97.69 360 LEU B N 1
ATOM 6185 C CA . LEU B 1 360 ? -14.594 -3.26 14.133 1 97.69 360 LEU B CA 1
ATOM 6186 C C . LEU B 1 360 ? -16.109 -3.342 14 1 97.69 360 LEU B C 1
ATOM 6188 O O . LEU B 1 360 ? -16.812 -3.596 14.977 1 97.69 360 LEU B O 1
ATOM 6192 N N . LYS B 1 361 ? -16.578 -3.148 12.805 1 96.38 361 LYS B N 1
ATOM 6193 C CA . LYS B 1 361 ? -18.016 -3.172 12.484 1 96.38 361 LYS B CA 1
ATOM 6194 C C . LYS B 1 361 ? -18.297 -4.109 11.312 1 96.38 361 LYS B C 1
ATOM 6196 O O . LYS B 1 361 ? -17.531 -4.152 10.344 1 96.38 361 LYS B O 1
ATOM 6201 N N . LYS B 1 362 ? -19.391 -4.832 11.406 1 96.06 362 LYS B N 1
ATOM 6202 C CA . LYS B 1 362 ? -19.766 -5.844 10.422 1 96.06 362 LYS B CA 1
ATOM 6203 C C . LYS B 1 362 ? -19.828 -5.25 9.016 1 96.06 362 LYS B C 1
ATOM 6205 O O . LYS B 1 362 ? -19.391 -5.879 8.055 1 96.06 362 LYS B O 1
ATOM 6210 N N . ASP B 1 363 ? -20.312 -4.059 8.922 1 94.19 363 ASP B N 1
ATOM 6211 C CA . ASP B 1 363 ? -20.547 -3.447 7.617 1 94.19 363 ASP B CA 1
ATOM 6212 C C . ASP B 1 363 ? -19.266 -2.816 7.07 1 94.19 363 ASP B C 1
ATOM 6214 O O . ASP B 1 363 ? -19.25 -2.309 5.945 1 94.19 363 ASP B O 1
ATOM 6218 N N . ARG B 1 364 ? -18.141 -2.906 7.816 1 95.81 364 ARG B N 1
ATOM 6219 C CA . ARG B 1 364 ? -16.906 -2.24 7.41 1 95.81 364 ARG B CA 1
ATOM 6220 C C . ARG B 1 364 ? -15.758 -3.238 7.266 1 95.81 364 ARG B C 1
ATOM 6222 O O . ARG B 1 364 ? -14.688 -2.896 6.766 1 95.81 364 ARG B O 1
ATOM 6229 N N . LEU B 1 365 ? -16.016 -4.453 7.609 1 97.44 365 LEU B N 1
ATOM 6230 C CA . LEU B 1 365 ? -14.945 -5.43 7.742 1 97.44 365 LEU B CA 1
ATOM 6231 C C . LEU B 1 365 ? -14.258 -5.66 6.402 1 97.44 365 LEU B C 1
ATOM 6233 O O . LEU B 1 365 ? -13.023 -5.656 6.328 1 97.44 365 LEU B O 1
ATOM 6237 N N . LEU B 1 366 ? -15.078 -5.879 5.363 1 97.88 366 LEU B N 1
ATOM 6238 C CA . LEU B 1 366 ? -14.469 -6.117 4.059 1 97.88 366 LEU B CA 1
ATOM 6239 C C . LEU B 1 366 ? -13.656 -4.906 3.611 1 97.88 366 LEU B C 1
ATOM 6241 O O . LEU B 1 366 ? -12.562 -5.059 3.07 1 97.88 366 LEU B O 1
ATOM 6245 N N . SER B 1 367 ? -14.195 -3.705 3.84 1 97.69 367 SER B N 1
ATOM 6246 C CA . SER B 1 367 ? -13.477 -2.475 3.52 1 97.69 367 SER B CA 1
ATOM 6247 C C . SER B 1 367 ? -12.172 -2.379 4.293 1 97.69 367 SER B C 1
ATOM 6249 O O . SER B 1 367 ? -11.133 -2.01 3.732 1 97.69 367 SER B O 1
ATOM 6251 N N . ASN B 1 368 ? -12.219 -2.693 5.57 1 98.38 368 ASN B N 1
ATOM 6252 C CA . ASN B 1 368 ? -11.023 -2.617 6.398 1 98.38 368 ASN B CA 1
ATOM 6253 C C . ASN B 1 368 ? -9.969 -3.625 5.949 1 98.38 368 ASN B C 1
ATOM 6255 O O . ASN B 1 368 ? -8.766 -3.346 6.016 1 98.38 368 ASN B O 1
ATOM 6259 N N . ILE B 1 369 ? -10.383 -4.738 5.465 1 98.56 369 ILE B N 1
ATOM 6260 C CA . ILE B 1 369 ? -9.461 -5.77 4.996 1 98.56 369 ILE B CA 1
ATOM 6261 C C . ILE B 1 369 ? -8.805 -5.32 3.691 1 98.56 369 ILE B C 1
ATOM 6263 O O . ILE B 1 369 ? -7.594 -5.473 3.514 1 98.56 369 ILE B O 1
ATOM 6267 N N . VAL B 1 370 ? -9.562 -4.676 2.824 1 98.69 370 VAL B N 1
ATOM 6268 C CA . VAL B 1 370 ? -9.07 -4.375 1.48 1 98.69 370 VAL B CA 1
ATOM 6269 C C . VAL B 1 370 ? -8.367 -3.023 1.477 1 98.69 370 VAL B C 1
ATOM 6271 O O . VAL B 1 370 ? -7.285 -2.883 0.894 1 98.69 370 VAL B O 1
ATOM 6274 N N . TYR B 1 371 ? -8.891 -2.021 2.152 1 98.56 371 TYR B N 1
ATOM 6275 C CA . TYR B 1 371 ? -8.422 -0.654 1.974 1 98.56 371 TYR B CA 1
ATOM 6276 C C . TYR B 1 371 ? -7.469 -0.256 3.096 1 98.56 371 TYR B C 1
ATOM 6278 O O . TYR B 1 371 ? -6.742 0.734 2.98 1 98.56 371 TYR B O 1
ATOM 6286 N N . TYR B 1 372 ? -7.512 -1.002 4.191 1 98.56 372 TYR B N 1
ATOM 628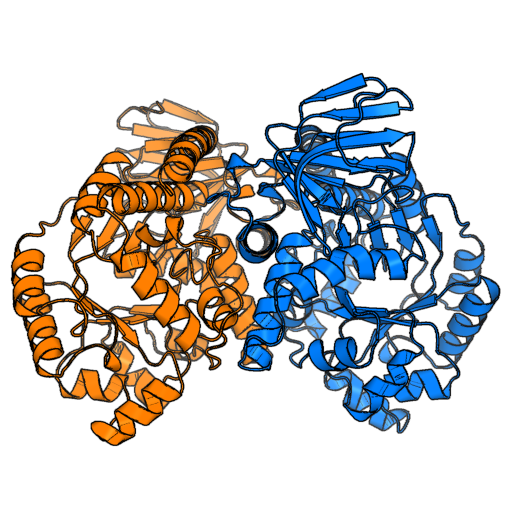7 C CA . TYR B 1 372 ? -6.723 -0.575 5.344 1 98.56 372 TYR B CA 1
ATOM 6288 C C . TYR B 1 372 ? -5.645 -1.598 5.676 1 98.56 372 TYR B C 1
ATOM 6290 O O . TYR B 1 372 ? -4.473 -1.246 5.832 1 98.56 372 TYR B O 1
ATOM 6298 N N . ALA B 1 373 ? -5.957 -2.848 5.746 1 98.5 373 ALA B N 1
ATOM 6299 C CA . ALA B 1 373 ? -5.074 -3.898 6.25 1 98.5 373 ALA B CA 1
ATOM 6300 C C . ALA B 1 373 ? -3.936 -4.168 5.273 1 98.5 373 ALA B C 1
ATOM 6302 O O . ALA B 1 373 ? -3.986 -3.746 4.117 1 98.5 373 ALA B O 1
ATOM 6303 N N . THR B 1 374 ? -2.875 -4.727 5.707 1 98.25 374 THR B N 1
ATOM 6304 C CA . THR B 1 374 ? -1.765 -5.344 4.988 1 98.25 374 THR B CA 1
ATOM 6305 C C . THR B 1 374 ? -1.338 -6.641 5.668 1 98.25 374 THR B C 1
ATOM 6307 O O . THR B 1 374 ? -2.043 -7.152 6.543 1 98.25 374 THR B O 1
ATOM 6310 N N . GLY B 1 375 ? -0.245 -7.176 5.184 1 97.75 375 GLY B N 1
ATOM 6311 C CA . GLY B 1 375 ? 0.307 -8.336 5.863 1 97.75 375 GLY B CA 1
ATOM 6312 C C . GLY B 1 375 ? 0.59 -8.086 7.332 1 97.75 375 GLY B C 1
ATOM 6313 O O . GLY B 1 375 ? 0.646 -9.023 8.133 1 97.75 375 GLY B O 1
ATOM 6314 N N . GLU B 1 376 ? 0.7 -6.812 7.738 1 95.94 376 GLU B N 1
ATOM 6315 C CA . GLU B 1 376 ? 0.956 -6.449 9.125 1 95.94 376 GLU B CA 1
ATOM 6316 C C . GLU B 1 376 ? -0.161 -6.941 10.039 1 95.94 376 GLU B C 1
ATOM 6318 O O . GLU B 1 376 ? 0.087 -7.305 11.195 1 95.94 376 GLU B O 1
ATOM 6323 N N . ASN B 1 377 ? -1.338 -7.008 9.555 1 98.06 377 ASN B N 1
ATOM 6324 C CA . ASN B 1 377 ? -2.514 -7.258 10.375 1 98.06 377 ASN B CA 1
ATOM 6325 C C . ASN B 1 377 ? -2.822 -8.75 10.477 1 98.06 377 ASN B C 1
ATOM 6327 O O . ASN B 1 377 ? -3.684 -9.164 11.25 1 98.06 377 ASN B O 1
ATOM 6331 N N . VAL B 1 378 ? -2.1 -9.539 9.68 1 98.56 378 VAL B N 1
ATOM 6332 C CA . VAL B 1 378 ? -2.234 -10.992 9.734 1 98.56 378 VAL B CA 1
ATOM 6333 C C . VAL B 1 378 ? -1.501 -11.523 10.961 1 98.56 378 VAL B C 1
ATOM 6335 O O . VAL B 1 378 ? -0.367 -11.125 11.242 1 98.56 378 VAL B O 1
ATOM 6338 N N . ASN B 1 379 ? -2.135 -12.414 11.719 1 98.31 379 ASN B N 1
ATOM 6339 C CA . ASN B 1 379 ? -1.54 -12.969 12.93 1 98.31 379 ASN B CA 1
ATOM 6340 C C . ASN B 1 379 ? -1.21 -14.453 12.766 1 98.31 379 ASN B C 1
ATOM 6342 O O . ASN B 1 379 ? -0.174 -14.914 13.242 1 98.31 379 ASN B O 1
ATOM 6346 N N . LYS B 1 380 ? -2.141 -15.195 12.125 1 98.25 380 LYS B N 1
ATOM 6347 C CA . LYS B 1 380 ? -1.985 -16.625 11.867 1 98.25 380 LYS B CA 1
ATOM 6348 C C . LYS B 1 380 ? -2.494 -17 10.484 1 98.25 380 LYS B C 1
ATOM 6350 O O . LYS B 1 380 ? -3.312 -16.281 9.898 1 98.25 380 LYS B O 1
ATOM 6355 N N . ILE B 1 381 ? -1.975 -18.078 10.07 1 98.25 381 ILE B N 1
ATOM 6356 C CA . ILE B 1 381 ? -2.436 -18.641 8.812 1 98.25 381 ILE B CA 1
ATOM 6357 C C . ILE B 1 381 ? -2.703 -20.141 8.984 1 98.25 381 ILE B C 1
ATOM 6359 O O . ILE B 1 381 ? -2.037 -20.812 9.773 1 98.25 381 ILE B O 1
ATOM 6363 N N . ILE B 1 382 ? -3.688 -20.609 8.406 1 97.56 382 ILE B N 1
ATOM 6364 C CA . ILE B 1 382 ? -3.955 -22.031 8.305 1 97.56 382 ILE B CA 1
ATOM 6365 C C . ILE B 1 382 ? -3.75 -22.5 6.859 1 97.56 382 ILE B C 1
ATOM 6367 O O . ILE B 1 382 ? -4.359 -21.953 5.938 1 97.56 382 ILE B O 1
ATOM 6371 N N . ILE B 1 383 ? -2.908 -23.422 6.688 1 95.69 383 ILE B N 1
ATOM 6372 C CA . ILE B 1 383 ? -2.609 -23.984 5.371 1 95.69 383 ILE B CA 1
ATOM 6373 C C . ILE B 1 383 ? -2.717 -25.5 5.414 1 95.69 383 ILE B C 1
ATOM 6375 O O . ILE B 1 383 ? -2.012 -26.156 6.184 1 95.69 383 ILE B O 1
ATOM 6379 N N . ASN B 1 384 ? -3.559 -25.984 4.57 1 91.12 384 ASN B N 1
ATOM 6380 C CA . ASN B 1 384 ? -3.781 -27.422 4.57 1 91.12 384 ASN B CA 1
ATOM 6381 C C . ASN B 1 384 ? -4.133 -27.938 5.965 1 91.12 384 ASN B C 1
ATOM 6383 O O . ASN B 1 384 ? -3.586 -28.938 6.414 1 91.12 384 ASN B O 1
ATOM 6387 N N . GLY B 1 385 ? -4.895 -27.141 6.66 1 92.12 385 GLY B N 1
ATOM 6388 C CA . GLY B 1 385 ? -5.426 -27.516 7.957 1 92.12 385 GLY B CA 1
ATOM 6389 C C . GLY B 1 385 ? -4.449 -27.297 9.094 1 92.12 385 GLY B C 1
ATOM 6390 O O . GLY B 1 385 ? -4.793 -27.5 10.266 1 92.12 385 GLY B O 1
ATOM 6391 N N . LYS B 1 386 ? -3.297 -26.891 8.82 1 94.75 386 LYS B N 1
ATOM 6392 C CA . LYS B 1 386 ? -2.287 -26.672 9.852 1 94.75 386 LYS B CA 1
ATOM 6393 C C . LYS B 1 386 ? -2.158 -25.188 10.18 1 94.75 386 LYS B C 1
ATOM 6395 O O . LYS B 1 386 ? -2.021 -24.359 9.281 1 94.75 386 LYS B O 1
ATOM 6400 N N . ILE B 1 387 ? -2.107 -24.844 11.469 1 95.62 387 ILE B N 1
ATOM 6401 C CA . ILE B 1 387 ? -2.043 -23.469 11.922 1 95.62 387 ILE B CA 1
ATOM 6402 C C . ILE B 1 387 ? -0.586 -23.047 12.109 1 95.62 387 ILE B C 1
ATOM 6404 O O . ILE B 1 387 ? 0.201 -23.781 12.711 1 95.62 387 ILE B O 1
ATOM 6408 N N . ILE B 1 388 ? -0.221 -21.984 11.586 1 96.19 388 ILE B N 1
ATOM 6409 C CA . ILE B 1 388 ? 1.116 -21.422 11.742 1 96.19 388 ILE B CA 1
ATOM 6410 C C . ILE B 1 388 ? 1.019 -19.984 12.234 1 96.19 388 ILE B C 1
ATOM 6412 O O . ILE B 1 388 ? 0.229 -19.188 11.703 1 96.19 388 ILE B O 1
ATOM 6416 N N . ASP B 1 389 ? 1.804 -19.625 13.234 1 97.62 389 ASP B N 1
ATOM 6417 C CA . ASP B 1 389 ? 1.854 -18.266 13.742 1 97.62 389 ASP B CA 1
ATOM 6418 C C . ASP B 1 389 ? 2.768 -17.391 12.883 1 97.62 389 ASP B C 1
ATOM 6420 O O . ASP B 1 389 ? 3.877 -17.797 12.539 1 97.62 389 ASP B O 1
ATOM 6424 N N . LYS B 1 390 ? 2.352 -16.219 12.539 1 97.75 390 LYS B N 1
ATOM 6425 C CA . LYS B 1 390 ? 3.152 -15.305 11.734 1 97.75 390 LYS B CA 1
ATOM 6426 C C . LYS B 1 390 ? 4.516 -15.055 12.375 1 97.75 390 LYS B C 1
ATOM 6428 O O . LYS B 1 390 ? 5.516 -14.891 11.68 1 97.75 390 LYS B O 1
ATOM 6433 N N . LYS B 1 391 ? 4.559 -15.016 13.695 1 96.81 391 LYS B N 1
ATOM 6434 C CA . LYS B 1 391 ? 5.809 -14.766 14.406 1 96.81 391 LYS B CA 1
ATOM 6435 C C . LYS B 1 391 ? 6.871 -15.797 14.023 1 96.81 391 LYS B C 1
ATOM 6437 O O . LYS B 1 391 ? 8.039 -15.453 13.844 1 96.81 391 LYS B O 1
ATOM 6442 N N . THR B 1 392 ? 6.438 -17.016 13.883 1 97.56 392 THR B N 1
ATOM 6443 C CA . THR B 1 392 ? 7.355 -18.078 13.5 1 97.56 392 THR B CA 1
ATOM 6444 C C . THR B 1 392 ? 7.848 -17.875 12.07 1 97.56 392 THR B C 1
ATOM 6446 O O . THR B 1 392 ? 9.016 -18.125 11.766 1 97.56 392 THR B O 1
ATOM 6449 N N . ILE B 1 393 ? 7 -17.453 11.234 1 98.12 393 ILE B N 1
ATOM 6450 C CA . ILE B 1 393 ? 7.348 -17.188 9.844 1 98.12 393 ILE B CA 1
ATOM 6451 C C . ILE B 1 393 ? 8.367 -16.062 9.773 1 98.12 393 ILE B C 1
ATOM 6453 O O . ILE B 1 393 ? 9.367 -16.156 9.055 1 98.12 393 ILE B O 1
ATOM 6457 N N . LYS B 1 394 ? 8.125 -14.992 10.531 1 97.75 394 LYS B N 1
ATOM 6458 C CA . LYS B 1 394 ? 9 -13.828 10.523 1 97.75 394 LYS B CA 1
ATOM 6459 C C . LYS B 1 394 ? 10.398 -14.188 11.031 1 97.75 394 LYS B C 1
ATOM 6461 O O . LYS B 1 394 ? 11.398 -13.68 10.516 1 97.75 394 LYS B O 1
ATOM 6466 N N . GLU B 1 395 ? 10.43 -15.023 12.047 1 98 395 GLU B N 1
ATOM 6467 C CA . GLU B 1 395 ? 11.727 -15.469 12.562 1 98 395 GLU B CA 1
ATOM 6468 C C . GLU B 1 395 ? 12.523 -16.203 11.492 1 98 395 GLU B C 1
ATOM 6470 O O . GLU B 1 395 ? 13.727 -15.992 11.344 1 98 395 GLU B O 1
ATOM 6475 N N . LYS B 1 396 ? 11.805 -17.031 10.766 1 98.38 396 LYS B N 1
ATOM 6476 C CA . LYS B 1 396 ? 12.461 -17.766 9.688 1 98.38 396 LYS B CA 1
ATOM 6477 C C . LYS B 1 396 ? 12.906 -16.828 8.578 1 98.38 396 LYS B C 1
ATOM 6479 O O . LYS B 1 396 ? 13.977 -17.016 7.992 1 98.38 396 LYS B O 1
ATOM 6484 N N . ILE B 1 397 ? 12.102 -15.852 8.289 1 98.44 397 ILE B N 1
ATOM 6485 C CA . ILE B 1 397 ? 12.461 -14.859 7.285 1 98.44 397 ILE B CA 1
ATOM 6486 C C . ILE B 1 397 ? 13.75 -14.156 7.695 1 98.44 397 ILE B C 1
ATOM 6488 O O . ILE B 1 397 ? 14.664 -14 6.879 1 98.44 397 ILE B O 1
ATOM 6492 N N . HIS B 1 398 ? 13.875 -13.742 8.93 1 98.19 398 HIS B N 1
ATOM 6493 C CA . HIS B 1 398 ? 15.055 -13.039 9.406 1 98.19 398 HIS B CA 1
ATOM 6494 C C . HIS B 1 398 ? 16.297 -13.906 9.289 1 98.19 398 HIS B C 1
ATOM 6496 O O . HIS B 1 398 ? 17.375 -13.422 8.906 1 98.19 398 HIS B O 1
ATOM 6502 N N . GLU B 1 399 ? 16.109 -15.195 9.586 1 98.38 399 GLU B N 1
ATOM 6503 C CA . GLU B 1 399 ? 17.219 -16.125 9.477 1 98.38 399 GLU B CA 1
ATOM 6504 C C . GLU B 1 399 ? 17.688 -16.266 8.031 1 98.38 399 GLU B C 1
ATOM 6506 O O . GLU B 1 399 ? 18.891 -16.172 7.75 1 98.38 399 GLU B O 1
ATOM 6511 N N . LEU B 1 400 ? 16.766 -16.438 7.16 1 98.44 400 LEU B N 1
ATOM 6512 C CA . LEU B 1 400 ? 17.094 -16.656 5.758 1 98.44 400 LEU B CA 1
ATOM 6513 C C . LEU B 1 400 ? 17.578 -15.359 5.105 1 98.44 400 LEU B C 1
ATOM 6515 O O . LEU B 1 400 ? 18.438 -15.391 4.223 1 98.44 400 LEU B O 1
ATOM 6519 N N . ALA B 1 401 ? 17 -14.234 5.535 1 97.88 401 ALA B N 1
ATOM 6520 C CA . ALA B 1 401 ? 17.453 -12.938 5.031 1 97.88 401 ALA B CA 1
ATOM 6521 C C . ALA B 1 401 ? 18.922 -12.711 5.348 1 97.88 401 ALA B C 1
ATOM 6523 O O . ALA B 1 401 ? 19.672 -12.188 4.52 1 97.88 401 ALA B O 1
ATOM 6524 N N . LYS B 1 402 ? 19.344 -13.078 6.547 1 97.44 402 LYS B N 1
ATOM 6525 C CA . LYS B 1 402 ? 20.75 -12.984 6.926 1 97.44 402 LYS B CA 1
ATOM 6526 C C . LYS B 1 402 ? 21.625 -13.82 6 1 97.44 402 LYS B C 1
ATOM 6528 O O . LYS B 1 402 ? 22.688 -13.367 5.547 1 97.44 402 LYS B O 1
ATOM 6533 N N . LYS B 1 403 ? 21.141 -15.016 5.715 1 97.81 403 LYS B N 1
ATOM 6534 C CA . LYS B 1 403 ? 21.875 -15.914 4.832 1 97.81 403 LYS B CA 1
ATOM 6535 C C . LYS B 1 403 ? 21.984 -15.336 3.422 1 97.81 403 LYS B C 1
ATOM 6537 O O . LYS B 1 403 ? 23.047 -15.406 2.791 1 97.81 403 LYS B O 1
ATOM 6542 N N . LEU B 1 404 ? 20.875 -14.805 2.947 1 97.25 404 LEU B N 1
ATOM 6543 C CA . LEU B 1 404 ? 20.875 -14.211 1.615 1 97.25 404 LEU B CA 1
ATOM 6544 C C . LEU B 1 404 ? 21.859 -13.055 1.532 1 97.25 404 LEU B C 1
ATOM 6546 O O . LEU B 1 404 ? 22.609 -12.945 0.557 1 97.25 404 LEU B O 1
ATOM 6550 N N . ASN B 1 405 ? 21.844 -12.203 2.559 1 96.12 405 ASN B N 1
ATOM 6551 C CA . ASN B 1 405 ? 22.734 -11.047 2.58 1 96.12 405 ASN B CA 1
ATOM 6552 C C . ASN B 1 405 ? 24.203 -11.469 2.551 1 96.12 405 ASN B C 1
ATOM 6554 O O . ASN B 1 405 ? 25.047 -10.773 1.975 1 96.12 405 ASN B O 1
ATOM 6558 N N . GLU B 1 406 ? 24.516 -12.578 3.131 1 95.38 406 GLU B N 1
ATOM 6559 C CA . GLU B 1 406 ? 25.875 -13.094 3.131 1 95.38 406 GLU B CA 1
ATOM 6560 C C . GLU B 1 406 ? 26.281 -13.602 1.748 1 95.38 406 GLU B C 1
ATOM 6562 O O . GLU B 1 406 ? 27.453 -13.547 1.378 1 95.38 406 GLU B O 1
ATOM 6567 N N . LEU B 1 407 ? 25.312 -14.039 1.009 1 94.31 407 LEU B N 1
ATOM 6568 C CA . LEU B 1 407 ? 25.578 -14.672 -0.278 1 94.31 407 LEU B CA 1
ATOM 6569 C C . LEU B 1 407 ? 25.703 -13.625 -1.382 1 94.31 407 LEU B C 1
ATOM 6571 O O . LEU B 1 407 ? 26.391 -13.852 -2.383 1 94.31 407 LEU B O 1
ATOM 6575 N N . ILE B 1 408 ? 25.031 -12.57 -1.238 1 92.19 408 ILE B N 1
ATOM 6576 C CA . ILE B 1 408 ? 24.984 -11.625 -2.348 1 92.19 408 ILE B CA 1
ATOM 6577 C C . ILE B 1 408 ? 25.828 -10.398 -2.01 1 92.19 408 ILE B C 1
ATOM 6579 O O . ILE B 1 408 ? 25.953 -10.023 -0.84 1 92.19 408 ILE B O 1
#

Foldseek 3Di:
DPPFDQKFKAFQAQWEDFLPDIDGGWMWIHGFFFTADIGHDGDGHYDHNNQWYKFFFWEFAEAAQQCLLCFPPPLPDAQVVLVVVSVVVVVVDDPVSSLLSNLLSVLQCVLQRHQEYEHEDACVVSVVVSCVVVQGAYEYAHEDFVVVDDLVVRLVRLVPDDDDPRYHYAYEYAEPVRDDPVSLLSNQVSCVVRVHAYEYEAQLAPVQQVVCCVPPVDGTLVSCVVSVHQAYEYEQNQHPDPVSLLSNQSYLAYEHQQQLSVSNVRHGHDPLPSNVVSVGLYAYHNYYCHRRVGRWVLQRLQSNQVRNCVVVVHNSDDLSSHLCRTWVSSVSSVVAQTRGSDRGHTPWMWIFRQVQQPPNDSVCNSVSSRNPDISVRTAWIARSNRIDGSVVSVVVSVVSVVVSVVVD/DQPFPQKFKAFQAQWEDFLPDIDGGWMWIHGFFFTADIGHDGDGHYDHNNQWYKFFFWEFAEAAQQCLLCFPPPLPDAPVVLVVVSVVVVVVDDPVSSLLSNLLSVLQCVLQRHQEYEHEDACVVSVVVSCVVVQGAYEYAHEDFVVVDDLVVRLVRLVPDDDDPRYHYAYEYAEPVRDDPVSLLSNQVSCVVRVHAYEYEAQLAPVQQVVCCVPPVDGTLVSCVVSVHQAYEYEQNQRPDPVSLLSNQSYLAYEHQQQLSVSNVRHGHDPLPVNVVSVGLYAYHNYYCHRRVGRWVLQRLQSNQVRNCVVVVHNSDDLSSHLCRTWVSSVSSVVAQTRGSDGGHTPWMWIFRQVQQPPNDSVCNSVSSRNPDISVRTAWIARSNGIDGSVVSVVVSVVSVVVSVVVD

InterPro domains:
  IPR006680 Amidoh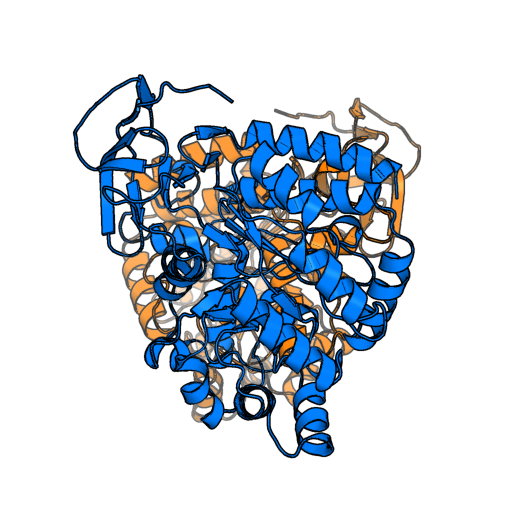ydrolase-related [PF01979] (53-388)
  IPR011059 Metal-dependent hydrolase, composite domain superfamily [G3DSA:2.30.40.10] (27-388)
  IPR011059 Metal-dependent hydrolase, composite domain superfamily [SSF51338] (8-404)
  IPR032466 Metal-dependent hydrolase [SSF51556] (56-337)
  IPR050287 5-Methylthioadenosine/S-adenosylhomocysteine deaminase [PTHR43794] (7-394)

Organism: Acidianus infernus (NCBI:txid12915)

Nearest PDB structures (foldseek):
  4dzh-assembly1_A-2  TM=9.090E-01  e=1.089E-35  Xanthomonas campestris pv. campestris str. ATCC 33913
  4f0r-assembly1_A  TM=9.067E-01  e=6.773E-36  Chromobacterium violaceum ATCC 12472
  3lnp-assembly1_A-2  TM=8.978E-01  e=4.017E-35  Oleispira antarctica
  7ww2-assembly1_B  TM=9.092E-01  e=3.092E-32  Obesumbacterium proteus
  1j6p-assembly1_A  TM=8.741E-01  e=1.363E-31  Thermotoga maritima

Secondary structure (DSSP, 8-state):
-----SEEEEEEEEEEE-SS-EEEEEEEEEETTEEEEEES---SEEEE-TTEEEEEPEEEEEE-GGGGGGTTTTTTS-HHHHHHHHHHHHHT--HHHHHHHHHHHHHHHHHTTEEEEEEESS-HHHHHHHHHHHT-EEEEEPEE-TTTS-HHHHHHHHHH----SSEEE-EEEEETTSS-HHHHHHHHHHHHHTT--EEEEES-SHHHHHHHHHHHSS-HHHHHHHTT--SEEEEE-TT--GGGTGGGGGSSEEEE-HHHHHHTT------HHHHHHTT--EEE--B-TTTTS---HHHHHHHHHHHHHHHHTSS-S-HHHHHHHTTHHHHHHHT-S-SS--TTSB--EEEEEGGGS-S--TTTHHHIIIII--GGGEEEEEETTEEEEHHHHHHHHHHHHHHHHHH-/-----SEEEEEEEEEEE-SS-EEEEEEEEEETTEEEEEES---SEEEE-TTEEEEEPEEEEEE-GGGGGGTTTTTTS-HHHHHHHHHHHHHT--HHHHHHHHHHHHHHHHHTTEEEEEEESS-HHHHHHHHHHHT-EEEEEPEE-TTTS-HHHHHHHHHH----SSEEE-EEEEETTSS-HHHHHHHHHHHHHTT--EEEEES-SHHHHHHHHHHHSS-HHHHHHHTT--SEEEEE-TT--GGGTGGGGGSSEEEE-HHHHHHTT------HHHHHHTT--EEE--B-TTTTS---HHHHHHHHHHHHHHHHTSS-S-HHHHHHHTTHHHHHHHT-S-SS--TTSB--EEEEEGGGS-S--TTTHHHIIIII--GGGEEEEEETTEEEEHHHHHHHHHHHHHHHHHH-

Sequence (816 aa):
MEVFNKTYTLKNCSFVVDSEKVLENVNIVIDNDKIKNVGKEIEGDEIDCSEYVVTPGFVNSHTHSAMIFLRGYYDDSELQEWLDKMWEKERSAGKNILRLSSELAVLEMLSSGTTAFVDMYFNPEDIIEISQQYGIRAAAGYTFLDKIFDPEEVAKMQRRLRETNLFKPIINVHSIYAVNEKTLLLAKDLAEEQNTWINIHLSETRKEIYETKLRKGKFPVEYLRSLGITKFQAVHLGWVASWEIDMLKDSVAVTHCPTSNMKLATAGAFPFYEMMNAGINVTIGTDGPASNNSLDIIREMKNAVLLQRHSYWDTRIKAMHVFKATTENGYKLFGIKGGLIKEDYVADLVLFNKYDLYPLKKDRLLSNIVYYATGENVNKIIINGKIIDKKTIKEKIHELAKKLNELIMEVFNKTYTLKNCSFVVDSEKVLENVNIVIDNDKIKNVGKEIEGDEIDCSEYVVTPGFVNSHTHSAMIFLRGYYDDSELQEWLDKMWEKERSAGKNILRLSSELAVLEMLSSGTTAFVDMYFNPEDIIEISQQYGIRAAAGYTFLDKIFDPEEVAKMQRRLRETNLFKPIINVHSIYAVNEKTLLLAKDLAEEQNTWINIHLSETRKEIYETKLRKGKFPVEYLRSLGITKFQAVHLGWVASWEIDMLKDSVAVTHCPTSNMKLATAGAFPFYEMMNAGINVTIGTDGPASNNSLDIIREMKNAVLLQRHSYWDTRIKAMHVFKATTENGYKLFGIKGGLIKEDYVADLVLFNKYDLYPLKKDRLLSNIVYYATGENVNKIIINGKIIDKKTIKEKIHELAKKLNELI

Radius of gyration: 26.34 Å; Cα contacts (8 Å, |Δi|>4): 2028; chains: 2; bounding box: 56×73×68 Å

pLDDT: mean 96.65, std 5.72, range [36.5, 98.94]